Protein 2FC6 (pdb70)

Foldseek 3Di:
DDDDDDDPDDDDPDDDPDFPAADDCCQDVVDDPCPPVDPHHNDHDDPDDD

Radius of gyration: 15.69 Å; Cα contacts (8 Å, |Δi|>4): 27; chains: 1; bounding box: 39×30×28 Å

Sequence (50 aa):
GSSGSSGCCLPPATHRPHPTSICDNFSAYGWCPLGPQCPQSHDISGPSSGGSSGSSGCCLPPATHRPHPTSICDNFSAYGWCPLGPQCPQSHDISGPSSGGSSGSSGCCLPPATHRPHPTSICDNFSAYGWCPLGPQCPQSHDISGPSSGGSSGSSGCCLPPATHRPHPTSICDNFSAYGWCPLGPQCPQSHDISGPSSGGSSGSSGCCLPPATHRPHPTSICDNFSAYGWCPLGPQCPQSHDISGPSSGGSSGSSGCCLPPATHRPHPTSICDNFSAYGWCPLGPQCPQSHDISGPSSGGSSGSSGCCLPPATHRPHPTSICDNFSAYGWCPLGPQCPQSHDISGPSSGGSSGSSGCCLPPATHRPHPTSICDNFSAYGWCPLGPQCPQSHDISGPSSGGSSGSSGCCLPPATHRPHPTSICDNFSAYGWCPLGPQCPQSHDISGPSSGGSSGSSGCCLPPATHRPHPTSICDNFSAYGWCPLGPQCPQSHDISGPSSGGSSGSSGCCLPPATHRPHPTSICDNFSAYGWCPLGPQCPQSHDISGPSSGGSSGSSGCCLPPATHRPHPTSICDNFSAYGWCPLGPQCPQSHDISGPSSGGSSGSSGCCLPPATHRPHPTSICDNFSAYGWCPLGPQCPQSHDISGPSSGGSSGSSGCCLPPATHRPHPTSICDNFSAYGWCPLGPQCPQSHDISGPSSGGSSGSSGCCLPPATHRPHPTSICDNFSAYGWCPLGPQCPQSHDISGPSSGGSSGSSGCCLPPATHRPHPTSICDNFSAYGWCPLGPQCPQSHDISGPSSGGSSGSSGCCLPPATHRPHPTSICDNFSAYGWCPLGPQCPQSHDISGPSSGGSSGSSGCCLPPATHRPHPTSICDNFSAYGWCPLGPQCPQSHDISGPSSGGSSGSSGCCLPPATHRPHPTSICDNFSAYGWCPLGPQCPQSHDISGPSSGGSSGSSGCCLPPATHRPHPTSICDNFSAYGWCPLGPQCPQSHDISGPSSG

Secondary structure (DSSP, 8-state):
--------PPPTTSPPPPPS-B-SHHHHT---TTGGG-SSB---------

Structure (mmCIF, N/CA/C/O backbone):
data_2FC6
#
_entry.id   2FC6
#
loop_
_entity.id
_entity.type
_entity.pdbx_description
1 polymer 'target of EGR1, member 1'
2 non-polymer 'ZINC ION'
#
loop_
_atom_site.group_PDB
_atom_site.id
_atom_site.type_symbol
_atom_site.label_atom_id
_atom_site.label_alt_id
_atom_site.label_comp_id
_atom_site.label_asym_id
_atom_site.label_entity_id
_atom_site.label_seq_id
_atom_site.pdbx_PDB_ins_code
_atom_site.Cartn_x
_atom_site.Cartn_y
_atom_site.Cartn_z
_atom_site.occupancy
_atom_site.B_iso_or_equiv
_atom_site.auth_seq_id
_atom_site.auth_comp_id
_atom_site.auth_asym_id
_atom_site.auth_atom_id
_atom_site.pdbx_PDB_model_num
ATOM 1 N N . GLY A 1 1 ? 34.148 -12.684 -25.127 1.00 0.00 1 GLY A N 1
ATOM 2 C CA . GLY A 1 1 ? 33.253 -13.127 -26.179 1.00 0.00 1 GLY A CA 1
ATOM 3 C C . GLY A 1 1 ? 33.130 -12.115 -27.300 1.00 0.00 1 GLY A C 1
ATOM 4 O O . GLY A 1 1 ? 33.791 -11.076 -27.283 1.00 0.00 1 GLY A O 1
ATOM 8 N N . SER A 1 2 ? 32.284 -12.418 -28.279 1.00 0.00 2 SER A N 1
ATOM 9 C CA . SER A 1 2 ? 32.081 -11.528 -29.417 1.00 0.00 2 SER A CA 1
ATOM 10 C C . SER A 1 2 ? 31.254 -10.311 -29.015 1.00 0.00 2 SER A C 1
ATOM 11 O O . SER A 1 2 ? 30.386 -10.396 -28.147 1.00 0.00 2 SER A O 1
ATOM 19 N N . SER A 1 3 ? 31.531 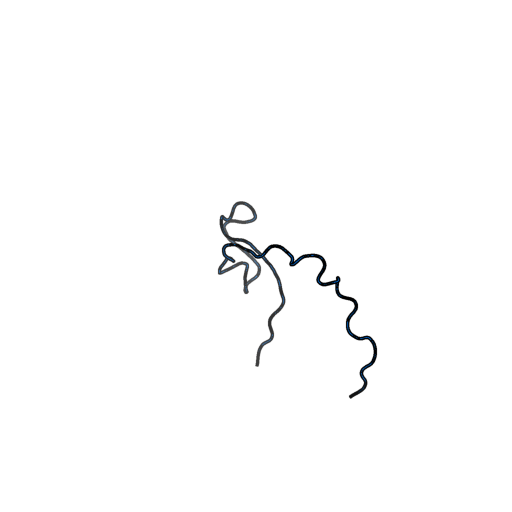-9.178 -29.653 1.00 0.00 3 SER A N 1
ATOM 20 C CA . SER A 1 3 ? 30.816 -7.941 -29.359 1.00 0.00 3 SER A CA 1
ATOM 21 C C . SER A 1 3 ? 30.964 -6.944 -30.504 1.00 0.00 3 SER A C 1
ATOM 22 O O . SER A 1 3 ? 32.075 -6.580 -30.886 1.00 0.00 3 SER A O 1
ATOM 30 N N . GLY A 1 4 ? 29.833 -6.506 -31.049 1.00 0.00 4 GLY A N 1
ATOM 31 C CA . GLY A 1 4 ? 29.856 -5.555 -32.145 1.00 0.00 4 GLY A CA 1
ATOM 32 C C . GLY A 1 4 ? 28.950 -4.366 -31.900 1.00 0.00 4 GLY A C 1
ATOM 33 O O . GLY A 1 4 ? 29.379 -3.353 -31.348 1.00 0.00 4 GLY A O 1
ATOM 37 N N . SER A 1 5 ? 27.692 -4.487 -32.313 1.00 0.00 5 SER A N 1
ATOM 38 C CA . SER A 1 5 ? 26.724 -3.410 -32.141 1.00 0.00 5 SER A CA 1
ATOM 39 C C . SER A 1 5 ? 26.863 -2.770 -30.763 1.00 0.00 5 SER A C 1
ATOM 40 O O . SER A 1 5 ? 26.856 -3.459 -29.743 1.00 0.00 5 SER A O 1
ATOM 48 N N . SER A 1 6 ? 26.990 -1.447 -30.742 1.00 0.00 6 SER A N 1
ATOM 49 C CA . SER A 1 6 ? 27.135 -0.713 -29.491 1.00 0.00 6 SER A CA 1
ATOM 50 C C . SER A 1 6 ? 25.770 -0.346 -28.915 1.00 0.00 6 SER A C 1
ATOM 51 O O . SER A 1 6 ? 25.550 0.784 -28.482 1.00 0.00 6 SER A O 1
ATOM 59 N N . GLY A 1 7 ? 24.856 -1.311 -28.915 1.00 0.00 7 GLY A N 1
ATOM 60 C CA . GLY A 1 7 ? 23.524 -1.071 -28.391 1.00 0.00 7 GLY A CA 1
ATOM 61 C C . GLY A 1 7 ? 22.749 -0.064 -29.216 1.00 0.00 7 GLY A C 1
ATOM 62 O O . GLY A 1 7 ? 23.213 1.056 -29.437 1.00 0.00 7 GLY A O 1
ATOM 66 N N . CYS A 1 8 ? 21.567 -0.460 -29.675 1.00 0.00 8 CYS A N 1
ATOM 67 C CA . CYS A 1 8 ? 20.727 0.416 -30.483 1.00 0.00 8 CYS A CA 1
ATOM 68 C C . CYS A 1 8 ? 19.761 1.204 -29.605 1.00 0.00 8 CYS A C 1
ATOM 69 O O . CYS A 1 8 ? 18.551 1.199 -29.836 1.00 0.00 8 CYS A O 1
ATOM 77 N N . CYS A 1 9 ? 20.301 1.879 -28.596 1.00 0.00 9 CYS A N 1
ATOM 78 C CA . CYS A 1 9 ? 19.486 2.670 -27.681 1.00 0.00 9 CYS A CA 1
ATOM 79 C C . CYS A 1 9 ? 19.352 4.106 -28.176 1.00 0.00 9 CYS A C 1
ATOM 80 O O . CYS A 1 9 ? 20.161 4.577 -28.977 1.00 0.00 9 CYS A O 1
ATOM 88 N N . LEU A 1 10 ? 18.325 4.798 -27.696 1.00 0.00 10 LEU A N 1
ATOM 89 C CA . LEU A 1 10 ? 18.082 6.181 -28.091 1.00 0.00 10 LEU A CA 1
ATOM 90 C C . LEU A 1 10 ? 19.212 7.089 -27.615 1.00 0.00 10 LEU A C 1
ATOM 91 O O . LEU A 1 10 ? 19.899 6.804 -26.634 1.00 0.00 10 LEU A O 1
ATOM 107 N N . PRO A 1 11 ? 19.409 8.210 -28.325 1.00 0.00 11 PRO A N 1
ATOM 108 C CA . PRO A 1 11 ? 20.453 9.185 -27.992 1.00 0.00 11 PRO A CA 1
ATOM 109 C C . PRO A 1 11 ? 20.152 9.938 -26.700 1.00 0.00 11 PRO A C 1
ATOM 110 O O . PRO A 1 11 ? 19.029 9.931 -26.197 1.00 0.00 11 PRO A O 1
ATOM 121 N N . PRO A 1 12 ? 21.178 10.603 -26.150 1.00 0.00 12 PRO A N 1
ATOM 122 C CA . PRO A 1 12 ? 21.048 11.375 -24.910 1.00 0.00 12 PRO A CA 1
ATOM 123 C C . PRO A 1 12 ? 20.204 12.631 -25.096 1.00 0.00 12 PRO A C 1
ATOM 124 O O . PRO A 1 12 ? 20.037 13.420 -24.166 1.00 0.00 12 PRO A O 1
ATOM 135 N N . ALA A 1 13 ? 19.675 12.811 -26.302 1.00 0.00 13 ALA A N 1
ATOM 136 C CA . ALA A 1 13 ? 18.847 13.971 -26.608 1.00 0.00 13 ALA A CA 1
ATOM 137 C C . ALA A 1 13 ? 18.025 14.394 -25.395 1.00 0.00 13 ALA A C 1
ATOM 138 O O . ALA A 1 13 ? 17.903 15.583 -25.098 1.00 0.00 13 ALA A O 1
ATOM 145 N N . THR A 1 14 ? 17.461 13.413 -24.697 1.00 0.00 14 THR A N 1
ATOM 146 C CA . THR A 1 14 ? 16.649 13.683 -23.517 1.00 0.00 14 THR A CA 1
ATOM 147 C C . THR A 1 14 ? 16.497 12.435 -22.656 1.00 0.00 14 THR A C 1
ATOM 148 O O . THR A 1 14 ? 16.168 11.359 -23.157 1.00 0.00 14 THR A O 1
ATOM 159 N N . HIS A 1 15 ? 16.739 12.584 -21.357 1.00 0.00 15 HIS A N 1
ATOM 160 C CA . HIS A 1 15 ? 16.627 11.468 -20.426 1.00 0.00 15 HIS A CA 1
ATOM 161 C C . HIS A 1 15 ? 15.165 11.110 -20.179 1.00 0.00 15 HIS A C 1
ATOM 162 O O . HIS A 1 15 ? 14.355 11.970 -19.833 1.00 0.00 15 HIS A O 1
ATOM 176 N N . ARG A 1 16 ? 14.834 9.836 -20.360 1.00 0.00 16 ARG A N 1
ATOM 177 C CA . ARG A 1 16 ? 13.469 9.365 -20.159 1.00 0.00 16 ARG A CA 1
ATOM 178 C C . ARG A 1 16 ? 12.995 9.660 -18.739 1.00 0.00 16 ARG A C 1
ATOM 179 O O . ARG A 1 16 ? 13.789 9.783 -17.807 1.00 0.00 16 ARG A O 1
ATOM 200 N N . PRO A 1 17 ? 11.670 9.779 -18.570 1.00 0.00 17 PRO A N 1
ATOM 201 C CA . PRO A 1 17 ? 11.061 10.062 -17.267 1.00 0.00 17 PRO A CA 1
ATOM 202 C C . PRO A 1 17 ? 11.177 8.884 -16.305 1.00 0.00 17 PRO A C 1
ATOM 203 O O . PRO A 1 17 ? 10.955 7.734 -16.685 1.00 0.00 17 PRO A O 1
ATOM 214 N N . HIS A 1 18 ? 11.526 9.179 -15.056 1.00 0.00 18 HIS A N 1
ATOM 215 C CA . HIS A 1 18 ? 11.670 8.143 -14.039 1.00 0.00 18 HIS A CA 1
ATOM 216 C C . HIS A 1 18 ? 10.408 8.036 -13.189 1.00 0.00 18 HIS A C 1
ATOM 217 O O . HIS A 1 18 ? 9.681 9.009 -12.989 1.00 0.00 18 HIS A O 1
ATOM 231 N N . PRO A 1 19 ? 10.139 6.826 -12.678 1.00 0.00 19 PRO A N 1
ATOM 232 C CA . PRO A 1 19 ? 8.963 6.563 -11.842 1.00 0.00 19 PRO A CA 1
ATOM 233 C C . PRO A 1 19 ? 9.065 7.226 -10.473 1.00 0.00 19 PRO A C 1
ATOM 234 O O . PRO A 1 19 ? 10.159 7.548 -10.007 1.00 0.00 19 PRO A O 1
ATOM 245 N N . THR A 1 20 ? 7.919 7.429 -9.832 1.00 0.00 20 THR A N 1
ATOM 246 C CA . THR A 1 20 ? 7.879 8.055 -8.516 1.00 0.00 20 THR A CA 1
ATOM 247 C C . THR A 1 20 ? 8.024 7.017 -7.409 1.00 0.00 20 THR A C 1
ATOM 248 O O . THR A 1 20 ? 8.637 7.281 -6.375 1.00 0.00 20 THR A O 1
ATOM 259 N N . SER A 1 21 ? 7.458 5.836 -7.633 1.00 0.00 21 SER A N 1
ATOM 260 C CA . SER A 1 21 ? 7.522 4.759 -6.653 1.00 0.00 21 SER A CA 1
ATOM 261 C C . SER A 1 21 ? 6.920 3.475 -7.216 1.00 0.00 21 SER A C 1
ATOM 262 O O . SER A 1 21 ? 5.752 3.442 -7.604 1.00 0.00 21 SER A O 1
ATOM 270 N N . ILE A 1 22 ? 7.726 2.419 -7.256 1.00 0.00 22 ILE A N 1
ATOM 271 C CA . ILE A 1 22 ? 7.273 1.132 -7.770 1.00 0.00 22 ILE A CA 1
ATOM 272 C C . ILE A 1 22 ? 6.618 0.302 -6.672 1.00 0.00 22 ILE A C 1
ATOM 273 O O . ILE A 1 22 ? 6.996 0.388 -5.503 1.00 0.00 22 ILE A O 1
ATOM 289 N N . CYS A 1 23 ? 5.634 -0.505 -7.056 1.00 0.00 23 CYS A N 1
ATOM 290 C CA . CYS A 1 23 ? 4.926 -1.354 -6.106 1.00 0.00 23 CYS A CA 1
ATOM 291 C C . CYS A 1 23 ? 5.857 -2.413 -5.523 1.00 0.00 23 CYS A C 1
ATOM 292 O O . CYS A 1 23 ? 7.015 -2.524 -5.924 1.00 0.00 23 CYS A O 1
ATOM 299 N N . ASP A 1 24 ? 5.342 -3.188 -4.575 1.00 0.00 24 ASP A N 1
ATOM 300 C CA . ASP A 1 24 ? 6.126 -4.239 -3.937 1.00 0.00 24 ASP A CA 1
ATOM 301 C C . ASP A 1 24 ? 5.708 -5.615 -4.448 1.00 0.00 24 ASP A C 1
ATOM 302 O O . ASP A 1 24 ? 6.513 -6.543 -4.489 1.00 0.00 24 ASP A O 1
ATOM 311 N N . ASN A 1 25 ? 4.442 -5.737 -4.835 1.00 0.00 25 ASN A N 1
ATOM 312 C CA . ASN A 1 25 ? 3.916 -6.999 -5.341 1.00 0.00 25 ASN A CA 1
ATOM 313 C C . ASN A 1 25 ? 4.194 -7.145 -6.834 1.00 0.00 25 ASN A C 1
ATOM 314 O O . ASN A 1 25 ? 4.970 -8.005 -7.251 1.00 0.00 25 ASN A O 1
ATOM 325 N N . PHE A 1 26 ? 3.555 -6.298 -7.635 1.00 0.00 26 PHE A N 1
ATOM 326 C CA . PHE A 1 26 ? 3.733 -6.332 -9.081 1.00 0.00 26 PHE A CA 1
ATOM 327 C C . PHE A 1 26 ? 5.207 -6.195 -9.452 1.00 0.00 26 PHE A C 1
ATOM 328 O O . PHE A 1 26 ? 5.642 -6.672 -10.500 1.00 0.00 26 PHE A O 1
ATOM 345 N N . SER A 1 27 ? 5.971 -5.540 -8.583 1.00 0.00 27 SER A N 1
ATOM 346 C CA . SER A 1 27 ? 7.395 -5.336 -8.820 1.00 0.00 27 SER A CA 1
ATOM 347 C C . SER A 1 27 ? 8.082 -6.653 -9.167 1.00 0.00 27 SER A C 1
ATOM 348 O O . SER A 1 27 ? 8.587 -6.828 -10.276 1.00 0.00 27 SER A O 1
ATOM 356 N N . ALA A 1 28 ? 8.097 -7.575 -8.211 1.00 0.00 28 ALA A N 1
ATOM 357 C CA . ALA A 1 28 ? 8.720 -8.877 -8.416 1.00 0.00 28 ALA A CA 1
ATOM 358 C C . ALA A 1 28 ? 7.682 -9.930 -8.789 1.00 0.00 28 ALA A C 1
ATOM 359 O O . ALA A 1 28 ? 7.750 -10.531 -9.862 1.00 0.00 28 ALA A O 1
ATOM 366 N N . TYR A 1 29 ? 6.721 -10.149 -7.898 1.00 0.00 29 TYR A N 1
ATOM 367 C CA . TYR A 1 29 ? 5.671 -11.133 -8.133 1.00 0.00 29 TYR A CA 1
ATOM 368 C C . TYR A 1 29 ? 5.076 -10.972 -9.529 1.00 0.00 29 TYR A C 1
ATOM 369 O O . TYR A 1 29 ? 5.011 -11.926 -10.302 1.00 0.00 29 TYR A O 1
ATOM 387 N N . GLY A 1 30 ? 4.644 -9.754 -9.844 1.00 0.00 30 GLY A N 1
ATOM 388 C CA . GLY A 1 30 ? 4.061 -9.489 -11.146 1.00 0.00 30 GLY A CA 1
ATOM 389 C C . GLY A 1 30 ? 2.593 -9.118 -11.060 1.00 0.00 30 GLY A C 1
ATOM 390 O O . GLY A 1 30 ? 2.070 -8.423 -11.930 1.00 0.00 30 GLY A O 1
ATOM 394 N N . TRP A 1 31 ? 1.928 -9.584 -10.009 1.00 0.00 31 TRP A N 1
ATOM 395 C CA . TRP A 1 31 ? 0.512 -9.298 -9.813 1.00 0.00 31 TRP A CA 1
ATOM 396 C C . TRP A 1 31 ? 0.305 -8.345 -8.642 1.00 0.00 31 TRP A C 1
ATOM 397 O O . TRP A 1 31 ? 1.169 -8.215 -7.774 1.00 0.00 31 TRP A O 1
ATOM 418 N N . CYS A 1 32 ? -0.845 -7.679 -8.622 1.00 0.00 32 CYS A N 1
ATOM 419 C CA . CYS A 1 32 ? -1.165 -6.736 -7.557 1.00 0.00 32 CYS A CA 1
ATOM 420 C C . CYS A 1 32 ? -2.661 -6.744 -7.255 1.00 0.00 32 CYS A C 1
ATOM 421 O O . CYS A 1 32 ? -3.501 -6.730 -8.155 1.00 0.00 32 CYS A O 1
ATOM 428 N N . PRO A 1 33 ? -3.003 -6.768 -5.958 1.00 0.00 33 PRO A N 1
ATOM 429 C CA . PRO A 1 33 ? -4.397 -6.777 -5.507 1.00 0.00 33 PRO A CA 1
ATOM 430 C C . PRO A 1 33 ? -5.100 -5.450 -5.770 1.00 0.00 33 PRO A C 1
ATOM 431 O O . PRO A 1 33 ? -6.299 -5.310 -5.522 1.00 0.00 33 PRO A O 1
ATOM 442 N N . LEU A 1 34 ? -4.349 -4.477 -6.273 1.00 0.00 34 LEU A N 1
ATOM 443 C CA . LEU A 1 34 ? -4.900 -3.159 -6.570 1.00 0.00 34 LEU A CA 1
ATOM 444 C C . LEU A 1 34 ? -5.041 -2.954 -8.075 1.00 0.00 34 LEU A C 1
ATOM 445 O O . LEU A 1 34 ? -5.686 -2.009 -8.525 1.00 0.00 34 LEU A O 1
ATOM 461 N N . GLY A 1 35 ? -4.433 -3.849 -8.848 1.00 0.00 35 GLY A N 1
ATOM 462 C CA . GLY A 1 35 ? -4.504 -3.750 -10.294 1.00 0.00 35 GLY A CA 1
ATOM 463 C C . GLY A 1 35 ? -3.935 -2.445 -10.814 1.00 0.00 35 GLY A C 1
ATOM 464 O O . GLY A 1 35 ? -2.968 -1.906 -10.276 1.00 0.00 35 GLY A O 1
ATOM 468 N N . PRO A 1 36 ? -4.542 -1.916 -11.888 1.00 0.00 36 PRO A N 1
ATOM 469 C CA . PRO A 1 36 ? -4.106 -0.660 -12.505 1.00 0.00 36 PRO A CA 1
ATOM 470 C C . PRO A 1 36 ? -4.396 0.550 -11.624 1.00 0.00 36 PRO A C 1
ATOM 471 O O . PRO A 1 36 ? -3.719 1.573 -11.718 1.00 0.00 36 PRO A O 1
ATOM 482 N N . GLN A 1 37 ? -5.405 0.425 -10.769 1.00 0.00 37 GLN A N 1
ATOM 483 C CA . GLN A 1 37 ? -5.784 1.510 -9.871 1.00 0.00 37 GLN A CA 1
ATOM 484 C C . GLN A 1 37 ? -4.691 1.770 -8.840 1.00 0.00 37 GLN A C 1
ATOM 485 O O . GLN A 1 37 ? -4.570 2.876 -8.312 1.00 0.00 37 GLN A O 1
ATOM 499 N N . CYS A 1 38 ? -3.896 0.743 -8.556 1.00 0.00 38 CYS A N 1
ATOM 500 C CA . CYS A 1 38 ? -2.813 0.859 -7.587 1.00 0.00 38 CYS A CA 1
ATOM 501 C C . CYS A 1 38 ? -2.089 2.194 -7.737 1.00 0.00 38 CYS A C 1
ATOM 502 O O . CYS A 1 38 ? -1.771 2.635 -8.842 1.00 0.00 38 CYS A O 1
ATOM 509 N N . PRO A 1 39 ? -1.822 2.854 -6.600 1.00 0.00 39 PRO A N 1
ATOM 510 C CA . PRO A 1 39 ? -1.132 4.147 -6.579 1.00 0.00 39 PRO A CA 1
ATOM 511 C C . PRO A 1 39 ? 0.337 4.027 -6.969 1.00 0.00 39 PRO A C 1
ATOM 512 O O . PRO A 1 39 ? 0.960 5.005 -7.380 1.00 0.00 39 PRO A O 1
ATOM 523 N N . GLN A 1 40 ? 0.883 2.822 -6.838 1.00 0.00 40 GLN A N 1
ATOM 524 C CA . GLN A 1 40 ? 2.279 2.576 -7.178 1.00 0.00 40 GLN A CA 1
ATOM 525 C C . GLN A 1 40 ? 2.414 2.108 -8.623 1.00 0.00 40 GLN A C 1
ATOM 526 O O . GLN A 1 40 ? 1.515 1.464 -9.163 1.00 0.00 40 GLN A O 1
ATOM 540 N N . SER A 1 41 ? 3.543 2.435 -9.244 1.00 0.00 41 SER A N 1
ATOM 541 C CA . SER A 1 41 ? 3.793 2.051 -10.628 1.00 0.00 41 SER A CA 1
ATOM 542 C C . SER A 1 41 ? 4.129 0.567 -10.728 1.00 0.00 41 SER A C 1
ATOM 543 O O . SER A 1 41 ? 4.636 -0.032 -9.778 1.00 0.00 41 SER A O 1
ATOM 551 N N . HIS A 1 42 ? 3.843 -0.022 -11.885 1.00 0.00 42 HIS A N 1
ATOM 552 C CA . HIS A 1 42 ? 4.115 -1.437 -12.110 1.00 0.00 42 HIS A CA 1
ATOM 553 C C . HIS A 1 42 ? 5.009 -1.631 -13.332 1.00 0.00 42 HIS A C 1
ATOM 554 O O . HIS A 1 42 ? 4.523 -1.872 -14.437 1.00 0.00 42 HIS A O 1
ATOM 568 N N . ASP A 1 43 ? 6.317 -1.523 -13.125 1.00 0.00 43 ASP A N 1
ATOM 569 C CA . ASP A 1 43 ? 7.279 -1.687 -14.209 1.00 0.00 43 ASP A CA 1
ATOM 570 C C . ASP A 1 43 ? 7.977 -3.040 -14.116 1.00 0.00 43 ASP A C 1
ATOM 571 O O . ASP A 1 43 ? 8.658 -3.331 -13.132 1.00 0.00 43 ASP A O 1
ATOM 580 N N . ILE A 1 44 ? 7.803 -3.862 -15.145 1.00 0.00 44 ILE A N 1
ATOM 581 C CA . ILE A 1 44 ? 8.417 -5.183 -15.179 1.00 0.00 44 ILE A CA 1
ATOM 582 C C . ILE A 1 44 ? 9.741 -5.155 -15.934 1.00 0.00 44 ILE A C 1
ATOM 583 O O . ILE A 1 44 ? 9.766 -5.170 -17.165 1.00 0.00 44 ILE A O 1
ATOM 599 N N . SER A 1 45 ? 10.841 -5.116 -15.189 1.00 0.00 45 SER A N 1
ATOM 600 C CA . SER A 1 45 ? 12.170 -5.084 -15.788 1.00 0.00 45 SER A CA 1
ATOM 601 C C . SER A 1 45 ? 12.649 -6.493 -16.121 1.00 0.00 45 SER A C 1
ATOM 602 O O . SER A 1 45 ? 12.912 -6.814 -17.280 1.00 0.00 45 SER A O 1
ATOM 610 N N . GLY A 1 46 ? 12.761 -7.332 -15.096 1.00 0.00 46 GLY A N 1
ATOM 611 C CA . GLY A 1 46 ? 13.209 -8.697 -15.300 1.00 0.00 46 GLY A CA 1
ATOM 612 C C . GLY A 1 46 ? 14.537 -8.979 -14.625 1.00 0.00 46 GLY A C 1
ATOM 613 O O . GLY A 1 46 ? 15.565 -9.155 -15.279 1.00 0.00 46 GLY A O 1
ATOM 617 N N . PRO A 1 47 ? 14.526 -9.023 -13.285 1.00 0.00 47 PRO A N 1
ATOM 618 C CA . PRO A 1 47 ? 15.731 -9.284 -12.492 1.00 0.00 47 PRO A CA 1
ATOM 619 C C . PRO A 1 47 ? 16.219 -10.721 -12.633 1.00 0.00 47 PRO A C 1
ATOM 620 O O . PRO A 1 47 ? 15.543 -11.560 -13.228 1.00 0.00 47 PRO A O 1
ATOM 631 N N . SER A 1 48 ? 17.396 -10.999 -12.082 1.00 0.00 48 SER A N 1
ATOM 632 C CA . SER A 1 48 ? 17.975 -12.336 -12.149 1.00 0.00 48 SER A CA 1
ATOM 633 C C . SER A 1 48 ? 18.207 -12.899 -10.751 1.00 0.00 48 SER A C 1
ATOM 634 O O . SER A 1 48 ? 18.356 -12.150 -9.785 1.00 0.00 48 SER A O 1
ATOM 642 N N . SER A 1 49 ? 18.237 -14.224 -10.650 1.00 0.00 49 SER A N 1
ATOM 643 C CA . SER A 1 49 ? 18.447 -14.889 -9.370 1.00 0.00 49 SER A CA 1
ATOM 644 C C . SER A 1 49 ? 19.803 -15.588 -9.336 1.00 0.00 49 SER A C 1
ATOM 645 O O . SER A 1 49 ? 20.158 -16.323 -10.257 1.00 0.00 49 SER A O 1
ATOM 653 N N . GLY A 1 50 ? 20.557 -15.352 -8.267 1.00 0.00 50 GLY A N 1
ATOM 654 C CA . GLY A 1 50 ? 21.866 -15.965 -8.132 1.00 0.00 50 GLY A CA 1
ATOM 655 C C . GLY A 1 50 ? 22.954 -14.950 -7.843 1.00 0.00 50 GLY A C 1
ATOM 656 O O . GLY A 1 50 ? 22.664 -13.755 -7.804 1.00 0.00 50 GLY A O 1
ATOM 661 N N . GLY A 1 1 ? -12.031 -3.478 -24.308 1.00 0.00 1 GLY A N 2
ATOM 662 C CA . GLY A 1 1 ? -10.843 -4.304 -24.202 1.00 0.00 1 GLY A CA 2
ATOM 663 C C . GLY A 1 1 ? -9.565 -3.489 -24.223 1.00 0.00 1 GLY A C 2
ATOM 664 O O . GLY A 1 1 ? -9.604 -2.265 -24.349 1.00 0.00 1 GLY A O 2
ATOM 668 N N . SER A 1 2 ? -8.429 -4.168 -24.097 1.00 0.00 2 SER A N 2
ATOM 669 C CA . SER A 1 2 ? -7.134 -3.497 -24.096 1.00 0.00 2 SER A CA 2
ATOM 670 C C . SER A 1 2 ? -6.645 -3.260 -25.521 1.00 0.00 2 SER A C 2
ATOM 671 O O . SER A 1 2 ? -6.512 -4.197 -26.308 1.00 0.00 2 SER A O 2
ATOM 679 N N . SER A 1 3 ? -6.377 -1.999 -25.846 1.00 0.00 3 SER A N 2
ATOM 680 C CA . SER A 1 3 ? -5.905 -1.636 -27.177 1.00 0.00 3 SER A CA 2
ATOM 681 C C . SER A 1 3 ? -4.480 -1.097 -27.120 1.00 0.00 3 SER A C 2
ATOM 682 O O . SER A 1 3 ? -4.200 -0.122 -26.423 1.00 0.00 3 SER A O 2
ATOM 690 N N . GLY A 1 4 ? -3.580 -1.739 -27.860 1.00 0.00 4 GLY A N 2
ATOM 691 C CA . GLY A 1 4 ? -2.194 -1.310 -27.880 1.00 0.00 4 GLY A CA 2
ATOM 692 C C . GLY A 1 4 ? -1.291 -2.299 -28.591 1.00 0.00 4 GLY A C 2
ATOM 693 O O . GLY A 1 4 ? -1.151 -2.254 -29.813 1.00 0.00 4 GLY A O 2
ATOM 697 N N . SER A 1 5 ? -0.677 -3.194 -27.824 1.00 0.00 5 SER A N 2
ATOM 698 C CA . SER A 1 5 ? 0.221 -4.195 -28.388 1.00 0.00 5 SER A CA 2
ATOM 699 C C . SER A 1 5 ? -0.043 -5.568 -27.777 1.00 0.00 5 SER A C 2
ATOM 700 O O . SER A 1 5 ? 0.130 -5.769 -26.575 1.00 0.00 5 SER A O 2
ATOM 708 N N . SER A 1 6 ? -0.465 -6.510 -28.615 1.00 0.00 6 SER A N 2
ATOM 709 C CA . SER A 1 6 ? -0.758 -7.863 -28.158 1.00 0.00 6 SER A CA 2
ATOM 710 C C . SER A 1 6 ? 0.139 -8.879 -28.860 1.00 0.00 6 SER A C 2
ATOM 711 O O . SER A 1 6 ? 0.729 -9.749 -28.221 1.00 0.00 6 SER A O 2
ATOM 719 N N . GLY A 1 7 ? 0.235 -8.761 -30.181 1.00 0.00 7 GLY A N 2
ATOM 720 C CA . GLY A 1 7 ? 1.061 -9.675 -30.948 1.00 0.00 7 GLY A CA 2
ATOM 721 C C . GLY A 1 7 ? 1.049 -9.360 -32.431 1.00 0.00 7 GLY A C 2
ATOM 722 O O . GLY A 1 7 ? 0.307 -9.975 -33.197 1.00 0.00 7 GLY A O 2
ATOM 726 N N . CYS A 1 8 ? 1.872 -8.400 -32.837 1.00 0.00 8 CYS A N 2
ATOM 727 C CA . CYS A 1 8 ? 1.952 -8.003 -34.238 1.00 0.00 8 CYS A CA 2
ATOM 728 C C . CYS A 1 8 ? 3.386 -8.100 -34.750 1.00 0.00 8 CYS A C 2
ATOM 729 O O . CYS A 1 8 ? 3.666 -8.823 -35.707 1.00 0.00 8 CYS A O 2
ATOM 737 N N . CYS A 1 9 ? 4.289 -7.368 -34.107 1.00 0.00 9 CYS A N 2
ATOM 738 C CA . CYS A 1 9 ? 5.694 -7.370 -34.499 1.00 0.00 9 CYS A CA 2
ATOM 739 C C . CYS A 1 9 ? 6.556 -6.696 -33.436 1.00 0.00 9 CYS A C 2
ATOM 740 O O . CYS A 1 9 ? 6.042 -6.164 -32.451 1.00 0.00 9 CYS A O 2
ATOM 748 N N . LEU A 1 10 ? 7.868 -6.724 -33.641 1.00 0.00 10 LEU A N 2
ATOM 749 C CA . LEU A 1 10 ? 8.802 -6.117 -32.700 1.00 0.00 10 LEU A CA 2
ATOM 750 C C . LEU A 1 10 ? 8.363 -4.704 -32.331 1.00 0.00 10 LEU A C 2
ATOM 751 O O . LEU A 1 10 ? 7.875 -3.941 -33.166 1.00 0.00 10 LEU A O 2
ATOM 767 N N . PRO A 1 11 ? 8.541 -4.343 -31.051 1.00 0.00 11 PRO A N 2
ATOM 768 C CA . PRO A 1 11 ? 8.173 -3.019 -30.543 1.00 0.00 11 PRO A CA 2
ATOM 769 C C . PRO A 1 11 ? 9.080 -1.918 -31.082 1.00 0.00 11 PRO A C 2
ATOM 770 O O . PRO A 1 11 ? 10.207 -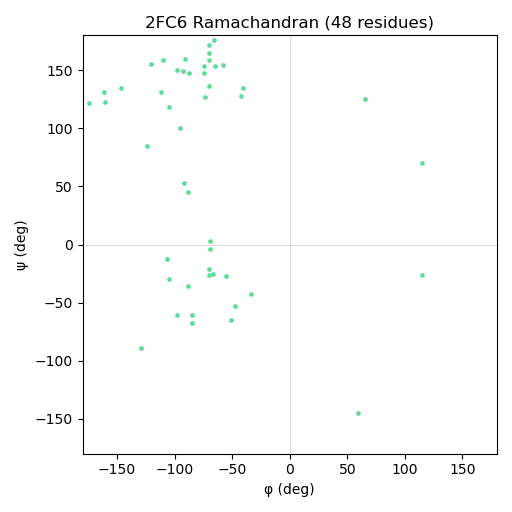2.164 -31.513 1.00 0.00 11 PRO A O 2
ATOM 781 N N . PRO A 1 12 ? 8.580 -0.674 -31.059 1.00 0.00 12 PRO A N 2
ATOM 782 C CA . PRO A 1 12 ? 9.331 0.490 -31.541 1.00 0.00 12 PRO A CA 2
ATOM 783 C C . PRO A 1 12 ? 10.505 0.839 -30.632 1.00 0.00 12 PRO A C 2
ATOM 784 O O . PRO A 1 12 ? 10.583 0.373 -29.496 1.00 0.00 12 PRO A O 2
ATOM 795 N N . ALA A 1 13 ? 11.416 1.662 -31.141 1.00 0.00 13 ALA A N 2
ATOM 796 C CA . ALA A 1 13 ? 12.584 2.076 -30.375 1.00 0.00 13 ALA A CA 2
ATOM 797 C C . ALA A 1 13 ? 12.311 3.367 -29.611 1.00 0.00 13 ALA A C 2
ATOM 798 O O . ALA A 1 13 ? 13.138 4.280 -29.598 1.00 0.00 13 ALA A O 2
ATOM 805 N N . THR A 1 14 ? 11.146 3.438 -28.975 1.00 0.00 14 THR A N 2
ATOM 806 C CA . THR A 1 14 ? 10.763 4.618 -28.210 1.00 0.00 14 THR A CA 2
ATOM 807 C C . THR A 1 14 ? 11.260 4.527 -26.772 1.00 0.00 14 THR A C 2
ATOM 808 O O . THR A 1 14 ? 11.499 3.435 -26.255 1.00 0.00 14 THR A O 2
ATOM 819 N N . HIS A 1 15 ? 11.415 5.681 -26.130 1.00 0.00 15 HIS A N 2
ATOM 820 C CA . HIS A 1 15 ? 11.883 5.730 -24.749 1.00 0.00 15 HIS A CA 2
ATOM 821 C C . HIS A 1 15 ? 10.756 6.145 -23.808 1.00 0.00 15 HIS A C 2
ATOM 822 O O . HIS A 1 15 ? 9.783 6.772 -24.228 1.00 0.00 15 HIS A O 2
ATOM 836 N N . ARG A 1 16 ? 10.895 5.792 -22.535 1.00 0.00 16 ARG A N 2
ATOM 837 C CA . ARG A 1 16 ? 9.888 6.126 -21.535 1.00 0.00 16 ARG A CA 2
ATOM 838 C C . ARG A 1 16 ? 10.533 6.748 -20.300 1.00 0.00 16 ARG A C 2
ATOM 839 O O . ARG A 1 16 ? 11.636 6.381 -19.894 1.00 0.00 16 ARG A O 2
ATOM 860 N N . PRO A 1 17 ? 9.831 7.713 -19.688 1.00 0.00 17 PRO A N 2
ATOM 861 C CA . PRO A 1 17 ? 10.316 8.407 -18.491 1.00 0.00 17 PRO A CA 2
ATOM 862 C C . PRO A 1 17 ? 10.330 7.504 -17.263 1.00 0.00 17 PRO A C 2
ATOM 863 O O . PRO A 1 17 ? 9.789 6.397 -17.288 1.00 0.00 17 PRO A O 2
ATOM 874 N N . HIS A 1 18 ? 10.951 7.981 -16.190 1.00 0.00 18 HIS A N 2
ATOM 875 C CA . HIS A 1 18 ? 11.035 7.216 -14.951 1.00 0.00 18 HIS A CA 2
ATOM 876 C C . HIS A 1 18 ? 9.844 7.516 -14.046 1.00 0.00 18 HIS A C 2
ATOM 877 O O . HIS A 1 18 ? 9.413 8.661 -13.905 1.00 0.00 18 HIS A O 2
ATOM 891 N N . PRO A 1 19 ? 9.297 6.465 -13.417 1.00 0.00 19 PRO A N 2
ATOM 892 C CA . PRO A 1 19 ? 8.149 6.591 -12.515 1.00 0.00 19 PRO A CA 2
ATOM 893 C C . PRO A 1 19 ? 8.507 7.305 -11.217 1.00 0.00 19 PRO A C 2
ATOM 894 O O . PRO A 1 19 ? 9.667 7.647 -10.983 1.00 0.00 19 PRO A O 2
ATOM 905 N N . THR A 1 20 ? 7.504 7.527 -10.372 1.00 0.00 20 THR A N 2
ATOM 906 C CA . THR A 1 20 ? 7.713 8.201 -9.097 1.00 0.00 20 THR A CA 2
ATOM 907 C C . THR A 1 20 ? 7.914 7.195 -7.970 1.00 0.00 20 THR A C 2
ATOM 908 O O . THR A 1 20 ? 8.527 7.506 -6.949 1.00 0.00 20 THR A O 2
ATOM 919 N N . SER A 1 21 ? 7.395 5.986 -8.162 1.00 0.00 21 SER A N 2
ATOM 920 C CA . SER A 1 21 ? 7.515 4.935 -7.159 1.00 0.00 21 SER A CA 2
ATOM 921 C C . SER A 1 21 ? 6.963 3.614 -7.688 1.00 0.00 21 SER A C 2
ATOM 922 O O . SER A 1 21 ? 5.865 3.565 -8.243 1.00 0.00 21 SER A O 2
ATOM 930 N N . ILE A 1 22 ? 7.734 2.546 -7.513 1.00 0.00 22 ILE A N 2
ATOM 931 C CA . ILE A 1 22 ? 7.323 1.225 -7.971 1.00 0.00 22 ILE A CA 2
ATOM 932 C C . ILE A 1 22 ? 6.658 0.436 -6.849 1.00 0.00 22 ILE A C 2
ATOM 933 O O . ILE A 1 22 ? 7.026 0.565 -5.681 1.00 0.00 22 ILE A O 2
ATOM 949 N N . CYS A 1 23 ? 5.676 -0.383 -7.210 1.00 0.00 23 CYS A N 2
ATOM 950 C CA . CYS A 1 23 ? 4.958 -1.195 -6.235 1.00 0.00 23 CYS A CA 2
ATOM 951 C C . CYS A 1 23 ? 5.885 -2.230 -5.602 1.00 0.00 23 CYS A C 2
ATOM 952 O O . CYS A 1 23 ? 7.039 -2.374 -6.005 1.00 0.00 23 CYS A O 2
ATOM 959 N N . ASP A 1 24 ? 5.370 -2.948 -4.610 1.00 0.00 24 ASP A N 2
ATOM 960 C CA . ASP A 1 24 ? 6.149 -3.971 -3.922 1.00 0.00 24 ASP A CA 2
ATOM 961 C C . ASP A 1 24 ? 5.711 -5.368 -4.350 1.00 0.00 24 ASP A C 2
ATOM 962 O O . ASP A 1 24 ? 6.463 -6.332 -4.219 1.00 0.00 24 ASP A O 2
ATOM 971 N N . ASN A 1 25 ? 4.488 -5.468 -4.860 1.00 0.00 25 ASN A N 2
ATOM 972 C CA . ASN A 1 25 ? 3.948 -6.748 -5.305 1.00 0.00 25 ASN A CA 2
ATOM 973 C C . ASN A 1 25 ? 4.247 -6.980 -6.783 1.00 0.00 25 ASN A C 2
ATOM 974 O O . ASN A 1 25 ? 5.037 -7.855 -7.138 1.00 0.00 25 ASN A O 2
ATOM 985 N N . PHE A 1 26 ? 3.611 -6.190 -7.641 1.00 0.00 26 PHE A N 2
ATOM 986 C CA . PHE A 1 26 ? 3.809 -6.309 -9.081 1.00 0.00 26 PHE A CA 2
ATOM 987 C C . PHE A 1 26 ? 5.286 -6.183 -9.440 1.00 0.00 26 PHE A C 2
ATOM 988 O O . PHE A 1 26 ? 5.731 -6.685 -10.472 1.00 0.00 26 PHE A O 2
ATOM 1005 N N . SER A 1 27 ? 6.043 -5.509 -8.579 1.00 0.00 27 SER A N 2
ATOM 1006 C CA . SER A 1 27 ? 7.470 -5.312 -8.807 1.00 0.00 27 SER A CA 2
ATOM 1007 C C . SER A 1 27 ? 8.168 -6.645 -9.058 1.00 0.00 27 SER A C 2
ATOM 1008 O O . SER A 1 27 ? 8.693 -6.888 -10.144 1.00 0.00 27 SER A O 2
ATOM 1016 N N . ALA A 1 28 ? 8.169 -7.506 -8.045 1.00 0.00 28 ALA A N 2
ATOM 1017 C CA . ALA A 1 28 ? 8.801 -8.815 -8.155 1.00 0.00 28 ALA A CA 2
ATOM 1018 C C . ALA A 1 28 ? 7.777 -9.890 -8.505 1.00 0.00 28 ALA A C 2
ATOM 1019 O O . ALA A 1 28 ? 7.889 -10.557 -9.534 1.00 0.00 28 ALA A O 2
ATOM 1026 N N . TYR A 1 29 ? 6.781 -10.054 -7.641 1.00 0.00 29 TYR A N 2
ATOM 1027 C CA . TYR A 1 29 ? 5.739 -11.051 -7.857 1.00 0.00 29 TYR A CA 2
ATOM 1028 C C . TYR A 1 29 ? 5.162 -10.940 -9.265 1.00 0.00 29 TYR A C 2
ATOM 1029 O O . TYR A 1 29 ? 5.042 -11.934 -9.980 1.00 0.00 29 TYR A O 2
ATOM 1047 N N . GLY A 1 30 ? 4.806 -9.720 -9.657 1.00 0.00 30 GLY A N 2
ATOM 1048 C CA . GLY A 1 30 ? 4.245 -9.499 -10.977 1.00 0.00 30 GLY A CA 2
ATOM 1049 C C . GLY A 1 30 ? 2.774 -9.136 -10.929 1.00 0.00 30 GLY A C 2
ATOM 1050 O O . GLY A 1 30 ? 2.263 -8.472 -11.830 1.00 0.00 30 GLY A O 2
ATOM 1054 N N . TRP A 1 31 ? 2.093 -9.575 -9.877 1.00 0.00 31 TRP A N 2
ATOM 1055 C CA . TRP A 1 31 ? 0.671 -9.294 -9.717 1.00 0.00 31 TRP A CA 2
ATOM 1056 C C . TRP A 1 31 ? 0.436 -8.308 -8.578 1.00 0.00 31 TRP A C 2
ATOM 1057 O O . TRP A 1 31 ? 1.284 -8.143 -7.701 1.00 0.00 31 TRP A O 2
ATOM 1078 N N . CYS A 1 32 ? -0.721 -7.654 -8.596 1.00 0.00 32 CYS A N 2
ATOM 1079 C CA . CYS A 1 32 ? -1.068 -6.683 -7.565 1.00 0.00 32 CYS A CA 2
ATOM 1080 C C . CYS A 1 32 ? -2.568 -6.701 -7.284 1.00 0.00 32 CYS A C 2
ATOM 1081 O O . CYS A 1 32 ? -3.395 -6.723 -8.196 1.00 0.00 32 CYS A O 2
ATOM 1088 N N . PRO A 1 33 ? -2.928 -6.690 -5.992 1.00 0.00 33 PRO A N 2
ATOM 1089 C CA . PRO A 1 33 ? -4.329 -6.703 -5.561 1.00 0.00 33 PRO A CA 2
ATOM 1090 C C . PRO A 1 33 ? -5.043 -5.393 -5.872 1.00 0.00 33 PRO A C 2
ATOM 1091 O O . PRO A 1 33 ? -6.229 -5.235 -5.577 1.00 0.00 33 PRO A O 2
ATOM 1102 N N . LEU A 1 34 ? -4.317 -4.455 -6.470 1.00 0.00 34 LEU A N 2
ATOM 1103 C CA . LEU A 1 34 ? -4.882 -3.157 -6.822 1.00 0.00 34 LEU A CA 2
ATOM 1104 C C . LEU A 1 34 ? -4.981 -2.999 -8.336 1.00 0.00 34 LEU A C 2
ATOM 1105 O O . LEU A 1 34 ? -5.604 -2.062 -8.833 1.00 0.00 34 LEU A O 2
ATOM 1121 N N . GLY A 1 35 ? -4.364 -3.925 -9.064 1.00 0.00 35 GLY A N 2
ATOM 1122 C CA . GLY A 1 35 ? -4.397 -3.871 -10.514 1.00 0.00 35 GLY A CA 2
ATOM 1123 C C . GLY A 1 35 ? -3.823 -2.579 -11.059 1.00 0.00 35 GLY A C 2
ATOM 1124 O O . GLY A 1 35 ? -2.889 -2.004 -10.499 1.00 0.00 35 GLY A O 2
ATOM 1128 N N . PRO A 1 36 ? -4.385 -2.104 -12.181 1.00 0.00 36 PRO A N 2
ATOM 1129 C CA . PRO A 1 36 ? -3.938 -0.867 -12.827 1.00 0.00 36 PRO A CA 2
ATOM 1130 C C . PRO A 1 36 ? -4.286 0.373 -12.010 1.00 0.00 36 PRO A C 2
ATOM 1131 O O . PRO A 1 36 ? -3.651 1.418 -12.151 1.00 0.00 36 PRO A O 2
ATOM 1142 N N . GLN A 1 37 ? -5.298 0.249 -11.157 1.00 0.00 37 GLN A N 2
ATOM 1143 C CA . GLN A 1 37 ? -5.729 1.361 -10.318 1.00 0.00 37 GLN A CA 2
ATOM 1144 C C . GLN A 1 37 ? -4.680 1.682 -9.259 1.00 0.00 37 GLN A C 2
ATOM 1145 O O . GLN A 1 37 ? -4.614 2.804 -8.755 1.00 0.00 37 GLN A O 2
ATOM 1159 N N . CYS A 1 38 ? -3.861 0.691 -8.924 1.00 0.00 38 CYS A N 2
ATOM 1160 C CA . CYS A 1 38 ? -2.815 0.867 -7.924 1.00 0.00 38 CYS A CA 2
ATOM 1161 C C . CYS A 1 38 ? -2.100 2.201 -8.114 1.00 0.00 38 CYS A C 2
ATOM 1162 O O . CYS A 1 38 ? -1.748 2.592 -9.227 1.00 0.00 38 CYS A O 2
ATOM 1169 N N . PRO A 1 39 ? -1.879 2.918 -7.002 1.00 0.00 39 PRO A N 2
ATOM 1170 C CA . PRO A 1 39 ? -1.203 4.218 -7.020 1.00 0.00 39 PRO A CA 2
ATOM 1171 C C . PRO A 1 39 ? 0.280 4.096 -7.354 1.00 0.00 39 PRO A C 2
ATOM 1172 O O . PRO A 1 39 ? 0.916 5.069 -7.760 1.00 0.00 39 PRO A O 2
ATOM 1183 N N . GLN A 1 40 ? 0.824 2.896 -7.181 1.00 0.00 40 GLN A N 2
ATOM 1184 C CA . GLN A 1 40 ? 2.233 2.649 -7.464 1.00 0.00 40 GLN A CA 2
ATOM 1185 C C . GLN A 1 40 ? 2.428 2.210 -8.911 1.00 0.00 40 GLN A C 2
ATOM 1186 O O . GLN A 1 40 ? 1.474 1.826 -9.588 1.00 0.00 40 GLN A O 2
ATOM 1200 N N . SER A 1 41 ? 3.671 2.270 -9.380 1.00 0.00 41 SER A N 2
ATOM 1201 C CA . SER A 1 41 ? 3.990 1.883 -10.749 1.00 0.00 41 SER A CA 2
ATOM 1202 C C . SER A 1 41 ? 4.337 0.399 -10.828 1.00 0.00 41 SER A C 2
ATOM 1203 O O . SER A 1 41 ? 4.904 -0.168 -9.893 1.00 0.00 41 SER A O 2
ATOM 1211 N N . HIS A 1 42 ? 3.991 -0.225 -11.949 1.00 0.00 42 HIS A N 2
ATOM 1212 C CA . HIS A 1 42 ? 4.265 -1.643 -12.151 1.00 0.00 42 HIS A CA 2
ATOM 1213 C C . HIS A 1 42 ? 5.157 -1.855 -13.371 1.00 0.00 42 HIS A C 2
ATOM 1214 O O . HIS A 1 42 ? 4.688 -2.276 -14.429 1.00 0.00 42 HIS A O 2
ATOM 1228 N N . ASP A 1 43 ? 6.443 -1.561 -13.216 1.00 0.00 43 ASP A N 2
ATOM 1229 C CA . ASP A 1 43 ? 7.401 -1.721 -14.304 1.00 0.00 43 ASP A CA 2
ATOM 1230 C C . ASP A 1 43 ? 8.349 -2.883 -14.028 1.00 0.00 43 ASP A C 2
ATOM 1231 O O . ASP A 1 43 ? 9.148 -2.836 -13.092 1.00 0.00 43 ASP A O 2
ATOM 1240 N N . ILE A 1 44 ? 8.254 -3.925 -14.847 1.00 0.00 44 ILE A N 2
ATOM 1241 C CA . ILE A 1 44 ? 9.103 -5.099 -14.690 1.00 0.00 44 ILE A CA 2
ATOM 1242 C C . ILE A 1 44 ? 10.100 -5.214 -15.839 1.00 0.00 44 ILE A C 2
ATOM 1243 O O . ILE A 1 44 ? 9.770 -5.715 -16.913 1.00 0.00 44 ILE A O 2
ATOM 1259 N N . SER A 1 45 ? 11.322 -4.746 -15.603 1.00 0.00 45 SER A N 2
ATOM 1260 C CA . SER A 1 45 ? 12.368 -4.794 -16.618 1.00 0.00 45 SER A CA 2
ATOM 1261 C C . SER A 1 45 ? 13.411 -5.853 -16.274 1.00 0.00 45 SER A C 2
ATOM 1262 O O . SER A 1 45 ? 13.444 -6.368 -15.157 1.00 0.00 45 SER A O 2
ATOM 1270 N N . GLY A 1 46 ? 14.263 -6.172 -17.243 1.00 0.00 46 GLY A N 2
ATOM 1271 C CA . GLY A 1 46 ? 15.297 -7.167 -17.024 1.00 0.00 46 GLY A CA 2
ATOM 1272 C C . GLY A 1 46 ? 16.559 -6.572 -16.433 1.00 0.00 46 GLY A C 2
ATOM 1273 O O . GLY A 1 46 ? 16.685 -6.412 -15.219 1.00 0.00 46 GLY A O 2
ATOM 1277 N N . PRO A 1 47 ? 17.523 -6.234 -17.302 1.00 0.00 47 PRO A N 2
ATOM 1278 C CA . PRO A 1 47 ? 18.799 -5.649 -16.882 1.00 0.00 47 PRO A CA 2
ATOM 1279 C C . PRO A 1 47 ? 18.640 -4.227 -16.356 1.00 0.00 47 PRO A C 2
ATOM 1280 O O . PRO A 1 47 ? 19.167 -3.884 -15.298 1.00 0.00 47 PRO A O 2
ATOM 1291 N N . SER A 1 48 ? 17.909 -3.404 -17.101 1.00 0.00 48 SER A N 2
ATOM 1292 C CA . SER A 1 48 ? 17.683 -2.017 -16.711 1.00 0.00 48 SER A CA 2
ATOM 1293 C C . SER A 1 48 ? 16.426 -1.891 -15.856 1.00 0.00 48 SER A C 2
ATOM 1294 O O . SER A 1 48 ? 15.329 -1.679 -16.372 1.00 0.00 48 SER A O 2
ATOM 1302 N N . SER A 1 49 ? 16.594 -2.025 -14.544 1.00 0.00 49 SER A N 2
ATOM 1303 C CA . SER A 1 49 ? 15.473 -1.930 -13.616 1.00 0.00 49 SER A CA 2
ATOM 1304 C C . SER A 1 49 ? 15.537 -0.632 -12.817 1.00 0.00 49 SER A C 2
ATOM 1305 O O . SER A 1 49 ? 16.615 -0.084 -12.588 1.00 0.00 49 SER A O 2
ATOM 1313 N N . GLY A 1 50 ? 14.374 -0.145 -12.396 1.00 0.00 50 GLY A N 2
ATOM 1314 C CA . GLY A 1 50 ? 14.319 1.085 -11.628 1.00 0.00 50 GLY A CA 2
ATOM 1315 C C . GLY A 1 50 ? 13.602 2.198 -12.366 1.00 0.00 50 GLY A C 2
ATOM 1316 O O . GLY A 1 50 ? 13.276 2.025 -13.539 1.00 0.00 50 GLY A O 2
ATOM 1321 N N . GLY A 1 1 ? 7.059 37.703 -20.014 1.00 0.00 1 GLY A N 3
ATOM 1322 C CA . GLY A 1 1 ? 7.248 38.875 -19.180 1.00 0.00 1 GLY A CA 3
ATOM 1323 C C . GLY A 1 1 ? 7.154 38.556 -17.701 1.00 0.00 1 GLY A C 3
ATOM 1324 O O . GLY A 1 1 ? 6.067 38.566 -17.125 1.00 0.00 1 GLY A O 3
ATOM 1328 N N . SER A 1 2 ? 8.297 38.270 -17.085 1.00 0.00 2 SER A N 3
ATOM 1329 C CA . SER A 1 2 ? 8.339 37.940 -15.665 1.00 0.00 2 SER A CA 3
ATOM 1330 C C . SER A 1 2 ? 9.605 38.491 -15.017 1.00 0.00 2 SER A C 3
ATOM 1331 O O . SER A 1 2 ? 10.617 38.702 -15.685 1.00 0.00 2 SER A O 3
ATOM 1339 N N . SER A 1 3 ? 9.540 38.722 -13.709 1.00 0.00 3 SER A N 3
ATOM 1340 C CA . SER A 1 3 ? 10.679 39.252 -12.969 1.00 0.00 3 SER A CA 3
ATOM 1341 C C . SER A 1 3 ? 11.629 38.131 -12.558 1.00 0.00 3 SER A C 3
ATOM 1342 O O . SER A 1 3 ? 11.268 36.955 -12.584 1.00 0.00 3 SER A O 3
ATOM 1350 N N . GLY A 1 4 ? 12.847 38.505 -12.177 1.00 0.00 4 GLY A N 3
ATOM 1351 C CA . GLY A 1 4 ? 13.830 37.521 -11.765 1.00 0.00 4 GLY A CA 3
ATOM 1352 C C . GLY A 1 4 ? 14.900 37.296 -12.815 1.00 0.00 4 GLY A C 3
ATOM 1353 O O . GLY A 1 4 ? 14.618 37.316 -14.013 1.00 0.00 4 GLY A O 3
ATOM 1357 N N . SER A 1 5 ? 16.133 37.083 -12.366 1.00 0.00 5 SER A N 3
ATOM 1358 C CA . SER A 1 5 ? 17.250 36.859 -13.276 1.00 0.00 5 SER A CA 3
ATOM 1359 C C . SER A 1 5 ? 16.878 35.846 -14.354 1.00 0.00 5 SER A C 3
ATOM 1360 O O . SER A 1 5 ? 17.017 36.113 -15.547 1.00 0.00 5 SER A O 3
ATOM 1368 N N . SER A 1 6 ? 16.404 34.681 -13.924 1.00 0.00 6 SER A N 3
ATOM 1369 C CA . SER A 1 6 ? 16.015 33.625 -14.851 1.00 0.00 6 SER A CA 3
ATOM 1370 C C . SER A 1 6 ? 14.667 33.937 -15.495 1.00 0.00 6 SER A C 3
ATOM 1371 O O . SER A 1 6 ? 13.623 33.853 -14.849 1.00 0.00 6 SER A O 3
ATOM 1379 N N . GLY A 1 7 ? 14.698 34.296 -16.775 1.00 0.00 7 GLY A N 3
ATOM 1380 C CA . GLY A 1 7 ? 13.474 34.616 -17.486 1.00 0.00 7 GLY A CA 3
ATOM 1381 C C . GLY A 1 7 ? 13.419 33.979 -18.860 1.00 0.00 7 GLY A C 3
ATOM 1382 O O . GLY A 1 7 ? 12.391 33.428 -19.256 1.00 0.00 7 GLY A O 3
ATOM 1386 N N . CYS A 1 8 ? 14.526 34.056 -19.591 1.00 0.00 8 CYS A N 3
ATOM 1387 C CA . CYS A 1 8 ? 14.599 33.484 -20.931 1.00 0.00 8 CYS A CA 3
ATOM 1388 C C . CYS A 1 8 ? 15.257 32.109 -20.900 1.00 0.00 8 CYS A C 3
ATOM 1389 O O . CYS A 1 8 ? 14.814 31.183 -21.581 1.00 0.00 8 CYS A O 3
ATOM 1397 N N . CYS A 1 9 ? 16.316 31.983 -20.108 1.00 0.00 9 CYS A N 3
ATOM 1398 C CA . CYS A 1 9 ? 17.037 30.721 -19.991 1.00 0.00 9 CYS A CA 3
ATOM 1399 C C . CYS A 1 9 ? 16.123 29.619 -19.464 1.00 0.00 9 CYS A C 3
ATOM 1400 O O . CYS A 1 9 ? 15.192 29.882 -18.701 1.00 0.00 9 CYS A O 3
ATOM 1408 N N . LEU A 1 10 ? 16.393 28.386 -19.877 1.00 0.00 10 LEU A N 3
ATOM 1409 C CA . LEU A 1 10 ? 15.594 27.243 -19.449 1.00 0.00 10 LEU A CA 3
ATOM 1410 C C . LEU A 1 10 ? 15.206 27.371 -17.979 1.00 0.00 10 LEU A C 3
ATOM 1411 O O . LEU A 1 10 ? 15.924 27.958 -17.170 1.00 0.00 10 LEU A O 3
ATOM 1427 N N . PRO A 1 11 ? 14.042 26.806 -17.623 1.00 0.00 11 PRO A N 3
ATOM 1428 C CA . PRO A 1 11 ? 13.534 26.841 -16.248 1.00 0.00 11 PRO A CA 3
ATOM 1429 C C . PRO A 1 11 ? 14.357 25.973 -15.303 1.00 0.00 11 PRO A C 3
ATOM 1430 O O . PRO A 1 11 ? 15.101 25.087 -15.725 1.00 0.00 11 PRO A O 3
ATOM 1441 N N . PRO A 1 12 ? 14.223 26.230 -13.994 1.00 0.00 12 PRO A N 3
ATOM 1442 C CA . PRO A 1 12 ? 14.947 25.482 -12.961 1.00 0.00 12 PRO A CA 3
ATOM 1443 C C . PRO A 1 12 ? 14.449 24.047 -12.830 1.00 0.00 12 PRO A C 3
ATOM 1444 O O . PRO A 1 12 ? 13.482 23.653 -13.481 1.00 0.00 12 PRO A O 3
ATOM 1455 N N . ALA A 1 13 ? 15.116 23.269 -11.983 1.00 0.00 13 ALA A N 3
ATOM 1456 C CA . ALA A 1 13 ? 14.740 21.878 -11.765 1.00 0.00 13 ALA A CA 3
ATOM 1457 C C . ALA A 1 13 ? 13.943 21.721 -10.474 1.00 0.00 13 ALA A C 3
ATOM 1458 O O . ALA A 1 13 ? 14.399 22.114 -9.399 1.00 0.00 13 ALA A O 3
ATOM 1465 N N . THR A 1 14 ? 12.750 21.145 -10.586 1.00 0.00 14 THR A N 3
ATOM 1466 C CA . THR A 1 14 ? 11.890 20.938 -9.428 1.00 0.00 14 THR A CA 3
ATOM 1467 C C . THR A 1 14 ? 11.541 19.464 -9.259 1.00 0.00 14 THR A C 3
ATOM 1468 O O . THR A 1 14 ? 11.648 18.912 -8.163 1.00 0.00 14 THR A O 3
ATOM 1479 N N . HIS A 1 15 ? 11.124 18.830 -10.351 1.00 0.00 15 HIS A N 3
ATOM 1480 C CA . HIS A 1 15 ? 10.760 17.418 -10.323 1.00 0.00 15 HIS A CA 3
ATOM 1481 C C . HIS A 1 15 ? 11.758 16.584 -11.122 1.00 0.00 15 HIS A C 3
ATOM 1482 O O . HIS A 1 15 ? 12.561 17.122 -11.884 1.00 0.00 15 HIS A O 3
ATOM 1496 N N . ARG A 1 16 ? 11.700 15.269 -10.942 1.00 0.00 16 ARG A N 3
ATOM 1497 C CA . ARG A 1 16 ? 12.599 14.361 -11.645 1.00 0.00 16 ARG A CA 3
ATOM 1498 C C . ARG A 1 16 ? 11.853 13.585 -12.726 1.00 0.00 16 ARG A C 3
ATOM 1499 O O . ARG A 1 16 ? 10.689 13.215 -12.568 1.00 0.00 16 ARG A O 3
ATOM 1520 N N . PRO A 1 17 ? 12.537 13.333 -13.852 1.00 0.00 17 PRO A N 3
ATOM 1521 C CA . PRO A 1 17 ? 11.958 12.598 -14.981 1.00 0.00 17 PRO A CA 3
ATOM 1522 C C . PRO A 1 17 ? 11.743 11.122 -14.664 1.00 0.00 17 PRO A C 3
ATOM 1523 O O . PRO A 1 17 ? 11.193 10.377 -15.475 1.00 0.00 17 PRO A O 3
ATOM 1534 N N . HIS A 1 18 ? 12.181 10.707 -13.480 1.00 0.00 18 HIS A N 3
ATOM 1535 C CA . HIS A 1 18 ? 12.035 9.319 -13.056 1.00 0.00 18 HIS A CA 3
ATOM 1536 C C . HIS A 1 18 ? 10.570 8.981 -12.795 1.00 0.00 18 HIS A C 3
ATOM 1537 O O . HIS A 1 18 ? 9.742 9.856 -12.539 1.00 0.00 18 HIS A O 3
ATOM 1551 N N . PRO A 1 19 ? 10.241 7.683 -12.861 1.00 0.00 19 PRO A N 3
ATOM 1552 C CA . PRO A 1 19 ? 8.875 7.200 -12.636 1.00 0.00 19 PRO A CA 3
ATOM 1553 C C . PRO A 1 19 ? 8.446 7.335 -11.179 1.00 0.00 19 PRO A C 3
ATOM 1554 O O . PRO A 1 19 ? 9.237 7.728 -10.321 1.00 0.00 19 PRO A O 3
ATOM 1565 N N . THR A 1 20 ? 7.187 7.007 -10.905 1.00 0.00 20 THR A N 3
ATOM 1566 C CA . THR A 1 20 ? 6.652 7.093 -9.552 1.00 0.00 20 THR A CA 3
ATOM 1567 C C . THR A 1 20 ? 7.007 5.852 -8.741 1.00 0.00 20 THR A C 3
ATOM 1568 O O . THR A 1 20 ? 7.270 4.788 -9.300 1.00 0.00 20 THR A O 3
ATOM 1579 N N . SER A 1 21 ? 7.013 5.996 -7.419 1.00 0.00 21 SER A N 3
ATOM 1580 C CA . SER A 1 21 ? 7.340 4.887 -6.531 1.00 0.00 21 SER A CA 3
ATOM 1581 C C . SER A 1 21 ? 6.790 3.573 -7.078 1.00 0.00 21 SER A C 3
ATOM 1582 O O . SER A 1 21 ? 5.598 3.458 -7.365 1.00 0.00 21 SER A O 3
ATOM 1590 N N . ILE A 1 22 ? 7.667 2.585 -7.218 1.00 0.00 22 ILE A N 3
ATOM 1591 C CA . ILE A 1 22 ? 7.270 1.279 -7.729 1.00 0.00 22 ILE A CA 3
ATOM 1592 C C . ILE A 1 22 ? 6.607 0.441 -6.640 1.00 0.00 22 ILE A C 3
ATOM 1593 O O . ILE A 1 22 ? 6.989 0.508 -5.472 1.00 0.00 22 ILE A O 3
ATOM 1609 N N . CYS A 1 23 ? 5.614 -0.350 -7.032 1.00 0.00 23 CYS A N 3
ATOM 1610 C CA . CYS A 1 23 ? 4.898 -1.203 -6.092 1.00 0.00 23 CYS A CA 3
ATOM 1611 C C . CYS A 1 23 ? 5.842 -2.216 -5.450 1.00 0.00 23 CYS A C 3
ATOM 1612 O O . CYS A 1 23 ? 7.036 -2.245 -5.750 1.00 0.00 23 CYS A O 3
ATOM 1619 N N . ASP A 1 24 ? 5.298 -3.046 -4.566 1.00 0.00 24 ASP A N 3
ATOM 1620 C CA . ASP A 1 24 ? 6.090 -4.062 -3.883 1.00 0.00 24 ASP A CA 3
ATOM 1621 C C . ASP A 1 24 ? 5.689 -5.461 -4.339 1.00 0.00 24 ASP A C 3
ATOM 1622 O O . ASP A 1 24 ? 6.472 -6.405 -4.240 1.00 0.00 24 ASP A O 3
ATOM 1631 N N . ASN A 1 25 ? 4.463 -5.587 -4.839 1.00 0.00 25 ASN A N 3
ATOM 1632 C CA . ASN A 1 25 ? 3.958 -6.872 -5.309 1.00 0.00 25 ASN A CA 3
ATOM 1633 C C . ASN A 1 25 ? 4.268 -7.070 -6.789 1.00 0.00 25 ASN A C 3
ATOM 1634 O O . ASN A 1 25 ? 5.074 -7.926 -7.156 1.00 0.00 25 ASN A O 3
ATOM 1645 N N . PHE A 1 26 ? 3.625 -6.272 -7.635 1.00 0.00 26 PHE A N 3
ATOM 1646 C CA . PHE A 1 26 ? 3.832 -6.359 -9.076 1.00 0.00 26 PHE A CA 3
ATOM 1647 C C . PHE A 1 26 ? 5.309 -6.203 -9.424 1.00 0.00 26 PHE A C 3
ATOM 1648 O O . PHE A 1 26 ? 5.776 -6.712 -10.443 1.00 0.00 26 PHE A O 3
ATOM 1665 N N . SER A 1 27 ? 6.040 -5.494 -8.569 1.00 0.00 27 SER A N 3
ATOM 1666 C CA . SER A 1 27 ? 7.464 -5.265 -8.787 1.00 0.00 27 SER A CA 3
ATOM 1667 C C . SER A 1 27 ? 8.189 -6.579 -9.065 1.00 0.00 27 SER A C 3
ATOM 1668 O O . SER A 1 27 ? 8.721 -6.789 -10.154 1.00 0.00 27 SER A O 3
ATOM 1676 N N . ALA A 1 28 ? 8.204 -7.460 -8.070 1.00 0.00 28 ALA A N 3
ATOM 1677 C CA . ALA A 1 28 ? 8.861 -8.754 -8.207 1.00 0.00 28 ALA A CA 3
ATOM 1678 C C . ALA A 1 28 ? 7.858 -9.843 -8.575 1.00 0.00 28 ALA A C 3
ATOM 1679 O O . ALA A 1 28 ? 7.990 -10.498 -9.609 1.00 0.00 28 ALA A O 3
ATOM 1686 N N . TYR A 1 29 ? 6.857 -10.031 -7.722 1.00 0.00 29 TYR A N 3
ATOM 1687 C CA . TYR A 1 29 ? 5.834 -11.043 -7.956 1.00 0.00 29 TYR A CA 3
ATOM 1688 C C . TYR A 1 29 ? 5.258 -10.920 -9.364 1.00 0.00 29 TYR A C 3
ATOM 1689 O O . TYR A 1 29 ? 5.259 -11.880 -10.133 1.00 0.00 29 TYR A O 3
ATOM 1707 N N . GLY A 1 30 ? 4.767 -9.729 -9.694 1.00 0.00 30 GLY A N 3
ATOM 1708 C CA . GLY A 1 30 ? 4.196 -9.501 -11.008 1.00 0.00 30 GLY A CA 3
ATOM 1709 C C . GLY A 1 30 ? 2.724 -9.146 -10.946 1.00 0.00 30 GLY A C 3
ATOM 1710 O O . GLY A 1 30 ? 2.208 -8.454 -11.824 1.00 0.00 30 GLY A O 3
ATOM 1714 N N . TRP A 1 31 ? 2.045 -9.621 -9.908 1.00 0.00 31 TRP A N 3
ATOM 1715 C CA . TRP A 1 31 ? 0.622 -9.351 -9.736 1.00 0.00 31 TRP A CA 3
ATOM 1716 C C . TRP A 1 31 ? 0.390 -8.357 -8.604 1.00 0.00 31 TRP A C 3
ATOM 1717 O O . TRP A 1 31 ? 1.237 -8.191 -7.726 1.00 0.00 31 TRP A O 3
ATOM 1738 N N . CYS A 1 32 ? -0.763 -7.697 -8.629 1.00 0.00 32 CYS A N 3
ATOM 1739 C CA . CYS A 1 32 ? -1.108 -6.719 -7.604 1.00 0.00 32 CYS A CA 3
ATOM 1740 C C . CYS A 1 32 ? -2.609 -6.724 -7.330 1.00 0.00 32 CYS A C 3
ATOM 1741 O O . CYS A 1 32 ? -3.432 -6.746 -8.245 1.00 0.00 32 CYS A O 3
ATOM 1748 N N . PRO A 1 33 ? -2.974 -6.702 -6.039 1.00 0.00 33 PRO A N 3
ATOM 1749 C CA . PRO A 1 33 ? -4.377 -6.703 -5.614 1.00 0.00 33 PRO A CA 3
ATOM 1750 C C . PRO A 1 33 ? -5.081 -5.390 -5.937 1.00 0.00 33 PRO A C 3
ATOM 1751 O O . PRO A 1 33 ? -6.275 -5.233 -5.676 1.00 0.00 33 PRO A O 3
ATOM 1762 N N . LEU A 1 34 ? -4.336 -4.449 -6.506 1.00 0.00 34 LEU A N 3
ATOM 1763 C CA . LEU A 1 34 ? -4.890 -3.148 -6.866 1.00 0.00 34 LEU A CA 3
ATOM 1764 C C . LEU A 1 34 ? -5.011 -3.007 -8.380 1.00 0.00 34 LEU A C 3
ATOM 1765 O O . LEU A 1 34 ? -5.773 -2.179 -8.878 1.00 0.00 34 LEU A O 3
ATOM 1781 N N . GLY A 1 35 ? -4.255 -3.824 -9.107 1.00 0.00 35 GLY A N 3
ATOM 1782 C CA . GLY A 1 35 ? -4.294 -3.776 -10.557 1.00 0.00 35 GLY A CA 3
ATOM 1783 C C . GLY A 1 35 ? -3.742 -2.477 -11.109 1.00 0.00 35 GLY A C 3
ATOM 1784 O O . GLY A 1 35 ? -2.779 -1.915 -10.586 1.00 0.00 35 GLY A O 3
ATOM 1788 N N . PRO A 1 36 ? -4.357 -1.981 -12.193 1.00 0.00 36 PRO A N 3
ATOM 1789 C CA . PRO A 1 36 ? -3.937 -0.735 -12.841 1.00 0.00 36 PRO A CA 3
ATOM 1790 C C . PRO A 1 36 ? -4.239 0.492 -11.987 1.00 0.00 36 PRO A C 3
ATOM 1791 O O . PRO A 1 36 ? -3.532 1.497 -12.059 1.00 0.00 36 PRO A O 3
ATOM 1802 N N . GLN A 1 37 ? -5.291 0.403 -11.180 1.00 0.00 37 GLN A N 3
ATOM 1803 C CA . GLN A 1 37 ? -5.685 1.507 -10.313 1.00 0.00 37 GLN A CA 3
ATOM 1804 C C . GLN A 1 37 ? -4.615 1.782 -9.262 1.00 0.00 37 GLN A C 3
ATOM 1805 O O . GLN A 1 37 ? -4.508 2.894 -8.745 1.00 0.00 37 GLN A O 3
ATOM 1819 N N . CYS A 1 38 ? -3.824 0.761 -8.949 1.00 0.00 38 CYS A N 3
ATOM 1820 C CA . CYS A 1 38 ? -2.762 0.891 -7.958 1.00 0.00 38 CYS A CA 3
ATOM 1821 C C . CYS A 1 38 ? -2.032 2.221 -8.116 1.00 0.00 38 CYS A C 3
ATOM 1822 O O . CYS A 1 38 ? -1.697 2.647 -9.222 1.00 0.00 38 CYS A O 3
ATOM 1829 N N . PRO A 1 39 ? -1.777 2.894 -6.984 1.00 0.00 39 PRO A N 3
ATOM 1830 C CA . PRO A 1 39 ? -1.083 4.185 -6.969 1.00 0.00 39 PRO A CA 3
ATOM 1831 C C . PRO A 1 39 ? 0.390 4.055 -7.338 1.00 0.00 39 PRO A C 3
ATOM 1832 O O . PRO A 1 39 ? 1.011 5.014 -7.797 1.00 0.00 39 PRO A O 3
ATOM 1843 N N . GLN A 1 40 ? 0.944 2.864 -7.136 1.00 0.00 40 GLN A N 3
ATOM 1844 C CA . GLN A 1 40 ? 2.345 2.610 -7.448 1.00 0.00 40 GLN A CA 3
ATOM 1845 C C . GLN A 1 40 ? 2.495 2.039 -8.854 1.00 0.00 40 GLN A C 3
ATOM 1846 O O . GLN A 1 40 ? 1.611 1.339 -9.348 1.00 0.00 40 GLN A O 3
ATOM 1860 N N . SER A 1 41 ? 3.619 2.343 -9.495 1.00 0.00 41 SER A N 3
ATOM 1861 C CA . SER A 1 41 ? 3.883 1.864 -10.846 1.00 0.00 41 SER A CA 3
ATOM 1862 C C . SER A 1 41 ? 4.215 0.375 -10.839 1.00 0.00 41 SER A C 3
ATOM 1863 O O . SER A 1 41 ? 4.643 -0.173 -9.823 1.00 0.00 41 SER A O 3
ATOM 1871 N N . HIS A 1 42 ? 4.015 -0.275 -11.981 1.00 0.00 42 HIS A N 3
ATOM 1872 C CA . HIS A 1 42 ? 4.294 -1.701 -12.108 1.00 0.00 42 HIS A CA 3
ATOM 1873 C C . HIS A 1 42 ? 5.300 -1.961 -13.226 1.00 0.00 42 HIS A C 3
ATOM 1874 O O . HIS A 1 42 ? 4.921 -2.228 -14.366 1.00 0.00 42 HIS A O 3
ATOM 1888 N N . ASP A 1 43 ? 6.583 -1.880 -12.890 1.00 0.00 43 ASP A N 3
ATOM 1889 C CA . ASP A 1 43 ? 7.644 -2.107 -13.865 1.00 0.00 43 ASP A CA 3
ATOM 1890 C C . ASP A 1 43 ? 8.243 -3.500 -13.702 1.00 0.00 43 ASP A C 3
ATOM 1891 O O . ASP A 1 43 ? 8.678 -3.875 -12.613 1.00 0.00 43 ASP A O 3
ATOM 1900 N N . ILE A 1 44 ? 8.262 -4.262 -14.790 1.00 0.00 44 ILE A N 3
ATOM 1901 C CA . ILE A 1 44 ? 8.808 -5.613 -14.767 1.00 0.00 44 ILE A CA 3
ATOM 1902 C C . ILE A 1 44 ? 10.264 -5.626 -15.221 1.00 0.00 44 ILE A C 3
ATOM 1903 O O . ILE A 1 44 ? 10.551 -5.653 -16.418 1.00 0.00 44 ILE A O 3
ATOM 1919 N N . SER A 1 45 ? 11.179 -5.607 -14.257 1.00 0.00 45 SER A N 3
ATOM 1920 C CA . SER A 1 45 ? 12.605 -5.614 -14.557 1.00 0.00 45 SER A CA 3
ATOM 1921 C C . SER A 1 45 ? 12.896 -6.455 -15.796 1.00 0.00 45 SER A C 3
ATOM 1922 O O . SER A 1 45 ? 12.176 -7.407 -16.096 1.00 0.00 45 SER A O 3
ATOM 1930 N N . GLY A 1 46 ? 13.957 -6.097 -16.512 1.00 0.00 46 GLY A N 3
ATOM 1931 C CA . GLY A 1 46 ? 14.325 -6.828 -17.711 1.00 0.00 46 GLY A CA 3
ATOM 1932 C C . GLY A 1 46 ? 15.373 -6.104 -18.532 1.00 0.00 46 GLY A C 3
ATOM 1933 O O . GLY A 1 46 ? 15.118 -5.663 -19.653 1.00 0.00 46 GLY A O 3
ATOM 1937 N N . PRO A 1 47 ? 16.584 -5.973 -17.971 1.00 0.00 47 PRO A N 3
ATOM 1938 C CA . PRO A 1 47 ? 17.698 -5.297 -18.642 1.00 0.00 47 PRO A CA 3
ATOM 1939 C C . PRO A 1 47 ? 18.228 -6.092 -19.830 1.00 0.00 47 PRO A C 3
ATOM 1940 O O . PRO A 1 47 ? 19.052 -5.599 -20.601 1.00 0.00 47 PRO A O 3
ATOM 1951 N N . SER A 1 48 ? 17.750 -7.324 -19.972 1.00 0.00 48 SER A N 3
ATOM 1952 C CA . SER A 1 48 ? 18.178 -8.188 -21.066 1.00 0.00 48 SER A CA 3
ATOM 1953 C C . SER A 1 48 ? 17.933 -7.520 -22.415 1.00 0.00 48 SER A C 3
ATOM 1954 O O . SER A 1 48 ? 16.918 -7.765 -23.067 1.00 0.00 48 SER A O 3
ATOM 1962 N N . SER A 1 49 ? 18.871 -6.673 -22.828 1.00 0.00 49 SER A N 3
ATOM 1963 C CA . SER A 1 49 ? 18.757 -5.965 -24.097 1.00 0.00 49 SER A CA 3
ATOM 1964 C C . SER A 1 49 ? 17.301 -5.620 -24.398 1.00 0.00 49 SER A C 3
ATOM 1965 O O . SER A 1 49 ? 16.813 -5.849 -25.503 1.00 0.00 49 SER A O 3
ATOM 1973 N N . GLY A 1 50 ? 16.613 -5.067 -23.404 1.00 0.00 50 GLY A N 3
ATOM 1974 C CA . GLY A 1 50 ? 15.220 -4.699 -23.580 1.00 0.00 50 GLY A CA 3
ATOM 1975 C C . GLY A 1 50 ? 14.281 -5.587 -22.788 1.00 0.00 50 GLY A C 3
ATOM 1976 O O . GLY A 1 50 ? 13.267 -6.022 -23.331 1.00 0.00 50 GLY A O 3
ATOM 1981 N N . GLY A 1 1 ? 41.018 37.174 -12.375 1.00 0.00 1 GLY A N 4
ATOM 1982 C CA . GLY A 1 1 ? 40.881 37.569 -13.765 1.00 0.00 1 GLY A CA 4
ATOM 1983 C C . GLY A 1 1 ? 39.485 37.325 -14.302 1.00 0.00 1 GLY A C 4
ATOM 1984 O O . GLY A 1 1 ? 38.749 36.488 -13.779 1.00 0.00 1 GLY A O 4
ATOM 1988 N N . SER A 1 2 ? 39.118 38.059 -15.347 1.00 0.00 2 SER A N 4
ATOM 1989 C CA . SER A 1 2 ? 37.799 37.923 -15.952 1.00 0.00 2 SER A CA 4
ATOM 1990 C C . SER A 1 2 ? 37.874 37.118 -17.246 1.00 0.00 2 SER A C 4
ATOM 1991 O O . SER A 1 2 ? 37.148 36.142 -17.426 1.00 0.00 2 SER A O 4
ATOM 1999 N N . SER A 1 3 ? 38.760 37.537 -18.145 1.00 0.00 3 SER A N 4
ATOM 2000 C CA . SER A 1 3 ? 38.929 36.859 -19.424 1.00 0.00 3 SER A CA 4
ATOM 2001 C C . SER A 1 3 ? 40.407 36.619 -19.721 1.00 0.00 3 SER A C 4
ATOM 2002 O O . SER A 1 3 ? 41.178 37.562 -19.894 1.00 0.00 3 SER A O 4
ATOM 2010 N N . GLY A 1 4 ? 40.794 35.348 -19.777 1.00 0.00 4 GLY A N 4
ATOM 2011 C CA . GLY A 1 4 ? 42.177 35.006 -20.053 1.00 0.00 4 GLY A CA 4
ATOM 2012 C C . GLY A 1 4 ? 42.357 33.537 -20.380 1.00 0.00 4 GLY A C 4
ATOM 2013 O O . GLY A 1 4 ? 42.658 32.731 -19.500 1.00 0.00 4 GLY A O 4
ATOM 2017 N N . SER A 1 5 ? 42.171 33.188 -21.649 1.00 0.00 5 SER A N 4
ATOM 2018 C CA . SER A 1 5 ? 42.309 31.804 -22.089 1.00 0.00 5 SER A CA 4
ATOM 2019 C C . SER A 1 5 ? 41.312 30.903 -21.367 1.00 0.00 5 SER A C 4
ATOM 2020 O O . SER A 1 5 ? 41.664 29.822 -20.894 1.00 0.00 5 SER A O 4
ATOM 2028 N N . SER A 1 6 ? 40.064 31.355 -21.287 1.00 0.00 6 SER A N 4
ATOM 2029 C CA . SER A 1 6 ? 39.016 30.592 -20.620 1.00 0.00 6 SER A CA 4
ATOM 2030 C C . SER A 1 6 ? 38.233 29.752 -21.625 1.00 0.00 6 SER A C 4
ATOM 2031 O O . SER A 1 6 ? 38.114 30.114 -22.794 1.00 0.00 6 SER A O 4
ATOM 2039 N N . GLY A 1 7 ? 37.700 28.627 -21.158 1.00 0.00 7 GLY A N 4
ATOM 2040 C CA . GLY A 1 7 ? 36.935 27.752 -22.027 1.00 0.00 7 GLY A CA 4
ATOM 2041 C C . GLY A 1 7 ? 35.455 27.762 -21.702 1.00 0.00 7 GLY A C 4
ATOM 2042 O O . GLY A 1 7 ? 34.991 28.585 -20.911 1.00 0.00 7 GLY A O 4
ATOM 2046 N N . CYS A 1 8 ? 34.710 26.848 -22.315 1.00 0.00 8 CYS A N 4
ATOM 2047 C CA . CYS A 1 8 ? 33.272 26.757 -22.088 1.00 0.00 8 CYS A CA 4
ATOM 2048 C C . CYS A 1 8 ? 32.940 25.587 -21.167 1.00 0.00 8 CYS A C 4
ATOM 2049 O O . CYS A 1 8 ? 33.356 24.454 -21.411 1.00 0.00 8 CYS A O 4
ATOM 2057 N N . CYS A 1 9 ? 32.190 25.870 -20.108 1.00 0.00 9 CYS A N 4
ATOM 2058 C CA . CYS A 1 9 ? 31.804 24.842 -19.148 1.00 0.00 9 CYS A CA 4
ATOM 2059 C C . CYS A 1 9 ? 30.392 24.339 -19.429 1.00 0.00 9 CYS A C 4
ATOM 2060 O O . CYS A 1 9 ? 29.452 25.127 -19.547 1.00 0.00 9 CYS A O 4
ATOM 2068 N N . LEU A 1 10 ? 30.249 23.022 -19.537 1.00 0.00 10 LEU A N 4
ATOM 2069 C CA . LEU A 1 10 ? 28.951 22.413 -19.806 1.00 0.00 10 LEU A CA 4
ATOM 2070 C C . LEU A 1 10 ? 28.064 22.451 -18.566 1.00 0.00 10 LEU A C 4
ATOM 2071 O O . LEU A 1 10 ? 28.541 22.440 -17.431 1.00 0.00 10 LEU A O 4
ATOM 2087 N N . PRO A 1 11 ? 26.742 22.494 -18.785 1.00 0.00 11 PRO A N 4
ATOM 2088 C CA . PRO A 1 11 ? 25.760 22.531 -17.698 1.00 0.00 11 PRO A CA 4
ATOM 2089 C C . PRO A 1 11 ? 25.689 21.213 -16.935 1.00 0.00 11 PRO A C 4
ATOM 2090 O O . PRO A 1 11 ? 25.872 20.132 -17.497 1.00 0.00 11 PRO A O 4
ATOM 2101 N N . PRO A 1 12 ? 25.418 21.300 -15.624 1.00 0.00 12 PRO A N 4
ATOM 2102 C CA . PRO A 1 12 ? 25.316 20.123 -14.757 1.00 0.00 12 PRO A CA 4
ATOM 2103 C C . PRO A 1 12 ? 24.077 19.287 -15.058 1.00 0.00 12 PRO A C 4
ATOM 2104 O O . PRO A 1 12 ? 22.951 19.715 -14.804 1.00 0.00 12 PRO A O 4
ATOM 2115 N N . ALA A 1 13 ? 24.292 18.092 -15.599 1.00 0.00 13 ALA A N 4
ATOM 2116 C CA . ALA A 1 13 ? 23.192 17.195 -15.932 1.00 0.00 13 ALA A CA 4
ATOM 2117 C C . ALA A 1 13 ? 23.450 15.789 -15.400 1.00 0.00 13 ALA A C 4
ATOM 2118 O O . ALA A 1 13 ? 23.173 14.798 -16.076 1.00 0.00 13 ALA A O 4
ATOM 2125 N N . THR A 1 14 ? 23.983 15.710 -14.185 1.00 0.00 14 THR A N 4
ATOM 2126 C CA . THR A 1 14 ? 24.281 14.426 -13.563 1.00 0.00 14 THR A CA 4
ATOM 2127 C C . THR A 1 14 ? 23.042 13.837 -12.898 1.00 0.00 14 THR A C 4
ATOM 2128 O O . THR A 1 14 ? 23.123 13.256 -11.815 1.00 0.00 14 THR A O 4
ATOM 2139 N N . HIS A 1 15 ? 21.895 13.989 -13.553 1.00 0.00 15 HIS A N 4
ATOM 2140 C CA . HIS A 1 15 ? 20.638 13.471 -13.024 1.00 0.00 15 HIS A CA 4
ATOM 2141 C C . HIS A 1 15 ? 19.898 12.658 -14.082 1.00 0.00 15 HIS A C 4
ATOM 2142 O O . HIS A 1 15 ? 20.307 12.614 -15.243 1.00 0.00 15 HIS A O 4
ATOM 2156 N N . ARG A 1 16 ? 18.809 12.016 -13.673 1.00 0.00 16 ARG A N 4
ATOM 2157 C CA . ARG A 1 16 ? 18.014 11.203 -14.585 1.00 0.00 16 ARG A CA 4
ATOM 2158 C C . ARG A 1 16 ? 16.565 11.116 -14.114 1.00 0.00 16 ARG A C 4
ATOM 2159 O O . ARG A 1 16 ? 16.281 10.985 -12.923 1.00 0.00 16 ARG A O 4
ATOM 2180 N N . PRO A 1 17 ? 15.626 11.191 -15.069 1.00 0.00 17 PRO A N 4
ATOM 2181 C CA . PRO A 1 17 ? 14.192 11.123 -14.775 1.00 0.00 17 PRO A CA 4
ATOM 2182 C C . PRO A 1 17 ? 13.758 9.733 -14.321 1.00 0.00 17 PRO A C 4
ATOM 2183 O O . PRO A 1 17 ? 13.791 8.777 -15.096 1.00 0.00 17 PRO A O 4
ATOM 2194 N N . HIS A 1 18 ? 13.351 9.628 -13.060 1.00 0.00 18 HIS A N 4
ATOM 2195 C CA . HIS A 1 18 ? 12.910 8.355 -12.502 1.00 0.00 18 HIS A CA 4
ATOM 2196 C C . HIS A 1 18 ? 11.387 8.296 -12.421 1.00 0.00 18 HIS A C 4
ATOM 2197 O O . HIS A 1 18 ? 10.717 9.292 -12.149 1.00 0.00 18 HIS A O 4
ATOM 2211 N N . PRO A 1 19 ? 10.827 7.102 -12.665 1.00 0.00 19 PRO A N 4
ATOM 2212 C CA . PRO A 1 19 ? 9.378 6.885 -12.626 1.00 0.00 19 PRO A CA 4
ATOM 2213 C C . PRO A 1 19 ? 8.817 6.969 -11.210 1.00 0.00 19 PRO A C 4
ATOM 2214 O O . PRO A 1 19 ? 9.568 7.029 -10.236 1.00 0.00 19 PRO A O 4
ATOM 2225 N N . THR A 1 20 ? 7.492 6.972 -11.103 1.00 0.00 20 THR A N 4
ATOM 2226 C CA . THR A 1 20 ? 6.831 7.050 -9.806 1.00 0.00 20 THR A CA 4
ATOM 2227 C C . THR A 1 20 ? 7.144 5.825 -8.955 1.00 0.00 20 THR A C 4
ATOM 2228 O O . THR A 1 20 ? 7.393 4.739 -9.480 1.00 0.00 20 THR A O 4
ATOM 2239 N N . SER A 1 21 ? 7.129 6.005 -7.638 1.00 0.00 21 SER A N 4
ATOM 2240 C CA . SER A 1 21 ? 7.415 4.914 -6.714 1.00 0.00 21 SER A CA 4
ATOM 2241 C C . SER A 1 21 ? 6.871 3.593 -7.249 1.00 0.00 21 SER A C 4
ATOM 2242 O O . SER A 1 21 ? 5.696 3.491 -7.603 1.00 0.00 21 SER A O 4
ATOM 2250 N N . ILE A 1 22 ? 7.734 2.584 -7.304 1.00 0.00 22 ILE A N 4
ATOM 2251 C CA . ILE A 1 22 ? 7.341 1.269 -7.794 1.00 0.00 22 ILE A CA 4
ATOM 2252 C C . ILE A 1 22 ? 6.709 0.435 -6.684 1.00 0.00 22 ILE A C 4
ATOM 2253 O O . ILE A 1 22 ? 7.126 0.503 -5.527 1.00 0.00 22 ILE A O 4
ATOM 2269 N N . CYS A 1 23 ? 5.702 -0.353 -7.044 1.00 0.00 23 CYS A N 4
ATOM 2270 C CA . CYS A 1 23 ? 5.012 -1.202 -6.080 1.00 0.00 23 CYS A CA 4
ATOM 2271 C C . CYS A 1 23 ? 5.961 -2.248 -5.500 1.00 0.00 23 CYS A C 4
ATOM 2272 O O . CYS A 1 23 ? 7.133 -2.311 -5.870 1.00 0.00 23 CYS A O 4
ATOM 2279 N N . ASP A 1 24 ? 5.445 -3.065 -4.588 1.00 0.00 24 ASP A N 4
ATOM 2280 C CA . ASP A 1 24 ? 6.245 -4.108 -3.957 1.00 0.00 24 ASP A CA 4
ATOM 2281 C C . ASP A 1 24 ? 5.818 -5.489 -4.444 1.00 0.00 24 ASP A C 4
ATOM 2282 O O . ASP A 1 24 ? 6.626 -6.415 -4.500 1.00 0.00 24 ASP A O 4
ATOM 2291 N N . ASN A 1 25 ? 4.542 -5.620 -4.794 1.00 0.00 25 ASN A N 4
ATOM 2292 C CA . ASN A 1 25 ? 4.008 -6.888 -5.275 1.00 0.00 25 ASN A CA 4
ATOM 2293 C C . ASN A 1 25 ? 4.283 -7.065 -6.765 1.00 0.00 25 ASN A C 4
ATOM 2294 O O . ASN A 1 25 ? 5.106 -7.890 -7.162 1.00 0.00 25 ASN A O 4
ATOM 2305 N N . PHE A 1 26 ? 3.588 -6.285 -7.586 1.00 0.00 26 PHE A N 4
ATOM 2306 C CA . PHE A 1 26 ? 3.757 -6.354 -9.033 1.00 0.00 26 PHE A CA 4
ATOM 2307 C C . PHE A 1 26 ? 5.230 -6.242 -9.415 1.00 0.00 26 PHE A C 4
ATOM 2308 O O . PHE A 1 26 ? 5.678 -6.851 -10.386 1.00 0.00 26 PHE A O 4
ATOM 2325 N N . SER A 1 27 ? 5.977 -5.460 -8.643 1.00 0.00 27 SER A N 4
ATOM 2326 C CA . SER A 1 27 ? 7.398 -5.263 -8.902 1.00 0.00 27 SER A CA 4
ATOM 2327 C C . SER A 1 27 ? 8.080 -6.590 -9.224 1.00 0.00 27 SER A C 4
ATOM 2328 O O . SER A 1 27 ? 8.569 -6.795 -10.335 1.00 0.00 27 SER A O 4
ATOM 2336 N N . ALA A 1 28 ? 8.108 -7.487 -8.244 1.00 0.00 28 ALA A N 4
ATOM 2337 C CA . ALA A 1 28 ? 8.727 -8.794 -8.422 1.00 0.00 28 ALA A CA 4
ATOM 2338 C C . ALA A 1 28 ? 7.682 -9.858 -8.739 1.00 0.00 28 ALA A C 4
ATOM 2339 O O . ALA A 1 28 ? 7.778 -10.555 -9.750 1.00 0.00 28 ALA A O 4
ATOM 2346 N N . TYR A 1 29 ? 6.685 -9.979 -7.870 1.00 0.00 29 TYR A N 4
ATOM 2347 C CA . TYR A 1 29 ? 5.623 -10.961 -8.055 1.00 0.00 29 TYR A CA 4
ATOM 2348 C C . TYR A 1 29 ? 4.961 -10.795 -9.420 1.00 0.00 29 TYR A C 4
ATOM 2349 O O . TYR A 1 29 ? 4.733 -11.770 -10.135 1.00 0.00 29 TYR A O 4
ATOM 2367 N N . GLY A 1 30 ? 4.655 -9.551 -9.775 1.00 0.00 30 GLY A N 4
ATOM 2368 C CA . GLY A 1 30 ? 4.023 -9.279 -11.053 1.00 0.00 30 GLY A CA 4
ATOM 2369 C C . GLY A 1 30 ? 2.558 -8.917 -10.909 1.00 0.00 30 GLY A C 4
ATOM 2370 O O . GLY A 1 30 ? 2.016 -8.164 -11.718 1.00 0.00 30 GLY A O 4
ATOM 2374 N N . TRP A 1 31 ? 1.916 -9.457 -9.880 1.00 0.00 31 TRP A N 4
ATOM 2375 C CA . TRP A 1 31 ? 0.503 -9.188 -9.634 1.00 0.00 31 TRP A CA 4
ATOM 2376 C C . TRP A 1 31 ? 0.328 -8.202 -8.485 1.00 0.00 31 TRP A C 4
ATOM 2377 O O . TRP A 1 31 ? 1.213 -8.054 -7.640 1.00 0.00 31 TRP A O 4
ATOM 2398 N N . CYS A 1 32 ? -0.817 -7.529 -8.457 1.00 0.00 32 CYS A N 4
ATOM 2399 C CA . CYS A 1 32 ? -1.108 -6.556 -7.410 1.00 0.00 32 CYS A CA 4
ATOM 2400 C C . CYS A 1 32 ? -2.596 -6.548 -7.074 1.00 0.00 32 CYS A C 4
ATOM 2401 O O . CYS A 1 32 ? -3.457 -6.557 -7.954 1.00 0.00 32 CYS A O 4
ATOM 2408 N N . PRO A 1 33 ? -2.908 -6.530 -5.770 1.00 0.00 33 PRO A N 4
ATOM 2409 C CA . PRO A 1 33 ? -4.292 -6.519 -5.287 1.00 0.00 33 PRO A CA 4
ATOM 2410 C C . PRO A 1 33 ? -4.996 -5.197 -5.573 1.00 0.00 33 PRO A C 4
ATOM 2411 O O . PRO A 1 33 ? -6.174 -5.028 -5.256 1.00 0.00 33 PRO A O 4
ATOM 2422 N N . LEU A 1 34 ? -4.267 -4.263 -6.175 1.00 0.00 34 LEU A N 4
ATOM 2423 C CA . LEU A 1 34 ? -4.823 -2.955 -6.505 1.00 0.00 34 LEU A CA 4
ATOM 2424 C C . LEU A 1 34 ? -4.984 -2.797 -8.013 1.00 0.00 34 LEU A C 4
ATOM 2425 O O . LEU A 1 34 ? -5.640 -1.869 -8.484 1.00 0.00 34 LEU A O 4
ATOM 2441 N N . GLY A 1 35 ? -4.381 -3.712 -8.767 1.00 0.00 35 GLY A N 4
ATOM 2442 C CA . GLY A 1 35 ? -4.471 -3.657 -10.214 1.00 0.00 35 GLY A CA 4
ATOM 2443 C C . GLY A 1 35 ? -3.897 -2.375 -10.783 1.00 0.00 35 GLY A C 4
ATOM 2444 O O . GLY A 1 35 ? -2.919 -1.828 -10.274 1.00 0.00 35 GLY A O 4
ATOM 2448 N N . PRO A 1 36 ? -4.511 -1.876 -11.866 1.00 0.00 36 PRO A N 4
ATOM 2449 C CA . PRO A 1 36 ? -4.071 -0.645 -12.529 1.00 0.00 36 PRO A CA 4
ATOM 2450 C C . PRO A 1 36 ? -4.340 0.596 -11.685 1.00 0.00 36 PRO A C 4
ATOM 2451 O O . PRO A 1 36 ? -3.648 1.606 -11.812 1.00 0.00 36 PRO A O 4
ATOM 2462 N N . GLN A 1 37 ? -5.348 0.512 -10.822 1.00 0.00 37 GLN A N 4
ATOM 2463 C CA . GLN A 1 37 ? -5.707 1.630 -9.957 1.00 0.00 37 GLN A CA 4
ATOM 2464 C C . GLN A 1 37 ? -4.600 1.914 -8.947 1.00 0.00 37 GLN A C 4
ATOM 2465 O O . GLN A 1 37 ? -4.473 3.032 -8.447 1.00 0.00 37 GLN A O 4
ATOM 2479 N N . CYS A 1 38 ? -3.800 0.895 -8.651 1.00 0.00 38 CYS A N 4
ATOM 2480 C CA . CYS A 1 38 ? -2.704 1.034 -7.700 1.00 0.00 38 CYS A CA 4
ATOM 2481 C C . CYS A 1 38 ? -1.963 2.350 -7.913 1.00 0.00 38 CYS A C 4
ATOM 2482 O O . CYS A 1 38 ? -1.660 2.746 -9.039 1.00 0.00 38 CYS A O 4
ATOM 2489 N N . PRO A 1 39 ? -1.662 3.046 -6.806 1.00 0.00 39 PRO A N 4
ATOM 2490 C CA . PRO A 1 39 ? -0.952 4.327 -6.845 1.00 0.00 39 PRO A CA 4
ATOM 2491 C C . PRO A 1 39 ? 0.507 4.169 -7.260 1.00 0.00 39 PRO A C 4
ATOM 2492 O O . PRO A 1 39 ? 1.101 5.083 -7.833 1.00 0.00 39 PRO A O 4
ATOM 2503 N N . GLN A 1 40 ? 1.078 3.005 -6.969 1.00 0.00 40 GLN A N 4
ATOM 2504 C CA . GLN A 1 40 ? 2.468 2.729 -7.312 1.00 0.00 40 GLN A CA 4
ATOM 2505 C C . GLN A 1 40 ? 2.588 2.263 -8.760 1.00 0.00 40 GLN A C 4
ATOM 2506 O O . GLN A 1 40 ? 1.585 2.002 -9.424 1.00 0.00 40 GLN A O 4
ATOM 2520 N N . SER A 1 41 ? 3.823 2.161 -9.242 1.00 0.00 41 SER A N 4
ATOM 2521 C CA . SER A 1 41 ? 4.075 1.731 -10.613 1.00 0.00 41 SER A CA 4
ATOM 2522 C C . SER A 1 41 ? 4.388 0.239 -10.665 1.00 0.00 41 SER A C 4
ATOM 2523 O O . SER A 1 41 ? 4.911 -0.331 -9.707 1.00 0.00 41 SER A O 4
ATOM 2531 N N . HIS A 1 42 ? 4.064 -0.388 -11.791 1.00 0.00 42 HIS A N 4
ATOM 2532 C CA . HIS A 1 42 ? 4.311 -1.814 -11.970 1.00 0.00 42 HIS A CA 4
ATOM 2533 C C . HIS A 1 42 ? 5.267 -2.059 -13.134 1.00 0.00 42 HIS A C 4
ATOM 2534 O O . HIS A 1 42 ? 4.866 -2.557 -14.185 1.00 0.00 42 HIS A O 4
ATOM 2548 N N . ASP A 1 43 ? 6.532 -1.704 -12.938 1.00 0.00 43 ASP A N 4
ATOM 2549 C CA . ASP A 1 43 ? 7.546 -1.884 -13.970 1.00 0.00 43 ASP A CA 4
ATOM 2550 C C . ASP A 1 43 ? 8.412 -3.105 -13.674 1.00 0.00 43 ASP A C 4
ATOM 2551 O O . ASP A 1 43 ? 9.110 -3.152 -12.661 1.00 0.00 43 ASP A O 4
ATOM 2560 N N . ILE A 1 44 ? 8.361 -4.090 -14.564 1.00 0.00 44 ILE A N 4
ATOM 2561 C CA . ILE A 1 44 ? 9.140 -5.311 -14.397 1.00 0.00 44 ILE A CA 4
ATOM 2562 C C . ILE A 1 44 ? 10.358 -5.314 -15.315 1.00 0.00 44 ILE A C 4
ATOM 2563 O O . ILE A 1 44 ? 10.233 -5.481 -16.528 1.00 0.00 44 ILE A O 4
ATOM 2579 N N . SER A 1 45 ? 11.536 -5.131 -14.727 1.00 0.00 45 SER A N 4
ATOM 2580 C CA . SER A 1 45 ? 12.777 -5.112 -15.492 1.00 0.00 45 SER A CA 4
ATOM 2581 C C . SER A 1 45 ? 13.841 -5.977 -14.823 1.00 0.00 45 SER A C 4
ATOM 2582 O O . SER A 1 45 ? 13.575 -6.651 -13.829 1.00 0.00 45 SER A O 4
ATOM 2590 N N . GLY A 1 46 ? 15.049 -5.953 -15.378 1.00 0.00 46 GLY A N 4
ATOM 2591 C CA . GLY A 1 46 ? 16.136 -6.739 -14.823 1.00 0.00 46 GLY A CA 4
ATOM 2592 C C . GLY A 1 46 ? 17.236 -5.875 -14.238 1.00 0.00 46 GLY A C 4
ATOM 2593 O O . GLY A 1 46 ? 17.022 -4.716 -13.882 1.00 0.00 46 GLY A O 4
ATOM 2597 N N . PRO A 1 47 ? 18.446 -6.444 -14.131 1.00 0.00 47 PRO A N 4
ATOM 2598 C CA . PRO A 1 47 ? 19.608 -5.736 -13.584 1.00 0.00 47 PRO A CA 4
ATOM 2599 C C . PRO A 1 47 ? 20.101 -4.630 -14.510 1.00 0.00 47 PRO A C 4
ATOM 2600 O O . PRO A 1 47 ? 20.219 -4.826 -15.720 1.00 0.00 47 PRO A O 4
ATOM 2611 N N . SER A 1 48 ? 20.390 -3.467 -13.934 1.00 0.00 48 SER A N 4
ATOM 2612 C CA . SER A 1 48 ? 20.868 -2.328 -14.709 1.00 0.00 48 SER A CA 4
ATOM 2613 C C . SER A 1 48 ? 22.235 -1.869 -14.212 1.00 0.00 48 SER A C 4
ATOM 2614 O O . SER A 1 48 ? 22.394 -1.504 -13.047 1.00 0.00 48 SER A O 4
ATOM 2622 N N . SER A 1 49 ? 23.220 -1.890 -15.105 1.00 0.00 49 SER A N 4
ATOM 2623 C CA . SER A 1 49 ? 24.576 -1.480 -14.757 1.00 0.00 49 SER A CA 4
ATOM 2624 C C . SER A 1 49 ? 24.966 -0.207 -15.502 1.00 0.00 49 SER A C 4
ATOM 2625 O O . SER A 1 49 ? 24.398 0.114 -16.546 1.00 0.00 49 SER A O 4
ATOM 2633 N N . GLY A 1 50 ? 25.940 0.515 -14.958 1.00 0.00 50 GLY A N 4
ATOM 2634 C CA . GLY A 1 50 ? 26.391 1.745 -15.583 1.00 0.00 50 GLY A CA 4
ATOM 2635 C C . GLY A 1 50 ? 27.450 1.504 -16.640 1.00 0.00 50 GLY A C 4
ATOM 2636 O O . GLY A 1 50 ? 28.622 1.367 -16.293 1.00 0.00 50 GLY A O 4
ATOM 2641 N N . GLY A 1 1 ? 12.723 31.829 -12.310 1.00 0.00 1 GLY A N 5
ATOM 2642 C CA . GLY A 1 1 ? 12.337 32.218 -10.966 1.00 0.00 1 GLY A CA 5
ATOM 2643 C C . GLY A 1 1 ? 11.839 31.045 -10.144 1.00 0.00 1 GLY A C 5
ATOM 2644 O O . GLY A 1 1 ? 10.661 30.981 -9.793 1.00 0.00 1 GLY A O 5
ATOM 2648 N N . SER A 1 2 ? 12.738 30.115 -9.838 1.00 0.00 2 SER A N 5
ATOM 2649 C CA . SER A 1 2 ? 12.382 28.936 -9.057 1.00 0.00 2 SER A CA 5
ATOM 2650 C C . SER A 1 2 ? 11.634 29.331 -7.788 1.00 0.00 2 SER A C 5
ATOM 2651 O O . SER A 1 2 ? 12.125 30.125 -6.986 1.00 0.00 2 SER A O 5
ATOM 2659 N N . SER A 1 3 ? 10.441 28.770 -7.613 1.00 0.00 3 SER A N 5
ATOM 2660 C CA . SER A 1 3 ? 9.622 29.066 -6.443 1.00 0.00 3 SER A CA 5
ATOM 2661 C C . SER A 1 3 ? 9.367 27.804 -5.625 1.00 0.00 3 SER A C 5
ATOM 2662 O O . SER A 1 3 ? 8.696 26.879 -6.082 1.00 0.00 3 SER A O 5
ATOM 2670 N N . GLY A 1 4 ? 9.908 27.773 -4.411 1.00 0.00 4 GLY A N 5
ATOM 2671 C CA . GLY A 1 4 ? 9.729 26.621 -3.548 1.00 0.00 4 GLY A CA 5
ATOM 2672 C C . GLY A 1 4 ? 11.025 26.176 -2.898 1.00 0.00 4 GLY A C 5
ATOM 2673 O O . GLY A 1 4 ? 11.377 26.644 -1.816 1.00 0.00 4 GLY A O 5
ATOM 2677 N N . SER A 1 5 ? 11.735 25.268 -3.560 1.00 0.00 5 SER A N 5
ATOM 2678 C CA . SER A 1 5 ? 12.997 24.756 -3.038 1.00 0.00 5 SER A CA 5
ATOM 2679 C C . SER A 1 5 ? 13.925 25.900 -2.640 1.00 0.00 5 SER A C 5
ATOM 2680 O O . SER A 1 5 ? 14.062 26.883 -3.367 1.00 0.00 5 SER A O 5
ATOM 2688 N N . SER A 1 6 ? 14.560 25.762 -1.481 1.00 0.00 6 SER A N 5
ATOM 2689 C CA . SER A 1 6 ? 15.473 26.785 -0.984 1.00 0.00 6 SER A CA 5
ATOM 2690 C C . SER A 1 6 ? 16.880 26.220 -0.812 1.00 0.00 6 SER A C 5
ATOM 2691 O O . SER A 1 6 ? 17.085 25.239 -0.099 1.00 0.00 6 SER A O 5
ATOM 2699 N N . GLY A 1 7 ? 17.848 26.849 -1.473 1.00 0.00 7 GLY A N 5
ATOM 2700 C CA . GLY A 1 7 ? 19.224 26.396 -1.382 1.00 0.00 7 GLY A CA 5
ATOM 2701 C C . GLY A 1 7 ? 19.341 24.885 -1.420 1.00 0.00 7 GLY A C 5
ATOM 2702 O O . GLY A 1 7 ? 19.829 24.270 -0.472 1.00 0.00 7 GLY A O 5
ATOM 2706 N N . CYS A 1 8 ? 18.891 24.287 -2.517 1.00 0.00 8 CYS A N 5
ATOM 2707 C CA . CYS A 1 8 ? 18.945 22.838 -2.675 1.00 0.00 8 CYS A CA 5
ATOM 2708 C C . CYS A 1 8 ? 19.197 22.458 -4.130 1.00 0.00 8 CYS A C 5
ATOM 2709 O O . CYS A 1 8 ? 18.321 22.612 -4.983 1.00 0.00 8 CYS A O 5
ATOM 2717 N N . CYS A 1 9 ? 20.398 21.963 -4.408 1.00 0.00 9 CYS A N 5
ATOM 2718 C CA . CYS A 1 9 ? 20.766 21.563 -5.761 1.00 0.00 9 CYS A CA 5
ATOM 2719 C C . CYS A 1 9 ? 20.331 20.129 -6.042 1.00 0.00 9 CYS A C 5
ATOM 2720 O O . CYS A 1 9 ? 20.318 19.286 -5.144 1.00 0.00 9 CYS A O 5
ATOM 2728 N N . LEU A 1 10 ? 19.974 19.859 -7.293 1.00 0.00 10 LEU A N 5
ATOM 2729 C CA . LEU A 1 10 ? 19.536 18.526 -7.692 1.00 0.00 10 LEU A CA 5
ATOM 2730 C C . LEU A 1 10 ? 19.470 18.407 -9.211 1.00 0.00 10 LEU A C 5
ATOM 2731 O O . LEU A 1 10 ? 19.113 19.350 -9.918 1.00 0.00 10 LEU A O 5
ATOM 2747 N N . PRO A 1 11 ? 19.821 17.220 -9.728 1.00 0.00 11 PRO A N 5
ATOM 2748 C CA . PRO A 1 11 ? 19.807 16.948 -11.169 1.00 0.00 11 PRO A CA 5
ATOM 2749 C C . PRO A 1 11 ? 18.392 16.887 -11.734 1.00 0.00 11 PRO A C 5
ATOM 2750 O O . PRO A 1 11 ? 17.407 16.820 -10.999 1.00 0.00 11 PRO A O 5
ATOM 2761 N N . PRO A 1 12 ? 18.286 16.910 -13.071 1.00 0.00 12 PRO A N 5
ATOM 2762 C CA . PRO A 1 12 ? 16.996 16.857 -13.764 1.00 0.00 12 PRO A CA 5
ATOM 2763 C C . PRO A 1 12 ? 16.325 15.493 -13.636 1.00 0.00 12 PRO A C 5
ATOM 2764 O O . PRO A 1 12 ? 15.147 15.400 -13.294 1.00 0.00 12 PRO A O 5
ATOM 2775 N N . ALA A 1 13 ? 17.084 14.438 -13.913 1.00 0.00 13 ALA A N 5
ATOM 2776 C CA . ALA A 1 13 ? 16.563 13.079 -13.827 1.00 0.00 13 ALA A CA 5
ATOM 2777 C C . ALA A 1 13 ? 17.429 12.216 -12.917 1.00 0.00 13 ALA A C 5
ATOM 2778 O O . ALA A 1 13 ? 18.623 12.039 -13.163 1.00 0.00 13 ALA A O 5
ATOM 2785 N N . THR A 1 14 ? 16.822 11.680 -11.863 1.00 0.00 14 THR A N 5
ATOM 2786 C CA . THR A 1 14 ? 17.538 10.837 -10.914 1.00 0.00 14 THR A CA 5
ATOM 2787 C C . THR A 1 14 ? 17.697 9.418 -11.450 1.00 0.00 14 THR A C 5
ATOM 2788 O O . THR A 1 14 ? 17.082 8.480 -10.942 1.00 0.00 14 THR A O 5
ATOM 2799 N N . HIS A 1 15 ? 18.525 9.269 -12.479 1.00 0.00 15 HIS A N 5
ATOM 2800 C CA . HIS A 1 15 ? 18.765 7.963 -13.083 1.00 0.00 15 HIS A CA 5
ATOM 2801 C C . HIS A 1 15 ? 17.469 7.165 -13.187 1.00 0.00 15 HIS A C 5
ATOM 2802 O O . HIS A 1 15 ? 17.483 5.934 -13.176 1.00 0.00 15 HIS A O 5
ATOM 2816 N N . ARG A 1 16 ? 16.349 7.875 -13.286 1.00 0.00 16 ARG A N 5
ATOM 2817 C CA . ARG A 1 16 ? 15.045 7.233 -13.390 1.00 0.00 16 ARG A CA 5
ATOM 2818 C C . ARG A 1 16 ? 14.179 7.927 -14.438 1.00 0.00 16 ARG A C 5
ATOM 2819 O O . ARG A 1 16 ? 14.205 9.148 -14.590 1.00 0.00 16 ARG A O 5
ATOM 2840 N N . PRO A 1 17 ? 13.394 7.130 -15.179 1.00 0.00 17 PRO A N 5
ATOM 2841 C CA . PRO A 1 17 ? 12.506 7.646 -16.225 1.00 0.00 17 PRO A CA 5
ATOM 2842 C C . PRO A 1 17 ? 11.333 8.434 -15.654 1.00 0.00 17 PRO A C 5
ATOM 2843 O O . PRO A 1 17 ? 11.067 9.561 -16.073 1.00 0.00 17 PRO A O 5
ATOM 2854 N N . HIS A 1 18 ? 10.635 7.836 -14.694 1.00 0.00 18 HIS A N 5
ATOM 2855 C CA . HIS A 1 18 ? 9.490 8.484 -14.064 1.00 0.00 18 HIS A CA 5
ATOM 2856 C C . HIS A 1 18 ? 9.699 8.610 -12.557 1.00 0.00 18 HIS A C 5
ATOM 2857 O O . HIS A 1 18 ? 10.321 7.761 -11.919 1.00 0.00 18 HIS A O 5
ATOM 2871 N N . PRO A 1 19 ? 9.168 9.695 -11.975 1.00 0.00 19 PRO A N 5
ATOM 2872 C CA . PRO A 1 19 ? 9.283 9.958 -10.537 1.00 0.00 19 PRO A CA 5
ATOM 2873 C C . PRO A 1 19 ? 8.458 8.985 -9.702 1.00 0.00 19 PRO A C 5
ATOM 2874 O O . PRO A 1 19 ? 8.847 8.616 -8.594 1.00 0.00 19 PRO A O 5
ATOM 2885 N N . THR A 1 20 ? 7.314 8.572 -10.240 1.00 0.00 20 THR A N 5
ATOM 2886 C CA . THR A 1 20 ? 6.434 7.642 -9.545 1.00 0.00 20 THR A CA 5
ATOM 2887 C C . THR A 1 20 ? 7.233 6.560 -8.828 1.00 0.00 20 THR A C 5
ATOM 2888 O O . THR A 1 20 ? 8.398 6.321 -9.146 1.00 0.00 20 THR A O 5
ATOM 2899 N N . SER A 1 21 ? 6.600 5.907 -7.858 1.00 0.00 21 SER A N 5
ATOM 2900 C CA . SER A 1 21 ? 7.254 4.852 -7.094 1.00 0.00 21 SER A CA 5
ATOM 2901 C C . SER A 1 21 ? 6.751 3.477 -7.526 1.00 0.00 21 SER A C 5
ATOM 2902 O O . SER A 1 21 ? 5.547 3.260 -7.663 1.00 0.00 21 SER A O 5
ATOM 2910 N N . ILE A 1 22 ? 7.683 2.554 -7.737 1.00 0.00 22 ILE A N 5
ATOM 2911 C CA . ILE A 1 22 ? 7.335 1.200 -8.152 1.00 0.00 22 ILE A CA 5
ATOM 2912 C C . ILE A 1 22 ? 6.687 0.425 -7.011 1.00 0.00 22 ILE A C 5
ATOM 2913 O O . ILE A 1 22 ? 7.082 0.558 -5.852 1.00 0.00 22 ILE A O 5
ATOM 2929 N N . CYS A 1 23 ? 5.690 -0.388 -7.346 1.00 0.00 23 CYS A N 5
ATOM 2930 C CA . CYS A 1 23 ? 4.986 -1.187 -6.350 1.00 0.00 23 CYS A CA 5
ATOM 2931 C C . CYS A 1 23 ? 5.923 -2.208 -5.712 1.00 0.00 23 CYS A C 5
ATOM 2932 O O . CYS A 1 23 ? 7.083 -2.333 -6.105 1.00 0.00 23 CYS A O 5
ATOM 2939 N N . ASP A 1 24 ? 5.411 -2.937 -4.726 1.00 0.00 24 ASP A N 5
ATOM 2940 C CA . ASP A 1 24 ? 6.201 -3.948 -4.033 1.00 0.00 24 ASP A CA 5
ATOM 2941 C C . ASP A 1 24 ? 5.775 -5.352 -4.453 1.00 0.00 24 ASP A C 5
ATOM 2942 O O . ASP A 1 24 ? 6.569 -6.290 -4.413 1.00 0.00 24 ASP A O 5
ATOM 2951 N N . ASN A 1 25 ? 4.515 -5.487 -4.855 1.00 0.00 25 ASN A N 5
ATOM 2952 C CA . ASN A 1 25 ? 3.983 -6.776 -5.281 1.00 0.00 25 ASN A CA 5
ATOM 2953 C C . ASN A 1 25 ? 4.263 -7.018 -6.761 1.00 0.00 25 ASN A C 5
ATOM 2954 O O . ASN A 1 25 ? 5.034 -7.909 -7.120 1.00 0.00 25 ASN A O 5
ATOM 2965 N N . PHE A 1 26 ? 3.633 -6.219 -7.615 1.00 0.00 26 PHE A N 5
ATOM 2966 C CA . PHE A 1 26 ? 3.814 -6.346 -9.057 1.00 0.00 26 PHE A CA 5
ATOM 2967 C C . PHE A 1 26 ? 5.289 -6.238 -9.431 1.00 0.00 26 PHE A C 5
ATOM 2968 O O . PHE A 1 26 ? 5.723 -6.777 -10.449 1.00 0.00 26 PHE A O 5
ATOM 2985 N N . SER A 1 27 ? 6.054 -5.537 -8.601 1.00 0.00 27 SER A N 5
ATOM 2986 C CA . SER A 1 27 ? 7.480 -5.353 -8.847 1.00 0.00 27 SER A CA 5
ATOM 2987 C C . SER A 1 27 ? 8.164 -6.693 -9.101 1.00 0.00 27 SER A C 5
ATOM 2988 O O . SER A 1 27 ? 8.673 -6.944 -10.193 1.00 0.00 27 SER A O 5
ATOM 2996 N N . ALA A 1 28 ? 8.172 -7.549 -8.085 1.00 0.00 28 ALA A N 5
ATOM 2997 C CA . ALA A 1 28 ? 8.792 -8.863 -8.198 1.00 0.00 28 ALA A CA 5
ATOM 2998 C C . ALA A 1 28 ? 7.754 -9.933 -8.518 1.00 0.00 28 ALA A C 5
ATOM 2999 O O . ALA A 1 28 ? 7.833 -10.600 -9.550 1.00 0.00 28 ALA A O 5
ATOM 3006 N N . TYR A 1 29 ? 6.782 -10.093 -7.626 1.00 0.00 29 TYR A N 5
ATOM 3007 C CA . TYR A 1 29 ? 5.730 -11.085 -7.812 1.00 0.00 29 TYR A CA 5
ATOM 3008 C C . TYR A 1 29 ? 5.146 -11.003 -9.219 1.00 0.00 29 TYR A C 5
ATOM 3009 O O . TYR A 1 29 ? 5.078 -12.002 -9.934 1.00 0.00 29 TYR A O 5
ATOM 3027 N N . GLY A 1 30 ? 4.727 -9.804 -9.610 1.00 0.00 30 GLY A N 5
ATOM 3028 C CA . GLY A 1 30 ? 4.155 -9.612 -10.930 1.00 0.00 30 GLY A CA 5
ATOM 3029 C C . GLY A 1 30 ? 2.688 -9.235 -10.876 1.00 0.00 30 GLY A C 5
ATOM 3030 O O . GLY A 1 30 ? 2.174 -8.585 -11.787 1.00 0.00 30 GLY A O 5
ATOM 3034 N N . TRP A 1 31 ? 2.012 -9.645 -9.809 1.00 0.00 31 TRP A N 5
ATOM 3035 C CA . TRP A 1 31 ? 0.594 -9.348 -9.642 1.00 0.00 31 TRP A CA 5
ATOM 3036 C C . TRP A 1 31 ? 0.379 -8.328 -8.529 1.00 0.00 31 TRP A C 5
ATOM 3037 O O . TRP A 1 31 ? 1.233 -8.153 -7.661 1.00 0.00 31 TRP A O 5
ATOM 3058 N N . CYS A 1 32 ? -0.768 -7.658 -8.560 1.00 0.00 32 CYS A N 5
ATOM 3059 C CA . CYS A 1 32 ? -1.096 -6.655 -7.554 1.00 0.00 32 CYS A CA 5
ATOM 3060 C C . CYS A 1 32 ? -2.595 -6.640 -7.269 1.00 0.00 32 CYS A C 5
ATOM 3061 O O . CYS A 1 32 ? -3.425 -6.672 -8.178 1.00 0.00 32 CYS A O 5
ATOM 3068 N N . PRO A 1 33 ? -2.951 -6.589 -5.977 1.00 0.00 33 PRO A N 5
ATOM 3069 C CA . PRO A 1 33 ? -4.351 -6.567 -5.542 1.00 0.00 33 PRO A CA 5
ATOM 3070 C C . PRO A 1 33 ? -5.045 -5.254 -5.886 1.00 0.00 33 PRO A C 5
ATOM 3071 O O . PRO A 1 33 ? -6.252 -5.107 -5.689 1.00 0.00 33 PRO A O 5
ATOM 3082 N N . LEU A 1 34 ? -4.276 -4.301 -6.402 1.00 0.00 34 LEU A N 5
ATOM 3083 C CA . LEU A 1 34 ? -4.817 -2.999 -6.775 1.00 0.00 34 LEU A CA 5
ATOM 3084 C C . LEU A 1 34 ? -4.935 -2.872 -8.290 1.00 0.00 34 LEU A C 5
ATOM 3085 O O . LEU A 1 34 ? -5.686 -2.039 -8.796 1.00 0.00 34 LEU A O 5
ATOM 3101 N N . GLY A 1 35 ? -4.190 -3.706 -9.009 1.00 0.00 35 GLY A N 5
ATOM 3102 C CA . GLY A 1 35 ? -4.228 -3.672 -10.459 1.00 0.00 35 GLY A CA 5
ATOM 3103 C C . GLY A 1 35 ? -3.689 -2.372 -11.023 1.00 0.00 35 GLY A C 5
ATOM 3104 O O . GLY A 1 35 ? -2.711 -1.813 -10.526 1.00 0.00 35 GLY A O 5
ATOM 3108 N N . PRO A 1 36 ? -4.334 -1.872 -12.087 1.00 0.00 36 PRO A N 5
ATOM 3109 C CA . PRO A 1 36 ? -3.931 -0.624 -12.743 1.00 0.00 36 PRO A CA 5
ATOM 3110 C C . PRO A 1 36 ? -4.205 0.601 -11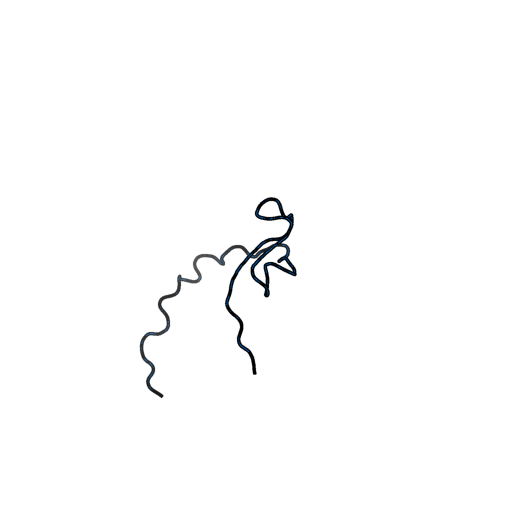.878 1.00 0.00 36 PRO A C 5
ATOM 3111 O O . PRO A 1 36 ? -3.460 1.579 -11.917 1.00 0.00 36 PRO A O 5
ATOM 3122 N N . GLN A 1 37 ? -5.279 0.539 -11.097 1.00 0.00 37 GLN A N 5
ATOM 3123 C CA . GLN A 1 37 ? -5.652 1.645 -10.222 1.00 0.00 37 GLN A CA 5
ATOM 3124 C C . GLN A 1 37 ? -4.557 1.920 -9.197 1.00 0.00 37 GLN A C 5
ATOM 3125 O O . GLN A 1 37 ? -4.426 3.038 -8.698 1.00 0.00 37 GLN A O 5
ATOM 3139 N N . CYS A 1 38 ? -3.773 0.893 -8.886 1.00 0.00 38 CYS A N 5
ATOM 3140 C CA . CYS A 1 38 ? -2.689 1.023 -7.919 1.00 0.00 38 CYS A CA 5
ATOM 3141 C C . CYS A 1 38 ? -1.951 2.346 -8.104 1.00 0.00 38 CYS A C 5
ATOM 3142 O O . CYS A 1 38 ? -1.623 2.752 -9.219 1.00 0.00 38 CYS A O 5
ATOM 3149 N N . PRO A 1 39 ? -1.683 3.034 -6.984 1.00 0.00 39 PRO A N 5
ATOM 3150 C CA . PRO A 1 39 ? -0.980 4.321 -6.996 1.00 0.00 39 PRO A CA 5
ATOM 3151 C C . PRO A 1 39 ? 0.490 4.175 -7.376 1.00 0.00 39 PRO A C 5
ATOM 3152 O O . PRO A 1 39 ? 1.142 5.148 -7.753 1.00 0.00 39 PRO A O 5
ATOM 3163 N N . GLN A 1 40 ? 1.004 2.954 -7.274 1.00 0.00 40 GLN A N 5
ATOM 3164 C CA . GLN A 1 40 ? 2.398 2.682 -7.607 1.00 0.00 40 GLN A CA 5
ATOM 3165 C C . GLN A 1 40 ? 2.522 2.141 -9.028 1.00 0.00 40 GLN A C 5
ATOM 3166 O O . GLN A 1 40 ? 1.590 1.536 -9.556 1.00 0.00 40 GLN A O 5
ATOM 3180 N N . SER A 1 41 ? 3.680 2.365 -9.642 1.00 0.00 41 SER A N 5
ATOM 3181 C CA . SER A 1 41 ? 3.925 1.904 -11.003 1.00 0.00 41 SER A CA 5
ATOM 3182 C C . SER A 1 41 ? 4.275 0.418 -11.019 1.00 0.00 41 SER A C 5
ATOM 3183 O O . SER A 1 41 ? 4.789 -0.121 -10.039 1.00 0.00 41 SER A O 5
ATOM 3191 N N . HIS A 1 42 ? 3.992 -0.237 -12.140 1.00 0.00 42 HIS A N 5
ATOM 3192 C CA . HIS A 1 42 ? 4.276 -1.661 -12.286 1.00 0.00 42 HIS A CA 5
ATOM 3193 C C . HIS A 1 42 ? 5.201 -1.911 -13.473 1.00 0.00 42 HIS A C 5
ATOM 3194 O O . HIS A 1 42 ? 4.752 -2.297 -14.552 1.00 0.00 42 HIS A O 5
ATOM 3208 N N . ASP A 1 43 ? 6.494 -1.689 -13.266 1.00 0.00 43 ASP A N 5
ATOM 3209 C CA . ASP A 1 43 ? 7.483 -1.891 -14.318 1.00 0.00 43 ASP A CA 5
ATOM 3210 C C . ASP A 1 43 ? 8.368 -3.094 -14.010 1.00 0.00 43 ASP A C 5
ATOM 3211 O O . ASP A 1 43 ? 9.122 -3.089 -13.036 1.00 0.00 43 ASP A O 5
ATOM 3220 N N . ILE A 1 44 ? 8.269 -4.124 -14.843 1.00 0.00 44 ILE A N 5
ATOM 3221 C CA . ILE A 1 44 ? 9.060 -5.334 -14.659 1.00 0.00 44 ILE A CA 5
ATOM 3222 C C . ILE A 1 44 ? 10.058 -5.517 -15.797 1.00 0.00 44 ILE A C 5
ATOM 3223 O O . ILE A 1 44 ? 9.719 -6.047 -16.855 1.00 0.00 44 ILE A O 5
ATOM 3239 N N . SER A 1 45 ? 11.292 -5.078 -15.571 1.00 0.00 45 SER A N 5
ATOM 3240 C CA . SER A 1 45 ? 12.340 -5.191 -16.578 1.00 0.00 45 SER A CA 5
ATOM 3241 C C . SER A 1 45 ? 12.559 -6.648 -16.973 1.00 0.00 45 SER A C 5
ATOM 3242 O O . SER A 1 45 ? 13.072 -7.446 -16.190 1.00 0.00 45 SER A O 5
ATOM 3250 N N . GLY A 1 46 ? 12.165 -6.989 -18.197 1.00 0.00 46 GLY A N 5
ATOM 3251 C CA . GLY A 1 46 ? 12.325 -8.349 -18.676 1.00 0.00 46 GLY A CA 5
ATOM 3252 C C . GLY A 1 46 ? 12.056 -8.476 -20.162 1.00 0.00 46 GLY A C 5
ATOM 3253 O O . GLY A 1 46 ? 12.088 -7.495 -20.906 1.00 0.00 46 GLY A O 5
ATOM 3257 N N . PRO A 1 47 ? 11.786 -9.709 -20.616 1.00 0.00 47 PRO A N 5
ATOM 3258 C CA . PRO A 1 47 ? 11.507 -9.990 -22.027 1.00 0.00 47 PRO A CA 5
ATOM 3259 C C . PRO A 1 47 ? 10.164 -9.424 -22.476 1.00 0.00 47 PRO A C 5
ATOM 3260 O O . PRO A 1 47 ? 9.142 -10.109 -22.423 1.00 0.00 47 PRO A O 5
ATOM 3271 N N . SER A 1 48 ? 10.173 -8.171 -22.919 1.00 0.00 48 SER A N 5
ATOM 3272 C CA . SER A 1 48 ? 8.954 -7.512 -23.374 1.00 0.00 48 SER A CA 5
ATOM 3273 C C . SER A 1 48 ? 9.280 -6.222 -24.120 1.00 0.00 48 SER A C 5
ATOM 3274 O O . SER A 1 48 ? 10.393 -5.704 -24.030 1.00 0.00 48 SER A O 5
ATOM 3282 N N . SER A 1 49 ? 8.300 -5.708 -24.857 1.00 0.00 49 SER A N 5
ATOM 3283 C CA . SER A 1 49 ? 8.482 -4.480 -25.622 1.00 0.00 49 SER A CA 5
ATOM 3284 C C . SER A 1 49 ? 9.097 -3.386 -24.754 1.00 0.00 49 SER A C 5
ATOM 3285 O O . SER A 1 49 ? 8.833 -3.307 -23.555 1.00 0.00 49 SER A O 5
ATOM 3293 N N . GLY A 1 50 ? 9.919 -2.542 -25.371 1.00 0.00 50 GLY A N 5
ATOM 3294 C CA . GLY A 1 50 ? 10.559 -1.463 -24.641 1.00 0.00 50 GLY A CA 5
ATOM 3295 C C . GLY A 1 50 ? 9.721 -0.201 -24.620 1.00 0.00 50 GLY A C 5
ATOM 3296 O O . GLY A 1 50 ? 9.599 0.455 -25.653 1.00 0.00 50 GLY A O 5
ATOM 3301 N N . GLY A 1 1 ? -9.851 20.328 -9.492 1.00 0.00 1 GLY A N 6
ATOM 3302 C CA . GLY A 1 1 ? -10.634 19.810 -8.386 1.00 0.00 1 GLY A CA 6
ATOM 3303 C C . GLY A 1 1 ? -11.213 18.440 -8.676 1.00 0.00 1 GLY A C 6
ATOM 3304 O O . GLY A 1 1 ? -10.481 17.454 -8.759 1.00 0.00 1 GLY A O 6
ATOM 3308 N N . SER A 1 2 ? -12.532 18.377 -8.829 1.00 0.00 2 SER A N 6
ATOM 3309 C CA . SER A 1 2 ? -13.210 17.116 -9.107 1.00 0.00 2 SER A CA 6
ATOM 3310 C C . SER A 1 2 ? -13.528 16.986 -10.593 1.00 0.00 2 SER A C 6
ATOM 3311 O O . SER A 1 2 ? -13.051 16.070 -11.263 1.00 0.00 2 SER A O 6
ATOM 3319 N N . SER A 1 3 ? -14.338 17.908 -11.101 1.00 0.00 3 SER A N 6
ATOM 3320 C CA . SER A 1 3 ? -14.725 17.896 -12.507 1.00 0.00 3 SER A CA 6
ATOM 3321 C C . SER A 1 3 ? -13.510 18.106 -13.406 1.00 0.00 3 SER A C 6
ATOM 3322 O O . SER A 1 3 ? -13.302 17.370 -14.370 1.00 0.00 3 SER A O 6
ATOM 3330 N N . GLY A 1 4 ? -12.710 19.117 -13.083 1.00 0.00 4 GLY A N 6
ATOM 3331 C CA . GLY A 1 4 ? -11.526 19.407 -13.870 1.00 0.00 4 GLY A CA 6
ATOM 3332 C C . GLY A 1 4 ? -10.368 18.486 -13.537 1.00 0.00 4 GLY A C 6
ATOM 3333 O O . GLY A 1 4 ? -9.382 18.911 -12.935 1.00 0.00 4 GLY A O 6
ATOM 3337 N N . SER A 1 5 ? -10.489 17.222 -13.928 1.00 0.00 5 SER A N 6
ATOM 3338 C CA . SER A 1 5 ? -9.447 16.237 -13.663 1.00 0.00 5 SER A CA 6
ATOM 3339 C C . SER A 1 5 ? -8.878 15.683 -14.966 1.00 0.00 5 SER A C 6
ATOM 3340 O O . SER A 1 5 ? -8.632 14.483 -15.088 1.00 0.00 5 SER A O 6
ATOM 3348 N N . SER A 1 6 ? -8.673 16.566 -15.937 1.00 0.00 6 SER A N 6
ATOM 3349 C CA . SER A 1 6 ? -8.137 16.167 -17.233 1.00 0.00 6 SER A CA 6
ATOM 3350 C C . SER A 1 6 ? -6.904 16.991 -17.589 1.00 0.00 6 SER A C 6
ATOM 3351 O O . SER A 1 6 ? -6.620 18.009 -16.959 1.00 0.00 6 SER A O 6
ATOM 3359 N N . GLY A 1 7 ? -6.173 16.543 -18.606 1.00 0.00 7 GLY A N 6
ATOM 3360 C CA . GLY A 1 7 ? -4.979 17.251 -19.029 1.00 0.00 7 GLY A CA 6
ATOM 3361 C C . GLY A 1 7 ? -5.107 17.821 -20.428 1.00 0.00 7 GLY A C 6
ATOM 3362 O O . GLY A 1 7 ? -5.870 17.307 -21.247 1.00 0.00 7 GLY A O 6
ATOM 3366 N N . CYS A 1 8 ? -4.363 18.886 -20.701 1.00 0.00 8 CYS A N 6
ATOM 3367 C CA . CYS A 1 8 ? -4.399 19.529 -22.010 1.00 0.00 8 CYS A CA 6
ATOM 3368 C C . CYS A 1 8 ? -3.077 19.337 -22.747 1.00 0.00 8 CYS A C 6
ATOM 3369 O O . CYS A 1 8 ? -2.513 20.288 -23.289 1.00 0.00 8 CYS A O 6
ATOM 3377 N N . CYS A 1 9 ? -2.589 18.102 -22.762 1.00 0.00 9 CYS A N 6
ATOM 3378 C CA . CYS A 1 9 ? -1.332 17.785 -23.430 1.00 0.00 9 CYS A CA 6
ATOM 3379 C C . CYS A 1 9 ? -0.170 18.538 -22.789 1.00 0.00 9 CYS A C 6
ATOM 3380 O O . CYS A 1 9 ? 0.613 19.195 -23.477 1.00 0.00 9 CYS A O 6
ATOM 3388 N N . LEU A 1 10 ? -0.065 18.439 -21.469 1.00 0.00 10 LEU A N 6
ATOM 3389 C CA . LEU A 1 10 ? 1.000 19.113 -20.733 1.00 0.00 10 LEU A CA 6
ATOM 3390 C C . LEU A 1 10 ? 2.371 18.666 -21.230 1.00 0.00 10 LEU A C 6
ATOM 3391 O O . LEU A 1 10 ? 2.560 17.531 -21.669 1.00 0.00 10 LEU A O 6
ATOM 3407 N N . PRO A 1 11 ? 3.352 19.577 -21.159 1.00 0.00 11 PRO A N 6
ATOM 3408 C CA . PRO A 1 11 ? 4.724 19.299 -21.595 1.00 0.00 11 PRO A CA 6
ATOM 3409 C C . PRO A 1 11 ? 5.437 18.316 -20.673 1.00 0.00 11 PRO A C 6
ATOM 3410 O O . PRO A 1 11 ? 5.187 18.264 -19.468 1.00 0.00 11 PRO A O 6
ATOM 3421 N N . PRO A 1 12 ? 6.348 17.517 -21.248 1.00 0.00 12 PRO A N 6
ATOM 3422 C CA . PRO A 1 12 ? 7.116 16.521 -20.496 1.00 0.00 12 PRO A CA 6
ATOM 3423 C C . PRO A 1 12 ? 8.130 17.162 -19.554 1.00 0.00 12 PRO A C 6
ATOM 3424 O O . PRO A 1 12 ? 9.090 17.794 -19.997 1.00 0.00 12 PRO A O 6
ATOM 3435 N N . ALA A 1 13 ? 7.912 16.996 -18.254 1.00 0.00 13 ALA A N 6
ATOM 3436 C CA . ALA A 1 13 ? 8.808 17.556 -17.250 1.00 0.00 13 ALA A CA 6
ATOM 3437 C C . ALA A 1 13 ? 9.585 16.457 -16.533 1.00 0.00 13 ALA A C 6
ATOM 3438 O O . ALA A 1 13 ? 9.200 15.288 -16.564 1.00 0.00 13 ALA A O 6
ATOM 3445 N N . THR A 1 14 ? 10.682 16.840 -15.888 1.00 0.00 14 THR A N 6
ATOM 3446 C CA . THR A 1 14 ? 11.515 15.886 -15.164 1.00 0.00 14 THR A CA 6
ATOM 3447 C C . THR A 1 14 ? 11.830 16.387 -13.759 1.00 0.00 14 THR A C 6
ATOM 3448 O O . THR A 1 14 ? 12.812 17.101 -13.550 1.00 0.00 14 THR A O 6
ATOM 3459 N N . HIS A 1 15 ? 10.992 16.009 -12.799 1.00 0.00 15 HIS A N 6
ATOM 3460 C CA . HIS A 1 15 ? 11.183 16.420 -11.413 1.00 0.00 15 HIS A CA 6
ATOM 3461 C C . HIS A 1 15 ? 12.372 15.694 -10.790 1.00 0.00 15 HIS A C 6
ATOM 3462 O O . HIS A 1 15 ? 13.152 16.286 -10.044 1.00 0.00 15 HIS A O 6
ATOM 3476 N N . ARG A 1 16 ? 12.503 14.408 -11.101 1.00 0.00 16 ARG A N 6
ATOM 3477 C CA . ARG A 1 16 ? 13.596 13.602 -10.570 1.00 0.00 16 ARG A CA 6
ATOM 3478 C C . ARG A 1 16 ? 14.032 12.545 -11.581 1.00 0.00 16 ARG A C 6
ATOM 3479 O O . ARG A 1 16 ? 13.243 12.070 -12.399 1.00 0.00 16 ARG A O 6
ATOM 3500 N N . PRO A 1 17 ? 15.318 12.167 -11.525 1.00 0.00 17 PRO A N 6
ATOM 3501 C CA . PRO A 1 17 ? 15.888 11.163 -12.428 1.00 0.00 17 PRO A CA 6
ATOM 3502 C C . PRO A 1 17 ? 15.362 9.760 -12.141 1.00 0.00 17 PRO A C 6
ATOM 3503 O O . PRO A 1 17 ? 15.748 8.795 -12.801 1.00 0.00 17 PRO A O 6
ATOM 3514 N N . HIS A 1 18 ? 14.477 9.655 -11.154 1.00 0.00 18 HIS A N 6
ATOM 3515 C CA . HIS A 1 18 ? 13.897 8.370 -10.781 1.00 0.00 18 HIS A CA 6
ATOM 3516 C C . HIS A 1 18 ? 12.405 8.335 -11.097 1.00 0.00 18 HIS A C 6
ATOM 3517 O O . HIS A 1 18 ? 11.693 9.330 -10.956 1.00 0.00 18 HIS A O 6
ATOM 3531 N N . PRO A 1 19 ? 11.919 7.164 -11.535 1.00 0.00 19 PRO A N 6
ATOM 3532 C CA . PRO A 1 19 ? 10.507 6.972 -11.879 1.00 0.00 19 PRO A CA 6
ATOM 3533 C C . PRO A 1 19 ? 9.602 7.001 -10.653 1.00 0.00 19 PRO A C 6
ATOM 3534 O O . PRO A 1 19 ? 10.078 7.016 -9.517 1.00 0.00 19 PRO A O 6
ATOM 3545 N N . THR A 1 20 ? 8.294 7.008 -10.888 1.00 0.00 20 THR A N 6
ATOM 3546 C CA . THR A 1 20 ? 7.322 7.036 -9.803 1.00 0.00 20 THR A CA 6
ATOM 3547 C C . THR A 1 20 ? 7.476 5.821 -8.895 1.00 0.00 20 THR A C 6
ATOM 3548 O O . THR A 1 20 ? 7.899 4.753 -9.338 1.00 0.00 20 THR A O 6
ATOM 3559 N N . SER A 1 21 ? 7.131 5.991 -7.623 1.00 0.00 21 SER A N 6
ATOM 3560 C CA . SER A 1 21 ? 7.235 4.908 -6.652 1.00 0.00 21 SER A CA 6
ATOM 3561 C C . SER A 1 21 ? 6.656 3.614 -7.217 1.00 0.00 21 SER A C 6
ATOM 3562 O O . SER A 1 21 ? 5.481 3.553 -7.580 1.00 0.00 21 SER A O 6
ATOM 3570 N N . ILE A 1 22 ? 7.490 2.582 -7.287 1.00 0.00 22 ILE A N 6
ATOM 3571 C CA . ILE A 1 22 ? 7.062 1.289 -7.806 1.00 0.00 22 ILE A CA 6
ATOM 3572 C C . ILE A 1 22 ? 6.421 0.442 -6.712 1.00 0.00 22 ILE A C 6
ATOM 3573 O O . ILE A 1 22 ? 6.795 0.532 -5.543 1.00 0.00 22 ILE A O 6
ATOM 3589 N N . CYS A 1 23 ? 5.454 -0.382 -7.100 1.00 0.00 23 CYS A N 6
ATOM 3590 C CA . CYS A 1 23 ? 4.760 -1.247 -6.154 1.00 0.00 23 CYS A CA 6
ATOM 3591 C C . CYS A 1 23 ? 5.719 -2.267 -5.546 1.00 0.00 23 CYS A C 6
ATOM 3592 O O . CYS A 1 23 ? 6.877 -2.367 -5.954 1.00 0.00 23 CYS A O 6
ATOM 3599 N N . ASP A 1 24 ? 5.229 -3.023 -4.569 1.00 0.00 24 ASP A N 6
ATOM 3600 C CA . ASP A 1 24 ? 6.041 -4.036 -3.906 1.00 0.00 24 ASP A CA 6
ATOM 3601 C C . ASP A 1 24 ? 5.640 -5.436 -4.360 1.00 0.00 24 ASP A C 6
ATOM 3602 O O . ASP A 1 24 ? 6.422 -6.380 -4.255 1.00 0.00 24 ASP A O 6
ATOM 3611 N N . ASN A 1 25 ? 4.416 -5.562 -4.862 1.00 0.00 25 ASN A N 6
ATOM 3612 C CA . ASN A 1 25 ? 3.911 -6.848 -5.330 1.00 0.00 25 ASN A CA 6
ATOM 3613 C C . ASN A 1 25 ? 4.234 -7.054 -6.807 1.00 0.00 25 ASN A C 6
ATOM 3614 O O . ASN A 1 25 ? 5.064 -7.891 -7.161 1.00 0.00 25 ASN A O 6
ATOM 3625 N N . PHE A 1 26 ? 3.572 -6.285 -7.665 1.00 0.00 26 PHE A N 6
ATOM 3626 C CA . PHE A 1 26 ? 3.788 -6.383 -9.104 1.00 0.00 26 PHE A CA 6
ATOM 3627 C C . PHE A 1 26 ? 5.264 -6.203 -9.446 1.00 0.00 26 PHE A C 6
ATOM 3628 O O . PHE A 1 26 ? 5.744 -6.710 -10.460 1.00 0.00 26 PHE A O 6
ATOM 3645 N N . SER A 1 27 ? 5.979 -5.477 -8.592 1.00 0.00 27 SER A N 6
ATOM 3646 C CA . SER A 1 27 ? 7.400 -5.226 -8.805 1.00 0.00 27 SER A CA 6
ATOM 3647 C C . SER A 1 27 ? 8.144 -6.527 -9.091 1.00 0.00 27 SER A C 6
ATOM 3648 O O . SER A 1 27 ? 8.683 -6.720 -10.180 1.00 0.00 27 SER A O 6
ATOM 3656 N N . ALA A 1 28 ? 8.170 -7.416 -8.103 1.00 0.00 28 ALA A N 6
ATOM 3657 C CA . ALA A 1 28 ? 8.847 -8.699 -8.248 1.00 0.00 28 ALA A CA 6
ATOM 3658 C C . ALA A 1 28 ? 7.855 -9.807 -8.586 1.00 0.00 28 ALA A C 6
ATOM 3659 O O . ALA A 1 28 ? 7.983 -10.475 -9.612 1.00 0.00 28 ALA A O 6
ATOM 3666 N N . TYR A 1 29 ? 6.868 -9.997 -7.717 1.00 0.00 29 TYR A N 6
ATOM 3667 C CA . TYR A 1 29 ? 5.857 -11.026 -7.923 1.00 0.00 29 TYR A CA 6
ATOM 3668 C C . TYR A 1 29 ? 5.277 -10.947 -9.332 1.00 0.00 29 TYR A C 6
ATOM 3669 O O . TYR A 1 29 ? 5.258 -11.936 -10.064 1.00 0.00 29 TYR A O 6
ATOM 3687 N N . GLY A 1 30 ? 4.806 -9.761 -9.706 1.00 0.00 30 GLY A N 6
ATOM 3688 C CA . GLY A 1 30 ? 4.233 -9.573 -11.026 1.00 0.00 30 GLY A CA 6
ATOM 3689 C C . GLY A 1 30 ? 2.754 -9.246 -10.974 1.00 0.00 30 GLY A C 6
ATOM 3690 O O . GLY A 1 30 ? 2.226 -8.586 -11.869 1.00 0.00 30 GLY A O 6
ATOM 3694 N N . TRP A 1 31 ? 2.083 -9.708 -9.925 1.00 0.00 31 TRP A N 6
ATOM 3695 C CA . TRP A 1 31 ? 0.655 -9.462 -9.762 1.00 0.00 31 TRP A CA 6
ATOM 3696 C C . TRP A 1 31 ? 0.400 -8.468 -8.635 1.00 0.00 31 TRP A C 6
ATOM 3697 O O . TRP A 1 31 ? 1.242 -8.280 -7.756 1.00 0.00 31 TRP A O 6
ATOM 3718 N N . CYS A 1 32 ? -0.767 -7.833 -8.665 1.00 0.00 32 CYS A N 6
ATOM 3719 C CA . CYS A 1 32 ? -1.134 -6.857 -7.646 1.00 0.00 32 CYS A CA 6
ATOM 3720 C C . CYS A 1 32 ? -2.635 -6.893 -7.373 1.00 0.00 32 CYS A C 6
ATOM 3721 O O . CYS A 1 32 ? -3.457 -6.936 -8.289 1.00 0.00 32 CYS A O 6
ATOM 3728 N N . PRO A 1 33 ? -3.002 -6.875 -6.083 1.00 0.00 33 PRO A N 6
ATOM 3729 C CA . PRO A 1 33 ? -4.405 -6.904 -5.659 1.00 0.00 33 PRO A CA 6
ATOM 3730 C C . PRO A 1 33 ? -5.137 -5.608 -5.987 1.00 0.00 33 PRO A C 6
ATOM 3731 O O . PRO A 1 33 ? -6.331 -5.471 -5.716 1.00 0.00 33 PRO A O 6
ATOM 3742 N N . LEU A 1 34 ? -4.416 -4.658 -6.573 1.00 0.00 34 LEU A N 6
ATOM 3743 C CA . LEU A 1 34 ? -4.997 -3.372 -6.939 1.00 0.00 34 LEU A CA 6
ATOM 3744 C C . LEU A 1 34 ? -5.037 -3.203 -8.454 1.00 0.00 34 LEU A C 6
ATOM 3745 O O . LEU A 1 34 ? -5.772 -2.367 -8.978 1.00 0.00 34 LEU A O 6
ATOM 3761 N N . GLY A 1 35 ? -4.241 -4.006 -9.155 1.00 0.00 35 GLY A N 6
ATOM 3762 C CA . GLY A 1 35 ? -4.201 -3.931 -10.604 1.00 0.00 35 GLY A CA 6
ATOM 3763 C C . GLY A 1 35 ? -3.671 -2.601 -11.102 1.00 0.00 35 GLY A C 6
ATOM 3764 O O . GLY A 1 35 ? -2.737 -2.030 -10.537 1.00 0.00 35 GLY A O 6
ATOM 3768 N N . PRO A 1 36 ? -4.272 -2.088 -12.185 1.00 0.00 36 PRO A N 6
ATOM 3769 C CA . PRO A 1 36 ? -3.870 -0.812 -12.783 1.00 0.00 36 PRO A CA 6
ATOM 3770 C C . PRO A 1 36 ? -4.226 0.380 -11.901 1.00 0.00 36 PRO A C 6
ATOM 3771 O O . PRO A 1 36 ? -3.499 1.372 -11.861 1.00 0.00 36 PRO A O 6
ATOM 3782 N N . GLN A 1 37 ? -5.347 0.274 -11.195 1.00 0.00 37 GLN A N 6
ATOM 3783 C CA . GLN A 1 37 ? -5.798 1.344 -10.313 1.00 0.00 37 GLN A CA 6
ATOM 3784 C C . GLN A 1 37 ? -4.768 1.622 -9.223 1.00 0.00 37 GLN A C 6
ATOM 3785 O O . GLN A 1 37 ? -4.700 2.728 -8.686 1.00 0.00 37 GLN A O 6
ATOM 3799 N N . CYS A 1 38 ? -3.969 0.611 -8.901 1.00 0.00 38 CYS A N 6
ATOM 3800 C CA . CYS A 1 38 ? -2.942 0.745 -7.874 1.00 0.00 38 CYS A CA 6
ATOM 3801 C C . CYS A 1 38 ? -2.225 2.087 -7.993 1.00 0.00 38 CYS A C 6
ATOM 3802 O O . CYS A 1 38 ? -1.844 2.520 -9.081 1.00 0.00 38 CYS A O 6
ATOM 3809 N N . PRO A 1 39 ? -2.038 2.761 -6.849 1.00 0.00 39 PRO A N 6
ATOM 3810 C CA . PRO A 1 39 ? -1.365 4.062 -6.798 1.00 0.00 39 PRO A CA 6
ATOM 3811 C C . PRO A 1 39 ? 0.127 3.956 -7.095 1.00 0.00 39 PRO A C 6
ATOM 3812 O O . PRO A 1 39 ? 0.810 4.967 -7.255 1.00 0.00 39 PRO A O 6
ATOM 3823 N N . GLN A 1 40 ? 0.625 2.726 -7.167 1.00 0.00 40 GLN A N 6
ATOM 3824 C CA . GLN A 1 40 ? 2.037 2.489 -7.445 1.00 0.00 40 GLN A CA 6
ATOM 3825 C C . GLN A 1 40 ? 2.234 1.986 -8.871 1.00 0.00 40 GLN A C 6
ATOM 3826 O O . GLN A 1 40 ? 1.315 1.438 -9.479 1.00 0.00 40 GLN A O 6
ATOM 3840 N N . SER A 1 41 ? 3.439 2.177 -9.399 1.00 0.00 41 SER A N 6
ATOM 3841 C CA . SER A 1 41 ? 3.756 1.745 -10.755 1.00 0.00 41 SER A CA 6
ATOM 3842 C C . SER A 1 41 ? 4.063 0.251 -10.793 1.00 0.00 41 SER A C 6
ATOM 3843 O O . SER A 1 41 ? 4.461 -0.338 -9.788 1.00 0.00 41 SER A O 6
ATOM 3851 N N . HIS A 1 42 ? 3.875 -0.356 -11.960 1.00 0.00 42 HIS A N 6
ATOM 3852 C CA . HIS A 1 42 ? 4.131 -1.781 -12.131 1.00 0.00 42 HIS A CA 6
ATOM 3853 C C . HIS A 1 42 ? 5.067 -2.028 -13.311 1.00 0.00 42 HIS A C 6
ATOM 3854 O O . HIS A 1 42 ? 4.623 -2.372 -14.406 1.00 0.00 42 HIS A O 6
ATOM 3868 N N . ASP A 1 43 ? 6.363 -1.848 -13.080 1.00 0.00 43 ASP A N 6
ATOM 3869 C CA . ASP A 1 43 ? 7.361 -2.051 -14.123 1.00 0.00 43 ASP A CA 6
ATOM 3870 C C . ASP A 1 43 ? 8.015 -3.422 -13.990 1.00 0.00 43 ASP A C 6
ATOM 3871 O O . ASP A 1 43 ? 8.689 -3.705 -12.998 1.00 0.00 43 ASP A O 6
ATOM 3880 N N . ILE A 1 44 ? 7.812 -4.270 -14.993 1.00 0.00 44 ILE A N 6
ATOM 3881 C CA . ILE A 1 44 ? 8.382 -5.611 -14.987 1.00 0.00 44 ILE A CA 6
ATOM 3882 C C . ILE A 1 44 ? 9.687 -5.657 -15.775 1.00 0.00 44 ILE A C 6
ATOM 3883 O O . ILE A 1 44 ? 9.679 -5.782 -17.000 1.00 0.00 44 ILE A O 6
ATOM 3899 N N . SER A 1 45 ? 10.805 -5.558 -15.065 1.00 0.00 45 SER A N 6
ATOM 3900 C CA . SER A 1 45 ? 12.119 -5.586 -15.698 1.00 0.00 45 SER A CA 6
ATOM 3901 C C . SER A 1 45 ? 12.652 -7.013 -15.779 1.00 0.00 45 SER A C 6
ATOM 3902 O O . SER A 1 45 ? 13.093 -7.580 -14.780 1.00 0.00 45 SER A O 6
ATOM 3910 N N . GLY A 1 46 ? 12.608 -7.588 -16.977 1.00 0.00 46 GLY A N 6
ATOM 3911 C CA . GLY A 1 46 ? 13.089 -8.944 -17.167 1.00 0.00 46 GLY A CA 6
ATOM 3912 C C . GLY A 1 46 ? 13.277 -9.293 -18.630 1.00 0.00 46 GLY A C 6
ATOM 3913 O O . GLY A 1 46 ? 13.185 -8.438 -19.511 1.00 0.00 46 GLY A O 6
ATOM 3917 N N . PRO A 1 47 ? 13.547 -10.577 -18.906 1.00 0.00 47 PRO A N 6
ATOM 3918 C CA . PRO A 1 47 ? 13.755 -11.066 -20.273 1.00 0.00 47 PRO A CA 6
ATOM 3919 C C . PRO A 1 47 ? 12.469 -11.059 -21.092 1.00 0.00 47 PRO A C 6
ATOM 3920 O O . PRO A 1 47 ? 11.378 -10.884 -20.551 1.00 0.00 47 PRO A O 6
ATOM 3931 N N . SER A 1 48 ? 12.606 -11.252 -22.400 1.00 0.00 48 SER A N 6
ATOM 3932 C CA . SER A 1 48 ? 11.454 -11.264 -23.295 1.00 0.00 48 SER A CA 6
ATOM 3933 C C . SER A 1 48 ? 11.416 -12.552 -24.113 1.00 0.00 48 SER A C 6
ATOM 3934 O O . SER A 1 48 ? 10.363 -13.171 -24.266 1.00 0.00 48 SER A O 6
ATOM 3942 N N . SER A 1 49 ? 12.572 -12.949 -24.635 1.00 0.00 49 SER A N 6
ATOM 3943 C CA . SER A 1 49 ? 12.671 -14.160 -25.441 1.00 0.00 49 SER A CA 6
ATOM 3944 C C . SER A 1 49 ? 12.935 -15.378 -24.560 1.00 0.00 49 SER A C 6
ATOM 3945 O O . SER A 1 49 ? 13.492 -15.260 -23.469 1.00 0.00 49 SER A O 6
ATOM 3953 N N . GLY A 1 50 ? 12.531 -16.549 -25.043 1.00 0.00 50 GLY A N 6
ATOM 3954 C CA . GLY A 1 50 ? 12.733 -17.772 -24.288 1.00 0.00 50 GLY A CA 6
ATOM 3955 C C . GLY A 1 50 ? 14.172 -18.247 -24.326 1.00 0.00 50 GLY A C 6
ATOM 3956 O O . GLY A 1 50 ? 14.953 -17.727 -25.122 1.00 0.00 50 GLY A O 6
ATOM 3961 N N . GLY A 1 1 ? -4.932 33.030 -16.429 1.00 0.00 1 GLY A N 7
ATOM 3962 C CA . GLY A 1 1 ? -4.527 34.400 -16.682 1.00 0.00 1 GLY A CA 7
ATOM 3963 C C . GLY A 1 1 ? -5.631 35.222 -17.317 1.00 0.00 1 GLY A C 7
ATOM 3964 O O . GLY A 1 1 ? -6.715 34.710 -17.594 1.00 0.00 1 GLY A O 7
ATOM 3968 N N . SER A 1 2 ? -5.356 36.502 -17.547 1.00 0.00 2 SER A N 7
ATOM 3969 C CA . SER A 1 2 ? -6.337 37.399 -18.148 1.00 0.00 2 SER A CA 7
ATOM 3970 C C . SER A 1 2 ? -5.981 37.697 -19.602 1.00 0.00 2 SER A C 7
ATOM 3971 O O . SER A 1 2 ? -4.944 37.259 -20.101 1.00 0.00 2 SER A O 7
ATOM 3979 N N . SER A 1 3 ? -6.848 38.447 -20.275 1.00 0.00 3 SER A N 7
ATOM 3980 C CA . SER A 1 3 ? -6.628 38.802 -21.672 1.00 0.00 3 SER A CA 7
ATOM 3981 C C . SER A 1 3 ? -5.286 39.507 -21.849 1.00 0.00 3 SER A C 7
ATOM 3982 O O . SER A 1 3 ? -5.018 40.525 -21.212 1.00 0.00 3 SER A O 7
ATOM 3990 N N . GLY A 1 4 ? -4.446 38.956 -22.720 1.00 0.00 4 GLY A N 7
ATOM 3991 C CA . GLY A 1 4 ? -3.142 39.544 -22.966 1.00 0.00 4 GLY A CA 7
ATOM 3992 C C . GLY A 1 4 ? -2.080 39.015 -22.022 1.00 0.00 4 GLY A C 7
ATOM 3993 O O . GLY A 1 4 ? -1.615 39.731 -21.136 1.00 0.00 4 GLY A O 7
ATOM 3997 N N . SER A 1 5 ? -1.696 37.757 -22.212 1.00 0.00 5 SER A N 7
ATOM 3998 C CA . SER A 1 5 ? -0.686 37.130 -21.367 1.00 0.00 5 SER A CA 7
ATOM 3999 C C . SER A 1 5 ? 0.718 37.501 -21.833 1.00 0.00 5 SER A C 7
ATOM 4000 O O . SER A 1 5 ? 1.101 37.222 -22.969 1.00 0.00 5 SER A O 7
ATOM 4008 N N . SER A 1 6 ? 1.481 38.133 -20.947 1.00 0.00 6 SER A N 7
ATOM 4009 C CA . SER A 1 6 ? 2.842 38.547 -21.267 1.00 0.00 6 SER A CA 7
ATOM 4010 C C . SER A 1 6 ? 3.861 37.670 -20.545 1.00 0.00 6 SER A C 7
ATOM 4011 O O . SER A 1 6 ? 4.385 38.043 -19.496 1.00 0.00 6 SER A O 7
ATOM 4019 N N . GLY A 1 7 ? 4.136 36.501 -21.115 1.00 0.00 7 GLY A N 7
ATOM 4020 C CA . GLY A 1 7 ? 5.090 35.588 -20.513 1.00 0.00 7 GLY A CA 7
ATOM 4021 C C . GLY A 1 7 ? 4.852 34.148 -20.920 1.00 0.00 7 GLY A C 7
ATOM 4022 O O . GLY A 1 7 ? 4.976 33.236 -20.102 1.00 0.00 7 GLY A O 7
ATOM 4026 N N . CYS A 1 8 ? 4.506 33.942 -22.186 1.00 0.00 8 CYS A N 7
ATOM 4027 C CA . CYS A 1 8 ? 4.246 32.602 -22.699 1.00 0.00 8 CYS A CA 7
ATOM 4028 C C . CYS A 1 8 ? 5.408 31.665 -22.386 1.00 0.00 8 CYS A C 7
ATOM 4029 O O . CYS A 1 8 ? 6.556 31.948 -22.730 1.00 0.00 8 CYS A O 7
ATOM 4037 N N . CYS A 1 9 ? 5.102 30.551 -21.730 1.00 0.00 9 CYS A N 7
ATOM 4038 C CA . CYS A 1 9 ? 6.122 29.573 -21.368 1.00 0.00 9 CYS A CA 7
ATOM 4039 C C . CYS A 1 9 ? 6.093 28.380 -22.318 1.00 0.00 9 CYS A C 7
ATOM 4040 O O . CYS A 1 9 ? 5.067 27.716 -22.467 1.00 0.00 9 CYS A O 7
ATOM 4048 N N . LEU A 1 10 ? 7.226 28.115 -22.960 1.00 0.00 10 LEU A N 7
ATOM 4049 C CA . LEU A 1 10 ? 7.331 27.003 -23.899 1.00 0.00 10 LEU A CA 7
ATOM 4050 C C . LEU A 1 10 ? 7.215 25.666 -23.174 1.00 0.00 10 LEU A C 7
ATOM 4051 O O . LEU A 1 10 ? 7.578 25.532 -22.005 1.00 0.00 10 LEU A O 7
ATOM 4067 N N . PRO A 1 11 ? 6.698 24.652 -23.882 1.00 0.00 11 PRO A N 7
ATOM 4068 C CA . PRO A 1 11 ? 6.525 23.306 -23.327 1.00 0.00 11 PRO A CA 7
ATOM 4069 C C . PRO A 1 11 ? 7.855 22.597 -23.098 1.00 0.00 11 PRO A C 7
ATOM 4070 O O . PRO A 1 11 ? 8.912 23.053 -23.535 1.00 0.00 11 PRO A O 7
ATOM 4081 N N . PRO A 1 12 ? 7.805 21.455 -22.396 1.00 0.00 12 PRO A N 7
ATOM 4082 C CA . PRO A 1 12 ? 8.998 20.659 -22.094 1.00 0.00 12 PRO A CA 7
ATOM 4083 C C . PRO A 1 12 ? 9.576 19.986 -23.335 1.00 0.00 12 PRO A C 7
ATOM 4084 O O . PRO A 1 12 ? 8.923 19.917 -24.375 1.00 0.00 12 PRO A O 7
ATOM 4095 N N . ALA A 1 13 ? 10.803 19.491 -23.216 1.00 0.00 13 ALA A N 7
ATOM 4096 C CA . ALA A 1 13 ? 11.467 18.821 -24.328 1.00 0.00 13 ALA A CA 7
ATOM 4097 C C . ALA A 1 13 ? 10.915 17.414 -24.529 1.00 0.00 13 ALA A C 7
ATOM 4098 O O . ALA A 1 13 ? 10.434 17.073 -25.610 1.00 0.00 13 ALA A O 7
ATOM 4105 N N . THR A 1 14 ? 10.989 16.599 -23.482 1.00 0.00 14 THR A N 7
ATOM 4106 C CA . THR A 1 14 ? 10.498 15.228 -23.544 1.00 0.00 14 THR A CA 7
ATOM 4107 C C . THR A 1 14 ? 9.133 15.102 -22.879 1.00 0.00 14 THR A C 7
ATOM 4108 O O . THR A 1 14 ? 8.953 15.499 -21.727 1.00 0.00 14 THR A O 7
ATOM 4119 N N . HIS A 1 15 ? 8.172 14.545 -23.610 1.00 0.00 15 HIS A N 7
ATOM 4120 C CA . HIS A 1 15 ? 6.822 14.365 -23.089 1.00 0.00 15 HIS A CA 7
ATOM 4121 C C . HIS A 1 15 ? 6.560 12.900 -22.753 1.00 0.00 15 HIS A C 7
ATOM 4122 O O . HIS A 1 15 ? 5.846 12.205 -23.475 1.00 0.00 15 HIS A O 7
ATOM 4136 N N . ARG A 1 16 ? 7.144 12.437 -21.652 1.00 0.00 16 ARG A N 7
ATOM 4137 C CA . ARG A 1 16 ? 6.976 11.055 -21.221 1.00 0.00 16 ARG A CA 7
ATOM 4138 C C . ARG A 1 16 ? 6.661 10.985 -19.730 1.00 0.00 16 ARG A C 7
ATOM 4139 O O . ARG A 1 16 ? 7.142 11.788 -18.930 1.00 0.00 16 ARG A O 7
ATOM 4160 N N . PRO A 1 17 ? 5.834 10.001 -19.345 1.00 0.00 17 PRO A N 7
ATOM 4161 C CA . PRO A 1 17 ? 5.437 9.802 -17.948 1.00 0.00 17 PRO A CA 7
ATOM 4162 C C . PRO A 1 17 ? 6.590 9.305 -17.082 1.00 0.00 17 PRO A C 7
ATOM 4163 O O . PRO A 1 17 ? 7.305 8.375 -17.458 1.00 0.00 17 PRO A O 7
ATOM 4174 N N . HIS A 1 18 ? 6.765 9.929 -15.922 1.00 0.00 18 HIS A N 7
ATOM 4175 C CA . HIS A 1 18 ? 7.831 9.549 -15.002 1.00 0.00 18 HIS A CA 7
ATOM 4176 C C . HIS A 1 18 ? 7.257 8.918 -13.737 1.00 0.00 18 HIS A C 7
ATOM 4177 O O . HIS A 1 18 ? 6.292 9.409 -13.151 1.00 0.00 18 HIS A O 7
ATOM 4191 N N . PRO A 1 19 ? 7.863 7.802 -13.305 1.00 0.00 19 PRO A N 7
ATOM 4192 C CA . PRO A 1 19 ? 7.429 7.079 -12.105 1.00 0.00 19 PRO A CA 7
ATOM 4193 C C . PRO A 1 19 ? 7.724 7.853 -10.824 1.00 0.00 19 PRO A C 7
ATOM 4194 O O . PRO A 1 19 ? 8.532 8.782 -10.819 1.00 0.00 19 PRO A O 7
ATOM 4205 N N . THR A 1 20 ? 7.063 7.464 -9.738 1.00 0.00 20 THR A N 7
ATOM 4206 C CA . THR A 1 20 ? 7.254 8.121 -8.451 1.00 0.00 20 THR A CA 7
ATOM 4207 C C . THR A 1 20 ? 7.569 7.107 -7.358 1.00 0.00 20 THR A C 7
ATOM 4208 O O . THR A 1 20 ? 8.298 7.407 -6.412 1.00 0.00 20 THR A O 7
ATOM 4219 N N . SER A 1 21 ? 7.016 5.906 -7.493 1.00 0.00 21 SER A N 7
ATOM 4220 C CA . SER A 1 21 ? 7.237 4.848 -6.514 1.00 0.00 21 SER A CA 7
ATOM 4221 C C . SER A 1 21 ? 6.710 3.512 -7.030 1.00 0.00 21 SER A C 7
ATOM 4222 O O . SER A 1 21 ? 5.502 3.319 -7.163 1.00 0.00 21 SER A O 7
ATOM 4230 N N . ILE A 1 22 ? 7.627 2.594 -7.318 1.00 0.00 22 ILE A N 7
ATOM 4231 C CA . ILE A 1 22 ? 7.256 1.277 -7.818 1.00 0.00 22 ILE A CA 7
ATOM 4232 C C . ILE A 1 22 ? 6.629 0.427 -6.718 1.00 0.00 22 ILE A C 7
ATOM 4233 O O . ILE A 1 22 ? 7.018 0.515 -5.553 1.00 0.00 22 ILE A O 7
ATOM 4249 N N . CYS A 1 23 ? 5.656 -0.396 -7.095 1.00 0.00 23 CYS A N 7
ATOM 4250 C CA . CYS A 1 23 ? 4.975 -1.263 -6.141 1.00 0.00 23 CYS A CA 7
ATOM 4251 C C . CYS A 1 23 ? 5.931 -2.314 -5.583 1.00 0.00 23 CYS A C 7
ATOM 4252 O O . CYS A 1 23 ? 7.064 -2.446 -6.045 1.00 0.00 23 CYS A O 7
ATOM 4259 N N . ASP A 1 24 ? 5.465 -3.059 -4.586 1.00 0.00 24 ASP A N 7
ATOM 4260 C CA . ASP A 1 24 ? 6.277 -4.100 -3.965 1.00 0.00 24 ASP A CA 7
ATOM 4261 C C . ASP A 1 24 ? 5.828 -5.484 -4.423 1.00 0.00 24 ASP A C 7
ATOM 4262 O O . ASP A 1 24 ? 6.603 -6.439 -4.394 1.00 0.00 24 ASP A O 7
ATOM 4271 N N . ASN A 1 25 ? 4.571 -5.585 -4.843 1.00 0.00 25 ASN A N 7
ATOM 4272 C CA . ASN A 1 25 ? 4.019 -6.853 -5.305 1.00 0.00 25 ASN A CA 7
ATOM 4273 C C . ASN A 1 25 ? 4.268 -7.043 -6.798 1.00 0.00 25 ASN A C 7
ATOM 4274 O O . ASN A 1 25 ? 5.053 -7.902 -7.202 1.00 0.00 25 ASN A O 7
ATOM 4285 N N . PHE A 1 26 ? 3.596 -6.237 -7.612 1.00 0.00 26 PHE A N 7
ATOM 4286 C CA . PHE A 1 26 ? 3.744 -6.316 -9.061 1.00 0.00 26 PHE A CA 7
ATOM 4287 C C . PHE A 1 26 ? 5.209 -6.188 -9.465 1.00 0.00 26 PHE A C 7
ATOM 4288 O O . PHE A 1 26 ? 5.621 -6.686 -10.513 1.00 0.00 26 PHE A O 7
ATOM 4305 N N . SER A 1 27 ? 5.992 -5.516 -8.627 1.00 0.00 27 SER A N 7
ATOM 4306 C CA . SER A 1 27 ? 7.411 -5.317 -8.899 1.00 0.00 27 SER A CA 7
ATOM 4307 C C . SER A 1 27 ? 8.093 -6.644 -9.219 1.00 0.00 27 SER A C 7
ATOM 4308 O O . SER A 1 27 ? 8.576 -6.853 -10.332 1.00 0.00 27 SER A O 7
ATOM 4316 N N . ALA A 1 28 ? 8.129 -7.536 -8.235 1.00 0.00 28 ALA A N 7
ATOM 4317 C CA . ALA A 1 28 ? 8.750 -8.843 -8.412 1.00 0.00 28 ALA A CA 7
ATOM 4318 C C . ALA A 1 28 ? 7.707 -9.907 -8.734 1.00 0.00 28 ALA A C 7
ATOM 4319 O O . ALA A 1 28 ? 7.764 -10.549 -9.784 1.00 0.00 28 ALA A O 7
ATOM 4326 N N . TYR A 1 29 ? 6.755 -10.091 -7.826 1.00 0.00 29 TYR A N 7
ATOM 4327 C CA . TYR A 1 29 ? 5.700 -11.080 -8.013 1.00 0.00 29 TYR A CA 7
ATOM 4328 C C . TYR A 1 29 ? 5.084 -10.964 -9.404 1.00 0.00 29 TYR A C 7
ATOM 4329 O O . TYR A 1 29 ? 5.024 -11.938 -10.152 1.00 0.00 29 TYR A O 7
ATOM 4347 N N . GLY A 1 30 ? 4.628 -9.762 -9.743 1.00 0.00 30 GLY A N 7
ATOM 4348 C CA . GLY A 1 30 ? 4.023 -9.538 -11.043 1.00 0.00 30 GLY A CA 7
ATOM 4349 C C . GLY A 1 30 ? 2.556 -9.169 -10.944 1.00 0.00 30 GLY A C 7
ATOM 4350 O O . GLY A 1 30 ? 2.013 -8.514 -11.834 1.00 0.00 30 GLY A O 7
ATOM 4354 N N . TRP A 1 31 ? 1.914 -9.591 -9.862 1.00 0.00 31 TRP A N 7
ATOM 4355 C CA . TRP A 1 31 ? 0.500 -9.302 -9.651 1.00 0.00 31 TRP A CA 7
ATOM 4356 C C . TRP A 1 31 ? 0.310 -8.321 -8.499 1.00 0.00 31 TRP A C 7
ATOM 4357 O O . TRP A 1 31 ? 1.183 -8.178 -7.643 1.00 0.00 31 TRP A O 7
ATOM 4378 N N . CYS A 1 32 ? -0.836 -7.648 -8.484 1.00 0.00 32 CYS A N 7
ATOM 4379 C CA . CYS A 1 32 ? -1.140 -6.680 -7.437 1.00 0.00 32 CYS A CA 7
ATOM 4380 C C . CYS A 1 32 ? -2.632 -6.675 -7.118 1.00 0.00 32 CYS A C 7
ATOM 4381 O O . CYS A 1 32 ? -3.483 -6.677 -8.008 1.00 0.00 32 CYS A O 7
ATOM 4388 N N . PRO A 1 33 ? -2.959 -6.668 -5.817 1.00 0.00 33 PRO A N 7
ATOM 4389 C CA . PRO A 1 33 ? -4.348 -6.661 -5.350 1.00 0.00 33 PRO A CA 7
ATOM 4390 C C . PRO A 1 33 ? -5.049 -5.337 -5.634 1.00 0.00 33 PRO A C 7
ATOM 4391 O O . PRO A 1 33 ? -6.229 -5.168 -5.323 1.00 0.00 33 PRO A O 7
ATOM 4402 N N . LEU A 1 34 ? -4.317 -4.400 -6.226 1.00 0.00 34 LEU A N 7
ATOM 4403 C CA . LEU A 1 34 ? -4.869 -3.090 -6.553 1.00 0.00 34 LEU A CA 7
ATOM 4404 C C . LEU A 1 34 ? -5.007 -2.919 -8.062 1.00 0.00 34 LEU A C 7
ATOM 4405 O O . LEU A 1 34 ? -5.676 -2.000 -8.534 1.00 0.00 34 LEU A O 7
ATOM 4421 N N . GLY A 1 35 ? -4.371 -3.811 -8.815 1.00 0.00 35 GLY A N 7
ATOM 4422 C CA . GLY A 1 35 ? -4.438 -3.742 -10.263 1.00 0.00 35 GLY A CA 7
ATOM 4423 C C . GLY A 1 35 ? -3.882 -2.442 -10.807 1.00 0.00 35 GLY A C 7
ATOM 4424 O O . GLY A 1 35 ? -2.900 -1.900 -10.299 1.00 0.00 35 GLY A O 7
ATOM 4428 N N . PRO A 1 36 ? -4.516 -1.921 -11.868 1.00 0.00 36 PRO A N 7
ATOM 4429 C CA . PRO A 1 36 ? -4.096 -0.670 -12.506 1.00 0.00 36 PRO A CA 7
ATOM 4430 C C . PRO A 1 36 ? -4.361 0.547 -11.627 1.00 0.00 36 PRO A C 7
ATOM 4431 O O . PRO A 1 36 ? -3.638 1.541 -11.693 1.00 0.00 36 PRO A O 7
ATOM 4442 N N . GLN A 1 37 ? -5.402 0.461 -10.805 1.00 0.00 37 GLN A N 7
ATOM 4443 C CA . GLN A 1 37 ? -5.762 1.557 -9.913 1.00 0.00 37 GLN A CA 7
ATOM 4444 C C . GLN A 1 37 ? -4.654 1.821 -8.899 1.00 0.00 37 GLN A C 7
ATOM 4445 O O . GLN A 1 37 ? -4.527 2.928 -8.376 1.00 0.00 37 GLN A O 7
ATOM 4459 N N . CYS A 1 38 ? -3.853 0.796 -8.626 1.00 0.00 38 CYS A N 7
ATOM 4460 C CA . CYS A 1 38 ? -2.755 0.916 -7.675 1.00 0.00 38 CYS A CA 7
ATOM 4461 C C . CYS A 1 38 ? -2.021 2.242 -7.854 1.00 0.00 38 CYS A C 7
ATOM 4462 O O . CYS A 1 38 ? -1.722 2.669 -8.970 1.00 0.00 38 CYS A O 7
ATOM 4469 N N . PRO A 1 39 ? -1.724 2.911 -6.730 1.00 0.00 39 PRO A N 7
ATOM 4470 C CA . PRO A 1 39 ? -1.022 4.198 -6.737 1.00 0.00 39 PRO A CA 7
ATOM 4471 C C . PRO A 1 39 ? 0.438 4.059 -7.157 1.00 0.00 39 PRO A C 7
ATOM 4472 O O . PRO A 1 39 ? 1.037 5.004 -7.669 1.00 0.00 39 PRO A O 7
ATOM 4483 N N . GLN A 1 40 ? 1.002 2.877 -6.937 1.00 0.00 40 GLN A N 7
ATOM 4484 C CA . GLN A 1 40 ? 2.392 2.616 -7.293 1.00 0.00 40 GLN A CA 7
ATOM 4485 C C . GLN A 1 40 ? 2.499 2.089 -8.720 1.00 0.00 40 GLN A C 7
ATOM 4486 O O . GLN A 1 40 ? 1.558 1.493 -9.244 1.00 0.00 40 GLN A O 7
ATOM 4500 N N . SER A 1 41 ? 3.650 2.314 -9.345 1.00 0.00 41 SER A N 7
ATOM 4501 C CA . SER A 1 41 ? 3.878 1.866 -10.713 1.00 0.00 41 SER A CA 7
ATOM 4502 C C . SER A 1 41 ? 4.167 0.369 -10.753 1.00 0.00 41 SER A C 7
ATOM 4503 O O . SER A 1 41 ? 4.561 -0.227 -9.750 1.00 0.00 41 SER A O 7
ATOM 4511 N N . HIS A 1 42 ? 3.969 -0.235 -11.921 1.00 0.00 42 HIS A N 7
ATOM 4512 C CA . HIS A 1 42 ? 4.209 -1.664 -12.094 1.00 0.00 42 HIS A CA 7
ATOM 4513 C C . HIS A 1 42 ? 5.167 -1.917 -13.254 1.00 0.00 42 HIS A C 7
ATOM 4514 O O . HIS A 1 42 ? 4.748 -2.310 -14.343 1.00 0.00 42 HIS A O 7
ATOM 4528 N N . ASP A 1 43 ? 6.453 -1.690 -13.013 1.00 0.00 43 ASP A N 7
ATOM 4529 C CA . ASP A 1 43 ? 7.470 -1.895 -14.037 1.00 0.00 43 ASP A CA 7
ATOM 4530 C C . ASP A 1 43 ? 7.978 -3.333 -14.019 1.00 0.00 43 ASP A C 7
ATOM 4531 O O . ASP A 1 43 ? 8.429 -3.830 -12.986 1.00 0.00 43 ASP A O 7
ATOM 4540 N N . ILE A 1 44 ? 7.901 -3.997 -15.168 1.00 0.00 44 ILE A N 7
ATOM 4541 C CA . ILE A 1 44 ? 8.353 -5.378 -15.283 1.00 0.00 44 ILE A CA 7
ATOM 4542 C C . ILE A 1 44 ? 9.675 -5.462 -16.039 1.00 0.00 44 ILE A C 7
ATOM 4543 O O . ILE A 1 44 ? 9.696 -5.528 -17.268 1.00 0.00 44 ILE A O 7
ATOM 4559 N N . SER A 1 45 ? 10.776 -5.461 -15.295 1.00 0.00 45 SER A N 7
ATOM 4560 C CA . SER A 1 45 ? 12.104 -5.536 -15.895 1.00 0.00 45 SER A CA 7
ATOM 4561 C C . SER A 1 45 ? 12.294 -6.859 -16.631 1.00 0.00 45 SER A C 7
ATOM 4562 O O . SER A 1 45 ? 12.030 -7.929 -16.085 1.00 0.00 45 SER A O 7
ATOM 4570 N N . GLY A 1 46 ? 12.753 -6.776 -17.876 1.00 0.00 46 GLY A N 7
ATOM 4571 C CA . GLY A 1 46 ? 12.971 -7.973 -18.667 1.00 0.00 46 GLY A CA 7
ATOM 4572 C C . GLY A 1 46 ? 14.389 -8.495 -18.550 1.00 0.00 46 GLY A C 7
ATOM 4573 O O . GLY A 1 46 ? 15.096 -8.221 -17.580 1.00 0.00 46 GLY A O 7
ATOM 4577 N N . PRO A 1 47 ? 14.824 -9.269 -19.556 1.00 0.00 47 PRO A N 7
ATOM 4578 C CA . PRO A 1 47 ? 16.170 -9.849 -19.583 1.00 0.00 47 PRO A CA 7
ATOM 4579 C C . PRO A 1 47 ? 17.251 -8.795 -19.797 1.00 0.00 47 PRO A C 7
ATOM 4580 O O . PRO A 1 47 ? 16.973 -7.596 -19.783 1.00 0.00 47 PRO A O 7
ATOM 4591 N N . SER A 1 48 ? 18.484 -9.250 -19.995 1.00 0.00 48 SER A N 7
ATOM 4592 C CA . SER A 1 48 ? 19.607 -8.345 -20.209 1.00 0.00 48 SER A CA 7
ATOM 4593 C C . SER A 1 48 ? 19.836 -7.465 -18.984 1.00 0.00 48 SER A C 7
ATOM 4594 O O . SER A 1 48 ? 20.067 -6.262 -19.105 1.00 0.00 48 SER A O 7
ATOM 4602 N N . SER A 1 49 ? 19.771 -8.074 -17.805 1.00 0.00 49 SER A N 7
ATOM 4603 C CA . SER A 1 49 ? 19.968 -7.347 -16.556 1.00 0.00 49 SER A CA 7
ATOM 4604 C C . SER A 1 49 ? 21.157 -6.398 -16.662 1.00 0.00 49 SER A C 7
ATOM 4605 O O . SER A 1 49 ? 21.019 -5.189 -16.481 1.00 0.00 49 SER A O 7
ATOM 4613 N N . GLY A 1 50 ? 22.328 -6.956 -16.957 1.00 0.00 50 GLY A N 7
ATOM 4614 C CA . GLY A 1 50 ? 23.526 -6.146 -17.082 1.00 0.00 50 GLY A CA 7
ATOM 4615 C C . GLY A 1 50 ? 24.738 -6.804 -16.454 1.00 0.00 50 GLY A C 7
ATOM 4616 O O . GLY A 1 50 ? 25.847 -6.297 -16.618 1.00 0.00 50 GLY A O 7
ATOM 4621 N N . GLY A 1 1 ? -16.583 15.454 -23.225 1.00 0.00 1 GLY A N 8
ATOM 4622 C CA . GLY A 1 1 ? -16.505 16.839 -23.651 1.00 0.00 1 GLY A CA 8
ATOM 4623 C C . GLY A 1 1 ? -16.410 16.978 -25.157 1.00 0.00 1 GLY A C 8
ATOM 4624 O O . GLY A 1 1 ? -16.715 16.041 -25.895 1.00 0.00 1 GLY A O 8
ATOM 4628 N N . SER A 1 2 ? -15.988 18.152 -25.616 1.00 0.00 2 SER A N 8
ATOM 4629 C CA . SER A 1 2 ? -15.859 18.413 -27.045 1.00 0.00 2 SER A CA 8
ATOM 4630 C C . SER A 1 2 ? -14.399 18.639 -27.427 1.00 0.00 2 SER A C 8
ATOM 4631 O O . SER A 1 2 ? -13.623 19.200 -26.653 1.00 0.00 2 SER A O 8
ATOM 4639 N N . SER A 1 3 ? -14.032 18.197 -28.625 1.00 0.00 3 SER A N 8
ATOM 4640 C CA . SER A 1 3 ? -12.664 18.347 -29.109 1.00 0.00 3 SER A CA 8
ATOM 4641 C C . SER A 1 3 ? -12.614 19.279 -30.316 1.00 0.00 3 SER A C 8
ATOM 4642 O O . SER A 1 3 ? -13.514 19.276 -31.154 1.00 0.00 3 SER A O 8
ATOM 4650 N N . GLY A 1 4 ? -11.553 20.077 -30.396 1.00 0.00 4 GLY A N 8
ATOM 4651 C CA . GLY A 1 4 ? -11.404 21.004 -31.502 1.00 0.00 4 GLY A CA 8
ATOM 4652 C C . GLY A 1 4 ? -10.779 20.356 -32.721 1.00 0.00 4 GLY A C 8
ATOM 4653 O O . GLY A 1 4 ? -11.483 19.824 -33.580 1.00 0.00 4 GLY A O 8
ATOM 4657 N N . SER A 1 5 ? -9.453 20.401 -32.799 1.00 0.00 5 SER A N 8
ATOM 4658 C CA . SER A 1 5 ? -8.733 19.818 -33.926 1.00 0.00 5 SER A CA 8
ATOM 4659 C C . SER A 1 5 ? -7.622 18.892 -33.440 1.00 0.00 5 SER A C 8
ATOM 4660 O O . SER A 1 5 ? -6.509 18.911 -33.966 1.00 0.00 5 SER A O 8
ATOM 4668 N N . SER A 1 6 ? -7.933 18.083 -32.433 1.00 0.00 6 SER A N 8
ATOM 4669 C CA . SER A 1 6 ? -6.961 17.152 -31.872 1.00 0.00 6 SER A CA 8
ATOM 4670 C C . SER A 1 6 ? -6.796 15.931 -32.773 1.00 0.00 6 SER A C 8
ATOM 4671 O O . SER A 1 6 ? -5.685 15.582 -33.167 1.00 0.00 6 SER A O 8
ATOM 4679 N N . GLY A 1 7 ? -7.913 15.285 -33.094 1.00 0.00 7 GLY A N 8
ATOM 4680 C CA . GLY A 1 7 ? -7.872 14.111 -33.946 1.00 0.00 7 GLY A CA 8
ATOM 4681 C C . GLY A 1 7 ? -6.841 13.099 -33.488 1.00 0.00 7 GLY A C 8
ATOM 4682 O O . GLY A 1 7 ? -6.634 12.913 -32.288 1.00 0.00 7 GLY A O 8
ATOM 4686 N N . CYS A 1 8 ? -6.194 12.442 -34.444 1.00 0.00 8 CYS A N 8
ATOM 4687 C CA . CYS A 1 8 ? -5.179 11.441 -34.133 1.00 0.00 8 CYS A CA 8
ATOM 4688 C C . CYS A 1 8 ? -3.777 12.019 -34.294 1.00 0.00 8 CYS A C 8
ATOM 4689 O O . CYS A 1 8 ? -3.261 12.121 -35.407 1.00 0.00 8 CYS A O 8
ATOM 4697 N N . CYS A 1 9 ? -3.168 12.398 -33.176 1.00 0.00 9 CYS A N 8
ATOM 4698 C CA . CYS A 1 9 ? -1.825 12.969 -33.193 1.00 0.00 9 CYS A CA 8
ATOM 4699 C C . CYS A 1 9 ? -1.033 12.533 -31.965 1.00 0.00 9 CYS A C 8
ATOM 4700 O O . CYS A 1 9 ? -1.607 12.234 -30.917 1.00 0.00 9 CYS A O 8
ATOM 4708 N N . LEU A 1 10 ? 0.288 12.497 -32.102 1.00 0.00 10 LEU A N 8
ATOM 4709 C CA . LEU A 1 10 ? 1.160 12.096 -31.003 1.00 0.00 10 LEU A CA 8
ATOM 4710 C C . LEU A 1 10 ? 1.393 13.256 -30.041 1.00 0.00 10 LEU A C 8
ATOM 4711 O O . LEU A 1 10 ? 1.385 14.426 -30.426 1.00 0.00 10 LEU A O 8
ATOM 4727 N N . PRO A 1 11 ? 1.608 12.928 -28.759 1.00 0.00 11 PRO A N 8
ATOM 4728 C CA . PRO A 1 11 ? 1.851 13.928 -27.715 1.00 0.00 11 PRO A CA 8
ATOM 4729 C C . PRO A 1 11 ? 3.206 14.610 -27.870 1.00 0.00 11 PRO A C 8
ATOM 4730 O O . PRO A 1 11 ? 4.179 14.014 -28.334 1.00 0.00 11 PRO A O 8
ATOM 4741 N N . PRO A 1 12 ? 3.275 15.890 -27.473 1.00 0.00 12 PRO A N 8
ATOM 4742 C CA . PRO A 1 12 ? 4.506 16.680 -27.557 1.00 0.00 12 PRO A CA 8
ATOM 4743 C C . PRO A 1 12 ? 5.564 16.213 -26.563 1.00 0.00 12 PRO A C 8
ATOM 4744 O O . PRO A 1 12 ? 6.746 16.524 -26.707 1.00 0.00 12 PRO A O 8
ATOM 4755 N N . ALA A 1 13 ? 5.131 15.463 -25.554 1.00 0.00 13 ALA A N 8
ATOM 4756 C CA . ALA A 1 13 ? 6.042 14.951 -24.538 1.00 0.00 13 ALA A CA 8
ATOM 4757 C C . ALA A 1 13 ? 7.269 14.307 -25.174 1.00 0.00 13 ALA A C 8
ATOM 4758 O O . ALA A 1 13 ? 7.162 13.596 -26.174 1.00 0.00 13 ALA A O 8
ATOM 4765 N N . THR A 1 14 ? 8.435 14.561 -24.589 1.00 0.00 14 THR A N 8
ATOM 4766 C CA . THR A 1 14 ? 9.683 14.008 -25.100 1.00 0.00 14 THR A CA 8
ATOM 4767 C C . THR A 1 14 ? 10.351 13.110 -24.066 1.00 0.00 14 THR A C 8
ATOM 4768 O O . THR A 1 14 ? 10.559 11.919 -24.303 1.00 0.00 14 THR A O 8
ATOM 4779 N N . HIS A 1 15 ? 10.685 13.687 -22.916 1.00 0.00 15 HIS A N 8
ATOM 4780 C CA . HIS A 1 15 ? 11.329 12.937 -21.843 1.00 0.00 15 HIS A CA 8
ATOM 4781 C C . HIS A 1 15 ? 10.369 11.914 -21.243 1.00 0.00 15 HIS A C 8
ATOM 4782 O O . HIS A 1 15 ? 9.390 12.276 -20.589 1.00 0.00 15 HIS A O 8
ATOM 4796 N N . ARG A 1 16 ? 10.655 10.636 -21.470 1.00 0.00 16 ARG A N 8
ATOM 4797 C CA . ARG A 1 16 ? 9.816 9.562 -20.953 1.00 0.00 16 ARG A CA 8
ATOM 4798 C C . ARG A 1 16 ? 9.543 9.753 -19.464 1.00 0.00 16 ARG A C 8
ATOM 4799 O O . ARG A 1 16 ? 10.403 10.196 -18.702 1.00 0.00 16 ARG A O 8
ATOM 4820 N N . PRO A 1 17 ? 8.318 9.412 -19.038 1.00 0.00 17 PRO A N 8
ATOM 4821 C CA . PRO A 1 17 ? 7.904 9.537 -17.637 1.00 0.00 17 PRO A CA 8
ATOM 4822 C C . PRO A 1 17 ? 8.606 8.530 -16.733 1.00 0.00 17 PRO A C 8
ATOM 4823 O O . PRO A 1 17 ? 8.811 7.377 -17.113 1.00 0.00 17 PRO A O 8
ATOM 4834 N N . HIS A 1 18 ? 8.971 8.973 -15.534 1.00 0.00 18 HIS A N 8
ATOM 4835 C CA . HIS A 1 18 ? 9.649 8.109 -14.574 1.00 0.00 18 HIS A CA 8
ATOM 4836 C C . HIS A 1 18 ? 8.703 7.698 -13.450 1.00 0.00 18 HIS A C 8
ATOM 4837 O O . HIS A 1 18 ? 7.875 8.481 -12.985 1.00 0.00 18 HIS A O 8
ATOM 4851 N N . PRO A 1 19 ? 8.827 6.439 -13.002 1.00 0.00 19 PRO A N 8
ATOM 4852 C CA . PRO A 1 19 ? 7.992 5.896 -11.927 1.00 0.00 19 PRO A CA 8
ATOM 4853 C C . PRO A 1 19 ? 8.316 6.515 -10.571 1.00 0.00 19 PRO A C 8
ATOM 4854 O O . PRO A 1 19 ? 9.374 6.258 -9.997 1.00 0.00 19 PRO A O 8
ATOM 4865 N N . THR A 1 20 ? 7.398 7.332 -10.064 1.00 0.00 20 THR A N 8
ATOM 4866 C CA . THR A 1 20 ? 7.587 7.987 -8.776 1.00 0.00 20 THR A CA 8
ATOM 4867 C C . THR A 1 20 ? 7.794 6.966 -7.664 1.00 0.00 20 THR A C 8
ATOM 4868 O O . THR A 1 20 ? 8.576 7.190 -6.740 1.00 0.00 20 THR A O 8
ATOM 4879 N N . SER A 1 21 ? 7.090 5.843 -7.759 1.00 0.00 21 SER A N 8
ATOM 4880 C CA . SER A 1 21 ? 7.195 4.787 -6.759 1.00 0.00 21 SER A CA 8
ATOM 4881 C C . SER A 1 21 ? 6.703 3.456 -7.320 1.00 0.00 21 SER A C 8
ATOM 4882 O O . SER A 1 21 ? 5.602 3.368 -7.863 1.00 0.00 21 SER A O 8
ATOM 4890 N N . ILE A 1 22 ? 7.528 2.423 -7.183 1.00 0.00 22 ILE A N 8
ATOM 4891 C CA . ILE A 1 22 ? 7.177 1.096 -7.675 1.00 0.00 22 ILE A CA 8
ATOM 4892 C C . ILE A 1 22 ? 6.506 0.266 -6.586 1.00 0.00 22 ILE A C 8
ATOM 4893 O O . ILE A 1 22 ? 6.860 0.362 -5.410 1.00 0.00 22 ILE A O 8
ATOM 4909 N N . CYS A 1 23 ? 5.537 -0.550 -6.985 1.00 0.00 23 CYS A N 8
ATOM 4910 C CA . CYS A 1 23 ? 4.816 -1.399 -6.044 1.00 0.00 23 CYS A CA 8
ATOM 4911 C C . CYS A 1 23 ? 5.746 -2.441 -5.429 1.00 0.00 23 CYS A C 8
ATOM 4912 O O . CYS A 1 23 ? 6.918 -2.534 -5.794 1.00 0.00 23 CYS A O 8
ATOM 4919 N N . ASP A 1 24 ? 5.214 -3.222 -4.495 1.00 0.00 24 ASP A N 8
ATOM 4920 C CA . ASP A 1 24 ? 5.995 -4.258 -3.829 1.00 0.00 24 ASP A CA 8
ATOM 4921 C C . ASP A 1 24 ? 5.598 -5.643 -4.329 1.00 0.00 24 ASP A C 8
ATOM 4922 O O . ASP A 1 24 ? 6.385 -6.587 -4.264 1.00 0.00 24 ASP A O 8
ATOM 4931 N N . ASN A 1 25 ? 4.371 -5.758 -4.827 1.00 0.00 25 ASN A N 8
ATOM 4932 C CA . ASN A 1 25 ? 3.868 -7.028 -5.337 1.00 0.00 25 ASN A CA 8
ATOM 4933 C C . ASN A 1 25 ? 4.201 -7.191 -6.817 1.00 0.00 25 ASN A C 8
ATOM 4934 O O . ASN A 1 25 ? 5.012 -8.039 -7.192 1.00 0.00 25 ASN A O 8
ATOM 4945 N N . PHE A 1 26 ? 3.571 -6.373 -7.653 1.00 0.00 26 PHE A N 8
ATOM 4946 C CA . PHE A 1 26 ? 3.800 -6.426 -9.092 1.00 0.00 26 PHE A CA 8
ATOM 4947 C C . PHE A 1 26 ? 5.284 -6.278 -9.413 1.00 0.00 26 PHE A C 8
ATOM 4948 O O . PHE A 1 26 ? 5.771 -6.812 -10.409 1.00 0.00 26 PHE A O 8
ATOM 4965 N N . SER A 1 27 ? 5.998 -5.549 -8.560 1.00 0.00 27 SER A N 8
ATOM 4966 C CA . SER A 1 27 ? 7.426 -5.326 -8.754 1.00 0.00 27 SER A CA 8
ATOM 4967 C C . SER A 1 27 ? 8.143 -6.637 -9.061 1.00 0.00 27 SER A C 8
ATOM 4968 O O . SER A 1 27 ? 8.686 -6.820 -10.150 1.00 0.00 27 SER A O 8
ATOM 4976 N N . ALA A 1 28 ? 8.141 -7.547 -8.092 1.00 0.00 28 ALA A N 8
ATOM 4977 C CA . ALA A 1 28 ? 8.789 -8.841 -8.258 1.00 0.00 28 ALA A CA 8
ATOM 4978 C C . ALA A 1 28 ? 7.779 -9.916 -8.643 1.00 0.00 28 ALA A C 8
ATOM 4979 O O . ALA A 1 28 ? 7.884 -10.528 -9.706 1.00 0.00 28 ALA A O 8
ATOM 4986 N N . TYR A 1 29 ? 6.800 -10.141 -7.774 1.00 0.00 29 TYR A N 8
ATOM 4987 C CA . TYR A 1 29 ? 5.772 -11.145 -8.022 1.00 0.00 29 TYR A CA 8
ATOM 4988 C C . TYR A 1 29 ? 5.200 -11.001 -9.429 1.00 0.00 29 TYR A C 8
ATOM 4989 O O . TYR A 1 29 ? 5.112 -11.973 -10.178 1.00 0.00 29 TYR A O 8
ATOM 5007 N N . GLY A 1 30 ? 4.812 -9.779 -9.781 1.00 0.00 30 GLY A N 8
ATOM 5008 C CA . GLY A 1 30 ? 4.253 -9.528 -11.097 1.00 0.00 30 GLY A CA 8
ATOM 5009 C C . GLY A 1 30 ? 2.780 -9.175 -11.044 1.00 0.00 30 GLY A C 8
ATOM 5010 O O . GLY A 1 30 ? 2.277 -8.452 -11.904 1.00 0.00 30 GLY A O 8
ATOM 5014 N N . TRP A 1 31 ? 2.087 -9.686 -10.033 1.00 0.00 31 TRP A N 8
ATOM 5015 C CA . TRP A 1 31 ? 0.662 -9.422 -9.872 1.00 0.00 31 TRP A CA 8
ATOM 5016 C C . TRP A 1 31 ? 0.414 -8.457 -8.717 1.00 0.00 31 TRP A C 8
ATOM 5017 O O . TRP A 1 31 ? 1.258 -8.300 -7.835 1.00 0.00 31 TRP A O 8
ATOM 5038 N N . CYS A 1 32 ? -0.748 -7.813 -8.729 1.00 0.00 32 CYS A N 8
ATOM 5039 C CA . CYS A 1 32 ? -1.107 -6.863 -7.683 1.00 0.00 32 CYS A CA 8
ATOM 5040 C C . CYS A 1 32 ? -2.609 -6.894 -7.412 1.00 0.00 32 CYS A C 8
ATOM 5041 O O . CYS A 1 32 ? -3.430 -6.909 -8.330 1.00 0.00 32 CYS A O 8
ATOM 5048 N N . PRO A 1 33 ? -2.977 -6.904 -6.123 1.00 0.00 33 PRO A N 8
ATOM 5049 C CA . PRO A 1 33 ? -4.381 -6.932 -5.701 1.00 0.00 33 PRO A CA 8
ATOM 5050 C C . PRO A 1 33 ? -5.102 -5.622 -5.998 1.00 0.00 33 PRO A C 8
ATOM 5051 O O . PRO A 1 33 ? -6.294 -5.481 -5.722 1.00 0.00 33 PRO A O 8
ATOM 5062 N N . LEU A 1 34 ? -4.373 -4.666 -6.564 1.00 0.00 34 LEU A N 8
ATOM 5063 C CA . LEU A 1 34 ? -4.944 -3.366 -6.900 1.00 0.00 34 LEU A CA 8
ATOM 5064 C C . LEU A 1 34 ? -4.995 -3.168 -8.411 1.00 0.00 34 LEU A C 8
ATOM 5065 O O . LEU A 1 34 ? -5.789 -2.377 -8.917 1.00 0.00 34 LEU A O 8
ATOM 5081 N N . GLY A 1 35 ? -4.144 -3.896 -9.128 1.00 0.00 35 GLY A N 8
ATOM 5082 C CA . GLY A 1 35 ? -4.110 -3.788 -10.574 1.00 0.00 35 GLY A CA 8
ATOM 5083 C C . GLY A 1 35 ? -3.606 -2.437 -11.043 1.00 0.00 35 GLY A C 8
ATOM 5084 O O . GLY A 1 35 ? -2.650 -1.885 -10.500 1.00 0.00 35 GLY A O 8
ATOM 5088 N N . PRO A 1 36 ? -4.258 -1.884 -12.077 1.00 0.00 36 PRO A N 8
ATOM 5089 C CA . PRO A 1 36 ? -3.887 -0.584 -12.642 1.00 0.00 36 PRO A CA 8
ATOM 5090 C C . PRO A 1 36 ? -4.206 0.571 -11.698 1.00 0.00 36 PRO A C 8
ATOM 5091 O O . PRO A 1 36 ? -3.440 1.528 -11.595 1.00 0.00 36 PRO A O 8
ATOM 5102 N N . GLN A 1 37 ? -5.340 0.472 -11.012 1.00 0.00 37 GLN A N 8
ATOM 5103 C CA . GLN A 1 37 ? -5.758 1.509 -10.076 1.00 0.00 37 GLN A CA 8
ATOM 5104 C C . GLN A 1 37 ? -4.710 1.716 -8.988 1.00 0.00 37 GLN A C 8
ATOM 5105 O O . GLN A 1 37 ? -4.605 2.798 -8.409 1.00 0.00 37 GLN A O 8
ATOM 5119 N N . CYS A 1 38 ? -3.935 0.672 -8.713 1.00 0.00 38 CYS A N 8
ATOM 5120 C CA . CYS A 1 38 ? -2.895 0.738 -7.694 1.00 0.00 38 CYS A CA 8
ATOM 5121 C C . CYS A 1 38 ? -2.198 2.095 -7.715 1.00 0.00 38 CYS A C 8
ATOM 5122 O O . CYS A 1 38 ? -1.845 2.624 -8.769 1.00 0.00 38 CYS A O 8
ATOM 5129 N N . PRO A 1 39 ? -1.995 2.674 -6.522 1.00 0.00 39 PRO A N 8
ATOM 5130 C CA . PRO A 1 39 ? -1.338 3.976 -6.376 1.00 0.00 39 PRO A CA 8
ATOM 5131 C C . PRO A 1 39 ? 0.148 3.917 -6.710 1.00 0.00 39 PRO A C 8
ATOM 5132 O O . PRO A 1 39 ? 0.796 4.949 -6.881 1.00 0.00 39 PRO A O 8
ATOM 5143 N N . GLN A 1 40 ? 0.681 2.703 -6.802 1.00 0.00 40 GLN A N 8
ATOM 5144 C CA . GLN A 1 40 ? 2.092 2.511 -7.115 1.00 0.00 40 GLN A CA 8
ATOM 5145 C C . GLN A 1 40 ? 2.282 2.189 -8.594 1.00 0.00 40 GLN A C 8
ATOM 5146 O O . GLN A 1 40 ? 1.312 2.004 -9.329 1.00 0.00 40 GLN A O 8
ATOM 5160 N N . SER A 1 41 ? 3.538 2.124 -9.024 1.00 0.00 41 SER A N 8
ATOM 5161 C CA . SER A 1 41 ? 3.855 1.829 -10.416 1.00 0.00 41 SER A CA 8
ATOM 5162 C C . SER A 1 41 ? 4.250 0.365 -10.585 1.00 0.00 41 SER A C 8
ATOM 5163 O O . SER A 1 41 ? 4.863 -0.231 -9.698 1.00 0.00 41 SER A O 8
ATOM 5171 N N . HIS A 1 42 ? 3.894 -0.210 -11.729 1.00 0.00 42 HIS A N 8
ATOM 5172 C CA . HIS A 1 42 ? 4.211 -1.605 -12.016 1.00 0.00 42 HIS A CA 8
ATOM 5173 C C . HIS A 1 42 ? 5.148 -1.713 -13.215 1.00 0.00 42 HIS A C 8
ATOM 5174 O O . HIS A 1 42 ? 4.726 -2.077 -14.314 1.00 0.00 42 HIS A O 8
ATOM 5188 N N . ASP A 1 43 ? 6.419 -1.396 -12.998 1.00 0.00 43 ASP A N 8
ATOM 5189 C CA . ASP A 1 43 ? 7.415 -1.458 -14.061 1.00 0.00 43 ASP A CA 8
ATOM 5190 C C . ASP A 1 43 ? 8.142 -2.800 -14.047 1.00 0.00 43 ASP A C 8
ATOM 5191 O O . ASP A 1 43 ? 8.918 -3.086 -13.135 1.00 0.00 43 ASP A O 8
ATOM 5200 N N . ILE A 1 44 ? 7.884 -3.617 -15.062 1.00 0.00 44 ILE A N 8
ATOM 5201 C CA . ILE A 1 44 ? 8.513 -4.928 -15.166 1.00 0.00 44 ILE A CA 8
ATOM 5202 C C . ILE A 1 44 ? 9.893 -4.826 -15.806 1.00 0.00 44 ILE A C 8
ATOM 5203 O O . ILE A 1 44 ? 10.024 -4.842 -17.030 1.00 0.00 44 ILE A O 8
ATOM 5219 N N . SER A 1 45 ? 10.921 -4.722 -14.970 1.00 0.00 45 SER A N 8
ATOM 5220 C CA . SER A 1 45 ? 12.293 -4.615 -15.454 1.00 0.00 45 SER A CA 8
ATOM 5221 C C . SER A 1 45 ? 12.760 -5.936 -16.059 1.00 0.00 45 SER A C 8
ATOM 5222 O O . SER A 1 45 ? 12.511 -7.007 -15.506 1.00 0.00 45 SER A O 8
ATOM 5230 N N . GLY A 1 46 ? 13.439 -5.851 -17.199 1.00 0.00 46 GLY A N 8
ATOM 5231 C CA . GLY A 1 46 ? 13.930 -7.045 -17.861 1.00 0.00 46 GLY A CA 8
ATOM 5232 C C . GLY A 1 46 ? 15.061 -6.750 -18.826 1.00 0.00 46 GLY A C 8
ATOM 5233 O O . GLY A 1 46 ? 15.195 -5.638 -19.336 1.00 0.00 46 GLY A O 8
ATOM 5237 N N . PRO A 1 47 ? 15.900 -7.762 -19.087 1.00 0.00 47 PRO A N 8
ATOM 5238 C CA . PRO A 1 47 ? 17.041 -7.630 -19.999 1.00 0.00 47 PRO A CA 8
ATOM 5239 C C . PRO A 1 47 ? 16.607 -7.484 -21.453 1.00 0.00 47 PRO A C 8
ATOM 5240 O O . PRO A 1 47 ? 17.400 -7.095 -22.311 1.00 0.00 47 PRO A O 8
ATOM 5251 N N . SER A 1 48 ? 15.345 -7.799 -21.724 1.00 0.00 48 SER A N 8
ATOM 5252 C CA . SER A 1 48 ? 14.806 -7.706 -23.076 1.00 0.00 48 SER A CA 8
ATOM 5253 C C . SER A 1 48 ? 15.325 -6.457 -23.782 1.00 0.00 48 SER A C 8
ATOM 5254 O O . SER A 1 48 ? 14.993 -5.334 -23.404 1.00 0.00 48 SER A O 8
ATOM 5262 N N . SER A 1 49 ? 16.141 -6.662 -24.811 1.00 0.00 49 SER A N 8
ATOM 5263 C CA . SER A 1 49 ? 16.709 -5.554 -25.569 1.00 0.00 49 SER A CA 8
ATOM 5264 C C . SER A 1 49 ? 15.618 -4.788 -26.312 1.00 0.00 49 SER A C 8
ATOM 5265 O O . SER A 1 49 ? 15.634 -3.559 -26.365 1.00 0.00 49 SER A O 8
ATOM 5273 N N . GLY A 1 50 ? 14.672 -5.525 -26.884 1.00 0.00 50 GLY A N 8
ATOM 5274 C CA . GLY A 1 50 ? 13.586 -4.900 -27.617 1.00 0.00 50 GLY A CA 8
ATOM 5275 C C . GLY A 1 50 ? 13.175 -5.699 -28.838 1.00 0.00 50 GLY A C 8
ATOM 5276 O O . GLY A 1 50 ? 13.832 -6.689 -29.155 1.00 0.00 50 GLY A O 8
ATOM 5281 N N . GLY A 1 1 ? 1.984 12.876 -9.395 1.00 0.00 1 GLY A N 9
ATOM 5282 C CA . GLY A 1 1 ? 1.386 14.188 -9.232 1.00 0.00 1 GLY A CA 9
ATOM 5283 C C . GLY A 1 1 ? 1.950 14.938 -8.041 1.00 0.00 1 GLY A C 9
ATOM 5284 O O . GLY A 1 1 ? 2.832 14.436 -7.344 1.00 0.00 1 GLY A O 9
ATOM 5288 N N . SER A 1 2 ? 1.441 16.143 -7.807 1.00 0.00 2 SER A N 9
ATOM 5289 C CA . SER A 1 2 ? 1.903 16.966 -6.695 1.00 0.00 2 SER A CA 9
ATOM 5290 C C . SER A 1 2 ? 0.995 18.176 -6.501 1.00 0.00 2 SER A C 9
ATOM 5291 O O . SER A 1 2 ? 0.202 18.519 -7.379 1.00 0.00 2 SER A O 9
ATOM 5299 N N . SER A 1 3 ? 1.117 18.820 -5.345 1.00 0.00 3 SER A N 9
ATOM 5300 C CA . SER A 1 3 ? 0.305 19.990 -5.032 1.00 0.00 3 SER A CA 9
ATOM 5301 C C . SER A 1 3 ? 0.970 21.265 -5.542 1.00 0.00 3 SER A C 9
ATOM 5302 O O . SER A 1 3 ? 0.330 22.102 -6.177 1.00 0.00 3 SER A O 9
ATOM 5310 N N . GLY A 1 4 ? 2.262 21.406 -5.257 1.00 0.00 4 GLY A N 9
ATOM 5311 C CA . GLY A 1 4 ? 2.994 22.580 -5.694 1.00 0.00 4 GLY A CA 9
ATOM 5312 C C . GLY A 1 4 ? 4.478 22.314 -5.850 1.00 0.00 4 GLY A C 9
ATOM 5313 O O . GLY A 1 4 ? 5.251 22.498 -4.910 1.00 0.00 4 GLY A O 9
ATOM 5317 N N . SER A 1 5 ? 4.877 21.877 -7.040 1.00 0.00 5 SER A N 9
ATOM 5318 C CA . SER A 1 5 ? 6.277 21.579 -7.315 1.00 0.00 5 SER A CA 9
ATOM 5319 C C . SER A 1 5 ? 7.165 22.768 -6.963 1.00 0.00 5 SER A C 9
ATOM 5320 O O . SER A 1 5 ? 7.142 23.796 -7.640 1.00 0.00 5 SER A O 9
ATOM 5328 N N . SER A 1 6 ? 7.947 22.621 -5.898 1.00 0.00 6 SER A N 9
ATOM 5329 C CA . SER A 1 6 ? 8.840 23.684 -5.452 1.00 0.00 6 SER A CA 9
ATOM 5330 C C . SER A 1 6 ? 9.856 24.030 -6.537 1.00 0.00 6 SER A C 9
ATOM 5331 O O . SER A 1 6 ? 10.128 25.202 -6.796 1.00 0.00 6 SER A O 9
ATOM 5339 N N . GLY A 1 7 ? 10.413 23.001 -7.168 1.00 0.00 7 GLY A N 9
ATOM 5340 C CA . GLY A 1 7 ? 11.392 23.216 -8.217 1.00 0.00 7 GLY A CA 9
ATOM 5341 C C . GLY A 1 7 ? 10.966 22.613 -9.540 1.00 0.00 7 GLY A C 9
ATOM 5342 O O . GLY A 1 7 ? 10.688 21.416 -9.624 1.00 0.00 7 GLY A O 9
ATOM 5346 N N . CYS A 1 8 ? 10.913 23.442 -10.577 1.00 0.00 8 CYS A N 9
ATOM 5347 C CA . CYS A 1 8 ? 10.515 22.984 -11.903 1.00 0.00 8 CYS A CA 9
ATOM 5348 C C . CYS A 1 8 ? 11.737 22.738 -12.783 1.00 0.00 8 CYS A C 9
ATOM 5349 O O . CYS A 1 8 ? 12.132 23.600 -13.569 1.00 0.00 8 CYS A O 9
ATOM 5357 N N . CYS A 1 9 ? 12.331 21.558 -12.644 1.00 0.00 9 CYS A N 9
ATOM 5358 C CA . CYS A 1 9 ? 13.509 21.199 -13.425 1.00 0.00 9 CYS A CA 9
ATOM 5359 C C . CYS A 1 9 ? 13.548 19.698 -13.691 1.00 0.00 9 CYS A C 9
ATOM 5360 O O . CYS A 1 9 ? 13.124 18.897 -12.857 1.00 0.00 9 CYS A O 9
ATOM 5368 N N . LEU A 1 10 ? 14.059 19.322 -14.859 1.00 0.00 10 LEU A N 9
ATOM 5369 C CA . LEU A 1 10 ? 14.152 17.916 -15.237 1.00 0.00 10 LEU A CA 9
ATOM 5370 C C . LEU A 1 10 ? 15.584 17.548 -15.613 1.00 0.00 10 LEU A C 9
ATOM 5371 O O . LEU A 1 10 ? 16.384 18.393 -16.012 1.00 0.00 10 LEU A O 9
ATOM 5387 N N . PRO A 1 11 ? 15.915 16.254 -15.485 1.00 0.00 11 PRO A N 9
ATOM 5388 C CA . PRO A 1 11 ? 17.250 15.743 -15.809 1.00 0.00 11 PRO A CA 9
ATOM 5389 C C . PRO A 1 11 ? 17.533 15.768 -17.307 1.00 0.00 11 PRO A C 9
ATOM 5390 O O . PRO A 1 11 ? 16.636 15.954 -18.129 1.00 0.00 11 PRO A O 9
ATOM 5401 N N . PRO A 1 12 ? 18.809 15.576 -17.672 1.00 0.00 12 PRO A N 9
ATOM 5402 C CA . PRO A 1 12 ? 19.239 15.572 -19.074 1.00 0.00 12 PRO A CA 9
ATOM 5403 C C . PRO A 1 12 ? 18.735 14.347 -19.831 1.00 0.00 12 PRO A C 9
ATOM 5404 O O . PRO A 1 12 ? 18.283 14.453 -20.970 1.00 0.00 12 PRO A O 9
ATOM 5415 N N . ALA A 1 13 ? 18.817 13.186 -19.189 1.00 0.00 13 ALA A N 9
ATOM 5416 C CA . ALA A 1 13 ? 18.367 11.942 -19.802 1.00 0.00 13 ALA A CA 9
ATOM 5417 C C . ALA A 1 13 ? 16.947 12.078 -20.341 1.00 0.00 13 ALA A C 9
ATOM 5418 O O . ALA A 1 13 ? 15.973 11.840 -19.624 1.00 0.00 13 ALA A O 9
ATOM 5425 N N . THR A 1 14 ? 16.834 12.462 -21.608 1.00 0.00 14 THR A N 9
ATOM 5426 C CA . THR A 1 14 ? 15.533 12.632 -22.243 1.00 0.00 14 THR A CA 9
ATOM 5427 C C . THR A 1 14 ? 15.129 11.379 -23.011 1.00 0.00 14 THR A C 9
ATOM 5428 O O . THR A 1 14 ? 14.563 11.463 -24.102 1.00 0.00 14 THR A O 9
ATOM 5439 N N . HIS A 1 15 ? 15.422 10.217 -22.436 1.00 0.00 15 HIS A N 9
ATOM 5440 C CA . HIS A 1 15 ? 15.088 8.945 -23.068 1.00 0.00 15 HIS A CA 9
ATOM 5441 C C . HIS A 1 15 ? 13.608 8.621 -22.885 1.00 0.00 15 HIS A C 9
ATOM 5442 O O . HIS A 1 15 ? 12.904 8.326 -23.851 1.00 0.00 15 HIS A O 9
ATOM 5456 N N . ARG A 1 16 ? 13.144 8.675 -21.641 1.00 0.00 16 ARG A N 9
ATOM 5457 C CA . ARG A 1 16 ? 11.749 8.385 -21.333 1.00 0.00 16 ARG A CA 9
ATOM 5458 C C . ARG A 1 16 ? 11.384 8.889 -19.939 1.00 0.00 16 ARG A C 9
ATOM 5459 O O . ARG A 1 16 ? 12.222 8.965 -19.041 1.00 0.00 16 ARG A O 9
ATOM 5480 N N . PRO A 1 17 ? 10.104 9.244 -19.754 1.00 0.00 17 PRO A N 9
ATOM 5481 C CA . PRO A 1 17 ? 9.599 9.746 -18.473 1.00 0.00 17 PRO A CA 9
ATOM 5482 C C . PRO A 1 17 ? 9.556 8.663 -17.401 1.00 0.00 17 PRO A C 9
ATOM 5483 O O . PRO A 1 17 ? 8.744 7.740 -17.469 1.00 0.00 17 PRO A O 9
ATOM 5494 N N . HIS A 1 18 ? 10.436 8.781 -16.412 1.00 0.00 18 HIS A N 9
ATOM 5495 C CA . HIS A 1 18 ? 10.497 7.811 -15.324 1.00 0.00 18 HIS A CA 9
ATOM 5496 C C . HIS A 1 18 ? 9.289 7.951 -14.402 1.00 0.00 18 HIS A C 9
ATOM 5497 O O . HIS A 1 18 ? 8.717 9.030 -14.248 1.00 0.00 18 HIS A O 9
ATOM 5511 N N . PRO A 1 19 ? 8.890 6.834 -13.776 1.00 0.00 19 PRO A N 9
ATOM 5512 C CA . PRO A 1 19 ? 7.746 6.806 -12.859 1.00 0.00 19 PRO A CA 9
ATOM 5513 C C . PRO A 1 19 ? 8.027 7.553 -11.560 1.00 0.00 19 PRO A C 9
ATOM 5514 O O . PRO A 1 19 ? 9.061 8.206 -11.417 1.00 0.00 19 PRO A O 9
ATOM 5525 N N . THR A 1 20 ? 7.099 7.452 -10.612 1.00 0.00 20 THR A N 9
ATOM 5526 C CA . THR A 1 20 ? 7.246 8.118 -9.325 1.00 0.00 20 THR A CA 9
ATOM 5527 C C . THR A 1 20 ? 7.622 7.124 -8.231 1.00 0.00 20 THR A C 9
ATOM 5528 O O . THR A 1 20 ? 8.350 7.460 -7.298 1.00 0.00 20 THR A O 9
ATOM 5539 N N . SER A 1 21 ? 7.122 5.899 -8.354 1.00 0.00 21 SER A N 9
ATOM 5540 C CA . SER A 1 21 ? 7.403 4.857 -7.374 1.00 0.00 21 SER A CA 9
ATOM 5541 C C . SER A 1 21 ? 6.930 3.496 -7.877 1.00 0.00 21 SER A C 9
ATOM 5542 O O . SER A 1 21 ? 5.853 3.379 -8.462 1.00 0.00 21 SER A O 9
ATOM 5550 N N . ILE A 1 22 ? 7.744 2.471 -7.646 1.00 0.00 22 ILE A N 9
ATOM 5551 C CA . ILE A 1 22 ? 7.409 1.119 -8.074 1.00 0.00 22 ILE A CA 9
ATOM 5552 C C . ILE A 1 22 ? 6.751 0.332 -6.946 1.00 0.00 22 ILE A C 9
ATOM 5553 O O . ILE A 1 22 ? 7.186 0.393 -5.795 1.00 0.00 22 ILE A O 9
ATOM 5569 N N . CYS A 1 23 ? 5.700 -0.408 -7.283 1.00 0.00 23 CYS A N 9
ATOM 5570 C CA . CYS A 1 23 ? 4.981 -1.209 -6.299 1.00 0.00 23 CYS A CA 9
ATOM 5571 C C . CYS A 1 23 ? 5.906 -2.240 -5.657 1.00 0.00 23 CYS A C 9
ATOM 5572 O O . CYS A 1 23 ? 7.060 -2.388 -6.057 1.00 0.00 23 CYS A O 9
ATOM 5579 N N . ASP A 1 24 ? 5.389 -2.949 -4.659 1.00 0.00 24 ASP A N 9
ATOM 5580 C CA . ASP A 1 24 ? 6.166 -3.967 -3.962 1.00 0.00 24 ASP A CA 9
ATOM 5581 C C . ASP A 1 24 ? 5.729 -5.367 -4.382 1.00 0.00 24 ASP A C 9
ATOM 5582 O O . ASP A 1 24 ? 6.493 -6.325 -4.271 1.00 0.00 24 ASP A O 9
ATOM 5591 N N . ASN A 1 25 ? 4.496 -5.476 -4.864 1.00 0.00 25 ASN A N 9
ATOM 5592 C CA . ASN A 1 25 ? 3.957 -6.760 -5.299 1.00 0.00 25 ASN A CA 9
ATOM 5593 C C . ASN A 1 25 ? 4.255 -7.003 -6.775 1.00 0.00 25 ASN A C 9
ATOM 5594 O O . ASN A 1 25 ? 5.038 -7.887 -7.124 1.00 0.00 25 ASN A O 9
ATOM 5605 N N . PHE A 1 26 ? 3.627 -6.212 -7.639 1.00 0.00 26 PHE A N 9
ATOM 5606 C CA . PHE A 1 26 ? 3.824 -6.341 -9.078 1.00 0.00 26 PHE A CA 9
ATOM 5607 C C . PHE A 1 26 ? 5.301 -6.209 -9.438 1.00 0.00 26 PHE A C 9
ATOM 5608 O O . PHE A 1 26 ? 5.756 -6.747 -10.447 1.00 0.00 26 PHE A O 9
ATOM 5625 N N . SER A 1 27 ? 6.045 -5.488 -8.605 1.00 0.00 27 SER A N 9
ATOM 5626 C CA . SER A 1 27 ? 7.470 -5.280 -8.836 1.00 0.00 27 SER A CA 9
ATOM 5627 C C . SER A 1 27 ? 8.175 -6.605 -9.108 1.00 0.00 27 SER A C 9
ATOM 5628 O O . SER A 1 27 ? 8.694 -6.832 -10.201 1.00 0.00 27 SER A O 9
ATOM 5636 N N . ALA A 1 28 ? 8.188 -7.478 -8.106 1.00 0.00 28 ALA A N 9
ATOM 5637 C CA . ALA A 1 28 ? 8.827 -8.782 -8.236 1.00 0.00 28 ALA A CA 9
ATOM 5638 C C . ALA A 1 28 ? 7.803 -9.865 -8.556 1.00 0.00 28 ALA A C 9
ATOM 5639 O O . ALA A 1 28 ? 7.880 -10.518 -9.597 1.00 0.00 28 ALA A O 9
ATOM 5646 N N . TYR A 1 29 ? 6.845 -10.052 -7.655 1.00 0.00 29 TYR A N 9
ATOM 5647 C CA . TYR A 1 29 ? 5.807 -11.059 -7.840 1.00 0.00 29 TYR A CA 9
ATOM 5648 C C . TYR A 1 29 ? 5.217 -10.981 -9.245 1.00 0.00 29 TYR A C 9
ATOM 5649 O O . TYR A 1 29 ? 5.137 -11.983 -9.954 1.00 0.00 29 TYR A O 9
ATOM 5667 N N . GLY A 1 30 ? 4.804 -9.781 -9.641 1.00 0.00 30 GLY A N 9
ATOM 5668 C CA . GLY A 1 30 ? 4.227 -9.592 -10.959 1.00 0.00 30 GLY A CA 9
ATOM 5669 C C . GLY A 1 30 ? 2.754 -9.236 -10.901 1.00 0.00 30 GLY A C 9
ATOM 5670 O O . GLY A 1 30 ? 2.231 -8.586 -11.806 1.00 0.00 30 GLY A O 9
ATOM 5674 N N . TRP A 1 31 ? 2.085 -9.664 -9.837 1.00 0.00 31 TRP A N 9
ATOM 5675 C CA . TRP A 1 31 ? 0.663 -9.388 -9.666 1.00 0.00 31 TRP A CA 9
ATOM 5676 C C . TRP A 1 31 ? 0.435 -8.381 -8.545 1.00 0.00 31 TRP A C 9
ATOM 5677 O O . TRP A 1 31 ? 1.288 -8.202 -7.674 1.00 0.00 31 TRP A O 9
ATOM 5698 N N . CYS A 1 32 ? -0.720 -7.725 -8.570 1.00 0.00 32 CYS A N 9
ATOM 5699 C CA . CYS A 1 32 ? -1.060 -6.735 -7.555 1.00 0.00 32 CYS A CA 9
ATOM 5700 C C . CYS A 1 32 ? -2.559 -6.742 -7.270 1.00 0.00 32 CYS A C 9
ATOM 5701 O O . CYS A 1 32 ? -3.389 -6.775 -8.178 1.00 0.00 32 CYS A O 9
ATOM 5708 N N . PRO A 1 33 ? -2.916 -6.709 -5.977 1.00 0.00 33 PRO A N 9
ATOM 5709 C CA . PRO A 1 33 ? -4.316 -6.710 -5.542 1.00 0.00 33 PRO A CA 9
ATOM 5710 C C . PRO A 1 33 ? -5.026 -5.402 -5.872 1.00 0.00 33 PRO A C 9
ATOM 5711 O O . PRO A 1 33 ? -6.208 -5.232 -5.571 1.00 0.00 33 PRO A O 9
ATOM 5722 N N . LEU A 1 34 ? -4.299 -4.479 -6.492 1.00 0.00 34 LEU A N 9
ATOM 5723 C CA . LEU A 1 34 ? -4.860 -3.185 -6.863 1.00 0.00 34 LEU A CA 9
ATOM 5724 C C . LEU A 1 34 ? -4.942 -3.042 -8.380 1.00 0.00 34 LEU A C 9
ATOM 5725 O O . LEU A 1 34 ? -5.628 -2.161 -8.894 1.00 0.00 34 LEU A O 9
ATOM 5741 N N . GLY A 1 35 ? -4.238 -3.918 -9.091 1.00 0.00 35 GLY A N 9
ATOM 5742 C CA . GLY A 1 35 ? -4.246 -3.874 -10.541 1.00 0.00 35 GLY A CA 9
ATOM 5743 C C . GLY A 1 35 ? -3.710 -2.565 -11.084 1.00 0.00 35 GLY A C 9
ATOM 5744 O O . GLY A 1 35 ? -2.757 -1.992 -10.555 1.00 0.00 35 GLY A O 9
ATOM 5748 N N . PRO A 1 36 ? -4.328 -2.071 -12.168 1.00 0.00 36 PRO A N 9
ATOM 5749 C CA . PRO A 1 36 ? -3.923 -0.816 -12.807 1.00 0.00 36 PRO A CA 9
ATOM 5750 C C . PRO A 1 36 ? -4.244 0.402 -11.948 1.00 0.00 36 PRO A C 9
ATOM 5751 O O . PRO A 1 36 ? -3.529 1.403 -11.983 1.00 0.00 36 PRO A O 9
ATOM 5762 N N . GLN A 1 37 ? -5.324 0.310 -11.178 1.00 0.00 37 GLN A N 9
ATOM 5763 C CA . GLN A 1 37 ? -5.738 1.406 -10.310 1.00 0.00 37 GLN A CA 9
ATOM 5764 C C . GLN A 1 37 ? -4.675 1.698 -9.257 1.00 0.00 37 GLN A C 9
ATOM 5765 O O . GLN A 1 37 ? -4.584 2.814 -8.744 1.00 0.00 37 GLN A O 9
ATOM 5779 N N . CYS A 1 38 ? -3.871 0.689 -8.939 1.00 0.00 38 CYS A N 9
ATOM 5780 C CA . CYS A 1 38 ? -2.814 0.837 -7.946 1.00 0.00 38 CYS A CA 9
ATOM 5781 C C . CYS A 1 38 ? -2.109 2.182 -8.098 1.00 0.00 38 CYS A C 9
ATOM 5782 O O . CYS A 1 38 ? -1.771 2.612 -9.200 1.00 0.00 38 CYS A O 9
ATOM 5789 N N . PRO A 1 39 ? -1.882 2.862 -6.964 1.00 0.00 39 PRO A N 9
ATOM 5790 C CA . PRO A 1 39 ? -1.215 4.167 -6.944 1.00 0.00 39 PRO A CA 9
ATOM 5791 C C . PRO A 1 39 ? 0.265 4.067 -7.296 1.00 0.00 39 PRO A C 9
ATOM 5792 O O . PRO A 1 39 ? 0.906 5.069 -7.611 1.00 0.00 39 PRO A O 9
ATOM 5803 N N . GLN A 1 40 ? 0.801 2.852 -7.240 1.00 0.00 40 GLN A N 9
ATOM 5804 C CA . GLN A 1 40 ? 2.207 2.623 -7.553 1.00 0.00 40 GLN A CA 9
ATOM 5805 C C . GLN A 1 40 ? 2.371 2.124 -8.985 1.00 0.00 40 GLN A C 9
ATOM 5806 O O . GLN A 1 40 ? 1.412 1.670 -9.608 1.00 0.00 40 GLN A O 9
ATOM 5820 N N . SER A 1 41 ? 3.593 2.212 -9.500 1.00 0.00 41 SER A N 9
ATOM 5821 C CA . SER A 1 41 ? 3.882 1.774 -10.861 1.00 0.00 41 SER A CA 9
ATOM 5822 C C . SER A 1 41 ? 4.202 0.282 -10.894 1.00 0.00 41 SER A C 9
ATOM 5823 O O . SER A 1 41 ? 4.616 -0.298 -9.890 1.00 0.00 41 SER A O 9
ATOM 5831 N N . HIS A 1 42 ? 4.006 -0.333 -12.056 1.00 0.00 42 HIS A N 9
ATOM 5832 C CA . HIS A 1 42 ? 4.273 -1.757 -12.222 1.00 0.00 42 HIS A CA 9
ATOM 5833 C C . HIS A 1 42 ? 5.228 -1.998 -13.388 1.00 0.00 42 HIS A C 9
ATOM 5834 O O . HIS A 1 42 ? 4.806 -2.382 -14.479 1.00 0.00 42 HIS A O 9
ATOM 5848 N N . ASP A 1 43 ? 6.514 -1.770 -13.149 1.00 0.00 43 ASP A N 9
ATOM 5849 C CA . ASP A 1 43 ? 7.529 -1.963 -14.179 1.00 0.00 43 ASP A CA 9
ATOM 5850 C C . ASP A 1 43 ? 8.324 -3.240 -13.926 1.00 0.00 43 ASP A C 9
ATOM 5851 O O . ASP A 1 43 ? 9.044 -3.347 -12.932 1.00 0.00 43 ASP A O 9
ATOM 5860 N N . ILE A 1 44 ? 8.189 -4.204 -14.829 1.00 0.00 44 ILE A N 9
ATOM 5861 C CA . ILE A 1 44 ? 8.895 -5.473 -14.703 1.00 0.00 44 ILE A CA 9
ATOM 5862 C C . ILE A 1 44 ? 10.237 -5.429 -15.425 1.00 0.00 44 ILE A C 9
ATOM 5863 O O . ILE A 1 44 ? 10.307 -5.618 -16.639 1.00 0.00 44 ILE A O 9
ATOM 5879 N N . SER A 1 45 ? 11.302 -5.180 -14.668 1.00 0.00 45 SER A N 9
ATOM 5880 C CA . SER A 1 45 ? 12.643 -5.110 -15.236 1.00 0.00 45 SER A CA 9
ATOM 5881 C C . SER A 1 45 ? 12.731 -4.008 -16.287 1.00 0.00 45 SER A C 9
ATOM 5882 O O . SER A 1 45 ? 13.142 -4.248 -17.422 1.00 0.00 45 SER A O 9
ATOM 5890 N N . GLY A 1 46 ? 12.340 -2.797 -15.901 1.00 0.00 46 GLY A N 9
ATOM 5891 C CA . GLY A 1 46 ? 12.381 -1.675 -16.821 1.00 0.00 46 GLY A CA 9
ATOM 5892 C C . GLY A 1 46 ? 13.780 -1.396 -17.332 1.00 0.00 46 GLY A C 9
ATOM 5893 O O . GLY A 1 46 ? 14.772 -1.593 -16.629 1.00 0.00 46 GLY A O 9
ATOM 5897 N N . PRO A 1 47 ? 13.874 -0.928 -18.586 1.00 0.00 47 PRO A N 9
ATOM 5898 C CA . PRO A 1 47 ? 15.158 -0.613 -19.219 1.00 0.00 47 PRO A CA 9
ATOM 5899 C C . PRO A 1 47 ? 15.821 0.616 -18.606 1.00 0.00 47 PRO A C 9
ATOM 5900 O O . PRO A 1 47 ? 16.882 1.050 -19.054 1.00 0.00 47 PRO A O 9
ATOM 5911 N N . SER A 1 48 ? 15.188 1.173 -17.578 1.00 0.00 48 SER A N 9
ATOM 5912 C CA . SER A 1 48 ? 15.715 2.355 -16.905 1.00 0.00 48 SER A CA 9
ATOM 5913 C C . SER A 1 48 ? 17.240 2.326 -16.873 1.00 0.00 48 SER A C 9
ATOM 5914 O O . SER A 1 48 ? 17.899 3.284 -17.278 1.00 0.00 48 SER A O 9
ATOM 5922 N N . SER A 1 49 ? 17.795 1.220 -16.387 1.00 0.00 49 SER A N 9
ATOM 5923 C CA . SER A 1 49 ? 19.243 1.067 -16.298 1.00 0.00 49 SER A CA 9
ATOM 5924 C C . SER A 1 49 ? 19.689 -0.249 -16.926 1.00 0.00 49 SER A C 9
ATOM 5925 O O . SER A 1 49 ? 19.090 -1.298 -16.691 1.00 0.00 49 SER A O 9
ATOM 5933 N N . GLY A 1 50 ? 20.748 -0.186 -17.728 1.00 0.00 50 GLY A N 9
ATOM 5934 C CA . GLY A 1 50 ? 21.259 -1.379 -18.378 1.00 0.00 50 GLY A CA 9
ATOM 5935 C C . GLY A 1 50 ? 20.479 -1.736 -19.628 1.00 0.00 50 GLY A C 9
ATOM 5936 O O . GLY A 1 50 ? 21.092 -1.996 -20.662 1.00 0.00 50 GLY A O 9
ATOM 5941 N N . GLY A 1 1 ? 31.164 32.456 -27.853 1.00 0.00 1 GLY A N 10
ATOM 5942 C CA . GLY A 1 1 ? 30.207 32.710 -26.792 1.00 0.00 1 GLY A CA 10
ATOM 5943 C C . GLY A 1 1 ? 30.610 33.880 -25.916 1.00 0.00 1 GLY A C 10
ATOM 5944 O O . GLY A 1 1 ? 31.313 34.786 -26.363 1.00 0.00 1 GLY A O 10
ATOM 5948 N N . SER A 1 2 ? 30.161 33.862 -24.665 1.00 0.00 2 SER A N 10
ATOM 5949 C CA . SER A 1 2 ? 30.474 34.933 -23.726 1.00 0.00 2 SER A CA 10
ATOM 5950 C C . SER A 1 2 ? 31.852 34.725 -23.104 1.00 0.00 2 SER A C 10
ATOM 5951 O O . SER A 1 2 ? 32.381 33.614 -23.098 1.00 0.00 2 SER A O 10
ATOM 5959 N N . SER A 1 3 ? 32.427 35.803 -22.581 1.00 0.00 3 SER A N 10
ATOM 5960 C CA . SER A 1 3 ? 33.745 35.741 -21.960 1.00 0.00 3 SER A CA 10
ATOM 5961 C C . SER A 1 3 ? 33.626 35.563 -20.449 1.00 0.00 3 SER A C 10
ATOM 5962 O O . SER A 1 3 ? 33.464 36.533 -19.710 1.00 0.00 3 SER A O 10
ATOM 5970 N N . GLY A 1 4 ? 33.706 34.315 -19.999 1.00 0.00 4 GLY A N 10
ATOM 5971 C CA . GLY A 1 4 ? 33.605 34.031 -18.579 1.00 0.00 4 GLY A CA 10
ATOM 5972 C C . GLY A 1 4 ? 32.391 33.189 -18.241 1.00 0.00 4 GLY A C 10
ATOM 5973 O O . GLY A 1 4 ? 31.395 33.701 -17.730 1.00 0.00 4 GLY A O 10
ATOM 5977 N N . SER A 1 5 ? 32.472 31.894 -18.528 1.00 0.00 5 SER A N 10
ATOM 5978 C CA . SER A 1 5 ? 31.369 30.980 -18.257 1.00 0.00 5 SER A CA 10
ATOM 5979 C C . SER A 1 5 ? 31.760 29.957 -17.194 1.00 0.00 5 SER A C 10
ATOM 5980 O O . SER A 1 5 ? 31.444 28.773 -17.310 1.00 0.00 5 SER A O 10
ATOM 5988 N N . SER A 1 6 ? 32.450 30.424 -16.158 1.00 0.00 6 SER A N 10
ATOM 5989 C CA . SER A 1 6 ? 32.888 29.550 -15.076 1.00 0.00 6 SER A CA 10
ATOM 5990 C C . SER A 1 6 ? 31.785 29.378 -14.036 1.00 0.00 6 SER A C 10
ATOM 5991 O O . SER A 1 6 ? 31.277 30.355 -13.487 1.00 0.00 6 SER A O 10
ATOM 5999 N N . GLY A 1 7 ? 31.420 28.128 -13.770 1.00 0.00 7 GLY A N 10
ATOM 6000 C CA . GLY A 1 7 ? 30.380 27.849 -12.797 1.00 0.00 7 GLY A CA 10
ATOM 6001 C C . GLY A 1 7 ? 29.579 26.610 -13.144 1.00 0.00 7 GLY A C 10
ATOM 6002 O O . GLY A 1 7 ? 28.800 26.612 -14.097 1.00 0.00 7 GLY A O 10
ATOM 6006 N N . CYS A 1 8 ? 29.771 25.548 -12.369 1.00 0.00 8 CYS A N 10
ATOM 6007 C CA . CYS A 1 8 ? 29.062 24.294 -12.600 1.00 0.00 8 CYS A CA 10
ATOM 6008 C C . CYS A 1 8 ? 27.580 24.440 -12.272 1.00 0.00 8 CYS A C 10
ATOM 6009 O O . CYS A 1 8 ? 27.215 24.992 -11.233 1.00 0.00 8 CYS A O 10
ATOM 6017 N N . CYS A 1 9 ? 26.731 23.942 -13.164 1.00 0.00 9 CYS A N 10
ATOM 6018 C CA . CYS A 1 9 ? 25.287 24.018 -12.970 1.00 0.00 9 CYS A CA 10
ATOM 6019 C C . CYS A 1 9 ? 24.604 22.746 -13.462 1.00 0.00 9 CYS A C 10
ATOM 6020 O O . CYS A 1 9 ? 25.180 21.978 -14.234 1.00 0.00 9 CYS A O 10
ATOM 6028 N N . LEU A 1 10 ? 23.375 22.528 -13.009 1.00 0.00 10 LEU A N 10
ATOM 6029 C CA . LEU A 1 10 ? 22.613 21.347 -13.402 1.00 0.00 10 LEU A CA 10
ATOM 6030 C C . LEU A 1 10 ? 21.140 21.690 -13.599 1.00 0.00 10 LEU A C 10
ATOM 6031 O O . LEU A 1 10 ? 20.614 22.639 -13.016 1.00 0.00 10 LEU A O 10
ATOM 6047 N N . PRO A 1 11 ? 20.456 20.900 -14.440 1.00 0.00 11 PRO A N 10
ATOM 6048 C CA . PRO A 1 11 ? 19.033 21.099 -14.732 1.00 0.00 11 PRO A CA 10
ATOM 6049 C C . PRO A 1 11 ? 18.144 20.765 -13.539 1.00 0.00 11 PRO A C 10
ATOM 6050 O O . PRO A 1 11 ? 18.500 19.964 -12.674 1.00 0.00 11 PRO A O 10
ATOM 6061 N N . PRO A 1 12 ? 16.960 21.392 -13.488 1.00 0.00 12 PRO A N 10
ATOM 6062 C CA . PRO A 1 12 ? 15.995 21.176 -12.406 1.00 0.00 12 PRO A CA 10
ATOM 6063 C C . PRO A 1 12 ? 15.368 19.787 -12.457 1.00 0.00 12 PRO A C 10
ATOM 6064 O O . PRO A 1 12 ? 15.312 19.084 -11.449 1.00 0.00 12 PRO A O 10
ATOM 6075 N N . ALA A 1 13 ? 14.898 19.399 -13.638 1.00 0.00 13 ALA A N 10
ATOM 6076 C CA . ALA A 1 13 ? 14.277 18.092 -13.820 1.00 0.00 13 ALA A CA 10
ATOM 6077 C C . ALA A 1 13 ? 15.278 17.081 -14.369 1.00 0.00 13 ALA A C 10
ATOM 6078 O O . ALA A 1 13 ? 15.333 16.838 -15.575 1.00 0.00 13 ALA A O 10
ATOM 6085 N N . THR A 1 14 ? 16.068 16.493 -13.476 1.00 0.00 14 THR A N 10
ATOM 6086 C CA . THR A 1 14 ? 17.068 15.509 -13.872 1.00 0.00 14 THR A CA 10
ATOM 6087 C C . THR A 1 14 ? 16.411 14.227 -14.369 1.00 0.00 14 THR A C 10
ATOM 6088 O O . THR A 1 14 ? 15.447 13.741 -13.776 1.00 0.00 14 THR A O 10
ATOM 6099 N N . HIS A 1 15 ? 16.938 13.682 -15.461 1.00 0.00 15 HIS A N 10
ATOM 6100 C CA . HIS A 1 15 ? 16.403 12.453 -16.037 1.00 0.00 15 HIS A CA 10
ATOM 6101 C C . HIS A 1 15 ? 16.689 11.259 -15.132 1.00 0.00 15 HIS A C 10
ATOM 6102 O O . HIS A 1 15 ? 17.844 10.882 -14.933 1.00 0.00 15 HIS A O 10
ATOM 6116 N N . ARG A 1 16 ? 15.631 10.669 -14.586 1.00 0.00 16 ARG A N 10
ATOM 6117 C CA . ARG A 1 16 ? 15.769 9.519 -13.701 1.00 0.00 16 ARG A CA 10
ATOM 6118 C C . ARG A 1 16 ? 15.569 8.215 -14.469 1.00 0.00 16 ARG A C 10
ATOM 6119 O O . ARG A 1 16 ? 14.741 8.120 -15.375 1.00 0.00 16 ARG A O 10
ATOM 6140 N N . PRO A 1 17 ? 16.345 7.186 -14.098 1.00 0.00 17 PRO A N 10
ATOM 6141 C CA . PRO A 1 17 ? 16.272 5.869 -14.739 1.00 0.00 17 PRO A CA 10
ATOM 6142 C C . PRO A 1 17 ? 14.975 5.136 -14.412 1.00 0.00 17 PRO A C 10
ATOM 6143 O O . PRO A 1 17 ? 14.277 4.658 -15.307 1.00 0.00 17 PRO A O 10
ATOM 6154 N N . HIS A 1 18 ? 14.657 5.052 -13.124 1.00 0.00 18 HIS A N 10
ATOM 6155 C CA . HIS A 1 18 ? 13.442 4.378 -12.679 1.00 0.00 18 HIS A CA 10
ATOM 6156 C C . HIS A 1 18 ? 12.285 5.365 -12.561 1.00 0.00 18 HIS A C 10
ATOM 6157 O O . HIS A 1 18 ? 12.459 6.518 -12.165 1.00 0.00 18 HIS A O 10
ATOM 6171 N N . PRO A 1 19 ? 11.076 4.905 -12.914 1.00 0.00 19 PRO A N 10
ATOM 6172 C CA . PRO A 1 19 ? 9.867 5.732 -12.857 1.00 0.00 19 PRO A CA 10
ATOM 6173 C C . PRO A 1 19 ? 9.441 6.038 -11.425 1.00 0.00 19 PRO A C 10
ATOM 6174 O O . PRO A 1 19 ? 10.208 5.841 -10.482 1.00 0.00 19 PRO A O 10
ATOM 6185 N N . THR A 1 20 ? 8.212 6.521 -11.268 1.00 0.00 20 THR A N 10
ATOM 6186 C CA . THR A 1 20 ? 7.684 6.855 -9.951 1.00 0.00 20 THR A CA 10
ATOM 6187 C C . THR A 1 20 ? 7.751 5.656 -9.012 1.00 0.00 20 THR A C 10
ATOM 6188 O O . THR A 1 20 ? 8.102 4.550 -9.425 1.00 0.00 20 THR A O 10
ATOM 6199 N N . SER A 1 21 ? 7.411 5.881 -7.747 1.00 0.00 21 SER A N 10
ATOM 6200 C CA . SER A 1 21 ? 7.436 4.819 -6.748 1.00 0.00 21 SER A CA 10
ATOM 6201 C C . SER A 1 21 ? 6.856 3.527 -7.314 1.00 0.00 21 SER A C 10
ATOM 6202 O O . SER A 1 21 ? 5.709 3.492 -7.761 1.00 0.00 21 SER A O 10
ATOM 6210 N N . ILE A 1 22 ? 7.656 2.467 -7.292 1.00 0.00 22 ILE A N 10
ATOM 6211 C CA . ILE A 1 22 ? 7.223 1.172 -7.802 1.00 0.00 22 ILE A CA 10
ATOM 6212 C C . ILE A 1 22 ? 6.577 0.336 -6.703 1.00 0.00 22 ILE A C 10
ATOM 6213 O O . ILE A 1 22 ? 6.977 0.404 -5.540 1.00 0.00 22 ILE A O 10
ATOM 6229 N N . CYS A 1 23 ? 5.577 -0.454 -7.078 1.00 0.00 23 CYS A N 10
ATOM 6230 C CA . CYS A 1 23 ? 4.875 -1.305 -6.125 1.00 0.00 23 CYS A CA 10
ATOM 6231 C C . CYS A 1 23 ? 5.818 -2.347 -5.529 1.00 0.00 23 CYS A C 10
ATOM 6232 O O . CYS A 1 23 ? 6.980 -2.445 -5.924 1.00 0.00 23 CYS A O 10
ATOM 6239 N N . ASP A 1 24 ? 5.309 -3.121 -4.578 1.00 0.00 24 ASP A N 10
ATOM 6240 C CA . ASP A 1 24 ? 6.104 -4.157 -3.928 1.00 0.00 24 ASP A CA 10
ATOM 6241 C C . ASP A 1 24 ? 5.693 -5.543 -4.414 1.00 0.00 24 ASP A C 10
ATOM 6242 O O . ASP A 1 24 ? 6.480 -6.487 -4.366 1.00 0.00 24 ASP A O 10
ATOM 6251 N N . ASN A 1 25 ? 4.454 -5.658 -4.880 1.00 0.00 25 ASN A N 10
ATOM 6252 C CA . ASN A 1 25 ? 3.937 -6.929 -5.373 1.00 0.00 25 ASN A CA 10
ATOM 6253 C C . ASN A 1 25 ? 4.234 -7.097 -6.860 1.00 0.00 25 ASN A C 10
ATOM 6254 O O . ASN A 1 25 ? 5.064 -7.918 -7.250 1.00 0.00 25 ASN A O 10
ATOM 6265 N N . PHE A 1 26 ? 3.549 -6.313 -7.687 1.00 0.00 26 PHE A N 10
ATOM 6266 C CA . PHE A 1 26 ? 3.739 -6.374 -9.131 1.00 0.00 26 PHE A CA 10
ATOM 6267 C C . PHE A 1 26 ? 5.211 -6.202 -9.495 1.00 0.00 26 PHE A C 10
ATOM 6268 O O . PHE A 1 26 ? 5.663 -6.675 -10.537 1.00 0.00 26 PHE A O 10
ATOM 6285 N N . SER A 1 27 ? 5.952 -5.521 -8.627 1.00 0.00 27 SER A N 10
ATOM 6286 C CA . SER A 1 27 ? 7.372 -5.281 -8.858 1.00 0.00 27 SER A CA 10
ATOM 6287 C C . SER A 1 27 ? 8.098 -6.585 -9.174 1.00 0.00 27 SER A C 10
ATOM 6288 O O . SER A 1 27 ? 8.616 -6.768 -10.276 1.00 0.00 27 SER A O 10
ATOM 6296 N N . ALA A 1 28 ? 8.132 -7.488 -8.200 1.00 0.00 28 ALA A N 10
ATOM 6297 C CA . ALA A 1 28 ? 8.792 -8.776 -8.374 1.00 0.00 28 ALA A CA 10
ATOM 6298 C C . ALA A 1 28 ? 7.787 -9.863 -8.739 1.00 0.00 28 ALA A C 10
ATOM 6299 O O . ALA A 1 28 ? 7.925 -10.529 -9.766 1.00 0.00 28 ALA A O 10
ATOM 6306 N N . TYR A 1 29 ? 6.779 -10.038 -7.893 1.00 0.00 29 TYR A N 10
ATOM 6307 C CA . TYR A 1 29 ? 5.752 -11.047 -8.126 1.00 0.00 29 TYR A CA 10
ATOM 6308 C C . TYR A 1 29 ? 5.148 -10.899 -9.519 1.00 0.00 29 TYR A C 10
ATOM 6309 O O . TYR A 1 29 ? 5.066 -11.863 -10.278 1.00 0.00 29 TYR A O 10
ATOM 6327 N N . GLY A 1 30 ? 4.726 -9.682 -9.847 1.00 0.00 30 GLY A N 10
ATOM 6328 C CA . GLY A 1 30 ? 4.135 -9.427 -11.148 1.00 0.00 30 GLY A CA 10
ATOM 6329 C C . GLY A 1 30 ? 2.661 -9.085 -11.058 1.00 0.00 30 GLY A C 10
ATOM 6330 O O . GLY A 1 30 ? 2.134 -8.356 -11.898 1.00 0.00 30 GLY A O 10
ATOM 6334 N N . TRP A 1 31 ? 1.994 -9.613 -10.038 1.00 0.00 31 TRP A N 10
ATOM 6335 C CA . TRP A 1 31 ? 0.571 -9.361 -9.843 1.00 0.00 31 TRP A CA 10
ATOM 6336 C C . TRP A 1 31 ? 0.342 -8.411 -8.672 1.00 0.00 31 TRP A C 10
ATOM 6337 O O . TRP A 1 31 ? 1.197 -8.270 -7.798 1.00 0.00 31 TRP A O 10
ATOM 6358 N N . CYS A 1 32 ? -0.817 -7.761 -8.661 1.00 0.00 32 CYS A N 10
ATOM 6359 C CA . CYS A 1 32 ? -1.158 -6.824 -7.598 1.00 0.00 32 CYS A CA 10
ATOM 6360 C C . CYS A 1 32 ? -2.656 -6.853 -7.308 1.00 0.00 32 CYS A C 10
ATOM 6361 O O . CYS A 1 32 ? -3.490 -6.844 -8.214 1.00 0.00 32 CYS A O 10
ATOM 6368 N N . PRO A 1 33 ? -3.008 -6.888 -6.014 1.00 0.00 33 PRO A N 10
ATOM 6369 C CA . PRO A 1 33 ? -4.406 -6.918 -5.574 1.00 0.00 33 PRO A CA 10
ATOM 6370 C C . PRO A 1 33 ? -5.124 -5.598 -5.835 1.00 0.00 33 PRO A C 10
ATOM 6371 O O . PRO A 1 33 ? -6.331 -5.483 -5.619 1.00 0.00 33 PRO A O 10
ATOM 6382 N N . LEU A 1 34 ? -4.375 -4.604 -6.300 1.00 0.00 34 LEU A N 10
ATOM 6383 C CA . LEU A 1 34 ? -4.941 -3.291 -6.591 1.00 0.00 34 LEU A CA 10
ATOM 6384 C C . LEU A 1 34 ? -5.063 -3.072 -8.095 1.00 0.00 34 LEU A C 10
ATOM 6385 O O . LEU A 1 34 ? -5.774 -2.175 -8.546 1.00 0.00 34 LEU A O 10
ATOM 6401 N N . GLY A 1 35 ? -4.366 -3.900 -8.867 1.00 0.00 35 GLY A N 10
ATOM 6402 C CA . GLY A 1 35 ? -4.412 -3.782 -10.313 1.00 0.00 35 GLY A CA 10
ATOM 6403 C C . GLY A 1 35 ? -3.878 -2.450 -10.803 1.00 0.00 35 GLY A C 10
ATOM 6404 O O . GLY A 1 35 ? -2.911 -1.910 -10.266 1.00 0.00 35 GLY A O 10
ATOM 6408 N N . PRO A 1 36 ? -4.515 -1.901 -11.848 1.00 0.00 36 PRO A N 10
ATOM 6409 C CA . PRO A 1 36 ? -4.114 -0.619 -12.434 1.00 0.00 36 PRO A CA 10
ATOM 6410 C C . PRO A 1 36 ? -4.410 0.558 -11.511 1.00 0.00 36 PRO A C 10
ATOM 6411 O O . PRO A 1 36 ? -3.690 1.556 -11.514 1.00 0.00 36 PRO A O 10
ATOM 6422 N N . GLN A 1 37 ? -5.472 0.433 -10.722 1.00 0.00 37 GLN A N 10
ATOM 6423 C CA . GLN A 1 37 ? -5.862 1.487 -9.793 1.00 0.00 37 GLN A CA 10
ATOM 6424 C C . GLN A 1 37 ? -4.777 1.720 -8.747 1.00 0.00 37 GLN A C 10
ATOM 6425 O O . GLN A 1 37 ? -4.697 2.792 -8.147 1.00 0.00 37 GLN A O 10
ATOM 6439 N N . CYS A 1 38 ? -3.943 0.707 -8.531 1.00 0.00 38 CYS A N 10
ATOM 6440 C CA . CYS A 1 38 ? -2.863 0.800 -7.556 1.00 0.00 38 CYS A CA 10
ATOM 6441 C C . CYS A 1 38 ? -2.113 2.121 -7.699 1.00 0.00 38 CYS A C 10
ATOM 6442 O O . CYS A 1 38 ? -1.782 2.560 -8.801 1.00 0.00 38 CYS A O 10
ATOM 6449 N N . PRO A 1 39 ? -1.838 2.771 -6.559 1.00 0.00 39 PRO A N 10
ATOM 6450 C CA . PRO A 1 39 ? -1.124 4.051 -6.530 1.00 0.00 39 PRO A CA 10
ATOM 6451 C C . PRO A 1 39 ? 0.344 3.905 -6.915 1.00 0.00 39 PRO A C 10
ATOM 6452 O O . PRO A 1 39 ? 0.995 4.878 -7.296 1.00 0.00 39 PRO A O 10
ATOM 6463 N N . GLN A 1 40 ? 0.859 2.683 -6.815 1.00 0.00 40 GLN A N 10
ATOM 6464 C CA . GLN A 1 40 ? 2.250 2.411 -7.153 1.00 0.00 40 GLN A CA 10
ATOM 6465 C C . GLN A 1 40 ? 2.398 2.097 -8.638 1.00 0.00 40 GLN A C 10
ATOM 6466 O O . GLN A 1 40 ? 1.407 1.939 -9.351 1.00 0.00 40 GLN A O 10
ATOM 6480 N N . SER A 1 41 ? 3.642 2.009 -9.098 1.00 0.00 41 SER A N 10
ATOM 6481 C CA . SER A 1 41 ? 3.920 1.719 -10.500 1.00 0.00 41 SER A CA 10
ATOM 6482 C C . SER A 1 41 ? 4.296 0.252 -10.687 1.00 0.00 41 SER A C 10
ATOM 6483 O O . SER A 1 41 ? 5.000 -0.330 -9.861 1.00 0.00 41 SER A O 10
ATOM 6491 N N . HIS A 1 42 ? 3.822 -0.340 -11.778 1.00 0.00 42 HIS A N 10
ATOM 6492 C CA . HIS A 1 42 ? 4.109 -1.739 -12.075 1.00 0.00 42 HIS A CA 10
ATOM 6493 C C . HIS A 1 42 ? 5.008 -1.861 -13.302 1.00 0.00 42 HIS A C 10
ATOM 6494 O O . HIS A 1 42 ? 4.542 -2.181 -14.395 1.00 0.00 42 HIS A O 10
ATOM 6508 N N . ASP A 1 43 ? 6.297 -1.604 -13.112 1.00 0.00 43 ASP A N 10
ATOM 6509 C CA . ASP A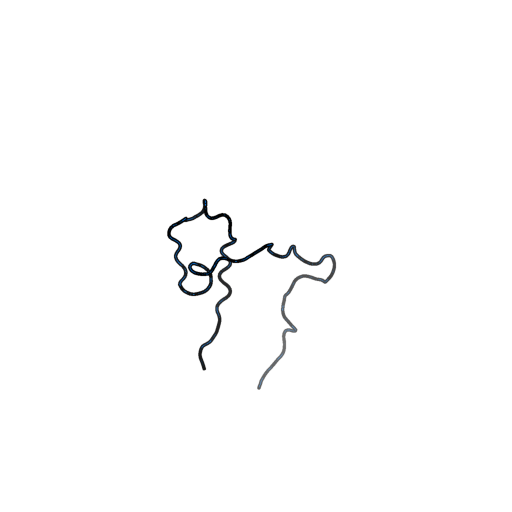 1 43 ? 7.261 -1.685 -14.203 1.00 0.00 43 ASP A CA 10
ATOM 6510 C C . ASP A 1 43 ? 7.946 -3.048 -14.223 1.00 0.00 43 ASP A C 10
ATOM 6511 O O . ASP A 1 43 ? 8.663 -3.407 -13.289 1.00 0.00 43 ASP A O 10
ATOM 6520 N N . ILE A 1 44 ? 7.719 -3.803 -15.292 1.00 0.00 44 ILE A N 10
ATOM 6521 C CA . ILE A 1 44 ? 8.313 -5.126 -15.433 1.00 0.00 44 ILE A CA 10
ATOM 6522 C C . ILE A 1 44 ? 9.693 -5.043 -16.077 1.00 0.00 44 ILE A C 10
ATOM 6523 O O . ILE A 1 44 ? 9.816 -4.993 -17.300 1.00 0.00 44 ILE A O 10
ATOM 6539 N N . SER A 1 45 ? 10.729 -5.030 -15.244 1.00 0.00 45 SER A N 10
ATOM 6540 C CA . SER A 1 45 ? 12.101 -4.951 -15.731 1.00 0.00 45 SER A CA 10
ATOM 6541 C C . SER A 1 45 ? 12.428 -6.141 -16.629 1.00 0.00 45 SER A C 10
ATOM 6542 O O . SER A 1 45 ? 13.006 -5.982 -17.703 1.00 0.00 45 SER A O 10
ATOM 6550 N N . GLY A 1 46 ? 12.052 -7.334 -16.180 1.00 0.00 46 GLY A N 10
ATOM 6551 C CA . GLY A 1 46 ? 12.313 -8.534 -16.953 1.00 0.00 46 GLY A CA 10
ATOM 6552 C C . GLY A 1 46 ? 13.789 -8.730 -17.238 1.00 0.00 46 GLY A C 10
ATOM 6553 O O . GLY A 1 46 ? 14.292 -8.366 -18.302 1.00 0.00 46 GLY A O 10
ATOM 6557 N N . PRO A 1 47 ? 14.510 -9.317 -16.271 1.00 0.00 47 PRO A N 10
ATOM 6558 C CA . PRO A 1 47 ? 15.948 -9.573 -16.400 1.00 0.00 47 PRO A CA 10
ATOM 6559 C C . PRO A 1 47 ? 16.253 -10.661 -17.424 1.00 0.00 47 PRO A C 10
ATOM 6560 O O . PRO A 1 47 ? 17.412 -11.017 -17.639 1.00 0.00 47 PRO A O 10
ATOM 6571 N N . SER A 1 48 ? 15.207 -11.187 -18.053 1.00 0.00 48 SER A N 10
ATOM 6572 C CA . SER A 1 48 ? 15.363 -12.237 -19.052 1.00 0.00 48 SER A CA 10
ATOM 6573 C C . SER A 1 48 ? 16.307 -11.792 -20.165 1.00 0.00 48 SER A C 10
ATOM 6574 O O . SER A 1 48 ? 16.409 -10.603 -20.468 1.00 0.00 48 SER A O 10
ATOM 6582 N N . SER A 1 49 ? 16.994 -12.755 -20.770 1.00 0.00 49 SER A N 10
ATOM 6583 C CA . SER A 1 49 ? 17.932 -12.463 -21.848 1.00 0.00 49 SER A CA 10
ATOM 6584 C C . SER A 1 49 ? 18.062 -13.654 -22.793 1.00 0.00 49 SER A C 10
ATOM 6585 O O . SER A 1 49 ? 18.146 -14.801 -22.357 1.00 0.00 49 SER A O 10
ATOM 6593 N N . GLY A 1 50 ? 18.077 -13.371 -24.092 1.00 0.00 50 GLY A N 10
ATOM 6594 C CA . GLY A 1 50 ? 18.196 -14.428 -25.080 1.00 0.00 50 GLY A CA 10
ATOM 6595 C C . GLY A 1 50 ? 17.019 -14.464 -26.035 1.00 0.00 50 GLY A C 10
ATOM 6596 O O . GLY A 1 50 ? 15.877 -14.455 -25.579 1.00 0.00 50 GLY A O 10
ATOM 6601 N N . GLY A 1 1 ? 34.764 9.683 2.598 1.00 0.00 1 GLY A N 11
ATOM 6602 C CA . GLY A 1 1 ? 36.004 9.721 3.350 1.00 0.00 1 GLY A CA 11
ATOM 6603 C C . GLY A 1 1 ? 37.034 10.639 2.723 1.00 0.00 1 GLY A C 11
ATOM 6604 O O . GLY A 1 1 ? 37.253 10.602 1.512 1.00 0.00 1 GLY A O 11
ATOM 6608 N N . SER A 1 2 ? 37.667 11.466 3.548 1.00 0.00 2 SER A N 11
ATOM 6609 C CA . SER A 1 2 ? 38.676 12.403 3.066 1.00 0.00 2 SER A CA 11
ATOM 6610 C C . SER A 1 2 ? 38.078 13.371 2.050 1.00 0.00 2 SER A C 11
ATOM 6611 O O . SER A 1 2 ? 38.692 13.671 1.027 1.00 0.00 2 SER A O 11
ATOM 6619 N N . SER A 1 3 ? 36.875 13.856 2.341 1.00 0.00 3 SER A N 11
ATOM 6620 C CA . SER A 1 3 ? 36.191 14.787 1.452 1.00 0.00 3 SER A CA 11
ATOM 6621 C C . SER A 1 3 ? 35.214 15.663 2.230 1.00 0.00 3 SER A C 11
ATOM 6622 O O . SER A 1 3 ? 34.990 15.455 3.422 1.00 0.00 3 SER A O 11
ATOM 6630 N N . GLY A 1 4 ? 34.634 16.645 1.546 1.00 0.00 4 GLY A N 11
ATOM 6631 C CA . GLY A 1 4 ? 33.688 17.539 2.188 1.00 0.00 4 GLY A CA 11
ATOM 6632 C C . GLY A 1 4 ? 32.306 16.930 2.309 1.00 0.00 4 GLY A C 11
ATOM 6633 O O . GLY A 1 4 ? 31.383 17.321 1.595 1.00 0.00 4 GLY A O 11
ATOM 6637 N N . SER A 1 5 ? 32.162 15.968 3.215 1.00 0.00 5 SER A N 11
ATOM 6638 C CA . SER A 1 5 ? 30.882 15.299 3.423 1.00 0.00 5 SER A CA 11
ATOM 6639 C C . SER A 1 5 ? 30.335 15.595 4.816 1.00 0.00 5 SER A C 11
ATOM 6640 O O . SER A 1 5 ? 29.154 15.901 4.979 1.00 0.00 5 SER A O 11
ATOM 6648 N N . SER A 1 6 ? 31.203 15.500 5.818 1.00 0.00 6 SER A N 11
ATOM 6649 C CA . SER A 1 6 ? 30.808 15.754 7.199 1.00 0.00 6 SER A CA 11
ATOM 6650 C C . SER A 1 6 ? 31.185 17.170 7.621 1.00 0.00 6 SER A C 11
ATOM 6651 O O . SER A 1 6 ? 32.364 17.503 7.734 1.00 0.00 6 SER A O 11
ATOM 6659 N N . GLY A 1 7 ? 30.174 18.002 7.852 1.00 0.00 7 GLY A N 11
ATOM 6660 C CA . GLY A 1 7 ? 30.419 19.373 8.259 1.00 0.00 7 GLY A CA 11
ATOM 6661 C C . GLY A 1 7 ? 29.402 20.339 7.683 1.00 0.00 7 GLY A C 11
ATOM 6662 O O . GLY A 1 7 ? 28.195 20.135 7.819 1.00 0.00 7 GLY A O 11
ATOM 6666 N N . CYS A 1 8 ? 29.890 21.394 7.040 1.00 0.00 8 CYS A N 11
ATOM 6667 C CA . CYS A 1 8 ? 29.015 22.398 6.443 1.00 0.00 8 CYS A CA 11
ATOM 6668 C C . CYS A 1 8 ? 27.798 21.743 5.798 1.00 0.00 8 CYS A C 11
ATOM 6669 O O . CYS A 1 8 ? 27.922 20.749 5.081 1.00 0.00 8 CYS A O 11
ATOM 6677 N N . CYS A 1 9 ? 26.623 22.305 6.060 1.00 0.00 9 CYS A N 11
ATOM 6678 C CA . CYS A 1 9 ? 25.382 21.774 5.507 1.00 0.00 9 CYS A CA 11
ATOM 6679 C C . CYS A 1 9 ? 24.394 22.898 5.210 1.00 0.00 9 CYS A C 11
ATOM 6680 O O . CYS A 1 9 ? 24.534 24.012 5.716 1.00 0.00 9 CYS A O 11
ATOM 6688 N N . LEU A 1 10 ? 23.397 22.600 4.384 1.00 0.00 10 LEU A N 11
ATOM 6689 C CA . LEU A 1 10 ? 22.386 23.586 4.018 1.00 0.00 10 LEU A CA 11
ATOM 6690 C C . LEU A 1 10 ? 21.162 23.472 4.921 1.00 0.00 10 LEU A C 11
ATOM 6691 O O . LEU A 1 10 ? 20.753 22.381 5.319 1.00 0.00 10 LEU A O 11
ATOM 6707 N N . PRO A 1 11 ? 20.562 24.625 5.252 1.00 0.00 11 PRO A N 11
ATOM 6708 C CA . PRO A 1 11 ? 19.374 24.681 6.109 1.00 0.00 11 PRO A CA 11
ATOM 6709 C C . PRO A 1 11 ? 18.135 24.120 5.421 1.00 0.00 11 PRO A C 11
ATOM 6710 O O . PRO A 1 11 ? 17.998 24.172 4.198 1.00 0.00 11 PRO A O 11
ATOM 6721 N N . PRO A 1 12 ? 17.210 23.571 6.221 1.00 0.00 12 PRO A N 11
ATOM 6722 C CA . PRO A 1 12 ? 15.965 22.990 5.710 1.00 0.00 12 PRO A CA 11
ATOM 6723 C C . PRO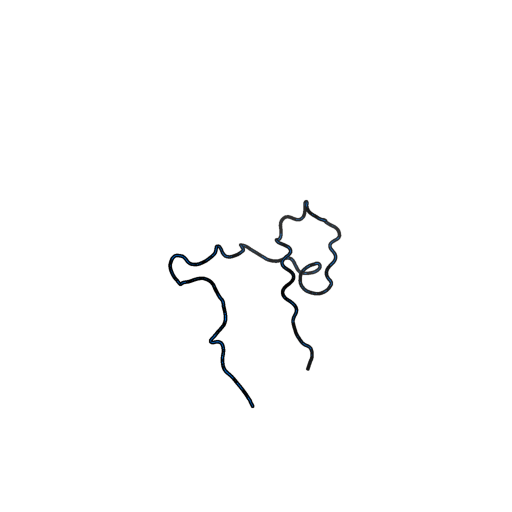 A 1 12 ? 15.010 24.049 5.170 1.00 0.00 12 PRO A C 11
ATOM 6724 O O . PRO A 1 12 ? 14.247 24.653 5.924 1.00 0.00 12 PRO A O 11
ATOM 6735 N N . ALA A 1 13 ? 15.058 24.270 3.861 1.00 0.00 13 ALA A N 11
ATOM 6736 C CA . ALA A 1 13 ? 14.195 25.255 3.220 1.00 0.00 13 ALA A CA 11
ATOM 6737 C C . ALA A 1 13 ? 13.474 24.654 2.018 1.00 0.00 13 ALA A C 11
ATOM 6738 O O . ALA A 1 13 ? 12.245 24.655 1.952 1.00 0.00 13 ALA A O 11
ATOM 6745 N N . THR A 1 14 ? 14.248 24.140 1.066 1.00 0.00 14 THR A N 11
ATOM 6746 C CA . THR A 1 14 ? 13.683 23.537 -0.135 1.00 0.00 14 THR A CA 11
ATOM 6747 C C . THR A 1 14 ? 13.911 22.030 -0.153 1.00 0.00 14 THR A C 11
ATOM 6748 O O . THR A 1 14 ? 14.805 21.519 0.522 1.00 0.00 14 THR A O 11
ATOM 6759 N N . HIS A 1 15 ? 13.097 21.323 -0.931 1.00 0.00 15 HIS A N 11
ATOM 6760 C CA . HIS A 1 15 ? 13.212 19.873 -1.038 1.00 0.00 15 HIS A CA 11
ATOM 6761 C C . HIS A 1 15 ? 13.138 19.428 -2.495 1.00 0.00 15 HIS A C 11
ATOM 6762 O O . HIS A 1 15 ? 12.771 20.208 -3.374 1.00 0.00 15 HIS A O 11
ATOM 6776 N N . ARG A 1 16 ? 13.489 18.170 -2.744 1.00 0.00 16 ARG A N 11
ATOM 6777 C CA . ARG A 1 16 ? 13.465 17.623 -4.095 1.00 0.00 16 ARG A CA 11
ATOM 6778 C C . ARG A 1 16 ? 12.256 16.712 -4.290 1.00 0.00 16 ARG A C 11
ATOM 6779 O O . ARG A 1 16 ? 11.908 15.907 -3.426 1.00 0.00 16 ARG A O 11
ATOM 6800 N N . PRO A 1 17 ? 11.600 16.841 -5.453 1.00 0.00 17 PRO A N 11
ATOM 6801 C CA . PRO A 1 17 ? 10.421 16.037 -5.789 1.00 0.00 17 PRO A CA 11
ATOM 6802 C C . PRO A 1 17 ? 10.768 14.573 -6.034 1.00 0.00 17 PRO A C 11
ATOM 6803 O O . PRO A 1 17 ? 11.296 14.217 -7.088 1.00 0.00 17 PRO A O 11
ATOM 6814 N N . HIS A 1 18 ? 10.467 13.726 -5.055 1.00 0.00 18 HIS A N 11
ATOM 6815 C CA . HIS A 1 18 ? 10.746 12.299 -5.165 1.00 0.00 18 HIS A CA 11
ATOM 6816 C C . HIS A 1 18 ? 9.887 11.660 -6.252 1.00 0.00 18 HIS A C 11
ATOM 6817 O O . HIS A 1 18 ? 8.715 11.995 -6.428 1.00 0.00 18 HIS A O 11
ATOM 6831 N N . PRO A 1 19 ? 10.481 10.718 -6.999 1.00 0.00 19 PRO A N 11
ATOM 6832 C CA . PRO A 1 19 ? 9.788 10.012 -8.082 1.00 0.00 19 PRO A CA 11
ATOM 6833 C C . PRO A 1 19 ? 8.716 9.062 -7.561 1.00 0.00 19 PRO A C 11
ATOM 6834 O O . PRO A 1 19 ? 8.557 8.890 -6.352 1.00 0.00 19 PRO A O 11
ATOM 6845 N N . THR A 1 20 ? 7.981 8.444 -8.481 1.00 0.00 20 THR A N 11
ATOM 6846 C CA . THR A 1 20 ? 6.924 7.511 -8.115 1.00 0.00 20 THR A CA 11
ATOM 6847 C C . THR A 1 20 ? 7.497 6.258 -7.464 1.00 0.00 20 THR A C 11
ATOM 6848 O O . THR A 1 20 ? 8.526 5.738 -7.896 1.00 0.00 20 THR A O 11
ATOM 6859 N N . SER A 1 21 ? 6.825 5.776 -6.423 1.00 0.00 21 SER A N 11
ATOM 6860 C CA . SER A 1 21 ? 7.270 4.585 -5.711 1.00 0.00 21 SER A CA 11
ATOM 6861 C C . SER A 1 21 ? 6.735 3.321 -6.377 1.00 0.00 21 SER A C 11
ATOM 6862 O O . SER A 1 21 ? 5.560 3.247 -6.739 1.00 0.00 21 SER A O 11
ATOM 6870 N N . ILE A 1 22 ? 7.605 2.330 -6.536 1.00 0.00 22 ILE A N 11
ATOM 6871 C CA . ILE A 1 22 ? 7.220 1.069 -7.158 1.00 0.00 22 ILE A CA 11
ATOM 6872 C C . ILE A 1 22 ? 6.519 0.154 -6.159 1.00 0.00 22 ILE A C 11
ATOM 6873 O O . ILE A 1 22 ? 6.843 0.150 -4.971 1.00 0.00 22 ILE A O 11
ATOM 6889 N N . CYS A 1 23 ? 5.557 -0.621 -6.649 1.00 0.00 23 CYS A N 11
ATOM 6890 C CA . CYS A 1 23 ? 4.810 -1.541 -5.801 1.00 0.00 23 CYS A CA 11
ATOM 6891 C C . CYS A 1 23 ? 5.730 -2.607 -5.213 1.00 0.00 23 CYS A C 11
ATOM 6892 O O . CYS A 1 23 ? 6.913 -2.672 -5.545 1.00 0.00 23 CYS A O 11
ATOM 6899 N N . ASP A 1 24 ? 5.177 -3.441 -4.339 1.00 0.00 24 ASP A N 11
ATOM 6900 C CA . ASP A 1 24 ? 5.946 -4.505 -3.705 1.00 0.00 24 ASP A CA 11
ATOM 6901 C C . ASP A 1 24 ? 5.546 -5.869 -4.260 1.00 0.00 24 ASP A C 11
ATOM 6902 O O . ASP A 1 24 ? 6.323 -6.821 -4.211 1.00 0.00 24 ASP A O 11
ATOM 6911 N N . ASN A 1 25 ? 4.329 -5.955 -4.785 1.00 0.00 25 ASN A N 11
ATOM 6912 C CA . ASN A 1 25 ? 3.825 -7.202 -5.348 1.00 0.00 25 ASN A CA 11
ATOM 6913 C C . ASN A 1 25 ? 4.189 -7.319 -6.825 1.00 0.00 25 ASN A C 11
ATOM 6914 O O . ASN A 1 25 ? 4.990 -8.170 -7.212 1.00 0.00 25 ASN A O 11
ATOM 6925 N N . PHE A 1 26 ? 3.594 -6.459 -7.645 1.00 0.00 26 PHE A N 11
ATOM 6926 C CA . PHE A 1 26 ? 3.855 -6.465 -9.079 1.00 0.00 26 PHE A CA 11
ATOM 6927 C C . PHE A 1 26 ? 5.344 -6.292 -9.362 1.00 0.00 26 PHE A C 11
ATOM 6928 O O . PHE A 1 26 ? 5.842 -6.714 -10.406 1.00 0.00 26 PHE A O 11
ATOM 6945 N N . SER A 1 27 ? 6.050 -5.668 -8.425 1.00 0.00 27 SER A N 11
ATOM 6946 C CA . SER A 1 27 ? 7.482 -5.435 -8.574 1.00 0.00 27 SER A CA 11
ATOM 6947 C C . SER A 1 27 ? 8.209 -6.729 -8.926 1.00 0.00 27 SER A C 11
ATOM 6948 O O . SER A 1 27 ? 8.781 -6.858 -10.007 1.00 0.00 27 SER A O 11
ATOM 6956 N N . ALA A 1 28 ? 8.183 -7.684 -8.002 1.00 0.00 28 ALA A N 11
ATOM 6957 C CA . ALA A 1 28 ? 8.838 -8.969 -8.214 1.00 0.00 28 ALA A CA 11
ATOM 6958 C C . ALA A 1 28 ? 7.841 -10.023 -8.684 1.00 0.00 28 ALA A C 11
ATOM 6959 O O . ALA A 1 28 ? 8.015 -10.627 -9.743 1.00 0.00 28 ALA A O 11
ATOM 6966 N N . TYR A 1 29 ? 6.797 -10.239 -7.892 1.00 0.00 29 TYR A N 11
ATOM 6967 C CA . TYR A 1 29 ? 5.774 -11.222 -8.226 1.00 0.00 29 TYR A CA 11
ATOM 6968 C C . TYR A 1 29 ? 5.235 -10.990 -9.634 1.00 0.00 29 TYR A C 11
ATOM 6969 O O . TYR A 1 29 ? 5.189 -11.906 -10.453 1.00 0.00 29 TYR A O 11
ATOM 6987 N N . GLY A 1 30 ? 4.826 -9.754 -9.908 1.00 0.00 30 GLY A N 11
ATOM 6988 C CA . GLY A 1 30 ? 4.296 -9.421 -11.217 1.00 0.00 30 GLY A CA 11
ATOM 6989 C C . GLY A 1 30 ? 2.826 -9.053 -11.170 1.00 0.00 30 GLY A C 11
ATOM 6990 O O . GLY A 1 30 ? 2.353 -8.258 -11.983 1.00 0.00 30 GLY A O 11
ATOM 6994 N N . TRP A 1 31 ? 2.103 -9.632 -10.219 1.00 0.00 31 TRP A N 11
ATOM 6995 C CA . TRP A 1 31 ? 0.677 -9.360 -10.071 1.00 0.00 31 TRP A CA 11
ATOM 6996 C C . TRP A 1 31 ? 0.419 -8.434 -8.888 1.00 0.00 31 TRP A C 11
ATOM 6997 O O . TRP A 1 31 ? 1.257 -8.303 -7.995 1.00 0.00 31 TRP A O 11
ATOM 7018 N N . CYS A 1 32 ? -0.745 -7.793 -8.887 1.00 0.00 32 CYS A N 11
ATOM 7019 C CA . CYS A 1 32 ? -1.113 -6.879 -7.813 1.00 0.00 32 CYS A CA 11
ATOM 7020 C C . CYS A 1 32 ? -2.616 -6.923 -7.553 1.00 0.00 32 CYS A C 11
ATOM 7021 O O . CYS A 1 32 ? -3.432 -6.912 -8.475 1.00 0.00 32 CYS A O 11
ATOM 7028 N N . PRO A 1 33 ? -2.993 -6.973 -6.267 1.00 0.00 33 PRO A N 11
ATOM 7029 C CA . PRO A 1 33 ? -4.399 -7.019 -5.855 1.00 0.00 33 PRO A CA 11
ATOM 7030 C C . PRO A 1 33 ? -5.123 -5.703 -6.117 1.00 0.00 33 PRO A C 11
ATOM 7031 O O . PRO A 1 33 ? -6.315 -5.571 -5.834 1.00 0.00 33 PRO A O 11
ATOM 7042 N N . LEU A 1 34 ? -4.397 -4.731 -6.658 1.00 0.00 34 LEU A N 11
ATOM 7043 C CA . LEU A 1 34 ? -4.970 -3.424 -6.959 1.00 0.00 34 LEU A CA 11
ATOM 7044 C C . LEU A 1 34 ? -4.991 -3.172 -8.464 1.00 0.00 34 LEU A C 11
ATOM 7045 O O . LEU A 1 34 ? -5.536 -2.171 -8.928 1.00 0.00 34 LEU A O 11
ATOM 7061 N N . GLY A 1 35 ? -4.393 -4.087 -9.220 1.00 0.00 35 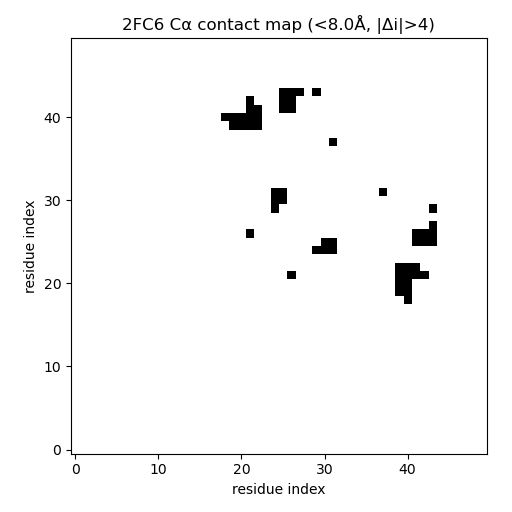GLY A N 11
ATOM 7062 C CA . GLY A 1 35 ? -4.356 -3.947 -10.664 1.00 0.00 35 GLY A CA 11
ATOM 7063 C C . GLY A 1 35 ? -3.788 -2.611 -11.102 1.00 0.00 35 GLY A C 11
ATOM 7064 O O . GLY A 1 35 ? -2.851 -2.084 -10.502 1.00 0.00 35 GLY A O 11
ATOM 7068 N N . PRO A 1 36 ? -4.361 -2.043 -12.173 1.00 0.00 36 PRO A N 11
ATOM 7069 C CA . PRO A 1 36 ? -3.922 -0.754 -12.716 1.00 0.00 36 PRO A CA 11
ATOM 7070 C C . PRO A 1 36 ? -4.264 0.410 -11.793 1.00 0.00 36 PRO A C 11
ATOM 7071 O O . PRO A 1 36 ? -3.534 1.399 -11.729 1.00 0.00 36 PRO A O 11
ATOM 7082 N N . GLN A 1 37 ? -5.379 0.286 -11.079 1.00 0.00 37 GLN A N 11
ATOM 7083 C CA . GLN A 1 37 ? -5.817 1.329 -10.160 1.00 0.00 37 GLN A CA 11
ATOM 7084 C C . GLN A 1 37 ? -4.774 1.572 -9.074 1.00 0.00 37 GLN A C 11
ATOM 7085 O O . GLN A 1 37 ? -4.716 2.651 -8.484 1.00 0.00 37 GLN A O 11
ATOM 7099 N N . CYS A 1 38 ? -3.950 0.562 -8.816 1.00 0.00 38 CYS A N 11
ATOM 7100 C CA . CYS A 1 38 ? -2.908 0.665 -7.801 1.00 0.00 38 CYS A CA 11
ATOM 7101 C C . CYS A 1 38 ? -2.162 1.990 -7.920 1.00 0.00 38 CYS A C 11
ATOM 7102 O O . CYS A 1 38 ? -1.786 2.424 -9.009 1.00 0.00 38 CYS A O 11
ATOM 7109 N N . PRO A 1 39 ? -1.940 2.649 -6.773 1.00 0.00 39 PRO A N 11
ATOM 7110 C CA . PRO A 1 39 ? -1.236 3.934 -6.721 1.00 0.00 39 PRO A CA 11
ATOM 7111 C C . PRO A 1 39 ? 0.248 3.795 -7.042 1.00 0.00 39 PRO A C 11
ATOM 7112 O O . PRO A 1 39 ? 0.856 4.703 -7.609 1.00 0.00 39 PRO A O 11
ATOM 7123 N N . GLN A 1 40 ? 0.823 2.654 -6.677 1.00 0.00 40 GLN A N 11
ATOM 7124 C CA . GLN A 1 40 ? 2.237 2.398 -6.926 1.00 0.00 40 GL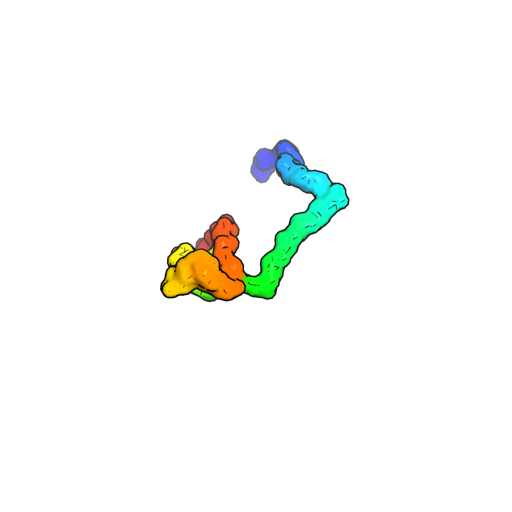N A CA 11
ATOM 7125 C C . GLN A 1 40 ? 2.462 1.939 -8.363 1.00 0.00 40 GLN A C 11
ATOM 7126 O O . GLN A 1 40 ? 1.559 1.396 -9.000 1.00 0.00 40 GLN A O 11
ATOM 7140 N N . SER A 1 41 ? 3.671 2.161 -8.868 1.00 0.00 41 SER A N 11
ATOM 7141 C CA . SER A 1 41 ? 4.013 1.774 -10.231 1.00 0.00 41 SER A CA 11
ATOM 7142 C C . SER A 1 41 ? 4.311 0.280 -10.313 1.00 0.00 41 SER A C 11
ATOM 7143 O O . SER A 1 41 ? 4.555 -0.373 -9.298 1.00 0.00 41 SER A O 11
ATOM 7151 N N . HIS A 1 42 ? 4.288 -0.256 -11.530 1.00 0.00 42 HIS A N 11
ATOM 7152 C CA . HIS A 1 42 ? 4.556 -1.674 -11.746 1.00 0.00 42 HIS A CA 11
ATOM 7153 C C . HIS A 1 42 ? 5.602 -1.868 -12.839 1.00 0.00 42 HIS A C 11
ATOM 7154 O O . HIS A 1 42 ? 5.271 -2.210 -13.975 1.00 0.00 42 HIS A O 11
ATOM 7168 N N . ASP A 1 43 ? 6.864 -1.648 -12.489 1.00 0.00 43 ASP A N 11
ATOM 7169 C CA . ASP A 1 43 ? 7.959 -1.800 -13.440 1.00 0.00 43 ASP A CA 11
ATOM 7170 C C . ASP A 1 43 ? 8.534 -3.212 -13.386 1.00 0.00 43 ASP A C 11
ATOM 7171 O O . ASP A 1 43 ? 8.997 -3.665 -12.339 1.00 0.00 43 ASP A O 11
ATOM 7180 N N . ILE A 1 44 ? 8.500 -3.902 -14.521 1.00 0.00 44 ILE A N 11
ATOM 7181 C CA . ILE A 1 44 ? 9.018 -5.262 -14.603 1.00 0.00 44 ILE A CA 11
ATOM 7182 C C . ILE A 1 44 ? 10.230 -5.335 -15.525 1.00 0.00 44 ILE A C 11
ATOM 7183 O O . ILE A 1 44 ? 10.098 -5.277 -16.747 1.00 0.00 44 ILE A O 11
ATOM 7199 N N . SER A 1 45 ? 11.412 -5.464 -14.930 1.00 0.00 45 SER A N 11
ATOM 7200 C CA . SER A 1 45 ? 12.650 -5.542 -15.698 1.00 0.00 45 SER A CA 11
ATOM 7201 C C . SER A 1 45 ? 13.702 -6.356 -14.950 1.00 0.00 45 SER A C 11
ATOM 7202 O O . SER A 1 45 ? 13.462 -6.832 -13.842 1.00 0.00 45 SER A O 11
ATOM 7210 N N . GLY A 1 46 ? 14.869 -6.510 -15.567 1.00 0.00 46 GLY A N 11
ATOM 7211 C CA . GLY A 1 46 ? 15.942 -7.267 -14.947 1.00 0.00 46 GLY A CA 11
ATOM 7212 C C . GLY A 1 46 ? 17.073 -6.380 -14.466 1.00 0.00 46 GLY A C 11
ATOM 7213 O O . GLY A 1 46 ? 17.193 -5.221 -14.862 1.00 0.00 46 GLY A O 11
ATOM 7217 N N . PRO A 1 47 ? 17.928 -6.928 -13.589 1.00 0.00 47 PRO A N 11
ATOM 7218 C CA . PRO A 1 47 ? 19.070 -6.196 -13.034 1.00 0.00 47 PRO A CA 11
ATOM 7219 C C . PRO A 1 47 ? 20.153 -5.934 -14.075 1.00 0.00 47 PRO A C 11
ATOM 7220 O O . PRO A 1 47 ? 20.676 -6.865 -14.688 1.00 0.00 47 PRO A O 11
ATOM 7231 N N . SER A 1 48 ? 20.485 -4.662 -14.269 1.00 0.00 48 SER A N 11
ATOM 7232 C CA . SER A 1 48 ? 21.503 -4.278 -15.239 1.00 0.00 48 SER A CA 11
ATOM 7233 C C . SER A 1 48 ? 22.848 -4.050 -14.554 1.00 0.00 48 SER A C 11
ATOM 7234 O O . SER A 1 48 ? 22.911 -3.835 -13.344 1.00 0.00 48 SER A O 11
ATOM 7242 N N . SER A 1 49 ? 23.920 -4.100 -15.338 1.00 0.00 49 SER A N 11
ATOM 7243 C CA . SER A 1 49 ? 25.264 -3.903 -14.808 1.00 0.00 49 SER A CA 11
ATOM 7244 C C . SER A 1 49 ? 25.343 -2.617 -13.992 1.00 0.00 49 SER A C 11
ATOM 7245 O O . SER A 1 49 ? 24.606 -1.664 -14.241 1.00 0.00 49 SER A O 11
ATOM 7253 N N . GLY A 1 50 ? 26.245 -2.597 -13.015 1.00 0.00 50 GLY A N 11
ATOM 7254 C CA . GLY A 1 50 ? 26.405 -1.424 -12.176 1.00 0.00 50 GLY A CA 11
ATOM 7255 C C . GLY A 1 50 ? 27.744 -1.396 -11.467 1.00 0.00 50 GLY A C 11
ATOM 7256 O O . GLY A 1 50 ? 28.754 -1.103 -12.105 1.00 0.00 50 GLY A O 11
ATOM 7261 N N . GLY A 1 1 ? -5.860 5.753 -38.847 1.00 0.00 1 GLY A N 12
ATOM 7262 C CA . GLY A 1 1 ? -4.516 6.293 -38.940 1.00 0.00 1 GLY A CA 12
ATOM 7263 C C . GLY A 1 1 ? -3.454 5.211 -38.922 1.00 0.00 1 GLY A C 12
ATOM 7264 O O . GLY A 1 1 ? -2.569 5.216 -38.067 1.00 0.00 1 GLY A O 12
ATOM 7268 N N . SER A 1 2 ? -3.543 4.281 -39.867 1.00 0.00 2 SER A N 12
ATOM 7269 C CA . SER A 1 2 ? -2.585 3.185 -39.953 1.00 0.00 2 SER A CA 12
ATOM 7270 C C . SER A 1 2 ? -1.339 3.611 -40.724 1.00 0.00 2 SER A C 12
ATOM 7271 O O . SER A 1 2 ? -0.897 2.920 -41.641 1.00 0.00 2 SER A O 12
ATOM 7279 N N . SER A 1 3 ? -0.779 4.755 -40.344 1.00 0.00 3 SER A N 12
ATOM 7280 C CA . SER A 1 3 ? 0.414 5.277 -41.001 1.00 0.00 3 SER A CA 12
ATOM 7281 C C . SER A 1 3 ? 1.529 4.235 -41.011 1.00 0.00 3 SER A C 12
ATOM 7282 O O . SER A 1 3 ? 2.158 3.973 -39.987 1.00 0.00 3 SER A O 12
ATOM 7290 N N . GLY A 1 4 ? 1.767 3.643 -42.178 1.00 0.00 4 GLY A N 12
ATOM 7291 C CA . GLY A 1 4 ? 2.805 2.636 -42.301 1.00 0.00 4 GLY A CA 12
ATOM 7292 C C . GLY A 1 4 ? 4.198 3.224 -42.195 1.00 0.00 4 GLY A C 12
ATOM 7293 O O . GLY A 1 4 ? 4.450 4.331 -42.672 1.00 0.00 4 GLY A O 12
ATOM 7297 N N . SER A 1 5 ? 5.105 2.483 -41.568 1.00 0.00 5 SER A N 12
ATOM 7298 C CA . SER A 1 5 ? 6.479 2.940 -41.396 1.00 0.00 5 SER A CA 12
ATOM 7299 C C . SER A 1 5 ? 6.515 4.350 -40.814 1.00 0.00 5 SER A C 12
ATOM 7300 O O . SER A 1 5 ? 7.310 5.189 -41.238 1.00 0.00 5 SER A O 12
ATOM 7308 N N . SER A 1 6 ? 5.646 4.603 -39.840 1.00 0.00 6 SER A N 12
ATOM 7309 C CA . SER A 1 6 ? 5.574 5.912 -39.201 1.00 0.00 6 SER A CA 12
ATOM 7310 C C . SER A 1 6 ? 6.229 5.881 -37.824 1.00 0.00 6 SER A C 12
ATOM 7311 O O . SER A 1 6 ? 6.568 4.817 -37.309 1.00 0.00 6 SER A O 12
ATOM 7319 N N . GLY A 1 7 ? 6.405 7.059 -37.233 1.00 0.00 7 GLY A N 12
ATOM 7320 C CA . GLY A 1 7 ? 7.019 7.146 -35.921 1.00 0.00 7 GLY A CA 12
ATOM 7321 C C . GLY A 1 7 ? 7.477 8.552 -35.587 1.00 0.00 7 GLY A C 12
ATOM 7322 O O . GLY A 1 7 ? 8.552 8.744 -35.018 1.00 0.00 7 GLY A O 12
ATOM 7326 N N . CYS A 1 8 ? 6.660 9.538 -35.941 1.00 0.00 8 CYS A N 12
ATOM 7327 C CA . CYS A 1 8 ? 6.987 10.935 -35.678 1.00 0.00 8 CYS A CA 12
ATOM 7328 C C . CYS A 1 8 ? 6.007 11.544 -34.681 1.00 0.00 8 CYS A C 12
ATOM 7329 O O . CYS A 1 8 ? 5.067 12.240 -35.066 1.00 0.00 8 CYS A O 12
ATOM 7337 N N . CYS A 1 9 ? 6.232 11.277 -33.399 1.00 0.00 9 CYS A N 12
ATOM 7338 C CA . CYS A 1 9 ? 5.367 11.797 -32.347 1.00 0.00 9 CYS A CA 12
ATOM 7339 C C . CYS A 1 9 ? 6.026 12.973 -31.633 1.00 0.00 9 CYS A C 12
ATOM 7340 O O . CYS A 1 9 ? 7.242 12.993 -31.440 1.00 0.00 9 CYS A O 12
ATOM 7348 N N . LEU A 1 10 ? 5.216 13.952 -31.245 1.00 0.00 10 LEU A N 12
ATOM 7349 C CA . LEU A 1 10 ? 5.721 15.133 -30.554 1.00 0.00 10 LEU A CA 12
ATOM 7350 C C . LEU A 1 10 ? 5.872 14.867 -29.059 1.00 0.00 10 LEU A C 12
ATOM 7351 O O . LEU A 1 10 ? 5.034 14.221 -28.431 1.00 0.00 10 LEU A O 12
ATOM 7367 N N . PRO A 1 11 ? 6.967 15.377 -28.475 1.00 0.00 11 PRO A N 12
ATOM 7368 C CA . PRO A 1 11 ? 7.253 15.209 -27.047 1.00 0.00 11 PRO A CA 12
ATOM 7369 C C . PRO A 1 11 ? 6.294 16.002 -26.167 1.00 0.00 11 PRO A C 12
ATOM 7370 O O . PRO A 1 11 ? 5.846 17.093 -26.520 1.00 0.00 11 PRO A O 12
ATOM 7381 N N . PRO A 1 12 ? 5.970 15.443 -24.991 1.00 0.00 12 PRO A N 12
ATOM 7382 C CA . PRO A 1 12 ? 5.061 16.083 -24.035 1.00 0.00 12 PRO A CA 12
ATOM 7383 C C . PRO A 1 12 ? 5.675 17.320 -23.389 1.00 0.00 12 PRO A C 12
ATOM 7384 O O . PRO A 1 12 ? 6.882 17.544 -23.480 1.00 0.00 12 PRO A O 12
ATOM 7395 N N . ALA A 1 13 ? 4.838 18.119 -22.737 1.00 0.00 13 ALA A N 12
ATOM 7396 C CA . ALA A 1 13 ? 5.300 19.332 -22.074 1.00 0.00 13 ALA A CA 12
ATOM 7397 C C . ALA A 1 13 ? 5.418 19.124 -20.568 1.00 0.00 13 ALA A C 12
ATOM 7398 O O . ALA A 1 13 ? 5.069 20.003 -19.779 1.00 0.00 13 ALA A O 12
ATOM 7405 N N . THR A 1 14 ? 5.911 17.953 -20.174 1.00 0.00 14 THR A N 12
ATOM 7406 C CA . THR A 1 14 ? 6.073 17.629 -18.762 1.00 0.00 14 THR A CA 12
ATOM 7407 C C . THR A 1 14 ? 7.314 16.774 -18.534 1.00 0.00 14 THR A C 12
ATOM 7408 O O . THR A 1 14 ? 7.479 15.723 -19.154 1.00 0.00 14 THR A O 12
ATOM 7419 N N . HIS A 1 15 ? 8.185 17.230 -17.639 1.00 0.00 15 HIS A N 12
ATOM 7420 C CA . HIS A 1 15 ? 9.412 16.506 -17.328 1.00 0.00 15 HIS A CA 12
ATOM 7421 C C . HIS A 1 15 ? 9.590 16.362 -15.819 1.00 0.00 15 HIS A C 12
ATOM 7422 O O . HIS A 1 15 ? 9.842 17.342 -15.118 1.00 0.00 15 HIS A O 12
ATOM 7436 N N . ARG A 1 16 ? 9.457 15.135 -15.327 1.00 0.00 16 ARG A N 12
ATOM 7437 C CA . ARG A 1 16 ? 9.601 14.864 -13.901 1.00 0.00 16 ARG A CA 12
ATOM 7438 C C . ARG A 1 16 ? 11.043 14.500 -13.561 1.00 0.00 16 ARG A C 12
ATOM 7439 O O . ARG A 1 16 ? 11.715 13.773 -14.293 1.00 0.00 16 ARG A O 12
ATOM 7460 N N . PRO A 1 17 ? 11.531 15.015 -12.423 1.00 0.00 17 PRO A N 12
ATOM 7461 C CA . PRO A 1 17 ? 12.898 14.758 -11.959 1.00 0.00 17 PRO A CA 12
ATOM 7462 C C . PRO A 1 17 ? 13.094 13.316 -11.504 1.00 0.00 17 PRO A C 12
ATOM 7463 O O . PRO A 1 17 ? 14.033 12.642 -11.930 1.00 0.00 17 PRO A O 12
ATOM 7474 N N . HIS A 1 18 ? 12.202 12.847 -10.638 1.00 0.00 18 HIS A N 12
ATOM 7475 C CA . HIS A 1 18 ? 12.276 11.483 -10.126 1.00 0.00 18 HIS A CA 12
ATOM 7476 C C . HIS A 1 18 ? 11.048 10.679 -10.541 1.00 0.00 18 HIS A C 12
ATOM 7477 O O . HIS A 1 18 ? 9.959 11.219 -10.736 1.00 0.00 18 HIS A O 12
ATOM 7491 N N . PRO A 1 19 ? 11.225 9.357 -10.681 1.00 0.00 19 PRO A N 12
ATOM 7492 C CA . PRO A 1 19 ? 10.142 8.450 -11.075 1.00 0.00 19 PRO A CA 12
ATOM 7493 C C . PRO A 1 19 ? 9.091 8.293 -9.981 1.00 0.00 19 PRO A C 12
ATOM 7494 O O . PRO A 1 19 ? 9.159 8.949 -8.941 1.00 0.00 19 PRO A O 12
ATOM 7505 N N . THR A 1 20 ? 8.119 7.418 -10.222 1.00 0.00 20 THR A N 12
ATOM 7506 C CA . THR A 1 20 ? 7.054 7.175 -9.258 1.00 0.00 20 THR A CA 12
ATOM 7507 C C . THR A 1 20 ? 7.319 5.908 -8.453 1.00 0.00 20 THR A C 12
ATOM 7508 O O . THR A 1 20 ? 7.767 4.899 -8.996 1.00 0.00 20 THR A O 12
ATOM 7519 N N . SER A 1 21 ? 7.038 5.967 -7.155 1.00 0.00 21 SER A N 12
ATOM 7520 C CA . SER A 1 21 ? 7.249 4.824 -6.275 1.00 0.00 21 SER A CA 12
ATOM 7521 C C . SER A 1 21 ? 6.759 3.536 -6.929 1.00 0.00 21 SER A C 12
ATOM 7522 O O . SER A 1 21 ? 5.654 3.484 -7.471 1.00 0.00 21 SER A O 12
ATOM 7530 N N . ILE A 1 22 ? 7.589 2.500 -6.876 1.00 0.00 22 ILE A N 12
ATOM 7531 C CA . ILE A 1 22 ? 7.240 1.212 -7.462 1.00 0.00 22 ILE A CA 12
ATOM 7532 C C . ILE A 1 22 ? 6.543 0.315 -6.445 1.00 0.00 22 ILE A C 12
ATOM 7533 O O . ILE A 1 22 ? 6.845 0.359 -5.252 1.00 0.00 22 ILE A O 12
ATOM 7549 N N . CYS A 1 23 ? 5.608 -0.499 -6.924 1.00 0.00 23 CYS A N 12
ATOM 7550 C CA . CYS A 1 23 ? 4.868 -1.408 -6.058 1.00 0.00 23 CYS A CA 12
ATOM 7551 C C . CYS A 1 23 ? 5.796 -2.452 -5.445 1.00 0.00 23 CYS A C 12
ATOM 7552 O O . CYS A 1 23 ? 6.964 -2.557 -5.821 1.00 0.00 23 CYS A O 12
ATOM 7559 N N . ASP A 1 24 ? 5.269 -3.222 -4.500 1.00 0.00 24 ASP A N 12
ATOM 7560 C CA . ASP A 1 24 ? 6.049 -4.260 -3.835 1.00 0.00 24 ASP A CA 12
ATOM 7561 C C . ASP A 1 24 ? 5.646 -5.645 -4.332 1.00 0.00 24 ASP A C 12
ATOM 7562 O O . ASP A 1 24 ? 6.423 -6.595 -4.247 1.00 0.00 24 ASP A O 12
ATOM 7571 N N . ASN A 1 25 ? 4.427 -5.751 -4.850 1.00 0.00 25 ASN A N 12
ATOM 7572 C CA . ASN A 1 25 ? 3.921 -7.020 -5.359 1.00 0.00 25 ASN A CA 12
ATOM 7573 C C . ASN A 1 25 ? 4.254 -7.184 -6.839 1.00 0.00 25 ASN A C 12
ATOM 7574 O O . ASN A 1 25 ? 5.079 -8.018 -7.212 1.00 0.00 25 ASN A O 12
ATOM 7585 N N . PHE A 1 26 ? 3.607 -6.382 -7.678 1.00 0.00 26 PHE A N 12
ATOM 7586 C CA . PHE A 1 26 ? 3.833 -6.438 -9.118 1.00 0.00 26 PHE A CA 12
ATOM 7587 C C . PHE A 1 26 ? 5.317 -6.284 -9.441 1.00 0.00 26 PHE A C 12
ATOM 7588 O O . PHE A 1 26 ? 5.802 -6.810 -10.442 1.00 0.00 26 PHE A O 12
ATOM 7605 N N . SER A 1 27 ? 6.030 -5.559 -8.586 1.00 0.00 27 SER A N 12
ATOM 7606 C CA . SER A 1 27 ? 7.457 -5.331 -8.782 1.00 0.00 27 SER A CA 12
ATOM 7607 C C . SER A 1 27 ? 8.181 -6.641 -9.078 1.00 0.00 27 SER A C 12
ATOM 7608 O O . SER A 1 27 ? 8.724 -6.830 -10.166 1.00 0.00 27 SER A O 12
ATOM 7616 N N . ALA A 1 28 ? 8.183 -7.543 -8.102 1.00 0.00 28 ALA A N 12
ATOM 7617 C CA . ALA A 1 28 ? 8.838 -8.836 -8.258 1.00 0.00 28 ALA A CA 12
ATOM 7618 C C . ALA A 1 28 ? 7.834 -9.915 -8.649 1.00 0.00 28 ALA A C 12
ATOM 7619 O O . ALA A 1 28 ? 8.002 -10.595 -9.662 1.00 0.00 28 ALA A O 12
ATOM 7626 N N . TYR A 1 29 ? 6.792 -10.068 -7.840 1.00 0.00 29 TYR A N 12
ATOM 7627 C CA . TYR A 1 29 ? 5.763 -11.068 -8.100 1.00 0.00 29 TYR A CA 12
ATOM 7628 C C . TYR A 1 29 ? 5.160 -10.881 -9.489 1.00 0.00 29 TYR A C 12
ATOM 7629 O O . TYR A 1 29 ? 4.962 -11.845 -10.228 1.00 0.00 29 TYR A O 12
ATOM 7647 N N . GLY A 1 30 ? 4.871 -9.631 -9.839 1.00 0.00 30 GLY A N 12
ATOM 7648 C CA . GLY A 1 30 ? 4.295 -9.338 -11.138 1.00 0.00 30 GLY A CA 12
ATOM 7649 C C . GLY A 1 30 ? 2.819 -9.002 -11.055 1.00 0.00 30 GLY A C 12
ATOM 7650 O O . GLY A 1 30 ? 2.308 -8.221 -11.858 1.00 0.00 30 GLY A O 12
ATOM 7654 N N . TRP A 1 31 ? 2.133 -9.593 -10.084 1.00 0.00 31 TRP A N 12
ATOM 7655 C CA . TRP A 1 31 ? 0.706 -9.354 -9.901 1.00 0.00 31 TRP A CA 12
ATOM 7656 C C . TRP A 1 31 ? 0.460 -8.388 -8.747 1.00 0.00 31 TRP A C 12
ATOM 7657 O O . TRP A 1 31 ? 1.311 -8.221 -7.872 1.00 0.00 31 TRP A O 12
ATOM 7678 N N . CYS A 1 32 ? -0.708 -7.755 -8.749 1.00 0.00 32 CYS A N 12
ATOM 7679 C CA . CYS A 1 32 ? -1.066 -6.805 -7.703 1.00 0.00 32 CYS A CA 12
ATOM 7680 C C . CYS A 1 32 ? -2.564 -6.851 -7.416 1.00 0.00 32 CYS A C 12
ATOM 7681 O O . CYS A 1 32 ? -3.395 -6.881 -8.324 1.00 0.00 32 CYS A O 12
ATOM 7688 N N . PRO A 1 33 ? -2.919 -6.857 -6.122 1.00 0.00 33 PRO A N 12
ATOM 7689 C CA . PRO A 1 33 ? -4.318 -6.899 -5.686 1.00 0.00 33 PRO A CA 12
ATOM 7690 C C . PRO A 1 33 ? -5.057 -5.599 -5.984 1.00 0.00 33 PRO A C 12
ATOM 7691 O O . PRO A 1 33 ? -6.242 -5.462 -5.678 1.00 0.00 33 PRO A O 12
ATOM 7702 N N . LEU A 1 34 ? -4.351 -4.646 -6.583 1.00 0.00 34 LEU A N 12
ATOM 7703 C CA . LEU A 1 34 ? -4.941 -3.356 -6.924 1.00 0.00 34 LEU A CA 12
ATOM 7704 C C . LEU A 1 34 ? -5.052 -3.191 -8.436 1.00 0.00 34 LEU A C 12
ATOM 7705 O O . LEU A 1 34 ? -5.910 -2.459 -8.929 1.00 0.00 34 LEU A O 12
ATOM 7721 N N . GLY A 1 35 ? -4.180 -3.878 -9.167 1.00 0.00 35 GLY A N 12
ATOM 7722 C CA . GLY A 1 35 ? -4.199 -3.795 -10.616 1.00 0.00 35 GLY A CA 12
ATOM 7723 C C . GLY A 1 35 ? -3.681 -2.465 -11.127 1.00 0.00 35 GLY A C 12
ATOM 7724 O O . GLY A 1 35 ? -2.709 -1.913 -10.611 1.00 0.00 35 GLY A O 12
ATOM 7728 N N . PRO A 1 36 ? -4.337 -1.930 -12.168 1.00 0.00 36 PRO A N 12
ATOM 7729 C CA . PRO A 1 36 ? -3.953 -0.651 -12.773 1.00 0.00 36 PRO A CA 12
ATOM 7730 C C . PRO A 1 36 ? -4.242 0.533 -11.857 1.00 0.00 36 PRO A C 12
ATOM 7731 O O . PRO A 1 36 ? -3.485 1.503 -11.824 1.00 0.00 36 PRO A O 12
ATOM 7742 N N . GLN A 1 37 ? -5.341 0.446 -11.114 1.00 0.00 37 GLN A N 12
ATOM 7743 C CA . GLN A 1 37 ? -5.728 1.512 -10.197 1.00 0.00 37 GLN A CA 12
ATOM 7744 C C . GLN A 1 37 ? -4.661 1.727 -9.129 1.00 0.00 37 GLN A C 12
ATOM 7745 O O . GLN A 1 37 ? -4.533 2.819 -8.575 1.00 0.00 37 GLN A O 12
ATOM 7759 N N . CYS A 1 38 ? -3.896 0.678 -8.845 1.00 0.00 38 CYS A N 12
ATOM 7760 C CA . CYS A 1 38 ? -2.839 0.751 -7.844 1.00 0.00 38 CYS A CA 12
ATOM 7761 C C . CYS A 1 38 ? -2.116 2.093 -7.911 1.00 0.00 38 CYS A C 12
ATOM 7762 O O . CYS A 1 38 ? -1.778 2.591 -8.986 1.00 0.00 38 CYS A O 12
ATOM 7769 N N . PRO A 1 39 ? -1.874 2.694 -6.737 1.00 0.00 39 PRO A N 12
ATOM 7770 C CA . PRO A 1 39 ? -1.188 3.986 -6.636 1.00 0.00 39 PRO A CA 12
ATOM 7771 C C . PRO A 1 39 ? 0.288 3.890 -7.003 1.00 0.00 39 PRO A C 12
ATOM 7772 O O . PRO A 1 39 ? 0.880 4.852 -7.492 1.00 0.00 39 PRO A O 12
ATOM 7783 N N . GLN A 1 40 ? 0.877 2.722 -6.766 1.00 0.00 40 GLN A N 12
ATOM 7784 C CA . GLN A 1 40 ? 2.286 2.501 -7.072 1.00 0.00 40 GLN A CA 12
ATOM 7785 C C . GLN A 1 40 ? 2.463 2.040 -8.515 1.00 0.00 40 GLN A C 12
ATOM 7786 O O . GLN A 1 40 ? 1.506 1.618 -9.164 1.00 0.00 40 GLN A O 12
ATOM 7800 N N . SER A 1 41 ? 3.693 2.125 -9.011 1.00 0.00 41 SER A N 12
ATOM 7801 C CA . SER A 1 41 ? 3.996 1.721 -10.379 1.00 0.00 41 SER A CA 12
ATOM 7802 C C . SER A 1 41 ? 4.262 0.220 -10.456 1.00 0.00 41 SER A C 12
ATOM 7803 O O . SER A 1 41 ? 4.506 -0.432 -9.440 1.00 0.00 41 SER A O 12
ATOM 7811 N N . HIS A 1 42 ? 4.213 -0.322 -11.669 1.00 0.00 42 HIS A N 12
ATOM 7812 C CA . HIS A 1 42 ? 4.449 -1.746 -11.880 1.00 0.00 42 HIS A CA 12
ATOM 7813 C C . HIS A 1 42 ? 5.522 -1.967 -12.941 1.00 0.00 42 HIS A C 12
ATOM 7814 O O . HIS A 1 42 ? 5.216 -2.273 -14.093 1.00 0.00 42 HIS A O 12
ATOM 7828 N N . ASP A 1 43 ? 6.780 -1.809 -12.544 1.00 0.00 43 ASP A N 12
ATOM 7829 C CA . ASP A 1 43 ? 7.900 -1.991 -13.461 1.00 0.00 43 ASP A CA 12
ATOM 7830 C C . ASP A 1 43 ? 8.694 -3.244 -13.106 1.00 0.00 43 ASP A C 12
ATOM 7831 O O . ASP A 1 43 ? 9.249 -3.349 -12.012 1.00 0.00 43 ASP A O 12
ATOM 7840 N N . ILE A 1 44 ? 8.742 -4.191 -14.037 1.00 0.00 44 ILE A N 12
ATOM 7841 C CA . ILE A 1 44 ? 9.468 -5.437 -13.821 1.00 0.00 44 ILE A CA 12
ATOM 7842 C C . ILE A 1 44 ? 10.808 -5.425 -14.550 1.00 0.00 44 ILE A C 12
ATOM 7843 O O . ILE A 1 44 ? 10.875 -5.678 -15.752 1.00 0.00 44 ILE A O 12
ATOM 7859 N N . SER A 1 45 ? 11.874 -5.131 -13.812 1.00 0.00 45 SER A N 12
ATOM 7860 C CA . SER A 1 45 ? 13.213 -5.084 -14.388 1.00 0.00 45 SER A CA 12
ATOM 7861 C C . SER A 1 45 ? 14.227 -5.744 -13.458 1.00 0.00 45 SER A C 12
ATOM 7862 O O . SER A 1 45 ? 14.483 -5.260 -12.356 1.00 0.00 45 SER A O 12
ATOM 7870 N N . GLY A 1 46 ? 14.802 -6.853 -13.912 1.00 0.00 46 GLY A N 12
ATOM 7871 C CA . GLY A 1 46 ? 15.782 -7.563 -13.110 1.00 0.00 46 GLY A CA 12
ATOM 7872 C C . GLY A 1 46 ? 17.181 -7.470 -13.687 1.00 0.00 46 GLY A C 12
ATOM 7873 O O . GLY A 1 46 ? 17.931 -6.535 -13.406 1.00 0.00 46 GLY A O 12
ATOM 7877 N N . PRO A 1 47 ? 17.550 -8.460 -14.514 1.00 0.00 47 PRO A N 12
ATOM 7878 C CA . PRO A 1 47 ? 18.871 -8.509 -15.149 1.00 0.00 47 PRO A CA 12
ATOM 7879 C C . PRO A 1 47 ? 19.046 -7.426 -16.208 1.00 0.00 47 PRO A C 12
ATOM 7880 O O . PRO A 1 47 ? 20.142 -7.229 -16.732 1.00 0.00 47 PRO A O 12
ATOM 7891 N N . SER A 1 48 ? 17.959 -6.727 -16.517 1.00 0.00 48 SER A N 12
ATOM 7892 C CA . SER A 1 48 ? 17.992 -5.665 -17.517 1.00 0.00 48 SER A CA 12
ATOM 7893 C C . SER A 1 48 ? 18.292 -4.317 -16.868 1.00 0.00 48 SER A C 12
ATOM 7894 O O . SER A 1 48 ? 17.613 -3.903 -15.929 1.00 0.00 48 SER A O 12
ATOM 7902 N N . SER A 1 49 ? 19.315 -3.638 -17.377 1.00 0.00 49 SER A N 12
ATOM 7903 C CA . SER A 1 49 ? 19.709 -2.338 -16.846 1.00 0.00 49 SER A CA 12
ATOM 7904 C C . SER A 1 49 ? 18.719 -1.256 -17.267 1.00 0.00 49 SER A C 12
ATOM 7905 O O . SER A 1 49 ? 18.292 -1.204 -18.420 1.00 0.00 49 SER A O 12
ATOM 7913 N N . GLY A 1 50 ? 18.357 -0.393 -16.323 1.00 0.00 50 GLY A N 12
ATOM 7914 C CA . GLY A 1 50 ? 17.420 0.676 -16.614 1.00 0.00 50 GLY A CA 12
ATOM 7915 C C . GLY A 1 50 ? 15.999 0.324 -16.222 1.00 0.00 50 GLY A C 12
ATOM 7916 O O . GLY A 1 50 ? 15.275 -0.242 -17.040 1.00 0.00 50 GLY A O 12
ATOM 7921 N N . GLY A 1 1 ? 42.057 19.561 -28.044 1.00 0.00 1 GLY A N 13
ATOM 7922 C CA . GLY A 1 1 ? 42.724 18.372 -27.545 1.00 0.00 1 GLY A CA 13
ATOM 7923 C C . GLY A 1 1 ? 42.461 18.135 -26.071 1.00 0.00 1 GLY A C 13
ATOM 7924 O O . GLY A 1 1 ? 43.369 17.774 -25.322 1.00 0.00 1 GLY A O 13
ATOM 7928 N N . SER A 1 2 ? 41.216 18.341 -25.653 1.00 0.00 2 SER A N 13
ATOM 7929 C CA . SER A 1 2 ? 40.838 18.153 -24.257 1.00 0.00 2 SER A CA 13
ATOM 7930 C C . SER A 1 2 ? 41.730 18.980 -23.336 1.00 0.00 2 SER A C 13
ATOM 7931 O O . SER A 1 2 ? 42.159 18.509 -22.283 1.00 0.00 2 SER A O 13
ATOM 7939 N N . SER A 1 3 ? 42.005 20.215 -23.743 1.00 0.00 3 SER A N 13
ATOM 7940 C CA . SER A 1 3 ? 42.849 21.108 -22.957 1.00 0.00 3 SER A CA 13
ATOM 7941 C C . SER A 1 3 ? 42.009 21.943 -21.995 1.00 0.00 3 SER A C 13
ATOM 7942 O O . SER A 1 3 ? 41.115 22.677 -22.412 1.00 0.00 3 SER A O 13
ATOM 7950 N N . GLY A 1 4 ? 42.305 21.825 -20.704 1.00 0.00 4 GLY A N 13
ATOM 7951 C CA . GLY A 1 4 ? 41.569 22.574 -19.703 1.00 0.00 4 GLY A CA 13
ATOM 7952 C C . GLY A 1 4 ? 40.070 22.381 -19.820 1.00 0.00 4 GLY A C 13
ATOM 7953 O O . GLY A 1 4 ? 39.425 22.988 -20.675 1.00 0.00 4 GLY A O 13
ATOM 7957 N N . SER A 1 5 ? 39.515 21.533 -18.961 1.00 0.00 5 SER A N 13
ATOM 7958 C CA . SER A 1 5 ? 38.083 21.257 -18.976 1.00 0.00 5 SER A CA 13
ATOM 7959 C C . SER A 1 5 ? 37.619 20.723 -17.624 1.00 0.00 5 SER A C 13
ATOM 7960 O O . SER A 1 5 ? 38.428 20.286 -16.806 1.00 0.00 5 SER A O 13
ATOM 7968 N N . SER A 1 6 ? 36.310 20.762 -17.398 1.00 0.00 6 SER A N 13
ATOM 7969 C CA . SER A 1 6 ? 35.736 20.285 -16.145 1.00 0.00 6 SER A CA 13
ATOM 7970 C C . SER A 1 6 ? 35.635 18.763 -16.137 1.00 0.00 6 SER A C 13
ATOM 7971 O O . SER A 1 6 ? 36.071 18.105 -15.193 1.00 0.00 6 SER A O 13
ATOM 7979 N N . GLY A 1 7 ? 35.057 18.209 -17.199 1.00 0.00 7 GLY A N 13
ATOM 7980 C CA . GLY A 1 7 ? 34.908 16.769 -17.296 1.00 0.00 7 GLY A CA 13
ATOM 7981 C C . GLY A 1 7 ? 33.941 16.358 -18.388 1.00 0.00 7 GLY A C 13
ATOM 7982 O O . GLY A 1 7 ? 34.122 16.713 -19.553 1.00 0.00 7 GLY A O 13
ATOM 7986 N N . CYS A 1 8 ? 32.912 15.606 -18.012 1.00 0.00 8 CYS A N 13
ATOM 7987 C CA . CYS A 1 8 ? 31.913 15.143 -18.969 1.00 0.00 8 CYS A CA 13
ATOM 7988 C C . CYS A 1 8 ? 30.511 15.226 -18.374 1.00 0.00 8 CYS A C 13
ATOM 7989 O O . CYS A 1 8 ? 30.269 14.753 -17.263 1.00 0.00 8 CYS A O 13
ATOM 7997 N N . CYS A 1 9 ? 29.593 15.830 -19.120 1.00 0.00 9 CYS A N 13
ATOM 7998 C CA . CYS A 1 9 ? 28.215 15.976 -18.665 1.00 0.00 9 CYS A CA 13
ATOM 7999 C C . CYS A 1 9 ? 27.242 15.381 -19.678 1.00 0.00 9 CYS A C 13
ATOM 8000 O O . CYS A 1 9 ? 26.767 16.072 -20.580 1.00 0.00 9 CYS A O 13
ATOM 8008 N N . LEU A 1 10 ? 26.950 14.094 -19.523 1.00 0.00 10 LEU A N 13
ATOM 8009 C CA . LEU A 1 10 ? 26.034 13.404 -20.425 1.00 0.00 10 LEU A CA 13
ATOM 8010 C C . LEU A 1 10 ? 24.587 13.783 -20.127 1.00 0.00 10 LEU A C 13
ATOM 8011 O O . LEU A 1 10 ? 24.243 14.194 -19.019 1.00 0.00 10 LEU A O 13
ATOM 8027 N N . PRO A 1 11 ? 23.718 13.641 -21.138 1.00 0.00 11 PRO A N 13
ATOM 8028 C CA . PRO A 1 11 ? 22.293 13.960 -21.008 1.00 0.00 11 PRO A CA 13
ATOM 8029 C C . PRO A 1 11 ? 21.557 12.974 -20.108 1.00 0.00 11 PRO A C 13
ATOM 8030 O O . PRO A 1 11 ? 22.069 11.908 -19.766 1.00 0.00 11 PRO A O 13
ATOM 8041 N N . PRO A 1 12 ? 20.328 13.336 -19.713 1.00 0.00 12 PRO A N 13
ATOM 8042 C CA . PRO A 1 12 ? 19.495 12.495 -18.848 1.00 0.00 12 PRO A CA 13
ATOM 8043 C C . PRO A 1 12 ? 19.004 11.239 -19.558 1.00 0.00 12 PRO A C 13
ATOM 8044 O O . PRO A 1 12 ? 18.815 11.236 -20.774 1.00 0.00 12 PRO A O 13
ATOM 8055 N N . ALA A 1 13 ? 18.799 10.173 -18.792 1.00 0.00 13 ALA A N 13
ATOM 8056 C CA . ALA A 1 13 ? 18.327 8.911 -19.348 1.00 0.00 13 ALA A CA 13
ATOM 8057 C C . ALA A 1 13 ? 16.943 8.558 -18.814 1.00 0.00 13 ALA A C 13
ATOM 8058 O O . ALA A 1 13 ? 16.348 9.319 -18.050 1.00 0.00 13 ALA A O 13
ATOM 8065 N N . THR A 1 14 ? 16.433 7.400 -19.222 1.00 0.00 14 THR A N 13
ATOM 8066 C CA . THR A 1 14 ? 15.118 6.948 -18.786 1.00 0.00 14 THR A CA 13
ATOM 8067 C C . THR A 1 14 ? 15.212 6.154 -17.489 1.00 0.00 14 THR A C 13
ATOM 8068 O O . THR A 1 14 ? 14.579 5.108 -17.342 1.00 0.00 14 THR A O 13
ATOM 8079 N N . HIS A 1 15 ? 16.005 6.657 -16.548 1.00 0.00 15 HIS A N 13
ATOM 8080 C CA . HIS A 1 15 ? 16.181 5.994 -15.261 1.00 0.00 15 HIS A CA 13
ATOM 8081 C C . HIS A 1 15 ? 15.432 6.739 -14.160 1.00 0.00 15 HIS A C 13
ATOM 8082 O O . HIS A 1 15 ? 15.826 7.835 -13.761 1.00 0.00 15 HIS A O 13
ATOM 8096 N N . ARG A 1 16 ? 14.352 6.137 -13.674 1.00 0.00 16 ARG A N 13
ATOM 8097 C CA . ARG A 1 16 ? 13.548 6.744 -12.620 1.00 0.00 16 ARG A CA 13
ATOM 8098 C C . ARG A 1 16 ? 13.154 8.171 -12.991 1.00 0.00 16 ARG A C 13
ATOM 8099 O O . ARG A 1 16 ? 13.220 9.091 -12.176 1.00 0.00 16 ARG A O 13
ATOM 8120 N N . PRO A 1 17 ? 12.736 8.361 -14.251 1.00 0.00 17 PRO A N 13
ATOM 8121 C CA . PRO A 1 17 ? 12.323 9.673 -14.759 1.00 0.00 17 PRO A CA 13
ATOM 8122 C C . PRO A 1 17 ? 11.008 10.144 -14.147 1.00 0.00 17 PRO A C 13
ATOM 8123 O O . PRO A 1 17 ? 10.815 11.337 -13.910 1.00 0.00 17 PRO A O 13
ATOM 8134 N N . HIS A 1 18 ? 10.107 9.201 -13.893 1.00 0.00 18 HIS A N 13
ATOM 8135 C CA . HIS A 1 18 ? 8.810 9.520 -13.308 1.00 0.00 18 HIS A CA 13
ATOM 8136 C C . HIS A 1 18 ? 8.906 9.601 -11.787 1.00 0.00 18 HIS A C 13
ATOM 8137 O O . HIS A 1 18 ? 9.601 8.816 -11.142 1.00 0.00 18 HIS A O 13
ATOM 8151 N N . PRO A 1 19 ? 8.192 10.573 -11.200 1.00 0.00 19 PRO A N 13
ATOM 8152 C CA . PRO A 1 19 ? 8.180 10.780 -9.748 1.00 0.00 19 PRO A CA 13
ATOM 8153 C C . PRO A 1 19 ? 7.451 9.662 -9.010 1.00 0.00 19 PRO A C 13
ATOM 8154 O O . PRO A 1 19 ? 7.536 9.554 -7.786 1.00 0.00 19 PRO A O 13
ATOM 8165 N N . THR A 1 20 ? 6.734 8.832 -9.761 1.00 0.00 20 THR A N 13
ATOM 8166 C CA . THR A 1 20 ? 5.989 7.724 -9.177 1.00 0.00 20 THR A CA 13
ATOM 8167 C C . THR A 1 20 ? 6.926 6.611 -8.721 1.00 0.00 20 THR A C 13
ATOM 8168 O O . THR A 1 20 ? 7.995 6.411 -9.298 1.00 0.00 20 THR A O 13
ATOM 8179 N N . SER A 1 21 ? 6.519 5.889 -7.682 1.00 0.00 21 SER A N 13
ATOM 8180 C CA . SER A 1 21 ? 7.324 4.798 -7.146 1.00 0.00 21 SER A CA 13
ATOM 8181 C C . SER A 1 21 ? 6.758 3.446 -7.569 1.00 0.00 21 SER A C 13
ATOM 8182 O O . SER A 1 21 ? 5.543 3.273 -7.664 1.00 0.00 21 SER A O 13
ATOM 8190 N N . ILE A 1 22 ? 7.648 2.493 -7.823 1.00 0.00 22 ILE A N 13
ATOM 8191 C CA . ILE A 1 22 ? 7.238 1.156 -8.235 1.00 0.00 22 ILE A CA 13
ATOM 8192 C C . ILE A 1 22 ? 6.605 0.393 -7.076 1.00 0.00 22 ILE A C 13
ATOM 8193 O O . ILE A 1 22 ? 7.010 0.546 -5.923 1.00 0.00 22 ILE A O 13
ATOM 8209 N N . CYS A 1 23 ? 5.610 -0.430 -7.390 1.00 0.00 23 CYS A N 13
ATOM 8210 C CA . CYS A 1 23 ? 4.921 -1.219 -6.376 1.00 0.00 23 CYS A CA 13
ATOM 8211 C C . CYS A 1 23 ? 5.852 -2.270 -5.779 1.00 0.00 23 CYS A C 13
ATOM 8212 O O . CYS A 1 23 ? 6.972 -2.463 -6.252 1.00 0.00 23 CYS A O 13
ATOM 8219 N N . ASP A 1 24 ? 5.380 -2.948 -4.738 1.00 0.00 24 ASP A N 13
ATOM 8220 C CA . ASP A 1 24 ? 6.169 -3.981 -4.078 1.00 0.00 24 ASP A CA 13
ATOM 8221 C C . ASP A 1 24 ? 5.702 -5.372 -4.496 1.00 0.00 24 ASP A C 13
ATOM 8222 O O . ASP A 1 24 ? 6.461 -6.338 -4.429 1.00 0.00 24 ASP A O 13
ATOM 8231 N N . ASN A 1 25 ? 4.448 -5.465 -4.927 1.00 0.00 25 ASN A N 13
ATOM 8232 C CA . ASN A 1 25 ? 3.880 -6.738 -5.355 1.00 0.00 25 ASN A CA 13
ATOM 8233 C C . ASN A 1 25 ? 4.178 -6.999 -6.828 1.00 0.00 25 ASN A C 13
ATOM 8234 O O . ASN A 1 25 ? 5.006 -7.846 -7.164 1.00 0.00 25 ASN A O 13
ATOM 8245 N N . PHE A 1 26 ? 3.498 -6.266 -7.703 1.00 0.00 26 PHE A N 13
ATOM 8246 C CA . PHE A 1 26 ? 3.689 -6.418 -9.141 1.00 0.00 26 PHE A CA 13
ATOM 8247 C C . PHE A 1 26 ? 5.169 -6.338 -9.504 1.00 0.00 26 PHE A C 13
ATOM 8248 O O . PHE A 1 26 ? 5.602 -6.893 -10.513 1.00 0.00 26 PHE A O 13
ATOM 8265 N N . SER A 1 27 ? 5.939 -5.642 -8.673 1.00 0.00 27 SER A N 13
ATOM 8266 C CA . SER A 1 27 ? 7.369 -5.485 -8.908 1.00 0.00 27 SER A CA 13
ATOM 8267 C C . SER A 1 27 ? 8.034 -6.838 -9.139 1.00 0.00 27 SER A C 13
ATOM 8268 O O . SER A 1 27 ? 8.548 -7.113 -10.223 1.00 0.00 27 SER A O 13
ATOM 8276 N N . ALA A 1 28 ? 8.020 -7.680 -8.111 1.00 0.00 28 ALA A N 13
ATOM 8277 C CA . ALA A 1 28 ? 8.619 -9.006 -8.202 1.00 0.00 28 ALA A CA 13
ATOM 8278 C C . ALA A 1 28 ? 7.567 -10.064 -8.513 1.00 0.00 28 ALA A C 13
ATOM 8279 O O . ALA A 1 28 ? 7.634 -10.738 -9.542 1.00 0.00 28 ALA A O 13
ATOM 8286 N N . TYR A 1 29 ? 6.595 -10.206 -7.619 1.00 0.00 29 TYR A N 13
ATOM 8287 C CA . TYR A 1 29 ? 5.529 -11.186 -7.797 1.00 0.00 29 TYR A CA 13
ATOM 8288 C C . TYR A 1 29 ? 4.969 -11.129 -9.215 1.00 0.00 29 TYR A C 13
ATOM 8289 O O . TYR A 1 29 ? 4.764 -12.160 -9.855 1.00 0.00 29 TYR A O 13
ATOM 8307 N N . GLY A 1 30 ? 4.725 -9.916 -9.700 1.00 0.00 30 GLY A N 13
ATOM 8308 C CA . GLY A 1 30 ? 4.192 -9.746 -11.039 1.00 0.00 30 GLY A CA 13
ATOM 8309 C C . GLY A 1 30 ? 2.712 -9.418 -11.037 1.00 0.00 30 GLY A C 13
ATOM 8310 O O . GLY A 1 30 ? 2.171 -8.955 -12.040 1.00 0.00 30 GLY A O 13
ATOM 8314 N N . TRP A 1 31 ? 2.056 -9.661 -9.908 1.00 0.00 31 TRP A N 13
ATOM 8315 C CA . TRP A 1 31 ? 0.629 -9.390 -9.780 1.00 0.00 31 TRP A CA 13
ATOM 8316 C C . TRP A 1 31 ? 0.354 -8.463 -8.601 1.00 0.00 31 TRP A C 13
ATOM 8317 O O . TRP A 1 31 ? 1.137 -8.400 -7.653 1.00 0.00 31 TRP A O 13
ATOM 8338 N N . CYS A 1 32 ? -0.763 -7.746 -8.665 1.00 0.00 32 CYS A N 13
ATOM 8339 C CA . CYS A 1 32 ? -1.141 -6.822 -7.603 1.00 0.00 32 CYS A CA 13
ATOM 8340 C C . CYS A 1 32 ? -2.646 -6.864 -7.356 1.00 0.00 32 CYS A C 13
ATOM 8341 O O . CYS A 1 32 ? -3.454 -6.838 -8.284 1.00 0.00 32 CYS A O 13
ATOM 8348 N N . PRO A 1 33 ? -3.034 -6.930 -6.073 1.00 0.00 33 PRO A N 13
ATOM 8349 C CA . PRO A 1 33 ? -4.443 -6.976 -5.673 1.00 0.00 33 PRO A CA 13
ATOM 8350 C C . PRO A 1 33 ? -5.160 -5.654 -5.924 1.00 0.00 33 PRO A C 13
ATOM 8351 O O . PRO A 1 33 ? -6.376 -5.553 -5.754 1.00 0.00 33 PRO A O 13
ATOM 8362 N N . LEU A 1 34 ? -4.401 -4.642 -6.330 1.00 0.00 34 LEU A N 13
ATOM 8363 C CA . LEU A 1 34 ? -4.965 -3.325 -6.605 1.00 0.00 34 LEU A CA 13
ATOM 8364 C C . LEU A 1 34 ? -5.067 -3.079 -8.107 1.00 0.00 34 LEU A C 13
ATOM 8365 O O . LEU A 1 34 ? -5.769 -2.172 -8.552 1.00 0.00 34 LEU A O 13
ATOM 8381 N N . GLY A 1 35 ? -4.362 -3.896 -8.885 1.00 0.00 35 GLY A N 13
ATOM 8382 C CA . GLY A 1 35 ? -4.389 -3.753 -10.328 1.00 0.00 35 GLY A CA 13
ATOM 8383 C C . GLY A 1 35 ? -3.868 -2.405 -10.787 1.00 0.00 35 GLY A C 13
ATOM 8384 O O . GLY A 1 35 ? -2.913 -1.863 -10.231 1.00 0.00 35 GLY A O 13
ATOM 8388 N N . PRO A 1 36 ? -4.504 -1.843 -11.826 1.00 0.00 36 PRO A N 13
ATOM 8389 C CA . PRO A 1 36 ? -4.116 -0.543 -12.382 1.00 0.00 36 PRO A CA 13
ATOM 8390 C C . PRO A 1 36 ? -4.434 0.610 -11.438 1.00 0.00 36 PRO A C 13
ATOM 8391 O O . PRO A 1 36 ? -3.725 1.616 -11.411 1.00 0.00 36 PRO A O 13
ATOM 8402 N N . GLN A 1 37 ? -5.504 0.458 -10.664 1.00 0.00 37 GLN A N 13
ATOM 8403 C CA . GLN A 1 37 ? -5.916 1.489 -9.718 1.00 0.00 37 GLN A CA 13
ATOM 8404 C C . GLN A 1 37 ? -4.837 1.722 -8.665 1.00 0.00 37 GLN A C 13
ATOM 8405 O O . GLN A 1 37 ? -4.763 2.795 -8.065 1.00 0.00 37 GLN A O 13
ATOM 8419 N N . CYS A 1 38 ? -4.003 0.711 -8.445 1.00 0.00 38 CYS A N 13
ATOM 8420 C CA . CYS A 1 38 ? -2.929 0.805 -7.464 1.00 0.00 38 CYS A CA 13
ATOM 8421 C C . CYS A 1 38 ? -2.216 2.150 -7.565 1.00 0.00 38 CYS A C 13
ATOM 8422 O O . CYS A 1 38 ? -1.895 2.631 -8.652 1.00 0.00 38 CYS A O 13
ATOM 8429 N N . PRO A 1 39 ? -1.962 2.774 -6.405 1.00 0.00 39 PRO A N 13
ATOM 8430 C CA . PRO A 1 39 ? -1.283 4.072 -6.336 1.00 0.00 39 PRO A CA 13
ATOM 8431 C C . PRO A 1 39 ? 0.189 3.977 -6.721 1.00 0.00 39 PRO A C 13
ATOM 8432 O O . PRO A 1 39 ? 0.889 4.987 -6.782 1.00 0.00 39 PRO A O 13
ATOM 8443 N N . GLN A 1 40 ? 0.651 2.758 -6.979 1.00 0.00 40 GLN A N 13
ATOM 8444 C CA . GLN A 1 40 ? 2.042 2.533 -7.358 1.00 0.00 40 GLN A CA 13
ATOM 8445 C C . GLN A 1 40 ? 2.140 2.026 -8.793 1.00 0.00 40 GLN A C 13
ATOM 8446 O O . GLN A 1 40 ? 1.197 1.432 -9.317 1.00 0.00 40 GLN A O 13
ATOM 8460 N N . SER A 1 41 ? 3.286 2.264 -9.423 1.00 0.00 41 SER A N 13
ATOM 8461 C CA . SER A 1 41 ? 3.505 1.834 -10.799 1.00 0.00 41 SER A CA 13
ATOM 8462 C C . SER A 1 41 ? 3.867 0.353 -10.854 1.00 0.00 41 SER A C 13
ATOM 8463 O O . SER A 1 41 ? 4.340 -0.220 -9.873 1.00 0.00 41 SER A O 13
ATOM 8471 N N . HIS A 1 42 ? 3.640 -0.262 -12.011 1.00 0.00 42 HIS A N 13
ATOM 8472 C CA . HIS A 1 42 ? 3.941 -1.677 -12.197 1.00 0.00 42 HIS A CA 13
ATOM 8473 C C . HIS A 1 42 ? 4.796 -1.891 -13.442 1.00 0.00 42 HIS A C 13
ATOM 8474 O O . HIS A 1 42 ? 4.316 -2.395 -14.457 1.00 0.00 42 HIS A O 13
ATOM 8488 N N . ASP A 1 43 ? 6.064 -1.505 -13.357 1.00 0.00 43 ASP A N 13
ATOM 8489 C CA . ASP A 1 43 ? 6.986 -1.655 -14.476 1.00 0.00 43 ASP A CA 13
ATOM 8490 C C . ASP A 1 43 ? 7.878 -2.878 -14.286 1.00 0.00 43 ASP A C 13
ATOM 8491 O O . ASP A 1 43 ? 8.341 -3.153 -13.179 1.00 0.00 43 ASP A O 13
ATOM 8500 N N . ILE A 1 44 ? 8.113 -3.607 -15.371 1.00 0.00 44 ILE A N 13
ATOM 8501 C CA . ILE A 1 44 ? 8.948 -4.800 -15.323 1.00 0.00 44 ILE A CA 13
ATOM 8502 C C . ILE A 1 44 ? 10.224 -4.611 -16.138 1.00 0.00 44 ILE A C 13
ATOM 8503 O O . ILE A 1 44 ? 10.191 -4.604 -17.368 1.00 0.00 44 ILE A O 13
ATOM 8519 N N . SER A 1 45 ? 11.346 -4.460 -15.442 1.00 0.00 45 SER A N 13
ATOM 8520 C CA . SER A 1 45 ? 12.633 -4.269 -16.100 1.00 0.00 45 SER A CA 13
ATOM 8521 C C . SER A 1 45 ? 13.587 -5.413 -15.770 1.00 0.00 45 SER A C 13
ATOM 8522 O O . SER A 1 45 ? 14.065 -5.532 -14.643 1.00 0.00 45 SER A O 13
ATOM 8530 N N . GLY A 1 46 ? 13.860 -6.254 -16.764 1.00 0.00 46 GLY A N 13
ATOM 8531 C CA . GLY A 1 46 ? 14.755 -7.378 -16.560 1.00 0.00 46 GLY A CA 13
ATOM 8532 C C . GLY A 1 46 ? 16.193 -7.044 -16.904 1.00 0.00 46 GLY A C 13
ATOM 8533 O O . GLY A 1 46 ? 17.027 -6.818 -16.027 1.00 0.00 46 GLY A O 13
ATOM 8537 N N . PRO A 1 47 ? 16.501 -7.010 -18.209 1.00 0.00 47 PRO A N 13
ATOM 8538 C CA . PRO A 1 47 ? 17.849 -6.703 -18.696 1.00 0.00 47 PRO A CA 13
ATOM 8539 C C . PRO A 1 47 ? 18.229 -5.244 -18.469 1.00 0.00 47 PRO A C 13
ATOM 8540 O O . PRO A 1 47 ? 17.803 -4.359 -19.211 1.00 0.00 47 PRO A O 13
ATOM 8551 N N . SER A 1 48 ? 19.034 -5.001 -17.440 1.00 0.00 48 SER A N 13
ATOM 8552 C CA . SER A 1 48 ? 19.469 -3.648 -17.113 1.00 0.00 48 SER A CA 13
ATOM 8553 C C . SER A 1 48 ? 20.341 -3.074 -18.226 1.00 0.00 48 SER A C 13
ATOM 8554 O O . SER A 1 48 ? 19.987 -2.078 -18.856 1.00 0.00 48 SER A O 13
ATOM 8562 N N . SER A 1 49 ? 21.484 -3.711 -18.461 1.00 0.00 49 SER A N 13
ATOM 8563 C CA . SER A 1 49 ? 22.410 -3.263 -19.495 1.00 0.00 49 SER A CA 13
ATOM 8564 C C . SER A 1 49 ? 22.121 -3.958 -20.822 1.00 0.00 49 SER A C 13
ATOM 8565 O O . SER A 1 49 ? 21.587 -5.066 -20.852 1.00 0.00 49 SER A O 13
ATOM 8573 N N . GLY A 1 50 ? 22.477 -3.297 -21.919 1.00 0.00 50 GLY A N 13
ATOM 8574 C CA . GLY A 1 50 ? 22.249 -3.866 -23.235 1.00 0.00 50 GLY A CA 13
ATOM 8575 C C . GLY A 1 50 ? 20.810 -4.296 -23.438 1.00 0.00 50 GLY A C 13
ATOM 8576 O O . GLY A 1 50 ? 19.912 -3.464 -23.315 1.00 0.00 50 GLY A O 13
ATOM 8581 N N . GLY A 1 1 ? 20.326 41.235 -18.507 1.00 0.00 1 GLY A N 14
ATOM 8582 C CA . GLY A 1 1 ? 20.653 42.167 -17.444 1.00 0.00 1 GLY A CA 14
ATOM 8583 C C . GLY A 1 1 ? 19.787 41.972 -16.215 1.00 0.00 1 GLY A C 14
ATOM 8584 O O . GLY A 1 1 ? 19.703 40.869 -15.676 1.00 0.00 1 GLY A O 14
ATOM 8588 N N . SER A 1 2 ? 19.143 43.047 -15.771 1.00 0.00 2 SER A N 14
ATOM 8589 C CA . SER A 1 2 ? 18.284 42.990 -14.594 1.00 0.00 2 SER A CA 14
ATOM 8590 C C . SER A 1 2 ? 16.912 42.426 -14.950 1.00 0.00 2 SER A C 14
ATOM 8591 O O . SER A 1 2 ? 16.123 43.071 -15.641 1.00 0.00 2 SER A O 14
ATOM 8599 N N . SER A 1 3 ? 16.634 41.217 -14.473 1.00 0.00 3 SER A N 14
ATOM 8600 C CA . SER A 1 3 ? 15.359 40.562 -14.744 1.00 0.00 3 SER A CA 14
ATOM 8601 C C . SER A 1 3 ? 14.776 39.960 -13.469 1.00 0.00 3 SER A C 14
ATOM 8602 O O . SER A 1 3 ? 15.394 40.011 -12.406 1.00 0.00 3 SER A O 14
ATOM 8610 N N . GLY A 1 4 ? 13.581 39.389 -13.584 1.00 0.00 4 GLY A N 14
ATOM 8611 C CA . GLY A 1 4 ? 12.934 38.784 -12.434 1.00 0.00 4 GLY A CA 14
ATOM 8612 C C . GLY A 1 4 ? 13.776 37.694 -11.801 1.00 0.00 4 GLY A C 14
ATOM 8613 O O . GLY A 1 4 ? 14.745 37.979 -11.097 1.00 0.00 4 GLY A O 14
ATOM 8617 N N . SER A 1 5 ? 13.405 36.442 -12.050 1.00 0.00 5 SER A N 14
ATOM 8618 C CA . SER A 1 5 ? 14.130 35.306 -11.495 1.00 0.00 5 SER A CA 14
ATOM 8619 C C . SER A 1 5 ? 14.612 34.375 -12.603 1.00 0.00 5 SER A C 14
ATOM 8620 O O . SER A 1 5 ? 13.853 33.547 -13.109 1.00 0.00 5 SER A O 14
ATOM 8628 N N . SER A 1 6 ? 15.879 34.517 -12.977 1.00 0.00 6 SER A N 14
ATOM 8629 C CA . SER A 1 6 ? 16.464 33.692 -14.028 1.00 0.00 6 SER A CA 14
ATOM 8630 C C . SER A 1 6 ? 16.874 32.328 -13.483 1.00 0.00 6 SER A C 14
ATOM 8631 O O . SER A 1 6 ? 18.039 32.100 -13.161 1.00 0.00 6 SER A O 14
ATOM 8639 N N . GLY A 1 7 ? 15.906 31.422 -13.383 1.00 0.00 7 GLY A N 14
ATOM 8640 C CA . GLY A 1 7 ? 16.185 30.091 -12.877 1.00 0.00 7 GLY A CA 14
ATOM 8641 C C . GLY A 1 7 ? 17.313 29.410 -13.626 1.00 0.00 7 GLY A C 14
ATOM 8642 O O . GLY A 1 7 ? 17.550 29.697 -14.800 1.00 0.00 7 GLY A O 14
ATOM 8646 N N . CYS A 1 8 ? 18.013 28.508 -12.946 1.00 0.00 8 CYS A N 14
ATOM 8647 C CA . CYS A 1 8 ? 19.125 27.787 -13.554 1.00 0.00 8 CYS A CA 14
ATOM 8648 C C . CYS A 1 8 ? 18.639 26.511 -14.235 1.00 0.00 8 CYS A C 14
ATOM 8649 O O . CYS A 1 8 ? 18.662 25.432 -13.642 1.00 0.00 8 CYS A O 14
ATOM 8657 N N . CYS A 1 9 ? 18.198 26.643 -15.481 1.00 0.00 9 CYS A N 14
ATOM 8658 C CA . CYS A 1 9 ? 17.703 25.502 -16.242 1.00 0.00 9 CYS A CA 14
ATOM 8659 C C . CYS A 1 9 ? 18.833 24.527 -16.556 1.00 0.00 9 CYS A C 14
ATOM 8660 O O . CYS A 1 9 ? 20.011 24.861 -16.423 1.00 0.00 9 CYS A O 14
ATOM 8668 N N . LEU A 1 10 ? 18.468 23.319 -16.972 1.00 0.00 10 LEU A N 14
ATOM 8669 C CA . LEU A 1 10 ? 19.451 22.294 -17.304 1.00 0.00 10 LEU A CA 14
ATOM 8670 C C . LEU A 1 10 ? 18.891 21.314 -18.330 1.00 0.00 10 LEU A C 14
ATOM 8671 O O . LEU A 1 10 ? 17.699 21.005 -18.343 1.00 0.00 10 LEU A O 14
ATOM 8687 N N . PRO A 1 11 ? 19.769 20.812 -19.210 1.00 0.00 11 PRO A N 14
ATOM 8688 C CA . PRO A 1 11 ? 19.386 19.858 -20.254 1.00 0.00 11 PRO A CA 14
ATOM 8689 C C . PRO A 1 11 ? 19.025 18.490 -19.686 1.00 0.00 11 PRO A C 14
ATOM 8690 O O . PRO A 1 11 ? 19.588 18.038 -18.688 1.00 0.00 11 PRO A O 14
ATOM 8701 N N . PRO A 1 12 ? 18.066 17.813 -20.333 1.00 0.00 12 PRO A N 14
ATOM 8702 C CA . PRO A 1 12 ? 17.609 16.486 -19.910 1.00 0.00 12 PRO A CA 14
ATOM 8703 C C . PRO A 1 12 ? 18.663 15.409 -20.144 1.00 0.00 12 PRO A C 14
ATOM 8704 O O . PRO A 1 12 ? 18.424 14.228 -19.892 1.00 0.00 12 PRO A O 14
ATOM 8715 N N . ALA A 1 13 ? 19.830 15.824 -20.626 1.00 0.00 13 ALA A N 14
ATOM 8716 C CA . ALA A 1 13 ? 20.921 14.894 -20.891 1.00 0.00 13 ALA A CA 14
ATOM 8717 C C . ALA A 1 13 ? 20.929 13.754 -19.878 1.00 0.00 13 ALA A C 14
ATOM 8718 O O . ALA A 1 13 ? 20.788 12.586 -20.241 1.00 0.00 13 ALA A O 14
ATOM 8725 N N . THR A 1 14 ? 21.097 14.101 -18.606 1.00 0.00 14 THR A N 14
ATOM 8726 C CA . THR A 1 14 ? 21.126 13.107 -17.540 1.00 0.00 14 THR A CA 14
ATOM 8727 C C . THR A 1 14 ? 19.774 12.418 -17.394 1.00 0.00 14 THR A C 14
ATOM 8728 O O . THR A 1 14 ? 18.786 13.044 -17.007 1.00 0.00 14 THR A O 14
ATOM 8739 N N . HIS A 1 15 ? 19.736 11.126 -17.704 1.00 0.00 15 HIS A N 14
ATOM 8740 C CA . HIS A 1 15 ? 18.504 10.352 -17.606 1.00 0.00 15 HIS A CA 14
ATOM 8741 C C . HIS A 1 15 ? 17.777 10.652 -16.298 1.00 0.00 15 HIS A C 14
ATOM 8742 O O . HIS A 1 15 ? 18.237 10.274 -15.220 1.00 0.00 15 HIS A O 14
ATOM 8756 N N . ARG A 1 16 ? 16.641 11.334 -16.401 1.00 0.00 16 ARG A N 14
ATOM 8757 C CA . ARG A 1 16 ? 15.852 11.686 -15.227 1.00 0.00 16 ARG A CA 14
ATOM 8758 C C . ARG A 1 16 ? 14.946 10.529 -14.813 1.00 0.00 16 ARG A C 14
ATOM 8759 O O . ARG A 1 16 ? 14.339 9.856 -15.646 1.00 0.00 16 ARG A O 14
ATOM 8780 N N . PRO A 1 17 ? 14.853 10.292 -13.496 1.00 0.00 17 PRO A N 14
ATOM 8781 C CA . PRO A 1 17 ? 14.024 9.217 -12.943 1.00 0.00 17 PRO A CA 14
ATOM 8782 C C . PRO A 1 17 ? 12.533 9.497 -13.097 1.00 0.00 17 PRO A C 14
ATOM 8783 O O . PRO A 1 17 ? 12.136 10.436 -13.787 1.00 0.00 17 PRO A O 14
ATOM 8794 N N . HIS A 1 18 ? 11.712 8.676 -12.450 1.00 0.00 18 HIS A N 14
ATOM 8795 C CA . HIS A 1 18 ? 10.263 8.836 -12.515 1.00 0.00 18 HIS A CA 14
ATOM 8796 C C . HIS A 1 18 ? 9.719 9.390 -11.202 1.00 0.00 18 HIS A C 14
ATOM 8797 O O . HIS A 1 18 ? 10.158 9.019 -10.114 1.00 0.00 18 HIS A O 14
ATOM 8811 N N . PRO A 1 19 ? 8.739 10.301 -11.305 1.00 0.00 19 PRO A N 14
ATOM 8812 C CA . PRO A 1 19 ? 8.113 10.925 -10.135 1.00 0.00 19 PRO A CA 14
ATOM 8813 C C . PRO A 1 19 ? 7.254 9.945 -9.345 1.00 0.00 19 PRO A C 14
ATOM 8814 O O . PRO A 1 19 ? 6.901 10.200 -8.193 1.00 0.00 19 PRO A O 14
ATOM 8825 N N . THR A 1 20 ? 6.918 8.821 -9.971 1.00 0.00 20 THR A N 14
ATOM 8826 C CA . THR A 1 20 ? 6.099 7.803 -9.326 1.00 0.00 20 THR A CA 14
ATOM 8827 C C . THR A 1 20 ? 6.965 6.775 -8.607 1.00 0.00 20 THR A C 14
ATOM 8828 O O . THR A 1 20 ? 8.189 6.785 -8.731 1.00 0.00 20 THR A O 14
ATOM 8839 N N . SER A 1 21 ? 6.321 5.888 -7.855 1.00 0.00 21 SER A N 14
ATOM 8840 C CA . SER A 1 21 ? 7.033 4.854 -7.112 1.00 0.00 21 SER A CA 14
ATOM 8841 C C . SER A 1 21 ? 6.564 3.464 -7.531 1.00 0.00 21 SER A C 14
ATOM 8842 O O . SER A 1 21 ? 5.366 3.218 -7.673 1.00 0.00 21 SER A O 14
ATOM 8850 N N . ILE A 1 22 ? 7.518 2.559 -7.726 1.00 0.00 22 ILE A N 14
ATOM 8851 C CA . ILE A 1 22 ? 7.203 1.194 -8.127 1.00 0.00 22 ILE A CA 14
ATOM 8852 C C . ILE A 1 22 ? 6.566 0.417 -6.980 1.00 0.00 22 ILE A C 14
ATOM 8853 O O . ILE A 1 22 ? 6.975 0.545 -5.826 1.00 0.00 22 ILE A O 14
ATOM 8869 N N . CYS A 1 23 ? 5.563 -0.391 -7.306 1.00 0.00 23 CYS A N 14
ATOM 8870 C CA . CYS A 1 23 ? 4.869 -1.191 -6.304 1.00 0.00 23 CYS A CA 14
ATOM 8871 C C . CYS A 1 23 ? 5.813 -2.210 -5.672 1.00 0.00 23 CYS A C 14
ATOM 8872 O O . CYS A 1 23 ? 6.976 -2.319 -6.061 1.00 0.00 23 CYS A O 14
ATOM 8879 N N . ASP A 1 24 ? 5.304 -2.953 -4.695 1.00 0.00 24 ASP A N 14
ATOM 8880 C CA . ASP A 1 24 ? 6.101 -3.963 -4.009 1.00 0.00 24 ASP A CA 14
ATOM 8881 C C . ASP A 1 24 ? 5.698 -5.366 -4.452 1.00 0.00 24 ASP A C 14
ATOM 8882 O O . ASP A 1 24 ? 6.510 -6.290 -4.436 1.00 0.00 24 ASP A O 14
ATOM 8891 N N . ASN A 1 25 ? 4.438 -5.518 -4.847 1.00 0.00 25 ASN A N 14
ATOM 8892 C CA . ASN A 1 25 ? 3.927 -6.808 -5.294 1.00 0.00 25 ASN A CA 14
ATOM 8893 C C . ASN A 1 25 ? 4.244 -7.038 -6.768 1.00 0.00 25 ASN A C 14
ATOM 8894 O O . ASN A 1 25 ? 5.076 -7.879 -7.112 1.00 0.00 25 ASN A O 14
ATOM 8905 N N . PHE A 1 26 ? 3.576 -6.286 -7.636 1.00 0.00 26 PHE A N 14
ATOM 8906 C CA . PHE A 1 26 ? 3.785 -6.408 -9.074 1.00 0.00 26 PHE A CA 14
ATOM 8907 C C . PHE A 1 26 ? 5.265 -6.272 -9.421 1.00 0.00 26 PHE A C 14
ATOM 8908 O O . PHE A 1 26 ? 5.738 -6.844 -10.403 1.00 0.00 26 PHE A O 14
ATOM 8925 N N . SER A 1 27 ? 5.990 -5.511 -8.608 1.00 0.00 27 SER A N 14
ATOM 8926 C CA . SER A 1 27 ? 7.415 -5.296 -8.830 1.00 0.00 27 SER A CA 14
ATOM 8927 C C . SER A 1 27 ? 8.130 -6.618 -9.093 1.00 0.00 27 SER A C 14
ATOM 8928 O O . SER A 1 27 ? 8.658 -6.845 -10.181 1.00 0.00 27 SER A O 14
ATOM 8936 N N . ALA A 1 28 ? 8.141 -7.487 -8.088 1.00 0.00 28 ALA A N 14
ATOM 8937 C CA . ALA A 1 28 ? 8.788 -8.787 -8.209 1.00 0.00 28 ALA A CA 14
ATOM 8938 C C . ALA A 1 28 ? 7.769 -9.882 -8.510 1.00 0.00 28 ALA A C 14
ATOM 8939 O O . ALA A 1 28 ? 7.881 -10.589 -9.511 1.00 0.00 28 ALA A O 14
ATOM 8946 N N . TYR A 1 29 ? 6.777 -10.015 -7.637 1.00 0.00 29 TYR A N 14
ATOM 8947 C CA . TYR A 1 29 ? 5.740 -11.026 -7.808 1.00 0.00 29 TYR A CA 14
ATOM 8948 C C . TYR A 1 29 ? 5.143 -10.962 -9.210 1.00 0.00 29 TYR A C 14
ATOM 8949 O O . TYR A 1 29 ? 5.079 -11.968 -9.916 1.00 0.00 29 TYR A O 14
ATOM 8967 N N . GLY A 1 30 ? 4.707 -9.771 -9.607 1.00 0.00 30 GLY A N 14
ATOM 8968 C CA . GLY A 1 30 ? 4.121 -9.596 -10.923 1.00 0.00 30 GLY A CA 14
ATOM 8969 C C . GLY A 1 30 ? 2.652 -9.226 -10.860 1.00 0.00 30 GLY A C 14
ATOM 8970 O O . GLY A 1 30 ? 2.138 -8.545 -11.747 1.00 0.00 30 GLY A O 14
ATOM 8974 N N . TRP A 1 31 ? 1.976 -9.676 -9.809 1.00 0.00 31 TRP A N 14
ATOM 8975 C CA . TRP A 1 31 ? 0.556 -9.390 -9.635 1.00 0.00 31 TRP A CA 14
ATOM 8976 C C . TRP A 1 31 ? 0.341 -8.359 -8.533 1.00 0.00 31 TRP A C 14
ATOM 8977 O O . TRP A 1 31 ? 1.199 -8.168 -7.670 1.00 0.00 31 TRP A O 14
ATOM 8998 N N . CYS A 1 32 ? -0.810 -7.695 -8.566 1.00 0.00 32 CYS A N 14
ATOM 8999 C CA . CYS A 1 32 ? -1.139 -6.682 -7.570 1.00 0.00 32 CYS A CA 14
ATOM 9000 C C . CYS A 1 32 ? -2.636 -6.672 -7.278 1.00 0.00 32 CYS A C 14
ATOM 9001 O O . CYS A 1 32 ? -3.471 -6.722 -8.183 1.00 0.00 32 CYS A O 14
ATOM 9008 N N . PRO A 1 33 ? -2.987 -6.605 -5.985 1.00 0.00 33 PRO A N 14
ATOM 9009 C CA . PRO A 1 33 ? -4.385 -6.586 -5.544 1.00 0.00 33 PRO A CA 14
ATOM 9010 C C . PRO A 1 33 ? -5.088 -5.281 -5.904 1.00 0.00 33 PRO A C 14
ATOM 9011 O O . PRO A 1 33 ? -6.284 -5.120 -5.656 1.00 0.00 33 PRO A O 14
ATOM 9022 N N . LEU A 1 34 ? -4.340 -4.353 -6.490 1.00 0.00 34 LEU A N 14
ATOM 9023 C CA . LEU A 1 34 ? -4.892 -3.062 -6.884 1.00 0.00 34 LEU A CA 14
ATOM 9024 C C . LEU A 1 34 ? -4.974 -2.946 -8.403 1.00 0.00 34 LEU A C 14
ATOM 9025 O O . LEU A 1 34 ? -5.761 -2.164 -8.934 1.00 0.00 34 LEU A O 14
ATOM 9041 N N . GLY A 1 35 ? -4.157 -3.733 -9.097 1.00 0.00 35 GLY A N 14
ATOM 9042 C CA . GLY A 1 35 ? -4.155 -3.705 -10.548 1.00 0.00 35 GLY A CA 14
ATOM 9043 C C . GLY A 1 35 ? -3.632 -2.394 -11.101 1.00 0.00 35 GLY A C 14
ATOM 9044 O O . GLY A 1 35 ? -2.663 -1.826 -10.599 1.00 0.00 35 GLY A O 14
ATOM 9048 N N . PRO A 1 36 ? -4.282 -1.895 -12.163 1.00 0.00 36 PRO A N 14
ATOM 9049 C CA . PRO A 1 36 ? -3.893 -0.638 -12.810 1.00 0.00 36 PRO A CA 14
ATOM 9050 C C . PRO A 1 36 ? -4.185 0.577 -11.937 1.00 0.00 36 PRO A C 14
ATOM 9051 O O . PRO A 1 36 ? -3.422 1.543 -11.926 1.00 0.00 36 PRO A O 14
ATOM 9062 N N . GLN A 1 37 ? -5.294 0.522 -11.206 1.00 0.00 37 GLN A N 14
ATOM 9063 C CA . GLN A 1 37 ? -5.686 1.620 -10.330 1.00 0.00 37 GLN A CA 14
ATOM 9064 C C . GLN A 1 37 ? -4.614 1.887 -9.278 1.00 0.00 37 GLN A C 14
ATOM 9065 O O . GLN A 1 37 ? -4.494 3.001 -8.768 1.00 0.00 37 GLN A O 14
ATOM 9079 N N . CYS A 1 38 ? -3.837 0.857 -8.958 1.00 0.00 38 CYS A N 14
ATOM 9080 C CA . CYS A 1 38 ? -2.775 0.980 -7.967 1.00 0.00 38 CYS A CA 14
ATOM 9081 C C . CYS A 1 38 ? -2.046 2.312 -8.113 1.00 0.00 38 CYS A C 14
ATOM 9082 O O . CYS A 1 38 ? -1.676 2.730 -9.210 1.00 0.00 38 CYS A O 14
ATOM 9089 N N . PRO A 1 39 ? -1.833 2.997 -6.979 1.00 0.00 39 PRO A N 14
ATOM 9090 C CA . PRO A 1 39 ? -1.146 4.291 -6.953 1.00 0.00 39 PRO A CA 14
ATOM 9091 C C . PRO A 1 39 ? 0.340 4.166 -7.271 1.00 0.00 39 PRO A C 14
ATOM 9092 O O . PRO A 1 39 ? 1.016 5.163 -7.520 1.00 0.00 39 PRO A O 14
ATOM 9103 N N . GLN A 1 40 ? 0.840 2.935 -7.261 1.00 0.00 40 GLN A N 14
ATOM 9104 C CA . GLN A 1 40 ? 2.247 2.680 -7.548 1.00 0.00 40 GLN A CA 14
ATOM 9105 C C . GLN A 1 40 ? 2.425 2.152 -8.968 1.00 0.00 40 GLN A C 14
ATOM 9106 O O . GLN A 1 40 ? 1.532 1.509 -9.519 1.00 0.00 40 GLN A O 14
ATOM 9120 N N . SER A 1 41 ? 3.585 2.430 -9.556 1.00 0.00 41 SER A N 14
ATOM 9121 C CA . SER A 1 41 ? 3.879 1.987 -10.914 1.00 0.00 41 SER A CA 14
ATOM 9122 C C . SER A 1 41 ? 4.272 0.513 -10.931 1.00 0.00 41 SER A C 14
ATOM 9123 O O . SER A 1 41 ? 4.865 0.005 -9.979 1.00 0.00 41 SER A O 14
ATOM 9131 N N . HIS A 1 42 ? 3.936 -0.170 -12.021 1.00 0.00 42 HIS A N 14
ATOM 9132 C CA . HIS A 1 42 ? 4.253 -1.586 -12.164 1.00 0.00 42 HIS A CA 14
ATOM 9133 C C . HIS A 1 42 ? 5.211 -1.813 -13.330 1.00 0.00 42 HIS A C 14
ATOM 9134 O O . HIS A 1 42 ? 4.916 -2.579 -14.248 1.00 0.00 42 HIS A O 14
ATOM 9148 N N . ASP A 1 43 ? 6.357 -1.143 -13.286 1.00 0.00 43 ASP A N 14
ATOM 9149 C CA . ASP A 1 43 ? 7.359 -1.272 -14.339 1.00 0.00 43 ASP A CA 14
ATOM 9150 C C . ASP A 1 43 ? 8.064 -2.621 -14.255 1.00 0.00 43 ASP A C 14
ATOM 9151 O O . ASP A 1 43 ? 8.773 -2.903 -13.288 1.00 0.00 43 ASP A O 14
ATOM 9160 N N . ILE A 1 44 ? 7.865 -3.452 -15.273 1.00 0.00 44 ILE A N 14
ATOM 9161 C CA . ILE A 1 44 ? 8.483 -4.771 -15.314 1.00 0.00 44 ILE A CA 14
ATOM 9162 C C . ILE A 1 44 ? 9.843 -4.721 -16.000 1.00 0.00 44 ILE A C 14
ATOM 9163 O O . ILE A 1 44 ? 9.931 -4.723 -17.228 1.00 0.00 44 ILE A O 14
ATOM 9179 N N . SER A 1 45 ? 10.903 -4.677 -15.198 1.00 0.00 45 SER A N 14
ATOM 9180 C CA . SER A 1 45 ? 12.260 -4.623 -15.728 1.00 0.00 45 SER A CA 14
ATOM 9181 C C . SER A 1 45 ? 12.777 -6.025 -16.039 1.00 0.00 45 SER A C 14
ATOM 9182 O O . SER A 1 45 ? 13.104 -6.338 -17.183 1.00 0.00 45 SER A O 14
ATOM 9190 N N . GLY A 1 46 ? 12.848 -6.865 -15.011 1.00 0.00 46 GLY A N 14
ATOM 9191 C CA . GLY A 1 46 ? 13.326 -8.223 -15.194 1.00 0.00 46 GLY A CA 14
ATOM 9192 C C . GLY A 1 46 ? 14.039 -8.757 -13.967 1.00 0.00 46 GLY A C 14
ATOM 9193 O O . GLY A 1 46 ? 14.413 -8.007 -13.065 1.00 0.00 46 GLY A O 14
ATOM 9197 N N . PRO A 1 47 ? 14.234 -10.083 -13.921 1.00 0.00 47 PRO A N 14
ATOM 9198 C CA . PRO A 1 47 ? 14.906 -10.746 -12.800 1.00 0.00 47 PRO A CA 14
ATOM 9199 C C . PRO A 1 47 ? 16.396 -10.427 -12.747 1.00 0.00 47 PRO A C 14
ATOM 9200 O O . PRO A 1 47 ? 17.027 -10.537 -11.695 1.00 0.00 47 PRO A O 14
ATOM 9211 N N . SER A 1 48 ? 16.953 -10.030 -13.886 1.00 0.00 48 SER A N 14
ATOM 9212 C CA . SER A 1 48 ? 18.370 -9.697 -13.970 1.00 0.00 48 SER A CA 14
ATOM 9213 C C . SER A 1 48 ? 18.613 -8.249 -13.557 1.00 0.00 48 SER A C 14
ATOM 9214 O O . SER A 1 48 ? 17.949 -7.333 -14.043 1.00 0.00 48 SER A O 14
ATOM 9222 N N . SER A 1 49 ? 19.570 -8.049 -12.656 1.00 0.00 49 SER A N 14
ATOM 9223 C CA . SER A 1 49 ? 19.900 -6.713 -12.174 1.00 0.00 49 SER A CA 14
ATOM 9224 C C . SER A 1 49 ? 20.716 -5.947 -13.211 1.00 0.00 49 SER A C 14
ATOM 9225 O O . SER A 1 49 ? 20.720 -4.717 -13.230 1.00 0.00 49 SER A O 14
ATOM 9233 N N . GLY A 1 50 ? 21.408 -6.686 -14.074 1.00 0.00 50 GLY A N 14
ATOM 9234 C CA . GLY A 1 50 ? 22.219 -6.061 -15.102 1.00 0.00 50 GLY A CA 14
ATOM 9235 C C . GLY A 1 50 ? 22.380 -6.940 -16.327 1.00 0.00 50 GLY A C 14
ATOM 9236 O O . GLY A 1 50 ? 22.385 -6.419 -17.441 1.00 0.00 50 GLY A O 14
ATOM 9241 N N . GLY A 1 1 ? 43.189 3.279 0.965 1.00 0.00 1 GLY A N 15
ATOM 9242 C CA . GLY A 1 1 ? 42.277 4.246 0.382 1.00 0.00 1 GLY A CA 15
ATOM 9243 C C . GLY A 1 1 ? 43.003 5.374 -0.325 1.00 0.00 1 GLY A C 15
ATOM 9244 O O . GLY A 1 1 ? 44.159 5.665 -0.020 1.00 0.00 1 GLY A O 15
ATOM 9248 N N . SER A 1 2 ? 42.323 6.009 -1.274 1.00 0.00 2 SER A N 15
ATOM 9249 C CA . SER A 1 2 ? 42.912 7.108 -2.031 1.00 0.00 2 SER A CA 15
ATOM 9250 C C . SER A 1 2 ? 41.864 7.785 -2.909 1.00 0.00 2 SER A C 15
ATOM 9251 O O . SER A 1 2 ? 40.895 7.157 -3.336 1.00 0.00 2 SER A O 15
ATOM 9259 N N . SER A 1 3 ? 42.066 9.072 -3.174 1.00 0.00 3 SER A N 15
ATOM 9260 C CA . SER A 1 3 ? 41.138 9.838 -3.998 1.00 0.00 3 SER A CA 15
ATOM 9261 C C . SER A 1 3 ? 41.882 10.875 -4.834 1.00 0.00 3 SER A C 15
ATOM 9262 O O . SER A 1 3 ? 42.949 11.350 -4.448 1.00 0.00 3 SER A O 15
ATOM 9270 N N . GLY A 1 4 ? 41.308 11.222 -5.982 1.00 0.00 4 GLY A N 15
ATOM 9271 C CA . GLY A 1 4 ? 41.930 12.200 -6.856 1.00 0.00 4 GLY A CA 15
ATOM 9272 C C . GLY A 1 4 ? 41.741 11.871 -8.323 1.00 0.00 4 GLY A C 15
ATOM 9273 O O . GLY A 1 4 ? 40.735 11.275 -8.708 1.00 0.00 4 GLY A O 15
ATOM 9277 N N . SER A 1 5 ? 42.710 12.260 -9.145 1.00 0.00 5 SER A N 15
ATOM 9278 C CA . SER A 1 5 ? 42.643 12.007 -10.580 1.00 0.00 5 SER A CA 15
ATOM 9279 C C . SER A 1 5 ? 41.994 10.656 -10.863 1.00 0.00 5 SER A C 15
ATOM 9280 O O . SER A 1 5 ? 41.092 10.551 -11.694 1.00 0.00 5 SER A O 15
ATOM 9288 N N . SER A 1 6 ? 42.460 9.625 -10.166 1.00 0.00 6 SER A N 15
ATOM 9289 C CA . SER A 1 6 ? 41.928 8.279 -10.345 1.00 0.00 6 SER A CA 15
ATOM 9290 C C . SER A 1 6 ? 42.408 7.353 -9.231 1.00 0.00 6 SER A C 15
ATOM 9291 O O . SER A 1 6 ? 43.229 7.737 -8.400 1.00 0.00 6 SER A O 15
ATOM 9299 N N . GLY A 1 7 ? 41.888 6.129 -9.222 1.00 0.00 7 GLY A N 15
ATOM 9300 C CA . GLY A 1 7 ? 42.274 5.167 -8.207 1.00 0.00 7 GLY A CA 15
ATOM 9301 C C . GLY A 1 7 ? 41.080 4.478 -7.577 1.00 0.00 7 GLY A C 15
ATOM 9302 O O . GLY A 1 7 ? 40.632 3.436 -8.057 1.00 0.00 7 GLY A O 15
ATOM 9306 N N . CYS A 1 8 ? 40.565 5.058 -6.499 1.00 0.00 8 CYS A N 15
ATOM 9307 C CA . CYS A 1 8 ? 39.417 4.492 -5.801 1.00 0.00 8 CYS A CA 15
ATOM 9308 C C . CYS A 1 8 ? 38.134 5.224 -6.181 1.00 0.00 8 CYS A C 15
ATOM 9309 O O . CYS A 1 8 ? 37.789 6.244 -5.582 1.00 0.00 8 CYS A O 15
ATOM 9317 N N . CYS A 1 9 ? 37.433 4.700 -7.179 1.00 0.00 9 CYS A N 15
ATOM 9318 C CA . CYS A 1 9 ? 36.189 5.306 -7.641 1.00 0.00 9 CYS A CA 15
ATOM 9319 C C . CYS A 1 9 ? 34.990 4.443 -7.261 1.00 0.00 9 CYS A C 15
ATOM 9320 O O . CYS A 1 9 ? 34.932 3.259 -7.597 1.00 0.00 9 CYS A O 15
ATOM 9328 N N . LEU A 1 10 ? 34.036 5.042 -6.557 1.00 0.00 10 LEU A N 15
ATOM 9329 C CA . LEU A 1 10 ? 32.838 4.328 -6.129 1.00 0.00 10 LEU A CA 15
ATOM 9330 C C . LEU A 1 10 ? 31.578 5.098 -6.514 1.00 0.00 10 LEU A C 15
ATOM 9331 O O . LEU A 1 10 ? 31.582 6.323 -6.632 1.00 0.00 10 LEU A O 15
ATOM 9347 N N . PRO A 1 11 ? 30.474 4.364 -6.713 1.00 0.00 11 PRO A N 15
ATOM 9348 C CA . PRO A 1 11 ? 29.185 4.956 -7.085 1.00 0.00 11 PRO A CA 15
ATOM 9349 C C . PRO A 1 11 ? 28.566 5.759 -5.945 1.00 0.00 11 PRO A C 15
ATOM 9350 O O . PRO A 1 11 ? 28.604 5.360 -4.781 1.00 0.00 11 PRO A O 15
ATOM 9361 N N . PRO A 1 12 ? 27.981 6.917 -6.286 1.00 0.00 12 PRO A N 15
ATOM 9362 C CA . PRO A 1 12 ? 27.341 7.799 -5.305 1.00 0.00 12 PRO A CA 15
ATOM 9363 C C . PRO A 1 12 ? 26.056 7.202 -4.740 1.00 0.00 12 PRO A C 15
ATOM 9364 O O . PRO A 1 12 ? 25.098 6.962 -5.474 1.00 0.00 12 PRO A O 15
ATOM 9375 N N . ALA A 1 13 ? 26.044 6.966 -3.432 1.00 0.00 13 ALA A N 15
ATOM 9376 C CA . ALA A 1 13 ? 24.876 6.400 -2.769 1.00 0.00 13 ALA A CA 15
ATOM 9377 C C . ALA A 1 13 ? 23.914 7.496 -2.321 1.00 0.00 13 ALA A C 15
ATOM 9378 O O . ALA A 1 13 ? 24.054 8.052 -1.231 1.00 0.00 13 ALA A O 15
ATOM 9385 N N . THR A 1 14 ? 22.937 7.803 -3.169 1.00 0.00 14 THR A N 15
ATOM 9386 C CA . THR A 1 14 ? 21.954 8.834 -2.861 1.00 0.00 14 THR A CA 15
ATOM 9387 C C . THR A 1 14 ? 20.535 8.326 -3.092 1.00 0.00 14 THR A C 15
ATOM 9388 O O . THR A 1 14 ? 20.315 7.402 -3.876 1.00 0.00 14 THR A O 15
ATOM 9399 N N . HIS A 1 15 ? 19.574 8.937 -2.406 1.00 0.00 15 HIS A N 15
ATOM 9400 C CA . HIS A 1 15 ? 18.175 8.547 -2.538 1.00 0.00 15 HIS A CA 15
ATOM 9401 C C . HIS A 1 15 ? 17.301 9.757 -2.853 1.00 0.00 15 HIS A C 15
ATOM 9402 O O . HIS A 1 15 ? 17.327 10.757 -2.135 1.00 0.00 15 HIS A O 15
ATOM 9416 N N . ARG A 1 16 ? 16.530 9.660 -3.931 1.00 0.00 16 ARG A N 15
ATOM 9417 C CA . ARG A 1 16 ? 15.650 10.747 -4.341 1.00 0.00 16 ARG A CA 15
ATOM 9418 C C . ARG A 1 16 ? 14.206 10.267 -4.451 1.00 0.00 16 ARG A C 15
ATOM 9419 O O . ARG A 1 16 ? 13.932 9.125 -4.820 1.00 0.00 16 ARG A O 15
ATOM 9440 N N . PRO A 1 17 ? 13.259 11.158 -4.123 1.00 0.00 17 PRO A N 15
ATOM 9441 C CA . PRO A 1 17 ? 11.827 10.848 -4.176 1.00 0.00 17 PRO A CA 15
ATOM 9442 C C . PRO A 1 17 ? 11.321 10.690 -5.606 1.00 0.00 17 PRO A C 15
ATOM 9443 O O . PRO A 1 17 ? 10.845 11.648 -6.216 1.00 0.00 17 PRO A O 15
ATOM 9454 N N . HIS A 1 18 ? 11.427 9.475 -6.135 1.00 0.00 18 HIS A N 15
ATOM 9455 C CA . HIS A 1 18 ? 10.978 9.192 -7.494 1.00 0.00 18 HIS A CA 15
ATOM 9456 C C . HIS A 1 18 ? 9.455 9.199 -7.576 1.00 0.00 18 HIS A C 15
ATOM 9457 O O . HIS A 1 18 ? 8.758 8.774 -6.654 1.00 0.00 18 HIS A O 15
ATOM 9471 N N . PRO A 1 19 ? 8.924 9.693 -8.705 1.00 0.00 19 PRO A N 15
ATOM 9472 C CA . PRO A 1 19 ? 7.478 9.767 -8.933 1.00 0.00 19 PRO A CA 15
ATOM 9473 C C . PRO A 1 19 ? 6.850 8.390 -9.124 1.00 0.00 19 PRO A C 15
ATOM 9474 O O . PRO A 1 19 ? 7.543 7.416 -9.422 1.00 0.00 19 PRO A O 15
ATOM 9485 N N . THR A 1 20 ? 5.534 8.316 -8.953 1.00 0.00 20 THR A N 15
ATOM 9486 C CA . THR A 1 20 ? 4.813 7.059 -9.106 1.00 0.00 20 THR A CA 15
ATOM 9487 C C . THR A 1 20 ? 5.662 5.879 -8.646 1.00 0.00 20 THR A C 15
ATOM 9488 O O . THR A 1 20 ? 5.835 4.905 -9.378 1.00 0.00 20 THR A O 15
ATOM 9499 N N . SER A 1 21 ? 6.188 5.973 -7.429 1.00 0.00 21 SER A N 15
ATOM 9500 C CA . SER A 1 21 ? 7.021 4.914 -6.873 1.00 0.00 21 SER A CA 15
ATOM 9501 C C . SER A 1 21 ? 6.552 3.544 -7.354 1.00 0.00 21 SER A C 15
ATOM 9502 O O . SER A 1 21 ? 5.354 3.306 -7.509 1.00 0.00 21 SER A O 15
ATOM 9510 N N . ILE A 1 22 ? 7.504 2.648 -7.588 1.00 0.00 22 ILE A N 15
ATOM 9511 C CA . ILE A 1 22 ? 7.190 1.302 -8.050 1.00 0.00 22 ILE A CA 15
ATOM 9512 C C . ILE A 1 22 ? 6.547 0.476 -6.941 1.00 0.00 22 ILE A C 15
ATOM 9513 O O . ILE A 1 22 ? 6.949 0.556 -5.780 1.00 0.00 22 ILE A O 15
ATOM 9529 N N . CYS A 1 23 ? 5.547 -0.319 -7.306 1.00 0.00 23 CYS A N 15
ATOM 9530 C CA . CYS A 1 23 ? 4.849 -1.163 -6.344 1.00 0.00 23 CYS A CA 15
ATOM 9531 C C . CYS A 1 23 ? 5.805 -2.167 -5.706 1.00 0.00 23 CYS A C 15
ATOM 9532 O O . CYS A 1 23 ? 6.976 -2.245 -6.076 1.00 0.00 23 CYS A O 15
ATOM 9539 N N . ASP A 1 24 ? 5.296 -2.932 -4.747 1.00 0.00 24 ASP A N 15
ATOM 9540 C CA . ASP A 1 24 ? 6.103 -3.932 -4.058 1.00 0.00 24 ASP A CA 15
ATOM 9541 C C . ASP A 1 24 ? 5.726 -5.340 -4.510 1.00 0.00 24 ASP A C 15
ATOM 9542 O O . ASP A 1 24 ? 6.559 -6.246 -4.510 1.00 0.00 24 ASP A O 15
ATOM 9551 N N . ASN A 1 25 ? 4.466 -5.515 -4.892 1.00 0.00 25 ASN A N 15
ATOM 9552 C CA . ASN A 1 25 ? 3.978 -6.813 -5.344 1.00 0.00 25 ASN A CA 15
ATOM 9553 C C . ASN A 1 25 ? 4.342 -7.051 -6.807 1.00 0.00 25 ASN A C 15
ATOM 9554 O O . ASN A 1 25 ? 5.201 -7.877 -7.117 1.00 0.00 25 ASN A O 15
ATOM 9565 N N . PHE A 1 26 ? 3.683 -6.322 -7.701 1.00 0.00 26 PHE A N 15
ATOM 9566 C CA . PHE A 1 26 ? 3.936 -6.454 -9.131 1.00 0.00 26 PHE A CA 15
ATOM 9567 C C . PHE A 1 26 ? 5.425 -6.311 -9.435 1.00 0.00 26 PHE A C 15
ATOM 9568 O O . PHE A 1 26 ? 5.934 -6.899 -10.389 1.00 0.00 26 PHE A O 15
ATOM 9585 N N . SER A 1 27 ? 6.116 -5.523 -8.618 1.00 0.00 27 SER A N 15
ATOM 9586 C CA . SER A 1 27 ? 7.545 -5.298 -8.801 1.00 0.00 27 SER A CA 15
ATOM 9587 C C . SER A 1 27 ? 8.278 -6.616 -9.029 1.00 0.00 27 SER A C 15
ATOM 9588 O O . SER A 1 27 ? 8.840 -6.850 -10.098 1.00 0.00 27 SER A O 15
ATOM 9596 N N . ALA A 1 28 ? 8.268 -7.475 -8.014 1.00 0.00 28 ALA A N 15
ATOM 9597 C CA . ALA A 1 28 ? 8.930 -8.770 -8.103 1.00 0.00 28 ALA A CA 15
ATOM 9598 C C . ALA A 1 28 ? 7.930 -9.877 -8.419 1.00 0.00 28 ALA A C 15
ATOM 9599 O O . ALA A 1 28 ? 8.096 -10.620 -9.387 1.00 0.00 28 ALA A O 15
ATOM 9606 N N . TYR A 1 29 ? 6.891 -9.982 -7.598 1.00 0.00 29 TYR A N 15
ATOM 9607 C CA . TYR A 1 29 ? 5.865 -11.000 -7.788 1.00 0.00 29 TYR A CA 15
ATOM 9608 C C . TYR A 1 29 ? 5.289 -10.935 -9.199 1.00 0.00 29 TYR A C 15
ATOM 9609 O O . TYR A 1 29 ? 5.213 -11.944 -9.899 1.00 0.00 29 TYR A O 15
ATOM 9627 N N . GLY A 1 30 ? 4.883 -9.737 -9.611 1.00 0.00 30 GLY A N 15
ATOM 9628 C CA . GLY A 1 30 ? 4.318 -9.561 -10.936 1.00 0.00 30 GLY A CA 15
ATOM 9629 C C . GLY A 1 30 ? 2.849 -9.191 -10.896 1.00 0.00 30 GLY A C 15
ATOM 9630 O O . GLY A 1 30 ? 2.361 -8.465 -11.762 1.00 0.00 30 GLY A O 15
ATOM 9634 N N . TRP A 1 31 ? 2.142 -9.693 -9.890 1.00 0.00 31 TRP A N 15
ATOM 9635 C CA . TRP A 1 31 ? 0.718 -9.413 -9.742 1.00 0.00 31 TRP A CA 15
ATOM 9636 C C . TRP A 1 31 ? 0.480 -8.363 -8.662 1.00 0.00 31 TRP A C 15
ATOM 9637 O O . TRP A 1 31 ? 1.325 -8.149 -7.793 1.00 0.00 31 TRP A O 15
ATOM 9658 N N . CYS A 1 32 ? -0.676 -7.710 -8.723 1.00 0.00 32 CYS A N 15
ATOM 9659 C CA . CYS A 1 32 ? -1.026 -6.682 -7.750 1.00 0.00 32 CYS A CA 15
ATOM 9660 C C . CYS A 1 32 ? -2.528 -6.678 -7.479 1.00 0.00 32 CYS A C 15
ATOM 9661 O O . CYS A 1 32 ? -3.349 -6.762 -8.392 1.00 0.00 32 CYS A O 15
ATOM 9668 N N . PRO A 1 33 ? -2.896 -6.578 -6.193 1.00 0.00 33 PRO A N 15
ATOM 9669 C CA . PRO A 1 33 ? -4.300 -6.560 -5.771 1.00 0.00 33 PRO A CA 15
ATOM 9670 C C . PRO A 1 33 ? -5.011 -5.274 -6.177 1.00 0.00 33 PRO A C 15
ATOM 9671 O O . PRO A 1 33 ? -6.233 -5.248 -6.327 1.00 0.00 33 PRO A O 15
ATOM 9682 N N . LEU A 1 34 ? -4.239 -4.207 -6.354 1.00 0.00 34 LEU A N 15
ATOM 9683 C CA . LEU A 1 34 ? -4.795 -2.916 -6.743 1.00 0.00 34 LEU A CA 15
ATOM 9684 C C . LEU A 1 34 ? -4.957 -2.827 -8.257 1.00 0.00 34 LEU A C 15
ATOM 9685 O O . LEU A 1 34 ? -5.741 -2.025 -8.762 1.00 0.00 34 LEU A O 15
ATOM 9701 N N . GLY A 1 35 ? -4.211 -3.660 -8.977 1.00 0.00 35 GLY A N 15
ATOM 9702 C CA . GLY A 1 35 ? -4.288 -3.661 -10.426 1.00 0.00 35 GLY A CA 15
ATOM 9703 C C . GLY A 1 35 ? -3.783 -2.367 -11.035 1.00 0.00 35 GLY A C 15
ATOM 9704 O O . GLY A 1 35 ? -2.775 -1.806 -10.604 1.00 0.00 35 GLY A O 15
ATOM 9708 N N . PRO A 1 36 ? -4.491 -1.876 -12.062 1.00 0.00 36 PRO A N 15
ATOM 9709 C CA . PRO A 1 36 ? -4.127 -0.636 -12.754 1.00 0.00 36 PRO A CA 15
ATOM 9710 C C . PRO A 1 36 ? -4.346 0.598 -11.885 1.00 0.00 36 PRO A C 15
ATOM 9711 O O . PRO A 1 36 ? -3.549 1.535 -11.910 1.00 0.00 36 PRO A O 15
ATOM 9722 N N . GLN A 1 37 ? -5.431 0.591 -11.117 1.00 0.00 37 GLN A N 15
ATOM 9723 C CA . GLN A 1 37 ? -5.754 1.710 -10.241 1.00 0.00 37 GLN A CA 15
ATOM 9724 C C . GLN A 1 37 ? -4.608 1.994 -9.275 1.00 0.00 37 GLN A C 15
ATOM 9725 O O . GLN A 1 37 ? -4.444 3.120 -8.804 1.00 0.00 37 GLN A O 15
ATOM 9739 N N . CYS A 1 38 ? -3.818 0.966 -8.984 1.00 0.00 38 CYS A N 15
ATOM 9740 C CA . CYS A 1 38 ? -2.687 1.104 -8.074 1.00 0.00 38 CYS A CA 15
ATOM 9741 C C . CYS A 1 38 ? -1.913 2.388 -8.359 1.00 0.00 38 CYS A C 15
ATOM 9742 O O . CYS A 1 38 ? -1.616 2.722 -9.507 1.00 0.00 38 CYS A O 15
ATOM 9749 N N . PRO A 1 39 ? -1.576 3.125 -7.291 1.00 0.00 39 PRO A N 15
ATOM 9750 C CA . PRO A 1 39 ? -0.831 4.383 -7.400 1.00 0.00 39 PRO A CA 15
ATOM 9751 C C . PRO A 1 39 ? 0.616 4.165 -7.827 1.00 0.00 39 PRO A C 15
ATOM 9752 O O . PRO A 1 39 ? 1.175 4.958 -8.584 1.00 0.00 39 PRO A O 15
ATOM 9763 N N . GLN A 1 40 ? 1.216 3.085 -7.337 1.00 0.00 40 GLN A N 15
ATOM 9764 C CA . GLN A 1 40 ? 2.599 2.763 -7.669 1.00 0.00 40 GLN A CA 15
ATOM 9765 C C . GLN A 1 40 ? 2.718 2.301 -9.118 1.00 0.00 40 GLN A C 15
ATOM 9766 O O . GLN A 1 40 ? 1.714 2.052 -9.785 1.00 0.00 40 GLN A O 15
ATOM 9780 N N . SER A 1 41 ? 3.952 2.189 -9.599 1.00 0.00 41 SER A N 15
ATOM 9781 C CA . SER A 1 41 ? 4.202 1.762 -10.970 1.00 0.00 41 SER A CA 15
ATOM 9782 C C . SER A 1 41 ? 4.572 0.282 -11.019 1.00 0.00 41 SER A C 15
ATOM 9783 O O . SER A 1 41 ? 5.207 -0.241 -10.103 1.00 0.00 41 SER A O 15
ATOM 9791 N N . HIS A 1 42 ? 4.168 -0.387 -12.094 1.00 0.00 42 HIS A N 15
ATOM 9792 C CA . HIS A 1 42 ? 4.457 -1.807 -12.264 1.00 0.00 42 HIS A CA 15
ATOM 9793 C C . HIS A 1 42 ? 5.393 -2.033 -13.447 1.00 0.00 42 HIS A C 15
ATOM 9794 O O . HIS A 1 42 ? 4.967 -2.478 -14.513 1.00 0.00 42 HIS A O 15
ATOM 9808 N N . ASP A 1 43 ? 6.670 -1.724 -13.252 1.00 0.00 43 ASP A N 15
ATOM 9809 C CA . ASP A 1 43 ? 7.667 -1.893 -14.303 1.00 0.00 43 ASP A CA 15
ATOM 9810 C C . ASP A 1 43 ? 8.481 -3.164 -14.080 1.00 0.00 43 ASP A C 15
ATOM 9811 O O . ASP A 1 43 ? 9.184 -3.295 -13.077 1.00 0.00 43 ASP A O 15
ATOM 9820 N N . ILE A 1 44 ? 8.380 -4.098 -15.019 1.00 0.00 44 ILE A N 15
ATOM 9821 C CA . ILE A 1 44 ? 9.106 -5.358 -14.925 1.00 0.00 44 ILE A CA 15
ATOM 9822 C C . ILE A 1 44 ? 10.546 -5.200 -15.402 1.00 0.00 44 ILE A C 15
ATOM 9823 O O . ILE A 1 44 ? 10.825 -5.265 -16.599 1.00 0.00 44 ILE A O 15
ATOM 9839 N N . SER A 1 45 ? 11.457 -4.994 -14.456 1.00 0.00 45 SER A N 15
ATOM 9840 C CA . SER A 1 45 ? 12.869 -4.824 -14.779 1.00 0.00 45 SER A CA 15
ATOM 9841 C C . SER A 1 45 ? 13.431 -6.082 -15.434 1.00 0.00 45 SER A C 15
ATOM 9842 O O . SER A 1 45 ? 14.080 -6.016 -16.477 1.00 0.00 45 SER A O 15
ATOM 9850 N N . GLY A 1 46 ? 13.177 -7.230 -14.812 1.00 0.00 46 GLY A N 15
ATOM 9851 C CA . GLY A 1 46 ? 13.664 -8.488 -15.347 1.00 0.00 46 GLY A CA 15
ATOM 9852 C C . GLY A 1 46 ? 15.122 -8.734 -15.012 1.00 0.00 46 GLY A C 15
ATOM 9853 O O . GLY A 1 46 ? 15.924 -7.806 -14.913 1.00 0.00 46 GLY A O 15
ATOM 9857 N N . PRO A 1 47 ? 15.483 -10.013 -14.829 1.00 0.00 47 PRO A N 15
ATOM 9858 C CA . PRO A 1 47 ? 16.855 -10.409 -14.499 1.00 0.00 47 PRO A CA 15
ATOM 9859 C C . PRO A 1 47 ? 17.814 -10.203 -15.666 1.00 0.00 47 PRO A C 15
ATOM 9860 O O . PRO A 1 47 ? 18.909 -9.666 -15.494 1.00 0.00 47 PRO A O 15
ATOM 9871 N N . SER A 1 48 ? 17.397 -10.633 -16.852 1.00 0.00 48 SER A N 15
ATOM 9872 C CA . SER A 1 48 ? 18.222 -10.498 -18.047 1.00 0.00 48 SER A CA 15
ATOM 9873 C C . SER A 1 48 ? 17.422 -9.884 -19.193 1.00 0.00 48 SER A C 15
ATOM 9874 O O . SER A 1 48 ? 17.646 -8.736 -19.575 1.00 0.00 48 SER A O 15
ATOM 9882 N N . SER A 1 49 ? 16.488 -10.659 -19.735 1.00 0.00 49 SER A N 15
ATOM 9883 C CA . SER A 1 49 ? 15.657 -10.194 -20.840 1.00 0.00 49 SER A CA 15
ATOM 9884 C C . SER A 1 49 ? 14.178 -10.414 -20.536 1.00 0.00 49 SER A C 15
ATOM 9885 O O . SER A 1 49 ? 13.414 -10.850 -21.396 1.00 0.00 49 SER A O 15
ATOM 9893 N N . GLY A 1 50 ? 13.781 -10.108 -19.305 1.00 0.00 50 GLY A N 15
ATOM 9894 C CA . GLY A 1 50 ? 12.396 -10.279 -18.908 1.00 0.00 50 GLY A CA 15
ATOM 9895 C C . GLY A 1 50 ? 11.434 -9.566 -19.838 1.00 0.00 50 GLY A C 15
ATOM 9896 O O . GLY A 1 50 ? 10.274 -9.383 -19.474 1.00 0.00 50 GLY A O 15
ATOM 9901 N N . GLY A 1 1 ? 5.302 20.218 -13.106 1.00 0.00 1 GLY A N 16
ATOM 9902 C CA . GLY A 1 1 ? 6.148 21.375 -13.337 1.00 0.00 1 GLY A CA 16
ATOM 9903 C C . GLY A 1 1 ? 5.347 22.636 -13.596 1.00 0.00 1 GLY A C 16
ATOM 9904 O O . GLY A 1 1 ? 4.122 22.591 -13.699 1.00 0.00 1 GLY A O 16
ATOM 9908 N N . SER A 1 2 ? 6.041 23.765 -13.699 1.00 0.00 2 SER A N 16
ATOM 9909 C CA . SER A 1 2 ? 5.386 25.045 -13.942 1.00 0.00 2 SER A CA 16
ATOM 9910 C C . SER A 1 2 ? 5.341 25.358 -15.435 1.00 0.00 2 SER A C 16
ATOM 9911 O O . SER A 1 2 ? 6.319 25.149 -16.154 1.00 0.00 2 SER A O 16
ATOM 9919 N N . SER A 1 3 ? 4.199 25.859 -15.894 1.00 0.00 3 SER A N 16
ATOM 9920 C CA . SER A 1 3 ? 4.024 26.198 -17.301 1.00 0.00 3 SER A CA 16
ATOM 9921 C C . SER A 1 3 ? 4.412 27.649 -17.564 1.00 0.00 3 SER A C 16
ATOM 9922 O O . SER A 1 3 ? 5.263 27.933 -18.406 1.00 0.00 3 SER A O 16
ATOM 9930 N N . GLY A 1 4 ? 3.782 28.565 -16.835 1.00 0.00 4 GLY A N 16
ATOM 9931 C CA . GLY A 1 4 ? 4.074 29.977 -17.003 1.00 0.00 4 GLY A CA 16
ATOM 9932 C C . GLY A 1 4 ? 4.924 30.531 -15.877 1.00 0.00 4 GLY A C 16
ATOM 9933 O O . GLY A 1 4 ? 5.975 29.977 -15.553 1.00 0.00 4 GLY A O 16
ATOM 9937 N N . SER A 1 5 ? 4.471 31.629 -15.280 1.00 0.00 5 SER A N 16
ATOM 9938 C CA . SER A 1 5 ? 5.201 32.261 -14.188 1.00 0.00 5 SER A CA 16
ATOM 9939 C C . SER A 1 5 ? 5.587 31.235 -13.126 1.00 0.00 5 SER A C 16
ATOM 9940 O O . SER A 1 5 ? 4.763 30.427 -12.700 1.00 0.00 5 SER A O 16
ATOM 9948 N N . SER A 1 6 ? 6.847 31.275 -12.704 1.00 0.00 6 SER A N 16
ATOM 9949 C CA . SER A 1 6 ? 7.345 30.347 -11.696 1.00 0.00 6 SER A CA 16
ATOM 9950 C C . SER A 1 6 ? 7.974 31.100 -10.528 1.00 0.00 6 SER A C 16
ATOM 9951 O O . SER A 1 6 ? 8.927 31.857 -10.704 1.00 0.00 6 SER A O 16
ATOM 9959 N N . GLY A 1 7 ? 7.431 30.886 -9.333 1.00 0.00 7 GLY A N 16
ATOM 9960 C CA . GLY A 1 7 ? 7.951 31.552 -8.152 1.00 0.00 7 GLY A CA 16
ATOM 9961 C C . GLY A 1 7 ? 8.778 30.626 -7.282 1.00 0.00 7 GLY A C 16
ATOM 9962 O O . GLY A 1 7 ? 10.007 30.709 -7.269 1.00 0.00 7 GLY A O 16
ATOM 9966 N N . CYS A 1 8 ? 8.104 29.744 -6.553 1.00 0.00 8 CYS A N 16
ATOM 9967 C CA . CYS A 1 8 ? 8.785 28.801 -5.673 1.00 0.00 8 CYS A CA 16
ATOM 9968 C C . CYS A 1 8 ? 9.892 28.063 -6.419 1.00 0.00 8 CYS A C 16
ATOM 9969 O O . CYS A 1 8 ? 9.755 27.750 -7.603 1.00 0.00 8 CYS A O 16
ATOM 9977 N N . CYS A 1 9 ? 10.988 27.789 -5.721 1.00 0.00 9 CYS A N 16
ATOM 9978 C CA . CYS A 1 9 ? 12.120 27.089 -6.318 1.00 0.00 9 CYS A CA 16
ATOM 9979 C C . CYS A 1 9 ? 11.712 25.698 -6.791 1.00 0.00 9 CYS A C 16
ATOM 9980 O O . CYS A 1 9 ? 10.597 25.244 -6.529 1.00 0.00 9 CYS A O 16
ATOM 9988 N N . LEU A 1 10 ? 12.620 25.026 -7.489 1.00 0.00 10 LEU A N 16
ATOM 9989 C CA . LEU A 1 10 ? 12.355 23.686 -8.001 1.00 0.00 10 LEU A CA 16
ATOM 9990 C C . LEU A 1 10 ? 12.954 22.624 -7.083 1.00 0.00 10 LEU A C 16
ATOM 9991 O O . LEU A 1 10 ? 14.041 22.789 -6.529 1.00 0.00 10 LEU A O 16
ATOM 10007 N N . PRO A 1 11 ? 12.230 21.507 -6.920 1.00 0.00 11 PRO A N 16
ATOM 10008 C CA . PRO A 1 11 ? 12.671 20.395 -6.072 1.00 0.00 11 PRO A CA 16
ATOM 10009 C C . PRO A 1 11 ? 13.864 19.653 -6.665 1.00 0.00 11 PRO A C 16
ATOM 10010 O O . PRO A 1 11 ? 14.140 19.727 -7.863 1.00 0.00 11 PRO A O 16
ATOM 10021 N N . PRO A 1 12 ? 14.591 18.919 -5.809 1.00 0.00 12 PRO A N 16
ATOM 10022 C CA . PRO A 1 12 ? 15.765 18.148 -6.226 1.00 0.00 12 PRO A CA 16
ATOM 10023 C C . PRO A 1 12 ? 15.395 16.949 -7.092 1.00 0.00 12 PRO A C 16
ATOM 10024 O O . PRO A 1 12 ? 14.453 16.218 -6.786 1.00 0.00 12 PRO A O 16
ATOM 10035 N N . ALA A 1 13 ? 16.141 16.753 -8.174 1.00 0.00 13 ALA A N 16
ATOM 10036 C CA . ALA A 1 13 ? 15.892 15.641 -9.082 1.00 0.00 13 ALA A CA 16
ATOM 10037 C C . ALA A 1 13 ? 15.838 14.317 -8.328 1.00 0.00 13 ALA A C 16
ATOM 10038 O O . ALA A 1 13 ? 16.280 14.224 -7.182 1.00 0.00 13 ALA A O 16
ATOM 10045 N N . THR A 1 14 ? 15.293 13.293 -8.977 1.00 0.00 14 THR A N 16
ATOM 10046 C CA . THR A 1 14 ? 15.180 11.974 -8.367 1.00 0.00 14 THR A CA 16
ATOM 10047 C C . THR A 1 14 ? 16.164 10.992 -8.992 1.00 0.00 14 THR A C 16
ATOM 10048 O O . THR A 1 14 ? 16.343 10.968 -10.210 1.00 0.00 14 THR A O 16
ATOM 10059 N N . HIS A 1 15 ? 16.801 10.183 -8.151 1.00 0.00 15 HIS A N 16
ATOM 10060 C CA . HIS A 1 15 ? 17.767 9.198 -8.622 1.00 0.00 15 HIS A CA 16
ATOM 10061 C C . HIS A 1 15 ? 17.087 8.140 -9.487 1.00 0.00 15 HIS A C 16
ATOM 10062 O O . HIS A 1 15 ? 17.457 7.938 -10.643 1.00 0.00 15 HIS A O 16
ATOM 10076 N N . ARG A 1 16 ? 16.092 7.468 -8.917 1.00 0.00 16 ARG A N 16
ATOM 10077 C CA . ARG A 1 16 ? 15.362 6.430 -9.635 1.00 0.00 16 ARG A CA 16
ATOM 10078 C C . ARG A 1 16 ? 15.234 6.780 -11.115 1.00 0.00 16 ARG A C 16
ATOM 10079 O O . ARG A 1 16 ? 15.124 7.946 -11.496 1.00 0.00 16 ARG A O 16
ATOM 10100 N N . PRO A 1 17 ? 15.250 5.747 -11.971 1.00 0.00 17 PRO A N 16
ATOM 10101 C CA . PRO A 1 17 ? 15.137 5.920 -13.422 1.00 0.00 17 PRO A CA 16
ATOM 10102 C C . PRO A 1 17 ? 13.745 6.376 -13.845 1.00 0.00 17 PRO A C 16
ATOM 10103 O O . PRO A 1 17 ? 13.600 7.295 -14.652 1.00 0.00 17 PRO A O 16
ATOM 10114 N N . HIS A 1 18 ? 12.722 5.730 -13.295 1.00 0.00 18 HIS A N 16
ATOM 10115 C CA . HIS A 1 18 ? 11.341 6.071 -13.615 1.00 0.00 18 HIS A CA 16
ATOM 10116 C C . HIS A 1 18 ? 10.865 7.253 -12.777 1.00 0.00 18 HIS A C 16
ATOM 10117 O O . HIS A 1 18 ? 11.174 7.369 -11.591 1.00 0.00 18 HIS A O 16
ATOM 10131 N N . PRO A 1 19 ? 10.095 8.153 -13.406 1.00 0.00 19 PRO A N 16
ATOM 10132 C CA . PRO A 1 19 ? 9.560 9.343 -12.737 1.00 0.00 19 PRO A CA 16
ATOM 10133 C C . PRO A 1 19 ? 8.487 8.998 -11.710 1.00 0.00 19 PRO A C 16
ATOM 10134 O O . PRO A 1 19 ? 8.012 9.866 -10.977 1.00 0.00 19 PRO A O 16
ATOM 10145 N N . THR A 1 20 ? 8.110 7.724 -11.660 1.00 0.00 20 THR A N 16
ATOM 10146 C CA . THR A 1 20 ? 7.093 7.264 -10.723 1.00 0.00 20 THR A CA 16
ATOM 10147 C C . THR A 1 20 ? 7.624 6.137 -9.845 1.00 0.00 20 THR A C 16
ATOM 10148 O O . THR A 1 20 ? 8.523 5.398 -10.244 1.00 0.00 20 THR A O 16
ATOM 10159 N N . SER A 1 21 ? 7.060 6.010 -8.648 1.00 0.00 21 SER A N 16
ATOM 10160 C CA . SER A 1 21 ? 7.480 4.974 -7.711 1.00 0.00 21 SER A CA 16
ATOM 10161 C C . SER A 1 21 ? 6.903 3.618 -8.107 1.00 0.00 21 SER A C 16
ATOM 10162 O O . SER A 1 21 ? 5.692 3.474 -8.280 1.00 0.00 21 SER A O 16
ATOM 10170 N N . ILE A 1 22 ? 7.778 2.629 -8.249 1.00 0.00 22 ILE A N 16
ATOM 10171 C CA . ILE A 1 22 ? 7.356 1.284 -8.623 1.00 0.00 22 ILE A CA 16
ATOM 10172 C C . ILE A 1 22 ? 6.680 0.575 -7.455 1.00 0.00 22 ILE A C 16
ATOM 10173 O O . ILE A 1 22 ? 7.022 0.802 -6.294 1.00 0.00 22 ILE A O 16
ATOM 10189 N N . CYS A 1 23 ? 5.718 -0.286 -7.770 1.00 0.00 23 CYS A N 16
ATOM 10190 C CA . CYS A 1 23 ? 4.993 -1.031 -6.748 1.00 0.00 23 CYS A CA 16
ATOM 10191 C C . CYS A 1 23 ? 5.927 -1.978 -6.000 1.00 0.00 23 CYS A C 16
ATOM 10192 O O . CYS A 1 23 ? 7.091 -2.138 -6.369 1.00 0.00 23 CYS A O 16
ATOM 10199 N N . ASP A 1 24 ? 5.409 -2.602 -4.948 1.00 0.00 24 ASP A N 16
ATOM 10200 C CA . ASP A 1 24 ? 6.195 -3.534 -4.148 1.00 0.00 24 ASP A CA 16
ATOM 10201 C C . ASP A 1 24 ? 5.804 -4.977 -4.454 1.00 0.00 24 ASP A C 16
ATOM 10202 O O . ASP A 1 24 ? 6.608 -5.895 -4.297 1.00 0.00 24 ASP A O 16
ATOM 10211 N N . ASN A 1 25 ? 4.564 -5.168 -4.891 1.00 0.00 25 ASN A N 16
ATOM 10212 C CA . ASN A 1 25 ? 4.065 -6.499 -5.217 1.00 0.00 25 ASN A CA 16
ATOM 10213 C C . ASN A 1 25 ? 4.383 -6.859 -6.665 1.00 0.00 25 ASN A C 16
ATOM 10214 O O . ASN A 1 25 ? 5.233 -7.710 -6.932 1.00 0.00 25 ASN A O 16
ATOM 10225 N N . PHE A 1 26 ? 3.696 -6.206 -7.597 1.00 0.00 26 PHE A N 16
ATOM 10226 C CA . PHE A 1 26 ? 3.905 -6.458 -9.018 1.00 0.00 26 PHE A CA 16
ATOM 10227 C C . PHE A 1 26 ? 5.382 -6.335 -9.380 1.00 0.00 26 PHE A C 16
ATOM 10228 O O . PHE A 1 26 ? 5.849 -6.946 -10.341 1.00 0.00 26 PHE A O 16
ATOM 10245 N N . SER A 1 27 ? 6.112 -5.540 -8.605 1.00 0.00 27 SER A N 16
ATOM 10246 C CA . SER A 1 27 ? 7.535 -5.332 -8.846 1.00 0.00 27 SER A CA 16
ATOM 10247 C C . SER A 1 27 ? 8.266 -6.666 -8.963 1.00 0.00 27 SER A C 16
ATOM 10248 O O . SER A 1 27 ? 8.800 -7.003 -10.019 1.00 0.00 27 SER A O 16
ATOM 10256 N N . ALA A 1 28 ? 8.285 -7.421 -7.869 1.00 0.00 28 ALA A N 16
ATOM 10257 C CA . ALA A 1 28 ? 8.948 -8.719 -7.848 1.00 0.00 28 ALA A CA 16
ATOM 10258 C C . ALA A 1 28 ? 7.950 -9.849 -8.077 1.00 0.00 28 ALA A C 16
ATOM 10259 O O . ALA A 1 28 ? 8.059 -10.600 -9.047 1.00 0.00 28 ALA A O 16
ATOM 10266 N N . TYR A 1 29 ? 6.978 -9.965 -7.179 1.00 0.00 29 TYR A N 16
ATOM 10267 C CA . TYR A 1 29 ? 5.963 -11.006 -7.281 1.00 0.00 29 TYR A CA 16
ATOM 10268 C C . TYR A 1 29 ? 5.426 -11.105 -8.706 1.00 0.00 29 TYR A C 16
ATOM 10269 O O . TYR A 1 29 ? 5.415 -12.180 -9.304 1.00 0.00 29 TYR A O 16
ATOM 10287 N N . GLY A 1 30 ? 4.981 -9.973 -9.244 1.00 0.00 30 GLY A N 16
ATOM 10288 C CA . GLY A 1 30 ? 4.449 -9.953 -10.594 1.00 0.00 30 GLY A CA 16
ATOM 10289 C C . GLY A 1 30 ? 2.946 -9.763 -10.622 1.00 0.00 30 GLY A C 16
ATOM 10290 O O . GLY A 1 30 ? 2.324 -9.834 -11.682 1.00 0.00 30 GLY A O 16
ATOM 10294 N N . TRP A 1 31 ? 2.360 -9.521 -9.455 1.00 0.00 31 TRP A N 16
ATOM 10295 C CA . TRP A 1 31 ? 0.919 -9.322 -9.350 1.00 0.00 31 TRP A CA 16
ATOM 10296 C C . TRP A 1 31 ? 0.588 -8.302 -8.267 1.00 0.00 31 TRP A C 16
ATOM 10297 O O . TRP A 1 31 ? 1.367 -8.095 -7.336 1.00 0.00 31 TRP A O 16
ATOM 10318 N N . CYS A 1 32 ? -0.572 -7.666 -8.393 1.00 0.00 32 CYS A N 16
ATOM 10319 C CA . CYS A 1 32 ? -1.006 -6.666 -7.425 1.00 0.00 32 CYS A CA 16
ATOM 10320 C C . CYS A 1 32 ? -2.523 -6.693 -7.259 1.00 0.00 32 CYS A C 16
ATOM 10321 O O . CYS A 1 32 ? -3.278 -6.745 -8.230 1.00 0.00 32 CYS A O 16
ATOM 10328 N N . PRO A 1 33 ? -2.981 -6.656 -5.999 1.00 0.00 33 PRO A N 16
ATOM 10329 C CA . PRO A 1 33 ? -4.410 -6.675 -5.675 1.00 0.00 33 PRO A CA 16
ATOM 10330 C C . PRO A 1 33 ? -5.111 -5.379 -6.071 1.00 0.00 33 PRO A C 16
ATOM 10331 O O . PRO A 1 33 ? -6.332 -5.263 -5.958 1.00 0.00 33 PRO A O 16
ATOM 10342 N N . LEU A 1 34 ? -4.332 -4.409 -6.534 1.00 0.00 34 LEU A N 16
ATOM 10343 C CA . LEU A 1 34 ? -4.878 -3.121 -6.947 1.00 0.00 34 LEU A CA 16
ATOM 10344 C C . LEU A 1 34 ? -5.052 -3.064 -8.462 1.00 0.00 34 LEU A C 16
ATOM 10345 O O . LEU A 1 34 ? -5.874 -2.305 -8.974 1.00 0.00 34 LEU A O 16
ATOM 10361 N N . GLY A 1 35 ? -4.274 -3.875 -9.173 1.00 0.00 35 GLY A N 16
ATOM 10362 C CA . GLY A 1 35 ? -4.360 -3.903 -10.621 1.00 0.00 35 GLY A CA 16
ATOM 10363 C C . GLY A 1 35 ? -3.914 -2.599 -11.254 1.00 0.00 35 GLY A C 16
ATOM 10364 O O . GLY A 1 35 ? -2.909 -2.006 -10.862 1.00 0.00 35 GLY A O 16
ATOM 10368 N N . PRO A 1 36 ? -4.672 -2.135 -12.258 1.00 0.00 36 PRO A N 16
ATOM 10369 C CA . PRO A 1 36 ? -4.368 -0.889 -12.968 1.00 0.00 36 PRO A CA 16
ATOM 10370 C C . PRO A 1 36 ? -4.593 0.344 -12.099 1.00 0.00 36 PRO A C 16
ATOM 10371 O O . PRO A 1 36 ? -3.815 1.296 -12.145 1.00 0.00 36 PRO A O 16
ATOM 10382 N N . GLN A 1 37 ? -5.660 0.317 -11.307 1.00 0.00 37 GLN A N 16
ATOM 10383 C CA . GLN A 1 37 ? -5.986 1.433 -10.428 1.00 0.00 37 GLN A CA 16
ATOM 10384 C C . GLN A 1 37 ? -4.825 1.743 -9.488 1.00 0.00 37 GLN A C 16
ATOM 10385 O O . GLN A 1 37 ? -4.682 2.869 -9.011 1.00 0.00 37 GLN A O 16
ATOM 10399 N N . CYS A 1 38 ? -3.998 0.737 -9.226 1.00 0.00 38 CYS A N 16
ATOM 10400 C CA . CYS A 1 38 ? -2.850 0.900 -8.343 1.00 0.00 38 CYS A CA 16
ATOM 10401 C C . CYS A 1 38 ? -2.141 2.225 -8.611 1.00 0.00 38 CYS A C 16
ATOM 10402 O O . CYS A 1 38 ? -1.903 2.609 -9.756 1.00 0.00 38 CYS A O 16
ATOM 10409 N N . PRO A 1 39 ? -1.796 2.941 -7.530 1.00 0.00 39 PRO A N 16
ATOM 10410 C CA . PRO A 1 39 ? -1.110 4.233 -7.623 1.00 0.00 39 PRO A CA 16
ATOM 10411 C C . PRO A 1 39 ? 0.328 4.091 -8.110 1.00 0.00 39 PRO A C 16
ATOM 10412 O O . PRO A 1 39 ? 0.852 4.975 -8.788 1.00 0.00 39 PRO A O 16
ATOM 10423 N N . GLN A 1 40 ? 0.960 2.976 -7.760 1.00 0.00 40 GLN A N 16
ATOM 10424 C CA . GLN A 1 40 ? 2.338 2.720 -8.162 1.00 0.00 40 GLN A CA 16
ATOM 10425 C C . GLN A 1 40 ? 2.387 1.947 -9.476 1.00 0.00 40 GLN A C 16
ATOM 10426 O O . GLN A 1 40 ? 1.490 1.161 -9.778 1.00 0.00 40 GLN A O 16
ATOM 10440 N N . SER A 1 41 ? 3.441 2.177 -10.253 1.00 0.00 41 SER A N 16
ATOM 10441 C CA . SER A 1 41 ? 3.605 1.505 -11.536 1.00 0.00 41 SER A CA 16
ATOM 10442 C C . SER A 1 41 ? 3.933 0.028 -11.338 1.00 0.00 41 SER A C 16
ATOM 10443 O O . SER A 1 41 ? 4.304 -0.397 -10.243 1.00 0.00 41 SER A O 16
ATOM 10451 N N . HIS A 1 42 ? 3.794 -0.751 -12.406 1.00 0.00 42 HIS A N 16
ATOM 10452 C CA . HIS A 1 42 ? 4.075 -2.181 -12.351 1.00 0.00 42 HIS A CA 16
ATOM 10453 C C . HIS A 1 42 ? 5.111 -2.572 -13.402 1.00 0.00 42 HIS A C 16
ATOM 10454 O O . HIS A 1 42 ? 4.765 -2.904 -14.535 1.00 0.00 42 HIS A O 16
ATOM 10468 N N . ASP A 1 43 ? 6.381 -2.529 -13.017 1.00 0.00 43 ASP A N 16
ATOM 10469 C CA . ASP A 1 43 ? 7.468 -2.878 -13.925 1.00 0.00 43 ASP A CA 16
ATOM 10470 C C . ASP A 1 43 ? 8.097 -4.211 -13.531 1.00 0.00 43 ASP A C 16
ATOM 10471 O O . ASP A 1 43 ? 8.216 -4.527 -12.347 1.00 0.00 43 ASP A O 16
ATOM 10480 N N . ILE A 1 44 ? 8.498 -4.988 -14.531 1.00 0.00 44 ILE A N 16
ATOM 10481 C CA . ILE A 1 44 ? 9.115 -6.286 -14.289 1.00 0.00 44 ILE A CA 16
ATOM 10482 C C . ILE A 1 44 ? 10.544 -6.324 -14.821 1.00 0.00 44 ILE A C 16
ATOM 10483 O O . ILE A 1 44 ? 10.765 -6.396 -16.030 1.00 0.00 44 ILE A O 16
ATOM 10499 N N . SER A 1 45 ? 11.510 -6.276 -13.910 1.00 0.00 45 SER A N 16
ATOM 10500 C CA . SER A 1 45 ? 12.919 -6.302 -14.288 1.00 0.00 45 SER A CA 16
ATOM 10501 C C . SER A 1 45 ? 13.157 -5.489 -15.556 1.00 0.00 45 SER A C 16
ATOM 10502 O O . SER A 1 45 ? 13.904 -5.902 -16.441 1.00 0.00 45 SER A O 16
ATOM 10510 N N . GLY A 1 46 ? 12.513 -4.328 -15.637 1.00 0.00 46 GLY A N 16
ATOM 10511 C CA . GLY A 1 46 ? 12.667 -3.474 -16.800 1.00 0.00 46 GLY A CA 16
ATOM 10512 C C . GLY A 1 46 ? 11.618 -3.744 -17.861 1.00 0.00 46 GLY A C 16
ATOM 10513 O O . GLY A 1 46 ? 10.631 -4.441 -17.624 1.00 0.00 46 GLY A O 16
ATOM 10517 N N . PRO A 1 47 ? 11.825 -3.183 -19.061 1.00 0.00 47 PRO A N 16
ATOM 10518 C CA . PRO A 1 47 ? 10.900 -3.353 -20.185 1.00 0.00 47 PRO A CA 16
ATOM 10519 C C . PRO A 1 47 ? 10.913 -4.773 -20.738 1.00 0.00 47 PRO A C 16
ATOM 10520 O O . PRO A 1 47 ? 11.640 -5.074 -21.685 1.00 0.00 47 PRO A O 16
ATOM 10531 N N . SER A 1 48 ? 10.105 -5.644 -20.141 1.00 0.00 48 SER A N 16
ATOM 10532 C CA . SER A 1 48 ? 10.027 -7.035 -20.572 1.00 0.00 48 SER A CA 16
ATOM 10533 C C . SER A 1 48 ? 8.583 -7.435 -20.855 1.00 0.00 48 SER A C 16
ATOM 10534 O O . SER A 1 48 ? 7.777 -7.585 -19.936 1.00 0.00 48 SER A O 16
ATOM 10542 N N . SER A 1 49 ? 8.262 -7.607 -22.134 1.00 0.00 49 SER A N 16
ATOM 10543 C CA . SER A 1 49 ? 6.914 -7.987 -22.539 1.00 0.00 49 SER A CA 16
ATOM 10544 C C . SER A 1 49 ? 6.691 -9.484 -22.350 1.00 0.00 49 SER A C 16
ATOM 10545 O O . SER A 1 49 ? 5.665 -9.908 -21.820 1.00 0.00 49 SER A O 16
ATOM 10553 N N . GLY A 1 50 ? 7.662 -10.281 -22.787 1.00 0.00 50 GLY A N 16
ATOM 10554 C CA . GLY A 1 50 ? 7.553 -11.722 -22.658 1.00 0.00 50 GLY A CA 16
ATOM 10555 C C . GLY A 1 50 ? 8.430 -12.461 -23.649 1.00 0.00 50 GLY A C 16
ATOM 10556 O O . GLY A 1 50 ? 8.693 -11.931 -24.728 1.00 0.00 50 GLY A O 16
ATOM 10561 N N . GLY A 1 1 ? 28.616 15.515 10.150 1.00 0.00 1 GLY A N 17
ATOM 10562 C CA . GLY A 1 1 ? 27.234 15.854 9.865 1.00 0.00 1 GLY A CA 17
ATOM 10563 C C . GLY A 1 1 ? 26.368 14.628 9.653 1.00 0.00 1 GLY A C 17
ATOM 10564 O O . GLY A 1 1 ? 26.798 13.656 9.032 1.00 0.00 1 GLY A O 17
ATOM 10568 N N . SER A 1 2 ? 25.144 14.673 10.170 1.00 0.00 2 SER A N 17
ATOM 10569 C CA . SER A 1 2 ? 24.218 13.555 10.039 1.00 0.00 2 SER A CA 17
ATOM 10570 C C . SER A 1 2 ? 23.910 13.274 8.571 1.00 0.00 2 SER A C 17
ATOM 10571 O O . SER A 1 2 ? 23.486 14.164 7.833 1.00 0.00 2 SER A O 17
ATOM 10579 N N . SER A 1 3 ? 24.125 12.030 8.155 1.00 0.00 3 SER A N 17
ATOM 10580 C CA . SER A 1 3 ? 23.875 11.631 6.775 1.00 0.00 3 SER A CA 17
ATOM 10581 C C . SER A 1 3 ? 23.300 10.219 6.713 1.00 0.00 3 SER A C 17
ATOM 10582 O O . SER A 1 3 ? 23.807 9.302 7.358 1.00 0.00 3 SER A O 17
ATOM 10590 N N . GLY A 1 4 ? 22.238 10.053 5.931 1.00 0.00 4 GLY A N 17
ATOM 10591 C CA . GLY A 1 4 ? 21.611 8.751 5.798 1.00 0.00 4 GLY A CA 17
ATOM 10592 C C . GLY A 1 4 ? 20.187 8.843 5.287 1.00 0.00 4 GLY A C 17
ATOM 10593 O O . GLY A 1 4 ? 19.960 8.993 4.086 1.00 0.00 4 GLY A O 17
ATOM 10597 N N . SER A 1 5 ? 19.225 8.750 6.200 1.00 0.00 5 SER A N 17
ATOM 10598 C CA . SER A 1 5 ? 17.815 8.818 5.834 1.00 0.00 5 SER A CA 17
ATOM 10599 C C . SER A 1 5 ? 17.073 9.818 6.714 1.00 0.00 5 SER A C 17
ATOM 10600 O O . SER A 1 5 ? 15.962 9.553 7.173 1.00 0.00 5 SER A O 17
ATOM 10608 N N . SER A 1 6 ? 17.696 10.970 6.946 1.00 0.00 6 SER A N 17
ATOM 10609 C CA . SER A 1 6 ? 17.097 12.010 7.774 1.00 0.00 6 SER A CA 17
ATOM 10610 C C . SER A 1 6 ? 15.632 12.222 7.406 1.00 0.00 6 SER A C 17
ATOM 10611 O O . SER A 1 6 ? 14.747 12.130 8.255 1.00 0.00 6 SER A O 17
ATOM 10619 N N . GLY A 1 7 ? 15.384 12.507 6.131 1.00 0.00 7 GLY A N 17
ATOM 10620 C CA . GLY A 1 7 ? 14.026 12.728 5.671 1.00 0.00 7 GLY A CA 17
ATOM 10621 C C . GLY A 1 7 ? 13.795 14.153 5.210 1.00 0.00 7 GLY A C 17
ATOM 10622 O O . GLY A 1 7 ? 13.205 14.958 5.933 1.00 0.00 7 GLY A O 17
ATOM 10626 N N . CYS A 1 8 ? 14.261 14.468 4.007 1.00 0.00 8 CYS A N 17
ATOM 10627 C CA . CYS A 1 8 ? 14.104 15.808 3.452 1.00 0.00 8 CYS A CA 17
ATOM 10628 C C . CYS A 1 8 ? 13.562 15.746 2.028 1.00 0.00 8 CYS A C 17
ATOM 10629 O O . CYS A 1 8 ? 12.724 16.559 1.636 1.00 0.00 8 CYS A O 17
ATOM 10637 N N . CYS A 1 9 ? 14.047 14.778 1.258 1.00 0.00 9 CYS A N 17
ATOM 10638 C CA . CYS A 1 9 ? 13.613 14.612 -0.125 1.00 0.00 9 CYS A CA 17
ATOM 10639 C C . CYS A 1 9 ? 12.107 14.816 -0.251 1.00 0.00 9 CYS A C 17
ATOM 10640 O O . CYS A 1 9 ? 11.317 14.045 0.298 1.00 0.00 9 CYS A O 17
ATOM 10648 N N . LEU A 1 10 ? 11.714 15.858 -0.975 1.00 0.00 10 LEU A N 17
ATOM 10649 C CA . LEU A 1 10 ? 10.302 16.165 -1.171 1.00 0.00 10 LEU A CA 17
ATOM 10650 C C . LEU A 1 10 ? 9.634 15.113 -2.051 1.00 0.00 10 LEU A C 17
ATOM 10651 O O . LEU A 1 10 ? 10.270 14.474 -2.889 1.00 0.00 10 LEU A O 17
ATOM 10667 N N . PRO A 1 11 ? 8.319 14.930 -1.860 1.00 0.00 11 PRO A N 17
ATOM 10668 C CA . PRO A 1 11 ? 7.535 13.959 -2.629 1.00 0.00 11 PRO A CA 17
ATOM 10669 C C . PRO A 1 11 ? 7.364 14.375 -4.086 1.00 0.00 11 PRO A C 17
ATOM 10670 O O . PRO A 1 11 ? 7.303 15.560 -4.415 1.00 0.00 11 PRO A O 17
ATOM 10681 N N . PRO A 1 12 ? 7.285 13.379 -4.982 1.00 0.00 12 PRO A N 17
ATOM 10682 C CA . PRO A 1 12 ? 7.120 13.618 -6.419 1.00 0.00 12 PRO A CA 17
ATOM 10683 C C . PRO A 1 12 ? 5.738 14.166 -6.760 1.00 0.00 12 PRO A C 17
ATOM 10684 O O . PRO A 1 12 ? 4.721 13.616 -6.340 1.00 0.00 12 PRO A O 17
ATOM 10695 N N . ALA A 1 13 ? 5.710 15.253 -7.524 1.00 0.00 13 ALA A N 17
ATOM 10696 C CA . ALA A 1 13 ? 4.453 15.874 -7.923 1.00 0.00 13 ALA A CA 17
ATOM 10697 C C . ALA A 1 13 ? 4.088 15.501 -9.356 1.00 0.00 13 ALA A C 17
ATOM 10698 O O . ALA A 1 13 ? 4.954 15.419 -10.227 1.00 0.00 13 ALA A O 17
ATOM 10705 N N . THR A 1 14 ? 2.799 15.276 -9.594 1.00 0.00 14 THR A N 17
ATOM 10706 C CA . THR A 1 14 ? 2.320 14.910 -10.921 1.00 0.00 14 THR A CA 17
ATOM 10707 C C . THR A 1 14 ? 3.038 15.707 -12.004 1.00 0.00 14 THR A C 17
ATOM 10708 O O . THR A 1 14 ? 3.523 15.142 -12.985 1.00 0.00 14 THR A O 17
ATOM 10719 N N . HIS A 1 15 ? 3.104 17.022 -11.820 1.00 0.00 15 HIS A N 17
ATOM 10720 C CA . HIS A 1 15 ? 3.765 17.896 -12.782 1.00 0.00 15 HIS A CA 17
ATOM 10721 C C . HIS A 1 15 ? 5.245 17.547 -12.906 1.00 0.00 15 HIS A C 17
ATOM 10722 O O . HIS A 1 15 ? 5.779 17.449 -14.011 1.00 0.00 15 HIS A O 17
ATOM 10736 N N . ARG A 1 16 ? 5.901 17.361 -11.766 1.00 0.00 16 ARG A N 17
ATOM 10737 C CA . ARG A 1 16 ? 7.320 17.025 -11.747 1.00 0.00 16 ARG A CA 17
ATOM 10738 C C . ARG A 1 16 ? 7.587 15.752 -12.545 1.00 0.00 16 ARG A C 17
ATOM 10739 O O . ARG A 1 16 ? 6.844 14.773 -12.467 1.00 0.00 16 ARG A O 17
ATOM 10760 N N . PRO A 1 17 ? 8.674 15.763 -13.332 1.00 0.00 17 PRO A N 17
ATOM 10761 C CA . PRO A 1 17 ? 9.065 14.618 -14.159 1.00 0.00 17 PRO A CA 17
ATOM 10762 C C . PRO A 1 17 ? 9.561 13.442 -13.324 1.00 0.00 17 PRO A C 17
ATOM 10763 O O . PRO A 1 17 ? 9.945 12.404 -13.863 1.00 0.00 17 PRO A O 17
ATOM 10774 N N . HIS A 1 18 ? 9.551 13.613 -12.006 1.00 0.00 18 HIS A N 17
ATOM 10775 C CA . HIS A 1 18 ? 9.999 12.564 -11.096 1.00 0.00 18 HIS A CA 17
ATOM 10776 C C . HIS A 1 18 ? 9.073 11.354 -11.163 1.00 0.00 18 HIS A C 17
ATOM 10777 O O . HIS A 1 18 ? 7.851 11.481 -11.254 1.00 0.00 18 HIS A O 17
ATOM 10791 N N . PRO A 1 19 ? 9.665 10.151 -11.117 1.00 0.00 19 PRO A N 17
ATOM 10792 C CA . PRO A 1 19 ? 8.911 8.895 -11.171 1.00 0.00 19 PRO A CA 17
ATOM 10793 C C . PRO A 1 19 ? 8.098 8.652 -9.904 1.00 0.00 19 PRO A C 17
ATOM 10794 O O . PRO A 1 19 ? 8.128 9.455 -8.970 1.00 0.00 19 PRO A O 17
ATOM 10805 N N . THR A 1 20 ? 7.371 7.540 -9.877 1.00 0.00 20 THR A N 17
ATOM 10806 C CA . THR A 1 20 ? 6.549 7.191 -8.725 1.00 0.00 20 THR A CA 17
ATOM 10807 C C . THR A 1 20 ? 7.039 5.906 -8.068 1.00 0.00 20 THR A C 17
ATOM 10808 O O . THR A 1 20 ? 7.487 4.982 -8.747 1.00 0.00 20 THR A O 17
ATOM 10819 N N . SER A 1 21 ? 6.952 5.854 -6.742 1.00 0.00 21 SER A N 17
ATOM 10820 C CA . SER A 1 21 ? 7.391 4.683 -5.993 1.00 0.00 21 SER A CA 17
ATOM 10821 C C . SER A 1 21 ? 6.839 3.403 -6.614 1.00 0.00 21 SER A C 17
ATOM 10822 O O . SER A 1 21 ? 5.634 3.277 -6.836 1.00 0.00 21 SER A O 17
ATOM 10830 N N . ILE A 1 22 ? 7.729 2.456 -6.892 1.00 0.00 22 ILE A N 17
ATOM 10831 C CA . ILE A 1 22 ? 7.332 1.186 -7.486 1.00 0.00 22 ILE A CA 17
ATOM 10832 C C . ILE A 1 22 ? 6.640 0.293 -6.462 1.00 0.00 22 ILE A C 17
ATOM 10833 O O . ILE A 1 22 ? 6.989 0.296 -5.282 1.00 0.00 22 ILE A O 17
ATOM 10849 N N . CYS A 1 23 ? 5.656 -0.473 -6.923 1.00 0.00 23 CYS A N 17
ATOM 10850 C CA . CYS A 1 23 ? 4.914 -1.374 -6.049 1.00 0.00 23 CYS A CA 17
ATOM 10851 C C . CYS A 1 23 ? 5.840 -2.419 -5.433 1.00 0.00 23 CYS A C 17
ATOM 10852 O O . CYS A 1 23 ? 7.015 -2.511 -5.790 1.00 0.00 23 CYS A O 17
ATOM 10859 N N . ASP A 1 24 ? 5.302 -3.204 -4.506 1.00 0.00 24 ASP A N 17
ATOM 10860 C CA . ASP A 1 24 ? 6.078 -4.244 -3.841 1.00 0.00 24 ASP A CA 17
ATOM 10861 C C . ASP A 1 24 ? 5.665 -5.629 -4.331 1.00 0.00 24 ASP A C 17
ATOM 10862 O O . ASP A 1 24 ? 6.437 -6.583 -4.249 1.00 0.00 24 ASP A O 17
ATOM 10871 N N . ASN A 1 25 ? 4.442 -5.729 -4.841 1.00 0.00 25 ASN A N 17
ATOM 10872 C CA . ASN A 1 25 ? 3.925 -6.997 -5.343 1.00 0.00 25 ASN A CA 17
ATOM 10873 C C . ASN A 1 25 ? 4.250 -7.169 -6.824 1.00 0.00 25 ASN A C 17
ATOM 10874 O O . ASN A 1 25 ? 5.065 -8.012 -7.199 1.00 0.00 25 ASN A O 17
ATOM 10885 N N . PHE A 1 26 ? 3.607 -6.362 -7.662 1.00 0.00 26 PHE A N 17
ATOM 10886 C CA . PHE A 1 26 ? 3.826 -6.424 -9.103 1.00 0.00 26 PHE A CA 17
ATOM 10887 C C . PHE A 1 26 ? 5.308 -6.273 -9.434 1.00 0.00 26 PHE A C 17
ATOM 10888 O O . PHE A 1 26 ? 5.776 -6.751 -10.467 1.00 0.00 26 PHE A O 17
ATOM 10905 N N . SER A 1 27 ? 6.040 -5.604 -8.550 1.00 0.00 27 SER A N 17
ATOM 10906 C CA . SER A 1 27 ? 7.468 -5.385 -8.750 1.00 0.00 27 SER A CA 17
ATOM 10907 C C . SER A 1 27 ? 8.183 -6.699 -9.045 1.00 0.00 27 SER A C 17
ATOM 10908 O O . SER A 1 27 ? 8.723 -6.894 -10.134 1.00 0.00 27 SER A O 17
ATOM 10916 N N . ALA A 1 28 ? 8.182 -7.599 -8.067 1.00 0.00 28 ALA A N 17
ATOM 10917 C CA . ALA A 1 28 ? 8.829 -8.896 -8.222 1.00 0.00 28 ALA A CA 17
ATOM 10918 C C . ALA A 1 28 ? 7.819 -9.969 -8.614 1.00 0.00 28 ALA A C 17
ATOM 10919 O O . ALA A 1 28 ? 7.956 -10.614 -9.654 1.00 0.00 28 ALA A O 17
ATOM 10926 N N . TYR A 1 29 ? 6.806 -10.157 -7.775 1.00 0.00 29 TYR A N 17
ATOM 10927 C CA . TYR A 1 29 ? 5.775 -11.155 -8.034 1.00 0.00 29 TYR A CA 17
ATOM 10928 C C . TYR A 1 29 ? 5.213 -11.006 -9.444 1.00 0.00 29 TYR A C 17
ATOM 10929 O O . TYR A 1 29 ? 5.184 -11.962 -10.217 1.00 0.00 29 TYR A O 17
ATOM 10947 N N . GLY A 1 30 ? 4.769 -9.796 -9.773 1.00 0.00 30 GLY A N 17
ATOM 10948 C CA . GLY A 1 30 ? 4.214 -9.542 -11.089 1.00 0.00 30 GLY A CA 17
ATOM 10949 C C . GLY A 1 30 ? 2.744 -9.179 -11.039 1.00 0.00 30 GLY A C 17
ATOM 10950 O O . GLY A 1 30 ? 2.244 -8.463 -11.908 1.00 0.00 30 GLY A O 17
ATOM 10954 N N . TRP A 1 31 ? 2.048 -9.674 -10.022 1.00 0.00 31 TRP A N 17
ATOM 10955 C CA . TRP A 1 31 ? 0.625 -9.398 -9.863 1.00 0.00 31 TRP A CA 17
ATOM 10956 C C . TRP A 1 31 ? 0.384 -8.422 -8.717 1.00 0.00 31 TRP A C 17
ATOM 10957 O O . TRP A 1 31 ? 1.226 -8.268 -7.832 1.00 0.00 31 TRP A O 17
ATOM 10978 N N . CYS A 1 32 ? -0.771 -7.765 -8.738 1.00 0.00 32 CYS A N 17
ATOM 10979 C CA . CYS A 1 32 ? -1.123 -6.803 -7.701 1.00 0.00 32 CYS A CA 17
ATOM 10980 C C . CYS A 1 32 ? -2.625 -6.815 -7.435 1.00 0.00 32 CYS A C 17
ATOM 10981 O O . CYS A 1 32 ? -3.444 -6.827 -8.355 1.00 0.00 32 CYS A O 17
ATOM 10988 N N . PRO A 1 33 ? -2.998 -6.813 -6.146 1.00 0.00 33 PRO A N 17
ATOM 10989 C CA . PRO A 1 33 ? -4.403 -6.823 -5.729 1.00 0.00 33 PRO A CA 17
ATOM 10990 C C . PRO A 1 33 ? -5.109 -5.507 -6.037 1.00 0.00 33 PRO A C 17
ATOM 10991 O O . PRO A 1 33 ? -6.299 -5.350 -5.760 1.00 0.00 33 PRO A O 17
ATOM 11002 N N . LEU A 1 34 ? -4.370 -4.565 -6.612 1.00 0.00 34 LEU A N 17
ATOM 11003 C CA . LEU A 1 34 ? -4.926 -3.262 -6.959 1.00 0.00 34 LEU A CA 17
ATOM 11004 C C . LEU A 1 34 ? -4.982 -3.079 -8.472 1.00 0.00 34 LEU A C 17
ATOM 11005 O O . LEU A 1 34 ? -5.714 -2.230 -8.979 1.00 0.00 34 LEU A O 17
ATOM 11021 N N . GLY A 1 35 ? -4.203 -3.883 -9.190 1.00 0.00 35 GLY A N 17
ATOM 11022 C CA . GLY A 1 35 ? -4.180 -3.796 -10.638 1.00 0.00 35 GLY A CA 17
ATOM 11023 C C . GLY A 1 35 ? -3.666 -2.458 -11.130 1.00 0.00 35 GLY A C 17
ATOM 11024 O O . GLY A 1 35 ? -2.696 -1.910 -10.606 1.00 0.00 35 GLY A O 17
ATOM 11028 N N . PRO A 1 36 ? -4.324 -1.910 -12.163 1.00 0.00 36 PRO A N 17
ATOM 11029 C CA . PRO A 1 36 ? -3.945 -0.621 -12.749 1.00 0.00 36 PRO A CA 17
ATOM 11030 C C . PRO A 1 36 ? -4.237 0.549 -11.816 1.00 0.00 36 PRO A C 17
ATOM 11031 O O . PRO A 1 36 ? -3.460 1.501 -11.738 1.00 0.00 36 PRO A O 17
ATOM 11042 N N . GLN A 1 37 ? -5.360 0.470 -11.110 1.00 0.00 37 GLN A N 17
ATOM 11043 C CA . GLN A 1 37 ? -5.753 1.524 -10.182 1.00 0.00 37 GLN A CA 17
ATOM 11044 C C . GLN A 1 37 ? -4.671 1.757 -9.132 1.00 0.00 37 GLN A C 17
ATOM 11045 O O . GLN A 1 37 ? -4.573 2.842 -8.558 1.00 0.00 37 GLN A O 17
ATOM 11059 N N . CYS A 1 38 ? -3.862 0.733 -8.887 1.00 0.00 38 CYS A N 17
ATOM 11060 C CA . CYS A 1 38 ? -2.787 0.825 -7.906 1.00 0.00 38 CYS A CA 17
ATOM 11061 C C . CYS A 1 38 ? -2.041 2.149 -8.040 1.00 0.00 38 CYS A C 17
ATOM 11062 O O . CYS A 1 38 ? -1.699 2.590 -9.138 1.00 0.00 38 CYS A O 17
ATOM 11069 N N . PRO A 1 39 ? -1.781 2.800 -6.896 1.00 0.00 39 PRO A N 17
ATOM 11070 C CA . PRO A 1 39 ? -1.072 4.083 -6.859 1.00 0.00 39 PRO A CA 17
ATOM 11071 C C . PRO A 1 39 ? 0.401 3.942 -7.228 1.00 0.00 39 PRO A C 17
ATOM 11072 O O . PRO A 1 39 ? 1.009 4.872 -7.757 1.00 0.00 39 PRO A O 17
ATOM 11083 N N . GLN A 1 40 ? 0.968 2.774 -6.945 1.00 0.00 40 GLN A N 17
ATOM 11084 C CA . GLN A 1 40 ? 2.370 2.512 -7.248 1.00 0.00 40 GLN A CA 17
ATOM 11085 C C . GLN A 1 40 ? 2.535 2.020 -8.682 1.00 0.00 40 GLN A C 17
ATOM 11086 O O . GLN A 1 40 ? 1.611 1.454 -9.264 1.00 0.00 40 GLN A O 17
ATOM 11100 N N . SER A 1 41 ? 3.719 2.241 -9.246 1.00 0.00 41 SER A N 17
ATOM 11101 C CA . SER A 1 41 ? 4.004 1.824 -10.614 1.00 0.00 41 SER A CA 17
ATOM 11102 C C . SER A 1 41 ? 4.336 0.336 -10.670 1.00 0.00 41 SER A C 17
ATOM 11103 O O . SER A 1 41 ? 4.697 -0.270 -9.660 1.00 0.00 41 SER A O 17
ATOM 11111 N N . HIS A 1 42 ? 4.211 -0.247 -11.857 1.00 0.00 42 HIS A N 17
ATOM 11112 C CA . HIS A 1 42 ? 4.499 -1.665 -12.047 1.00 0.00 42 HIS A CA 17
ATOM 11113 C C . HIS A 1 42 ? 5.496 -1.870 -13.183 1.00 0.00 42 HIS A C 17
ATOM 11114 O O . HIS A 1 42 ? 5.117 -2.233 -14.297 1.00 0.00 42 HIS A O 17
ATOM 11128 N N . ASP A 1 43 ? 6.771 -1.634 -12.894 1.00 0.00 43 ASP A N 17
ATOM 11129 C CA . ASP A 1 43 ? 7.823 -1.793 -13.892 1.00 0.00 43 ASP A CA 17
ATOM 11130 C C . ASP A 1 43 ? 8.702 -2.997 -13.568 1.00 0.00 43 ASP A C 17
ATOM 11131 O O . ASP A 1 43 ? 9.609 -2.910 -12.739 1.00 0.00 43 ASP A O 17
ATOM 11140 N N . ILE A 1 44 ? 8.426 -4.118 -14.224 1.00 0.00 44 ILE A N 17
ATOM 11141 C CA . ILE A 1 44 ? 9.192 -5.339 -14.006 1.00 0.00 44 ILE A CA 17
ATOM 11142 C C . ILE A 1 44 ? 10.357 -5.441 -14.985 1.00 0.00 44 ILE A C 17
ATOM 11143 O O . ILE A 1 44 ? 10.176 -5.815 -16.143 1.00 0.00 44 ILE A O 17
ATOM 11159 N N . SER A 1 45 ? 11.552 -5.106 -14.510 1.00 0.00 45 SER A N 17
ATOM 11160 C CA . SER A 1 45 ? 12.747 -5.157 -15.344 1.00 0.00 45 SER A CA 17
ATOM 11161 C C . SER A 1 45 ? 14.007 -5.206 -14.485 1.00 0.00 45 SER A C 17
ATOM 11162 O O . SER A 1 45 ? 14.159 -4.433 -13.540 1.00 0.00 45 SER A O 17
ATOM 11170 N N . GLY A 1 46 ? 14.909 -6.124 -14.821 1.00 0.00 46 GLY A N 17
ATOM 11171 C CA . GLY A 1 46 ? 16.144 -6.259 -14.071 1.00 0.00 46 GLY A CA 17
ATOM 11172 C C . GLY A 1 46 ? 15.903 -6.508 -12.595 1.00 0.00 46 GLY A C 17
ATOM 11173 O O . GLY A 1 46 ? 14.869 -7.043 -12.196 1.00 0.00 46 GLY A O 17
ATOM 11177 N N . PRO A 1 47 ? 16.875 -6.116 -11.758 1.00 0.00 47 PRO A N 17
ATOM 11178 C CA . PRO A 1 47 ? 16.787 -6.291 -10.306 1.00 0.00 47 PRO A CA 17
ATOM 11179 C C . PRO A 1 47 ? 15.741 -5.379 -9.674 1.00 0.00 47 PRO A C 17
ATOM 11180 O O . PRO A 1 47 ? 15.126 -4.559 -10.356 1.00 0.00 47 PRO A O 17
ATOM 11191 N N . SER A 1 48 ? 15.544 -5.527 -8.368 1.00 0.00 48 SER A N 17
ATOM 11192 C CA . SER A 1 48 ? 14.569 -4.718 -7.645 1.00 0.00 48 SER A CA 17
ATOM 11193 C C . SER A 1 48 ? 15.267 -3.686 -6.765 1.00 0.00 48 SER A C 17
ATOM 11194 O O . SER A 1 48 ? 15.067 -2.481 -6.924 1.00 0.00 48 SER A O 17
ATOM 11202 N N . SER A 1 49 ? 16.085 -4.167 -5.834 1.00 0.00 49 SER A N 17
ATOM 11203 C CA . SER A 1 49 ? 16.810 -3.287 -4.925 1.00 0.00 49 SER A CA 17
ATOM 11204 C C . SER A 1 49 ? 17.769 -2.383 -5.693 1.00 0.00 49 SER A C 17
ATOM 11205 O O . SER A 1 49 ? 18.216 -1.357 -5.182 1.00 0.00 49 SER A O 17
ATOM 11213 N N . GLY A 1 50 ? 18.080 -2.772 -6.926 1.00 0.00 50 GLY A N 17
ATOM 11214 C CA . GLY A 1 50 ? 18.985 -1.986 -7.745 1.00 0.00 50 GLY A CA 17
ATOM 11215 C C . GLY A 1 50 ? 19.874 -2.849 -8.618 1.00 0.00 50 GLY A C 17
ATOM 11216 O O . GLY A 1 50 ? 20.981 -2.427 -8.947 1.00 0.00 50 GLY A O 17
ATOM 11221 N N . GLY A 1 1 ? 8.710 26.919 -21.454 1.00 0.00 1 GLY A N 18
ATOM 11222 C CA . GLY A 1 1 ? 9.642 25.881 -21.855 1.00 0.00 1 GLY A CA 18
ATOM 11223 C C . GLY A 1 1 ? 11.007 26.050 -21.218 1.00 0.00 1 GLY A C 18
ATOM 11224 O O . GLY A 1 1 ? 11.130 26.640 -20.144 1.00 0.00 1 GLY A O 18
ATOM 11228 N N . SER A 1 2 ? 12.036 25.531 -21.880 1.00 0.00 2 SER A N 18
ATOM 11229 C CA . SER A 1 2 ? 13.399 25.622 -21.370 1.00 0.00 2 SER A CA 18
ATOM 11230 C C . SER A 1 2 ? 13.812 27.079 -21.183 1.00 0.00 2 SER A C 18
ATOM 11231 O O . SER A 1 2 ? 14.281 27.470 -20.114 1.00 0.00 2 SER A O 18
ATOM 11239 N N . SER A 1 3 ? 13.634 27.877 -22.231 1.00 0.00 3 SER A N 18
ATOM 11240 C CA . SER A 1 3 ? 13.991 29.290 -22.185 1.00 0.00 3 SER A CA 18
ATOM 11241 C C . SER A 1 3 ? 12.903 30.147 -22.824 1.00 0.00 3 SER A C 18
ATOM 11242 O O . SER A 1 3 ? 11.960 29.629 -23.421 1.00 0.00 3 SER A O 18
ATOM 11250 N N . GLY A 1 4 ? 13.042 31.463 -22.695 1.00 0.00 4 GLY A N 18
ATOM 11251 C CA . GLY A 1 4 ? 12.064 32.372 -23.264 1.00 0.00 4 GLY A CA 18
ATOM 11252 C C . GLY A 1 4 ? 11.462 33.299 -22.228 1.00 0.00 4 GLY A C 18
ATOM 11253 O O . GLY A 1 4 ? 10.261 33.246 -21.960 1.00 0.00 4 GLY A O 18
ATOM 11257 N N . SER A 1 5 ? 12.297 34.151 -21.641 1.00 0.00 5 SER A N 18
ATOM 11258 C CA . SER A 1 5 ? 11.841 35.090 -20.623 1.00 0.00 5 SER A CA 18
ATOM 11259 C C . SER A 1 5 ? 10.620 35.866 -21.109 1.00 0.00 5 SER A C 18
ATOM 11260 O O . SER A 1 5 ? 9.559 35.828 -20.487 1.00 0.00 5 SER A O 18
ATOM 11268 N N . SER A 1 6 ? 10.780 36.571 -22.224 1.00 0.00 6 SER A N 18
ATOM 11269 C CA . SER A 1 6 ? 9.694 37.360 -22.793 1.00 0.00 6 SER A CA 18
ATOM 11270 C C . SER A 1 6 ? 8.525 36.466 -23.194 1.00 0.00 6 SER A C 18
ATOM 11271 O O . SER A 1 6 ? 7.397 36.658 -22.742 1.00 0.00 6 SER A O 1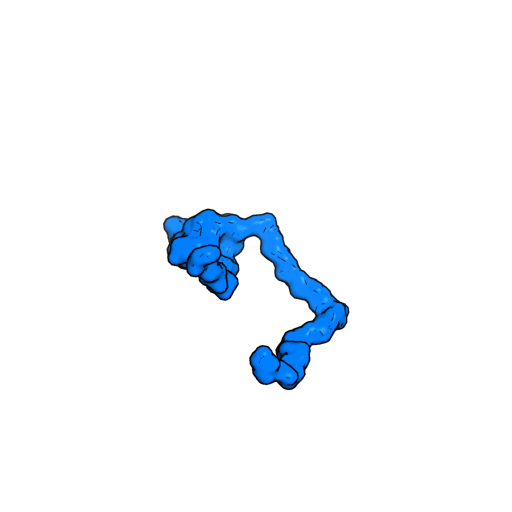8
ATOM 11279 N N . GLY A 1 7 ? 8.804 35.486 -24.048 1.00 0.00 7 GLY A N 18
ATOM 11280 C CA . GLY A 1 7 ? 7.767 34.575 -24.497 1.00 0.00 7 GLY A CA 18
ATOM 11281 C C . GLY A 1 7 ? 8.223 33.699 -25.647 1.00 0.00 7 GLY A C 18
ATOM 11282 O O . GLY A 1 7 ? 8.585 34.200 -26.712 1.00 0.00 7 GLY A O 18
ATOM 11286 N N . CYS A 1 8 ? 8.206 32.389 -25.433 1.00 0.00 8 CYS A N 18
ATOM 11287 C CA . CYS A 1 8 ? 8.624 31.440 -26.460 1.00 0.00 8 CYS A CA 18
ATOM 11288 C C . CYS A 1 8 ? 7.611 30.309 -26.598 1.00 0.00 8 CYS A C 18
ATOM 11289 O O . CYS A 1 8 ? 6.972 29.910 -25.623 1.00 0.00 8 CYS A O 18
ATOM 11297 N N . CYS A 1 9 ? 7.468 29.796 -27.815 1.00 0.00 9 CYS A N 18
ATOM 11298 C CA . CYS A 1 9 ? 6.530 28.711 -28.083 1.00 0.00 9 CYS A CA 18
ATOM 11299 C C . CYS A 1 9 ? 7.267 27.457 -28.543 1.00 0.00 9 CYS A C 18
ATOM 11300 O O . CYS A 1 9 ? 7.572 27.302 -29.726 1.00 0.00 9 CYS A O 18
ATOM 11308 N N . LEU A 1 10 ? 7.550 26.565 -27.600 1.00 0.00 10 LEU A N 18
ATOM 11309 C CA . LEU A 1 10 ? 8.253 25.324 -27.908 1.00 0.00 10 LEU A CA 18
ATOM 11310 C C . LEU A 1 10 ? 7.271 24.226 -28.303 1.00 0.00 10 LEU A C 18
ATOM 11311 O O . LEU A 1 10 ? 6.111 24.218 -27.890 1.00 0.00 10 LEU A O 18
ATOM 11327 N N . PRO A 1 11 ? 7.745 23.273 -29.120 1.00 0.00 11 PRO A N 18
ATOM 11328 C CA . PRO A 1 11 ? 6.926 22.150 -29.586 1.00 0.00 11 PRO A CA 18
ATOM 11329 C C . PRO A 1 11 ? 6.600 21.166 -28.468 1.00 0.00 11 PRO A C 18
ATOM 11330 O O . PRO A 1 11 ? 7.377 20.973 -27.532 1.00 0.00 11 PRO A O 18
ATOM 11341 N N . PRO A 1 12 ? 5.424 20.528 -28.564 1.00 0.00 12 PRO A N 18
ATOM 11342 C CA . PRO A 1 12 ? 4.970 19.552 -27.569 1.00 0.00 12 PRO A CA 18
ATOM 11343 C C . PRO A 1 12 ? 5.784 18.263 -27.607 1.00 0.00 12 PRO A C 18
ATOM 11344 O O . PRO A 1 12 ? 5.583 17.416 -28.476 1.00 0.00 12 PRO A O 18
ATOM 11355 N N . ALA A 1 13 ? 6.704 18.122 -26.658 1.00 0.00 13 ALA A N 18
ATOM 11356 C CA . ALA A 1 13 ? 7.547 16.935 -26.582 1.00 0.00 13 ALA A CA 18
ATOM 11357 C C . ALA A 1 13 ? 6.781 15.755 -25.994 1.00 0.00 13 ALA A C 18
ATOM 11358 O O . ALA A 1 13 ? 6.002 15.912 -25.053 1.00 0.00 13 ALA A O 18
ATOM 11365 N N . THR A 1 14 ? 7.007 14.571 -26.555 1.00 0.00 14 THR A N 18
ATOM 11366 C CA . THR A 1 14 ? 6.336 13.364 -26.088 1.00 0.00 14 THR A CA 18
ATOM 11367 C C . THR A 1 14 ? 7.288 12.481 -25.288 1.00 0.00 14 THR A C 18
ATOM 11368 O O . THR A 1 14 ? 8.318 12.040 -25.798 1.00 0.00 14 THR A O 18
ATOM 11379 N N . HIS A 1 15 ? 6.936 12.226 -24.031 1.00 0.00 15 HIS A N 18
ATOM 11380 C CA . HIS A 1 15 ? 7.759 11.394 -23.161 1.00 0.00 15 HIS A CA 18
ATOM 11381 C C . HIS A 1 15 ? 6.996 11.010 -21.897 1.00 0.00 15 HIS A C 18
ATOM 11382 O O . HIS A 1 15 ? 6.181 11.783 -21.393 1.00 0.00 15 HIS A O 18
ATOM 11396 N N . ARG A 1 16 ? 7.265 9.811 -21.391 1.00 0.00 16 ARG A N 18
ATOM 11397 C CA . ARG A 1 16 ? 6.602 9.323 -20.187 1.00 0.00 16 ARG A CA 18
ATOM 11398 C C . ARG A 1 16 ? 7.387 9.714 -18.938 1.00 0.00 16 ARG A C 18
ATOM 11399 O O . ARG A 1 16 ? 8.617 9.660 -18.905 1.00 0.00 16 ARG A O 18
ATOM 11420 N N . PRO A 1 17 ? 6.661 10.118 -17.885 1.00 0.00 17 PRO A N 18
ATOM 11421 C CA . PRO A 1 17 ? 7.268 10.527 -16.615 1.00 0.00 17 PRO A CA 18
ATOM 11422 C C . PRO A 1 17 ? 7.884 9.352 -15.863 1.00 0.00 17 PRO A C 18
ATOM 11423 O O . PRO A 1 17 ? 7.510 8.199 -16.079 1.00 0.00 17 PRO A O 18
ATOM 11434 N N . HIS A 1 18 ? 8.831 9.652 -14.979 1.00 0.00 18 HIS A N 18
ATOM 11435 C CA . HIS A 1 18 ? 9.499 8.619 -14.194 1.00 0.00 18 HIS A CA 18
ATOM 11436 C C . HIS A 1 18 ? 8.619 8.166 -13.033 1.00 0.00 18 HIS A C 18
ATOM 11437 O O . HIS A 1 18 ? 7.798 8.921 -12.513 1.00 0.00 18 HIS A O 18
ATOM 11451 N N . PRO A 1 19 ? 8.792 6.902 -12.617 1.00 0.00 19 PRO A N 18
ATOM 11452 C CA . PRO A 1 19 ? 8.023 6.320 -11.514 1.00 0.00 19 PRO A CA 18
ATOM 11453 C C . PRO A 1 19 ? 8.400 6.920 -10.164 1.00 0.00 19 PRO A C 18
ATOM 11454 O O . PRO A 1 19 ? 9.560 6.873 -9.754 1.00 0.00 19 PRO A O 18
ATOM 11465 N N . THR A 1 20 ? 7.412 7.484 -9.475 1.00 0.00 20 THR A N 18
ATOM 11466 C CA . THR A 1 20 ? 7.641 8.093 -8.171 1.00 0.00 20 THR A CA 18
ATOM 11467 C C . THR A 1 20 ? 7.915 7.035 -7.110 1.00 0.00 20 THR A C 18
ATOM 11468 O O . THR A 1 20 ? 8.652 7.276 -6.154 1.00 0.00 20 THR A O 18
ATOM 11479 N N . SER A 1 21 ? 7.317 5.860 -7.284 1.00 0.00 21 SER A N 18
ATOM 11480 C CA . SER A 1 21 ? 7.495 4.765 -6.338 1.00 0.00 21 SER A CA 18
ATOM 11481 C C . SER A 1 21 ? 6.917 3.467 -6.895 1.00 0.00 21 SER A C 18
ATOM 11482 O O . SER A 1 21 ? 5.706 3.343 -7.078 1.00 0.00 21 SER A O 18
ATOM 11490 N N . ILE A 1 22 ? 7.792 2.504 -7.163 1.00 0.00 22 ILE A N 18
ATOM 11491 C CA . ILE A 1 22 ? 7.370 1.216 -7.698 1.00 0.00 22 ILE A CA 18
ATOM 11492 C C . ILE A 1 22 ? 6.693 0.370 -6.624 1.00 0.00 22 ILE A C 18
ATOM 11493 O O . ILE A 1 22 ? 7.050 0.438 -5.448 1.00 0.00 22 ILE A O 18
ATOM 11509 N N . CYS A 1 23 ? 5.715 -0.429 -7.038 1.00 0.00 23 CYS A N 18
ATOM 11510 C CA . CYS A 1 23 ? 4.988 -1.290 -6.113 1.00 0.00 23 CYS A CA 18
ATOM 11511 C C . CYS A 1 23 ? 5.915 -2.336 -5.501 1.00 0.00 23 CYS A C 18
ATOM 11512 O O . CYS A 1 23 ? 7.098 -2.401 -5.832 1.00 0.00 23 CYS A O 18
ATOM 11519 N N . ASP A 1 24 ? 5.368 -3.152 -4.606 1.00 0.00 24 ASP A N 18
ATOM 11520 C CA . ASP A 1 24 ? 6.144 -4.196 -3.948 1.00 0.00 24 ASP A CA 18
ATOM 11521 C C . ASP A 1 24 ? 5.770 -5.573 -4.486 1.00 0.00 24 ASP A C 18
ATOM 11522 O O . ASP A 1 24 ? 6.624 -6.445 -4.635 1.00 0.00 24 ASP A O 18
ATOM 11531 N N . ASN A 1 25 ? 4.486 -5.760 -4.776 1.00 0.00 25 ASN A N 18
ATOM 11532 C CA . ASN A 1 25 ? 3.998 -7.032 -5.296 1.00 0.00 25 ASN A CA 18
ATOM 11533 C C . ASN A 1 25 ? 4.302 -7.163 -6.786 1.00 0.00 25 ASN A C 18
ATOM 11534 O O . ASN A 1 25 ? 5.094 -8.011 -7.196 1.00 0.00 25 ASN A O 18
ATOM 11545 N N . PHE A 1 26 ? 3.666 -6.317 -7.590 1.00 0.00 26 PHE A N 18
ATOM 11546 C CA . PHE A 1 26 ? 3.867 -6.338 -9.034 1.00 0.00 26 PHE A CA 18
ATOM 11547 C C . PHE A 1 26 ? 5.349 -6.220 -9.378 1.00 0.00 26 PHE A C 18
ATOM 11548 O O . PHE A 1 26 ? 5.828 -6.839 -10.329 1.00 0.00 26 PHE A O 18
ATOM 11565 N N . SER A 1 27 ? 6.070 -5.421 -8.598 1.00 0.00 27 SER A N 18
ATOM 11566 C CA . SER A 1 27 ? 7.497 -5.217 -8.823 1.00 0.00 27 SER A CA 18
ATOM 11567 C C . SER A 1 27 ? 8.186 -6.535 -9.164 1.00 0.00 27 SER A C 18
ATOM 11568 O O . SER A 1 27 ? 8.712 -6.706 -10.264 1.00 0.00 27 SER A O 18
ATOM 11576 N N . ALA A 1 28 ? 8.180 -7.463 -8.213 1.00 0.00 28 ALA A N 18
ATOM 11577 C CA . ALA A 1 28 ? 8.802 -8.766 -8.413 1.00 0.00 28 ALA A CA 18
ATOM 11578 C C . ALA A 1 28 ? 7.764 -9.818 -8.788 1.00 0.00 28 ALA A C 18
ATOM 11579 O O . ALA A 1 28 ? 7.818 -10.398 -9.872 1.00 0.00 28 ALA A O 18
ATOM 11586 N N . TYR A 1 29 ? 6.821 -10.061 -7.884 1.00 0.00 29 TYR A N 18
ATOM 11587 C CA . TYR A 1 29 ? 5.773 -11.046 -8.119 1.00 0.00 29 TYR A CA 18
ATOM 11588 C C . TYR A 1 29 ? 5.112 -10.825 -9.476 1.00 0.00 29 TYR A C 18
ATOM 11589 O O . TYR A 1 29 ? 4.776 -11.778 -10.178 1.00 0.00 29 TYR A O 18
ATOM 11607 N N . GLY A 1 30 ? 4.929 -9.559 -9.840 1.00 0.00 30 GLY A N 18
ATOM 11608 C CA . GLY A 1 30 ? 4.310 -9.234 -11.111 1.00 0.00 30 GLY A CA 18
ATOM 11609 C C . GLY A 1 30 ? 2.825 -8.961 -10.980 1.00 0.00 30 GLY A C 18
ATOM 11610 O O . GLY A 1 30 ? 2.230 -8.305 -11.835 1.00 0.00 30 GLY A O 18
ATOM 11614 N N . TRP A 1 31 ? 2.225 -9.465 -9.908 1.00 0.00 31 TRP A N 18
ATOM 11615 C CA . TRP A 1 31 ? 0.799 -9.273 -9.669 1.00 0.00 31 TRP A CA 18
ATOM 11616 C C . TRP A 1 31 ? 0.566 -8.275 -8.541 1.00 0.00 31 TRP A C 18
ATOM 11617 O O . TRP A 1 31 ? 1.429 -8.077 -7.685 1.00 0.00 31 TRP A O 18
ATOM 11638 N N . CYS A 1 32 ? -0.606 -7.648 -8.543 1.00 0.00 32 CYS A N 18
ATOM 11639 C CA . CYS A 1 32 ? -0.953 -6.670 -7.520 1.00 0.00 32 CYS A CA 18
ATOM 11640 C C . CYS A 1 32 ? -2.446 -6.714 -7.209 1.00 0.00 32 CYS A C 18
ATOM 11641 O O . CYS A 1 32 ? -3.290 -6.777 -8.103 1.00 0.00 32 CYS A O 18
ATOM 11648 N N . PRO A 1 33 ? -2.782 -6.680 -5.911 1.00 0.00 33 PRO A N 18
ATOM 11649 C CA . PRO A 1 33 ? -4.173 -6.715 -5.452 1.00 0.00 33 PRO A CA 18
ATOM 11650 C C . PRO A 1 33 ? -4.924 -5.429 -5.780 1.00 0.00 33 PRO A C 18
ATOM 11651 O O . PRO A 1 33 ? -6.103 -5.286 -5.454 1.00 0.00 33 PRO A O 18
ATOM 11662 N N . LEU A 1 34 ? -4.234 -4.495 -6.427 1.00 0.00 34 LEU A N 18
ATOM 11663 C CA . LEU A 1 34 ? -4.837 -3.220 -6.800 1.00 0.00 34 LEU A CA 18
ATOM 11664 C C . LEU A 1 34 ? -4.939 -3.090 -8.316 1.00 0.00 34 LEU A C 18
ATOM 11665 O O . LEU A 1 34 ? -5.682 -2.253 -8.829 1.00 0.00 34 LEU A O 18
ATOM 11681 N N . GLY A 1 35 ? -4.190 -3.925 -9.030 1.00 0.00 35 GLY A N 18
ATOM 11682 C CA . GLY A 1 35 ? -4.213 -3.888 -10.480 1.00 0.00 35 GLY A CA 18
ATOM 11683 C C . GLY A 1 35 ? -3.664 -2.589 -11.036 1.00 0.00 35 GLY A C 18
ATOM 11684 O O . GLY A 1 35 ? -2.694 -2.030 -10.522 1.00 0.00 35 GLY A O 18
ATOM 11688 N N . PRO A 1 36 ? -4.290 -2.090 -12.112 1.00 0.00 36 PRO A N 18
ATOM 11689 C CA . PRO A 1 36 ? -3.874 -0.843 -12.762 1.00 0.00 36 PRO A CA 18
ATOM 11690 C C . PRO A 1 36 ? -4.163 0.383 -11.903 1.00 0.00 36 PRO A C 18
ATOM 11691 O O . PRO A 1 36 ? -3.397 1.345 -11.902 1.00 0.00 36 PRO A O 18
ATOM 11702 N N . GLN A 1 37 ? -5.273 0.340 -11.173 1.00 0.00 37 GLN A N 18
ATOM 11703 C CA . GLN A 1 37 ? -5.662 1.448 -10.309 1.00 0.00 37 GLN A CA 18
ATOM 11704 C C . GLN A 1 37 ? -4.589 1.725 -9.262 1.00 0.00 37 GLN A C 18
ATOM 11705 O O . GLN A 1 37 ? -4.471 2.843 -8.759 1.00 0.00 37 GLN A O 18
ATOM 11719 N N . CYS A 1 38 ? -3.809 0.700 -8.936 1.00 0.00 38 CYS A N 18
ATOM 11720 C CA . CYS A 1 38 ? -2.745 0.832 -7.947 1.00 0.00 38 CYS A CA 18
ATOM 11721 C C . CYS A 1 38 ? -1.995 2.148 -8.128 1.00 0.00 38 CYS A C 18
ATOM 11722 O O . CYS A 1 38 ? -1.658 2.552 -9.242 1.00 0.00 38 CYS A O 18
ATOM 11729 N N . PRO A 1 39 ? -1.725 2.835 -7.008 1.00 0.00 39 PRO A N 18
ATOM 11730 C CA . PRO A 1 39 ? -1.011 4.115 -7.016 1.00 0.00 39 PRO A CA 18
ATOM 11731 C C . PRO A 1 39 ? 0.459 3.956 -7.389 1.00 0.00 39 PRO A C 18
ATOM 11732 O O . PRO A 1 39 ? 1.075 4.877 -7.924 1.00 0.00 39 PRO A O 18
ATOM 11743 N N . GLN A 1 40 ? 1.014 2.782 -7.104 1.00 0.00 40 GLN A N 18
ATOM 11744 C CA . GLN A 1 40 ? 2.412 2.504 -7.410 1.00 0.00 40 GLN A CA 18
ATOM 11745 C C . GLN A 1 40 ? 2.563 1.973 -8.831 1.00 0.00 40 GLN A C 18
ATOM 11746 O O . GLN A 1 40 ? 1.651 1.347 -9.370 1.00 0.00 40 GLN A O 18
ATOM 11760 N N . SER A 1 41 ? 3.721 2.227 -9.433 1.00 0.00 41 SER A N 18
ATOM 11761 C CA . SER A 1 41 ? 3.989 1.778 -10.794 1.00 0.00 41 SER A CA 18
ATOM 11762 C C . SER A 1 41 ? 4.327 0.290 -10.818 1.00 0.00 41 SER A C 18
ATOM 11763 O O . SER A 1 41 ? 4.668 -0.298 -9.791 1.00 0.00 41 SER A O 18
ATOM 11771 N N . HIS A 1 42 ? 4.230 -0.313 -11.999 1.00 0.00 42 HIS A N 18
ATOM 11772 C CA . HIS A 1 42 ? 4.526 -1.732 -12.159 1.00 0.00 42 HIS A CA 18
ATOM 11773 C C . HIS A 1 42 ? 5.512 -1.957 -13.301 1.00 0.00 42 HIS A C 18
ATOM 11774 O O . HIS A 1 42 ? 5.167 -2.547 -14.325 1.00 0.00 42 HIS A O 18
ATOM 11788 N N . ASP A 1 43 ? 6.739 -1.481 -13.119 1.00 0.00 43 ASP A N 18
ATOM 11789 C CA . ASP A 1 43 ? 7.775 -1.630 -14.134 1.00 0.00 43 ASP A CA 18
ATOM 11790 C C . ASP A 1 43 ? 8.653 -2.842 -13.840 1.00 0.00 43 ASP A C 18
ATOM 11791 O O . ASP A 1 43 ? 9.466 -2.823 -12.916 1.00 0.00 43 ASP A O 18
ATOM 11800 N N . ILE A 1 44 ? 8.482 -3.895 -14.633 1.00 0.00 44 ILE A N 18
ATOM 11801 C CA . ILE A 1 44 ? 9.259 -5.116 -14.458 1.00 0.00 44 ILE A CA 18
ATOM 11802 C C . ILE A 1 44 ? 10.420 -5.176 -15.444 1.00 0.00 44 ILE A C 18
ATOM 11803 O O . ILE A 1 44 ? 10.222 -5.396 -16.639 1.00 0.00 44 ILE A O 18
ATOM 11819 N N . SER A 1 45 ? 11.632 -4.979 -14.936 1.00 0.00 45 SER A N 18
ATOM 11820 C CA . SER A 1 45 ? 12.826 -5.008 -15.772 1.00 0.00 45 SER A CA 18
ATOM 11821 C C . SER A 1 45 ? 13.676 -6.238 -15.464 1.00 0.00 45 SER A C 18
ATOM 11822 O O . SER A 1 45 ? 14.013 -6.499 -14.310 1.00 0.00 45 SER A O 18
ATOM 11830 N N . GLY A 1 46 ? 14.018 -6.989 -16.506 1.00 0.00 46 GLY A N 18
ATOM 11831 C CA . GLY A 1 46 ? 14.825 -8.182 -16.327 1.00 0.00 46 GLY A CA 18
ATOM 11832 C C . GLY A 1 46 ? 14.148 -9.213 -15.446 1.00 0.00 46 GLY A C 18
ATOM 11833 O O . GLY A 1 46 ? 14.562 -9.462 -14.314 1.00 0.00 46 GLY A O 18
ATOM 11837 N N . PRO A 1 47 ? 13.079 -9.833 -15.969 1.00 0.00 47 PRO A N 18
ATOM 11838 C CA . PRO A 1 47 ? 12.319 -10.852 -15.238 1.00 0.00 47 PRO A CA 18
ATOM 11839 C C . PRO A 1 47 ? 13.106 -12.146 -15.063 1.00 0.00 47 PRO A C 18
ATOM 11840 O O . PRO A 1 47 ? 12.673 -13.056 -14.356 1.00 0.00 47 PRO A O 18
ATOM 11851 N N . SER A 1 48 ? 14.264 -12.222 -15.711 1.00 0.00 48 SER A N 18
ATOM 11852 C CA . SER A 1 48 ? 15.110 -13.407 -15.630 1.00 0.00 48 SER A CA 18
ATOM 11853 C C . SER A 1 48 ? 16.062 -13.314 -14.441 1.00 0.00 48 SER A C 18
ATOM 11854 O O . SER A 1 48 ? 16.237 -14.277 -13.695 1.00 0.00 48 SER A O 18
ATOM 11862 N N . SER A 1 49 ? 16.675 -12.147 -14.273 1.00 0.00 49 SER A N 18
ATOM 11863 C CA . SER A 1 49 ? 17.613 -11.927 -13.178 1.00 0.00 49 SER A CA 18
ATOM 11864 C C . SER A 1 49 ? 16.873 -11.581 -11.890 1.00 0.00 49 SER A C 18
ATOM 11865 O O . SER A 1 49 ? 16.088 -10.635 -11.846 1.00 0.00 49 SER A O 18
ATOM 11873 N N . GLY A 1 50 ? 17.130 -12.357 -10.840 1.00 0.00 50 GLY A N 18
ATOM 11874 C CA . GLY A 1 50 ? 16.481 -12.117 -9.564 1.00 0.00 50 GLY A CA 18
ATOM 11875 C C . GLY A 1 50 ? 14.977 -12.287 -9.639 1.00 0.00 50 GLY A C 18
ATOM 11876 O O . GLY A 1 50 ? 14.503 -13.421 -9.680 1.00 0.00 50 GLY A O 18
ATOM 11881 N N . GLY A 1 1 ? 40.752 17.495 -10.157 1.00 0.00 1 GLY A N 19
ATOM 11882 C CA . GLY A 1 1 ? 40.707 17.201 -11.577 1.00 0.00 1 GLY A CA 19
ATOM 11883 C C . GLY A 1 1 ? 39.293 17.204 -12.125 1.00 0.00 1 GLY A C 19
ATOM 11884 O O . GLY A 1 1 ? 38.413 16.526 -11.596 1.00 0.00 1 GLY A O 19
ATOM 11888 N N . SER A 1 2 ? 39.075 17.971 -13.189 1.00 0.00 2 SER A N 19
ATOM 11889 C CA . SER A 1 2 ? 37.757 18.065 -13.806 1.00 0.00 2 SER A CA 19
ATOM 11890 C C . SER A 1 2 ? 37.690 17.221 -15.075 1.00 0.00 2 SER A C 19
ATOM 11891 O O . SER A 1 2 ? 36.757 16.442 -15.267 1.00 0.00 2 SER A O 19
ATOM 11899 N N . SER A 1 3 ? 38.688 17.383 -15.939 1.00 0.00 3 SER A N 19
ATOM 11900 C CA . SER A 1 3 ? 38.742 16.639 -17.192 1.00 0.00 3 SER A CA 19
ATOM 11901 C C . SER A 1 3 ? 38.620 15.140 -16.940 1.00 0.00 3 SER A C 19
ATOM 11902 O O . SER A 1 3 ? 39.365 14.570 -16.143 1.00 0.00 3 SER A O 19
ATOM 11910 N N . GLY A 1 4 ? 37.675 14.505 -17.626 1.00 0.00 4 GLY A N 19
ATOM 11911 C CA . GLY A 1 4 ? 37.472 13.077 -17.463 1.00 0.00 4 GLY A CA 19
ATOM 11912 C C . GLY A 1 4 ? 36.465 12.755 -16.376 1.00 0.00 4 GLY A C 19
ATOM 11913 O O . GLY A 1 4 ? 36.778 12.042 -15.423 1.00 0.00 4 GLY A O 19
ATOM 11917 N N . SER A 1 5 ? 35.253 13.282 -16.519 1.00 0.00 5 SER A N 19
ATOM 11918 C CA . SER A 1 5 ? 34.199 13.051 -15.539 1.00 0.00 5 SER A CA 19
ATOM 11919 C C . SER A 1 5 ? 33.765 11.588 -15.542 1.00 0.00 5 SER A C 19
ATOM 11920 O O . SER A 1 5 ? 33.135 11.118 -16.490 1.00 0.00 5 SER A O 19
ATOM 11928 N N . SER A 1 6 ? 34.107 10.873 -14.475 1.00 0.00 6 SER A N 19
ATOM 11929 C CA . SER A 1 6 ? 33.757 9.463 -14.356 1.00 0.00 6 SER A CA 19
ATOM 11930 C C . SER A 1 6 ? 33.153 9.167 -12.986 1.00 0.00 6 SER A C 19
ATOM 11931 O O . SER A 1 6 ? 33.243 9.980 -12.067 1.00 0.00 6 SER A O 19
ATOM 11939 N N . GLY A 1 7 ? 32.537 7.996 -12.858 1.00 0.00 7 GLY A N 19
ATOM 11940 C CA . GLY A 1 7 ? 31.927 7.612 -11.598 1.00 0.00 7 GLY A CA 19
ATOM 11941 C C . GLY A 1 7 ? 32.771 6.619 -10.824 1.00 0.00 7 GLY A C 19
ATOM 11942 O O . GLY A 1 7 ? 33.191 5.595 -11.366 1.00 0.00 7 GLY A O 19
ATOM 11946 N N . CYS A 1 8 ? 33.022 6.920 -9.555 1.00 0.00 8 CYS A N 19
ATOM 11947 C CA . CYS A 1 8 ? 33.824 6.047 -8.706 1.00 0.00 8 CYS A CA 19
ATOM 11948 C C . CYS A 1 8 ? 32.961 4.956 -8.079 1.00 0.00 8 CYS A C 19
ATOM 11949 O O . CYS A 1 8 ? 32.779 4.919 -6.861 1.00 0.00 8 CYS A O 19
ATOM 11957 N N . CYS A 1 9 ? 32.431 4.073 -8.917 1.00 0.00 9 CYS A N 19
ATOM 11958 C CA . CYS A 1 9 ? 31.585 2.983 -8.446 1.00 0.00 9 CYS A CA 19
ATOM 11959 C C . CYS A 1 9 ? 30.504 3.502 -7.503 1.00 0.00 9 CYS A C 19
ATOM 11960 O O . CYS A 1 9 ? 30.207 2.884 -6.480 1.00 0.00 9 CYS A O 19
ATOM 11968 N N . LEU A 1 10 ? 29.919 4.643 -7.854 1.00 0.00 10 LEU A N 19
ATOM 11969 C CA . LEU A 1 10 ? 28.872 5.248 -7.038 1.00 0.00 10 LEU A CA 19
ATOM 11970 C C . LEU A 1 10 ? 27.597 4.411 -7.081 1.00 0.00 10 LEU A C 19
ATOM 11971 O O . LEU A 1 10 ? 27.297 3.742 -8.070 1.00 0.00 10 LEU A O 19
ATOM 11987 N N . PRO A 1 11 ? 26.827 4.449 -5.983 1.00 0.00 11 PRO A N 19
ATOM 11988 C CA . PRO A 1 11 ? 25.571 3.701 -5.872 1.00 0.00 11 PRO A CA 19
ATOM 11989 C C . PRO A 1 11 ? 24.479 4.264 -6.776 1.00 0.00 11 PRO A C 19
ATOM 11990 O O . PRO A 1 11 ? 24.545 5.406 -7.232 1.00 0.00 11 PRO A O 19
ATOM 12001 N N . PRO A 1 12 ? 23.450 3.446 -7.042 1.00 0.00 12 PRO A N 19
ATOM 12002 C CA . PRO A 1 12 ? 22.325 3.841 -7.894 1.00 0.00 12 PRO A CA 19
ATOM 12003 C C . PRO A 1 12 ? 21.442 4.896 -7.235 1.00 0.00 12 PRO A C 19
ATOM 12004 O O . PRO A 1 12 ? 20.564 5.473 -7.876 1.00 0.00 12 PRO A O 19
ATOM 12015 N N . ALA A 1 13 ? 21.682 5.144 -5.951 1.00 0.00 13 ALA A N 19
ATOM 12016 C CA . ALA A 1 13 ? 20.911 6.132 -5.207 1.00 0.00 13 ALA A CA 19
ATOM 12017 C C . ALA A 1 13 ? 21.664 7.454 -5.106 1.00 0.00 13 ALA A C 19
ATOM 12018 O O . ALA A 1 13 ? 22.720 7.533 -4.477 1.00 0.00 13 ALA A O 19
ATOM 12025 N N . THR A 1 14 ? 21.115 8.492 -5.729 1.00 0.00 14 THR A N 19
ATOM 12026 C CA . THR A 1 14 ? 21.736 9.810 -5.710 1.00 0.00 14 THR A CA 19
ATOM 12027 C C . THR A 1 14 ? 21.080 10.712 -4.671 1.00 0.00 14 THR A C 19
ATOM 12028 O O . THR A 1 14 ? 20.106 10.325 -4.025 1.00 0.00 14 THR A O 19
ATOM 12039 N N . HIS A 1 15 ? 21.619 11.917 -4.516 1.00 0.00 15 HIS A N 19
ATOM 12040 C CA . HIS A 1 15 ? 21.085 12.876 -3.555 1.00 0.00 15 HIS A CA 19
ATOM 12041 C C . HIS A 1 15 ? 19.891 13.624 -4.140 1.00 0.00 15 HIS A C 19
ATOM 12042 O O . HIS A 1 15 ? 19.747 14.831 -3.946 1.00 0.00 15 HIS A O 19
ATOM 12056 N N . ARG A 1 16 ? 19.039 12.899 -4.857 1.00 0.00 16 ARG A N 19
ATOM 12057 C CA . ARG A 1 16 ? 17.859 13.494 -5.473 1.00 0.00 16 ARG A CA 19
ATOM 12058 C C . ARG A 1 16 ? 16.664 12.549 -5.386 1.00 0.00 16 ARG A C 19
ATOM 12059 O O . ARG A 1 16 ? 16.811 11.328 -5.318 1.00 0.00 16 ARG A O 19
ATOM 12080 N N . PRO A 1 17 ? 15.453 13.124 -5.388 1.00 0.00 17 PRO A N 19
ATOM 12081 C CA . PRO A 1 17 ? 14.209 12.351 -5.310 1.00 0.00 17 PRO A CA 19
ATOM 12082 C C . PRO A 1 17 ? 13.942 11.554 -6.582 1.00 0.00 17 PRO A C 19
ATOM 12083 O O . PRO A 1 17 ? 14.683 11.659 -7.560 1.00 0.00 17 PRO A O 19
ATOM 12094 N N . HIS A 1 18 ? 12.877 10.759 -6.564 1.00 0.00 18 HIS A N 19
ATOM 12095 C CA . HIS A 1 18 ? 12.511 9.945 -7.718 1.00 0.00 18 HIS A CA 19
ATOM 12096 C C . HIS A 1 18 ? 11.218 10.451 -8.351 1.00 0.00 18 HIS A C 19
ATOM 12097 O O . HIS A 1 18 ? 10.288 10.877 -7.667 1.00 0.00 18 HIS A O 19
ATOM 12111 N N . PRO A 1 19 ? 11.158 10.405 -9.691 1.00 0.00 19 PRO A N 19
ATOM 12112 C CA . PRO A 1 19 ? 9.985 10.856 -10.446 1.00 0.00 19 PRO A CA 19
ATOM 12113 C C . PRO A 1 19 ? 8.787 9.930 -10.262 1.00 0.00 19 PRO A C 19
ATOM 12114 O O . PRO A 1 19 ? 7.660 10.386 -10.063 1.00 0.00 19 PRO A O 19
ATOM 12125 N N . THR A 1 20 ? 9.037 8.626 -10.330 1.00 0.00 20 THR A N 19
ATOM 12126 C CA . THR A 1 20 ? 7.979 7.636 -10.172 1.00 0.00 20 THR A CA 19
ATOM 12127 C C . THR A 1 20 ? 8.356 6.590 -9.130 1.00 0.00 20 THR A C 19
ATOM 12128 O O . THR A 1 20 ? 9.535 6.307 -8.919 1.00 0.00 20 THR A O 19
ATOM 12139 N N . SER A 1 21 ? 7.347 6.017 -8.481 1.00 0.00 21 SER A N 19
ATOM 12140 C CA . SER A 1 21 ? 7.574 5.003 -7.457 1.00 0.00 21 SER A CA 19
ATOM 12141 C C . SER A 1 21 ? 7.013 3.654 -7.895 1.00 0.00 21 SER A C 19
ATOM 12142 O O . SER A 1 21 ? 5.827 3.535 -8.208 1.00 0.00 21 SER A O 19
ATOM 12150 N N . ILE A 1 22 ? 7.872 2.641 -7.916 1.00 0.00 22 ILE A N 19
ATOM 12151 C CA . ILE A 1 22 ? 7.463 1.300 -8.314 1.00 0.00 22 ILE A CA 19
ATOM 12152 C C . ILE A 1 22 ? 6.810 0.557 -7.154 1.00 0.00 22 ILE A C 19
ATOM 12153 O O . ILE A 1 22 ? 7.206 0.716 -5.999 1.00 0.00 22 ILE A O 19
ATOM 12169 N N . CYS A 1 23 ? 5.807 -0.256 -7.468 1.00 0.00 23 CYS A N 19
ATOM 12170 C CA . CYS A 1 23 ? 5.099 -1.026 -6.453 1.00 0.00 23 CYS A CA 19
ATOM 12171 C C . CYS A 1 23 ? 6.022 -2.058 -5.811 1.00 0.00 23 CYS A C 19
ATOM 12172 O O . CYS A 1 23 ? 7.177 -2.206 -6.209 1.00 0.00 23 CYS A O 19
ATOM 12179 N N . ASP A 1 24 ? 5.503 -2.769 -4.816 1.00 0.00 24 ASP A N 19
ATOM 12180 C CA . ASP A 1 24 ? 6.279 -3.789 -4.119 1.00 0.00 24 ASP A CA 19
ATOM 12181 C C . ASP A 1 24 ? 5.811 -5.188 -4.507 1.00 0.00 24 ASP A C 19
ATOM 12182 O O . ASP A 1 24 ? 6.587 -6.142 -4.482 1.00 0.00 24 ASP A O 19
ATOM 12191 N N . ASN A 1 25 ? 4.535 -5.302 -4.864 1.00 0.00 25 ASN A N 19
ATOM 12192 C CA . ASN A 1 25 ? 3.963 -6.585 -5.256 1.00 0.00 25 ASN A CA 19
ATOM 12193 C C . ASN A 1 25 ? 4.259 -6.888 -6.721 1.00 0.00 25 ASN A C 19
ATOM 12194 O O . ASN A 1 25 ? 5.047 -7.781 -7.035 1.00 0.00 25 ASN A O 19
ATOM 12205 N N . PHE A 1 26 ? 3.623 -6.138 -7.615 1.00 0.00 26 PHE A N 19
ATOM 12206 C CA . PHE A 1 26 ? 3.817 -6.327 -9.048 1.00 0.00 26 PHE A CA 19
ATOM 12207 C C . PHE A 1 26 ? 5.296 -6.241 -9.412 1.00 0.00 26 PHE A C 19
ATOM 12208 O O . PHE A 1 26 ? 5.743 -6.846 -10.387 1.00 0.00 26 PHE A O 19
ATOM 12225 N N . SER A 1 27 ? 6.051 -5.484 -8.622 1.00 0.00 27 SER A N 19
ATOM 12226 C CA . SER A 1 27 ? 7.479 -5.315 -8.863 1.00 0.00 27 SER A CA 19
ATOM 12227 C C . SER A 1 27 ? 8.162 -6.666 -9.055 1.00 0.00 27 SER A C 19
ATOM 12228 O O . SER A 1 27 ? 8.689 -6.960 -10.127 1.00 0.00 27 SER A O 19
ATOM 12236 N N . ALA A 1 28 ? 8.146 -7.484 -8.008 1.00 0.00 28 ALA A N 19
ATOM 12237 C CA . ALA A 1 28 ? 8.761 -8.805 -8.061 1.00 0.00 28 ALA A CA 19
ATOM 12238 C C . ALA A 1 28 ? 7.721 -9.883 -8.345 1.00 0.00 28 ALA A C 19
ATOM 12239 O O . ALA A 1 28 ? 7.796 -10.581 -9.357 1.00 0.00 28 ALA A O 19
ATOM 12246 N N . TYR A 1 29 ? 6.752 -10.016 -7.446 1.00 0.00 29 TYR A N 19
ATOM 12247 C CA . TYR A 1 29 ? 5.699 -11.012 -7.599 1.00 0.00 29 TYR A CA 19
ATOM 12248 C C . TYR A 1 29 ? 5.078 -10.939 -8.991 1.00 0.00 29 TYR A C 19
ATOM 12249 O O . TYR A 1 29 ? 4.947 -11.951 -9.679 1.00 0.00 29 TYR A O 19
ATOM 12267 N N . GLY A 1 30 ? 4.697 -9.733 -9.400 1.00 0.00 30 GLY A N 19
ATOM 12268 C CA . GLY A 1 30 ? 4.094 -9.548 -10.707 1.00 0.00 30 GLY A CA 19
ATOM 12269 C C . GLY A 1 30 ? 2.634 -9.151 -10.622 1.00 0.00 30 GLY A C 19
ATOM 12270 O O . GLY A 1 30 ? 2.115 -8.478 -11.512 1.00 0.00 30 GLY A O 19
ATOM 12274 N N . TRP A 1 31 ? 1.971 -9.569 -9.550 1.00 0.00 31 TRP A N 19
ATOM 12275 C CA . TRP A 1 31 ? 0.560 -9.253 -9.354 1.00 0.00 31 TRP A CA 19
ATOM 12276 C C . TRP A 1 31 ? 0.386 -8.186 -8.278 1.00 0.00 31 TRP A C 19
ATOM 12277 O O . TRP A 1 31 ? 1.250 -8.010 -7.419 1.00 0.00 31 TRP A O 19
ATOM 12298 N N . CYS A 1 32 ? -0.736 -7.477 -8.331 1.00 0.00 32 CYS A N 19
ATOM 12299 C CA . CYS A 1 32 ? -1.024 -6.427 -7.362 1.00 0.00 32 CYS A CA 19
ATOM 12300 C C . CYS A 1 32 ? -2.512 -6.392 -7.023 1.00 0.00 32 CYS A C 19
ATOM 12301 O O . CYS A 1 32 ? -3.375 -6.466 -7.898 1.00 0.00 32 CYS A O 19
ATOM 12308 N N . PRO A 1 33 ? -2.820 -6.276 -5.723 1.00 0.00 33 PRO A N 19
ATOM 12309 C CA . PRO A 1 33 ? -4.202 -6.227 -5.238 1.00 0.00 33 PRO A CA 19
ATOM 12310 C C . PRO A 1 33 ? -4.906 -4.930 -5.622 1.00 0.00 33 PRO A C 19
ATOM 12311 O O . PRO A 1 33 ? -6.086 -4.741 -5.325 1.00 0.00 33 PRO A O 19
ATOM 12322 N N . LEU A 1 34 ? -4.175 -4.039 -6.282 1.00 0.00 34 LEU A N 19
ATOM 12323 C CA . LEU A 1 34 ? -4.730 -2.758 -6.707 1.00 0.00 34 LEU A CA 19
ATOM 12324 C C . LEU A 1 34 ? -4.866 -2.701 -8.225 1.00 0.00 34 LEU A C 19
ATOM 12325 O O . LEU A 1 34 ? -5.566 -1.844 -8.764 1.00 0.00 34 LEU A O 19
ATOM 12341 N N . GLY A 1 35 ? -4.193 -3.620 -8.910 1.00 0.00 35 GLY A N 19
ATOM 12342 C CA . GLY A 1 35 ? -4.254 -3.658 -10.360 1.00 0.00 35 GLY A CA 19
ATOM 12343 C C . GLY A 1 35 ? -3.711 -2.393 -10.996 1.00 0.00 35 GLY A C 19
ATOM 12344 O O . GLY A 1 35 ? -2.723 -1.818 -10.540 1.00 0.00 35 GLY A O 19
ATOM 12348 N N . PRO A 1 36 ? -4.365 -1.943 -12.077 1.00 0.00 36 PRO A N 19
ATOM 12349 C CA . PRO A 1 36 ? -3.959 -0.734 -12.800 1.00 0.00 36 PRO A CA 19
ATOM 12350 C C . PRO A 1 36 ? -4.213 0.536 -11.996 1.00 0.00 36 PRO A C 19
ATOM 12351 O O . PRO A 1 36 ? -3.463 1.506 -12.099 1.00 0.00 36 PRO A O 19
ATOM 12362 N N . GLN A 1 37 ? -5.274 0.522 -11.196 1.00 0.00 37 GLN A N 19
ATOM 12363 C CA . GLN A 1 37 ? -5.626 1.674 -10.374 1.00 0.00 37 GLN A CA 19
ATOM 12364 C C . GLN A 1 37 ? -4.513 1.996 -9.383 1.00 0.00 37 GLN A C 19
ATOM 12365 O O . GLN A 1 37 ? -4.392 3.129 -8.916 1.00 0.00 37 GLN A O 19
ATOM 12379 N N . CYS A 1 38 ? -3.703 0.992 -9.065 1.00 0.00 38 CYS A N 19
ATOM 12380 C CA . CYS A 1 38 ? -2.599 1.167 -8.128 1.00 0.00 38 CYS A CA 19
ATOM 12381 C C . CYS A 1 38 ? -1.849 2.466 -8.408 1.00 0.00 38 CYS A C 19
ATOM 12382 O O . CYS A 1 38 ? -1.549 2.804 -9.553 1.00 0.00 38 CYS A O 19
ATOM 12389 N N . PRO A 1 39 ? -1.536 3.211 -7.337 1.00 0.00 39 PRO A N 19
ATOM 12390 C CA . PRO A 1 39 ? -0.816 4.484 -7.442 1.00 0.00 39 PRO A CA 19
ATOM 12391 C C . PRO A 1 39 ? 0.639 4.294 -7.857 1.00 0.00 39 PRO A C 19
ATOM 12392 O O . PRO A 1 39 ? 1.247 5.186 -8.448 1.00 0.00 39 PRO A O 19
ATOM 12403 N N . GLN A 1 40 ? 1.192 3.126 -7.544 1.00 0.00 40 GLN A N 19
ATOM 12404 C CA . GLN A 1 40 ? 2.576 2.820 -7.884 1.00 0.00 40 GLN A CA 19
ATOM 12405 C C . GLN A 1 40 ? 2.670 2.202 -9.275 1.00 0.00 40 GLN A C 19
ATOM 12406 O O . GLN A 1 40 ? 1.713 1.603 -9.766 1.00 0.00 40 GLN A O 19
ATOM 12420 N N . SER A 1 41 ? 3.831 2.350 -9.906 1.00 0.00 41 SER A N 19
ATOM 12421 C CA . SER A 1 41 ? 4.049 1.810 -11.243 1.00 0.00 41 SER A CA 19
ATOM 12422 C C . SER A 1 41 ? 4.363 0.318 -11.181 1.00 0.00 41 SER A C 19
ATOM 12423 O O . SER A 1 41 ? 4.797 -0.194 -10.149 1.00 0.00 41 SER A O 19
ATOM 12431 N N . HIS A 1 42 ? 4.141 -0.373 -12.294 1.00 0.00 42 HIS A N 19
ATOM 12432 C CA . HIS A 1 42 ? 4.401 -1.807 -12.368 1.00 0.00 42 HIS A CA 19
ATOM 12433 C C . HIS A 1 42 ? 5.318 -2.133 -13.544 1.00 0.00 42 HIS A C 19
ATOM 12434 O O . HIS A 1 42 ? 4.876 -2.681 -14.554 1.00 0.00 42 HIS A O 19
ATOM 12448 N N . ASP A 1 43 ? 6.594 -1.792 -13.405 1.00 0.00 43 ASP A N 19
ATOM 12449 C CA . ASP A 1 43 ? 7.572 -2.049 -14.455 1.00 0.00 43 ASP A CA 19
ATOM 12450 C C . ASP A 1 43 ? 8.255 -3.397 -14.245 1.00 0.00 43 ASP A C 19
ATOM 12451 O O . ASP A 1 43 ? 8.882 -3.631 -13.211 1.00 0.00 43 ASP A O 19
ATOM 12460 N N . ILE A 1 44 ? 8.127 -4.279 -15.230 1.00 0.00 44 ILE A N 19
ATOM 12461 C CA . ILE A 1 44 ? 8.731 -5.604 -15.152 1.00 0.00 44 ILE A CA 19
ATOM 12462 C C . ILE A 1 44 ? 10.001 -5.679 -15.993 1.00 0.00 44 ILE A C 19
ATOM 12463 O O . ILE A 1 44 ? 9.945 -5.910 -17.201 1.00 0.00 44 ILE A O 19
ATOM 12479 N N . SER A 1 45 ? 11.145 -5.484 -15.345 1.00 0.00 45 SER A N 19
ATOM 12480 C CA . SER A 1 45 ? 12.430 -5.528 -16.034 1.00 0.00 45 SER A CA 19
ATOM 12481 C C . SER A 1 45 ? 13.149 -6.845 -15.759 1.00 0.00 45 SER A C 19
ATOM 12482 O O . SER A 1 45 ? 12.869 -7.523 -14.771 1.00 0.00 45 SER A O 19
ATOM 12490 N N . GLY A 1 46 ? 14.078 -7.200 -16.641 1.00 0.00 46 GLY A N 19
ATOM 12491 C CA . GLY A 1 46 ? 14.824 -8.434 -16.476 1.00 0.00 46 GLY A CA 19
ATOM 12492 C C . GLY A 1 46 ? 16.271 -8.191 -16.096 1.00 0.00 46 GLY A C 19
ATOM 12493 O O . GLY A 1 46 ? 16.605 -8.010 -14.925 1.00 0.00 46 GLY A O 19
ATOM 12497 N N . PRO A 1 47 ? 17.158 -8.188 -17.102 1.00 0.00 47 PRO A N 19
ATOM 12498 C CA . PRO A 1 47 ? 18.592 -7.967 -16.891 1.00 0.00 47 PRO A CA 19
ATOM 12499 C C . PRO A 1 47 ? 18.904 -6.533 -16.480 1.00 0.00 47 PRO A C 19
ATOM 12500 O O . PRO A 1 47 ? 18.320 -5.585 -17.006 1.00 0.00 47 PRO A O 19
ATOM 12511 N N . SER A 1 48 ? 19.829 -6.380 -15.537 1.00 0.00 48 SER A N 19
ATOM 12512 C CA . SER A 1 48 ? 20.216 -5.060 -15.053 1.00 0.00 48 SER A CA 19
ATOM 12513 C C . SER A 1 48 ? 20.934 -4.271 -16.144 1.00 0.00 48 SER A C 19
ATOM 12514 O O . SER A 1 48 ? 22.098 -4.531 -16.450 1.00 0.00 48 SER A O 19
ATOM 12522 N N . SER A 1 49 ? 20.232 -3.304 -16.726 1.00 0.00 49 SER A N 19
ATOM 12523 C CA . SER A 1 49 ? 20.800 -2.479 -17.786 1.00 0.00 49 SER A CA 19
ATOM 12524 C C . SER A 1 49 ? 21.303 -1.150 -17.228 1.00 0.00 49 SER A C 19
ATOM 12525 O O . SER A 1 49 ? 20.545 -0.189 -17.107 1.00 0.00 49 SER A O 19
ATOM 12533 N N . GLY A 1 50 ? 22.588 -1.106 -16.891 1.00 0.00 50 GLY A N 19
ATOM 12534 C CA . GLY A 1 50 ? 23.171 0.108 -16.350 1.00 0.00 50 GLY A CA 19
ATOM 12535 C C . GLY A 1 50 ? 22.525 0.531 -15.046 1.00 0.00 50 GLY A C 19
ATOM 12536 O O . GLY A 1 50 ? 22.880 -0.009 -13.999 1.00 0.00 50 GLY A O 19
ATOM 12541 N N . GLY A 1 1 ? -14.444 -7.812 -44.913 1.00 0.00 1 GLY A N 20
ATOM 12542 C CA . GLY A 1 1 ? -14.886 -6.519 -44.427 1.00 0.00 1 GLY A CA 20
ATOM 12543 C C . GLY A 1 1 ? -13.730 -5.581 -44.139 1.00 0.00 1 GLY A C 20
ATOM 12544 O O . GLY A 1 1 ? -13.609 -5.055 -43.032 1.00 0.00 1 GLY A O 20
ATOM 12548 N N . SER A 1 2 ? -12.878 -5.372 -45.137 1.00 0.00 2 SER A N 20
ATOM 12549 C CA . SER A 1 2 ? -11.722 -4.495 -44.984 1.00 0.00 2 SER A CA 20
ATOM 12550 C C . SER A 1 2 ? -12.037 -3.089 -45.486 1.00 0.00 2 SER A C 20
ATOM 12551 O O . SER A 1 2 ? -11.828 -2.776 -46.658 1.00 0.00 2 SER A O 20
ATOM 12559 N N . SER A 1 3 ? -12.540 -2.246 -44.590 1.00 0.00 3 SER A N 20
ATOM 12560 C CA . SER A 1 3 ? -12.888 -0.875 -44.942 1.00 0.00 3 SER A CA 20
ATOM 12561 C C . SER A 1 3 ? -12.303 0.109 -43.933 1.00 0.00 3 SER A C 20
ATOM 12562 O O . SER A 1 3 ? -12.718 0.149 -42.776 1.00 0.00 3 SER A O 20
ATOM 12570 N N . GLY A 1 4 ? -11.335 0.903 -44.383 1.00 0.00 4 GLY A N 20
ATOM 12571 C CA . GLY A 1 4 ? -10.708 1.876 -43.508 1.00 0.00 4 GLY A CA 20
ATOM 12572 C C . GLY A 1 4 ? -10.250 1.268 -42.197 1.00 0.00 4 GLY A C 20
ATOM 12573 O O . GLY A 1 4 ? -11.048 1.086 -41.278 1.00 0.00 4 GLY A O 20
ATOM 12577 N N . SER A 1 5 ? -8.962 0.951 -42.111 1.00 0.00 5 SER A N 20
ATOM 12578 C CA . SER A 1 5 ? -8.401 0.355 -40.905 1.00 0.00 5 SER A CA 20
ATOM 12579 C C . SER A 1 5 ? -7.476 1.337 -40.193 1.00 0.00 5 SER A C 20
ATOM 12580 O O . SER A 1 5 ? -6.853 2.190 -40.825 1.00 0.00 5 SER A O 20
ATOM 12588 N N . SER A 1 6 ? -7.393 1.211 -38.872 1.00 0.00 6 SER A N 20
ATOM 12589 C CA . SER A 1 6 ? -6.549 2.090 -38.072 1.00 0.00 6 SER A CA 20
ATOM 12590 C C . SER A 1 6 ? -5.806 1.299 -36.998 1.00 0.00 6 SER A C 20
ATOM 12591 O O . SER A 1 6 ? -6.419 0.722 -36.102 1.00 0.00 6 SER A O 20
ATOM 12599 N N . GLY A 1 7 ? -4.480 1.279 -37.097 1.00 0.00 7 GLY A N 20
ATOM 12600 C CA . GLY A 1 7 ? -3.675 0.558 -36.129 1.00 0.00 7 GLY A CA 20
ATOM 12601 C C . GLY A 1 7 ? -4.072 0.867 -34.699 1.00 0.00 7 GLY A C 20
ATOM 12602 O O . GLY A 1 7 ? -3.966 2.009 -34.252 1.00 0.00 7 GLY A O 20
ATOM 12606 N N . CYS A 1 8 ? -4.532 -0.152 -33.982 1.00 0.00 8 CYS A N 20
ATOM 12607 C CA . CYS A 1 8 ? -4.948 0.017 -32.594 1.00 0.00 8 CYS A CA 20
ATOM 12608 C C . CYS A 1 8 ? -3.792 0.522 -31.737 1.00 0.00 8 CYS A C 20
ATOM 12609 O O . CYS A 1 8 ? -3.898 1.561 -31.084 1.00 0.00 8 CYS A O 20
ATOM 12617 N N . CYS A 1 9 ? -2.690 -0.220 -31.742 1.00 0.00 9 CYS A N 20
ATOM 12618 C CA . CYS A 1 9 ? -1.515 0.151 -30.963 1.00 0.00 9 CYS A CA 20
ATOM 12619 C C . CYS A 1 9 ? -1.258 1.653 -31.047 1.00 0.00 9 CYS A C 20
ATOM 12620 O O . CYS A 1 9 ? -1.459 2.270 -32.094 1.00 0.00 9 CYS A O 20
ATOM 12628 N N . LEU A 1 10 ? -0.815 2.235 -29.939 1.00 0.00 10 LEU A N 20
ATOM 12629 C CA . LEU A 1 10 ? -0.533 3.665 -29.886 1.00 0.00 10 LEU A CA 20
ATOM 12630 C C . LEU A 1 10 ? 0.406 3.992 -28.729 1.00 0.00 10 LEU A C 20
ATOM 12631 O O . LEU A 1 10 ? 0.418 3.320 -27.698 1.00 0.00 10 LEU A O 20
ATOM 12647 N N . PRO A 1 11 ? 1.212 5.051 -28.902 1.00 0.00 11 PRO A N 20
ATOM 12648 C CA . PRO A 1 11 ? 2.167 5.493 -27.882 1.00 0.00 11 PRO A CA 20
ATOM 12649 C C . PRO A 1 11 ? 1.476 6.094 -26.662 1.00 0.00 11 PRO A C 20
ATOM 12650 O O . PRO A 1 11 ? 0.450 6.767 -26.769 1.00 0.00 11 PRO A O 20
ATOM 12661 N N . PRO A 1 12 ? 2.049 5.848 -25.475 1.00 0.00 12 PRO A N 20
ATOM 12662 C CA . PRO A 1 12 ? 1.506 6.357 -24.213 1.00 0.00 12 PRO A CA 20
ATOM 12663 C C . PRO A 1 12 ? 1.658 7.869 -24.083 1.00 0.00 12 PRO A C 20
ATOM 12664 O O . PRO A 1 12 ? 2.454 8.485 -24.792 1.00 0.00 12 PRO A O 20
ATOM 12675 N N . ALA A 1 13 ? 0.891 8.461 -23.174 1.00 0.00 13 ALA A N 20
ATOM 12676 C CA . ALA A 1 13 ? 0.943 9.900 -22.950 1.00 0.00 13 ALA A CA 20
ATOM 12677 C C . ALA A 1 13 ? 1.598 10.225 -21.612 1.00 0.00 13 ALA A C 20
ATOM 12678 O O . ALA A 1 13 ? 1.218 11.183 -20.938 1.00 0.00 13 ALA A O 20
ATOM 12685 N N . THR A 1 14 ? 2.585 9.419 -21.231 1.00 0.00 14 THR A N 20
ATOM 12686 C CA . THR A 1 14 ? 3.292 9.620 -19.972 1.00 0.00 14 THR A CA 20
ATOM 12687 C C . THR A 1 14 ? 4.111 10.904 -20.000 1.00 0.00 14 THR A C 20
ATOM 12688 O O . THR A 1 14 ? 4.711 11.248 -21.019 1.00 0.00 14 THR A O 20
ATOM 12699 N N . HIS A 1 15 ? 4.134 11.611 -18.874 1.00 0.00 15 HIS A N 20
ATOM 12700 C CA . HIS A 1 15 ? 4.882 12.859 -18.770 1.00 0.00 15 HIS A CA 20
ATOM 12701 C C . HIS A 1 15 ? 6.352 12.587 -18.462 1.00 0.00 15 HIS A C 20
ATOM 12702 O O . HIS A 1 15 ? 7.242 13.062 -19.168 1.00 0.00 15 HIS A O 20
ATOM 12716 N N . ARG A 1 16 ? 6.598 11.821 -17.404 1.00 0.00 16 ARG A N 20
ATOM 12717 C CA . ARG A 1 16 ? 7.959 11.488 -17.002 1.00 0.00 16 ARG A CA 20
ATOM 12718 C C . ARG A 1 16 ? 8.338 10.087 -17.474 1.00 0.00 16 ARG A C 20
ATOM 12719 O O . ARG A 1 16 ? 7.522 9.165 -17.479 1.00 0.00 16 ARG A O 20
ATOM 12740 N N . PRO A 1 17 ? 9.605 9.922 -17.881 1.00 0.00 17 PRO A N 20
ATOM 12741 C CA . PRO A 1 17 ? 10.122 8.638 -18.362 1.00 0.00 17 PRO A CA 20
ATOM 12742 C C . PRO A 1 17 ? 10.242 7.606 -17.245 1.00 0.00 17 PRO A C 20
ATOM 12743 O O . PRO A 1 17 ? 10.012 6.416 -17.458 1.00 0.00 17 PRO A O 20
ATOM 12754 N N . HIS A 1 18 ? 10.605 8.071 -16.053 1.00 0.00 18 HIS A N 20
ATOM 12755 C CA . HIS A 1 18 ? 10.756 7.188 -14.902 1.00 0.00 18 HIS A CA 20
ATOM 12756 C C . HIS A 1 18 ? 9.689 7.481 -13.851 1.00 0.00 18 HIS A C 20
ATOM 12757 O O . HIS A 1 18 ? 9.312 8.629 -13.616 1.00 0.00 18 HIS A O 20
ATOM 12771 N N . PRO A 1 19 ? 9.190 6.418 -13.202 1.00 0.00 19 PRO A N 20
ATOM 12772 C CA . PRO A 1 19 ? 8.161 6.535 -12.165 1.00 0.00 19 PRO A CA 20
ATOM 12773 C C . PRO A 1 19 ? 8.691 7.186 -10.893 1.00 0.00 19 PRO A C 20
ATOM 12774 O O . PRO A 1 19 ? 9.898 7.367 -10.731 1.00 0.00 19 PRO A O 20
ATOM 12785 N N . THR A 1 20 ? 7.780 7.537 -9.989 1.00 0.00 20 THR A N 20
ATOM 12786 C CA . THR A 1 20 ? 8.156 8.168 -8.731 1.00 0.00 20 THR A CA 20
ATOM 12787 C C . THR A 1 20 ? 8.214 7.148 -7.599 1.00 0.00 20 THR A C 20
ATOM 12788 O O . THR A 1 20 ? 8.779 7.415 -6.538 1.00 0.00 20 THR A O 20
ATOM 12799 N N . SER A 1 21 ? 7.627 5.979 -7.832 1.00 0.00 21 SER A N 20
ATOM 12800 C CA . SER A 1 21 ? 7.609 4.919 -6.831 1.00 0.00 21 SER A CA 20
ATOM 12801 C C . SER A 1 21 ? 7.067 3.621 -7.422 1.00 0.00 21 SER A C 20
ATOM 12802 O O . SER A 1 21 ? 5.958 3.586 -7.957 1.00 0.00 21 SER A O 20
ATOM 12810 N N . ILE A 1 22 ? 7.857 2.558 -7.323 1.00 0.00 22 ILE A N 20
ATOM 12811 C CA . ILE A 1 22 ? 7.457 1.258 -7.846 1.00 0.00 22 ILE A CA 20
ATOM 12812 C C . ILE A 1 22 ? 6.730 0.438 -6.786 1.00 0.00 22 ILE A C 20
ATOM 12813 O O . ILE A 1 22 ? 7.052 0.511 -5.599 1.00 0.00 22 ILE A O 20
ATOM 12829 N N . CYS A 1 23 ? 5.748 -0.344 -7.221 1.00 0.00 23 CYS A N 20
ATOM 12830 C CA . CYS A 1 23 ? 4.974 -1.180 -6.310 1.00 0.00 23 CYS A CA 20
ATOM 12831 C C . CYS A 1 23 ? 5.871 -2.199 -5.613 1.00 0.00 23 CYS A C 20
ATOM 12832 O O . CYS A 1 23 ? 7.067 -2.284 -5.894 1.00 0.00 23 CYS A O 20
ATOM 12839 N N . ASP A 1 24 ? 5.286 -2.969 -4.703 1.00 0.00 24 ASP A N 20
ATOM 12840 C CA . ASP A 1 24 ? 6.030 -3.983 -3.966 1.00 0.00 24 ASP A CA 20
ATOM 12841 C C . ASP A 1 24 ? 5.640 -5.385 -4.425 1.00 0.00 24 ASP A C 20
ATOM 12842 O O . ASP A 1 24 ? 6.452 -6.308 -4.391 1.00 0.00 24 ASP A O 20
ATOM 12851 N N . ASN A 1 25 ? 4.390 -5.535 -4.852 1.00 0.00 25 ASN A N 20
ATOM 12852 C CA . ASN A 1 25 ? 3.891 -6.825 -5.316 1.00 0.00 25 ASN A CA 20
ATOM 12853 C C . ASN A 1 25 ? 4.263 -7.058 -6.777 1.00 0.00 25 ASN A C 20
ATOM 12854 O O . ASN A 1 25 ? 5.117 -7.889 -7.087 1.00 0.00 25 ASN A O 20
ATOM 12865 N N . PHE A 1 26 ? 3.616 -6.318 -7.672 1.00 0.00 26 PHE A N 20
ATOM 12866 C CA . PHE A 1 26 ? 3.877 -6.444 -9.101 1.00 0.00 26 PHE A CA 20
ATOM 12867 C C . PHE A 1 26 ? 5.369 -6.311 -9.395 1.00 0.00 26 PHE A C 20
ATOM 12868 O O . PHE A 1 26 ? 5.889 -6.937 -10.318 1.00 0.00 26 PHE A O 20
ATOM 12885 N N . SER A 1 27 ? 6.051 -5.490 -8.602 1.00 0.00 27 SER A N 20
ATOM 12886 C CA . SER A 1 27 ? 7.482 -5.271 -8.779 1.00 0.00 27 SER A CA 20
ATOM 12887 C C . SER A 1 27 ? 8.212 -6.593 -8.994 1.00 0.00 27 SER A C 20
ATOM 12888 O O . SER A 1 27 ? 8.776 -6.836 -10.060 1.00 0.00 27 SER A O 20
ATOM 12896 N N . ALA A 1 28 ? 8.195 -7.444 -7.973 1.00 0.00 28 ALA A N 20
ATOM 12897 C CA . ALA A 1 28 ? 8.853 -8.742 -8.050 1.00 0.00 28 ALA A CA 20
ATOM 12898 C C . ALA A 1 28 ? 7.855 -9.844 -8.390 1.00 0.00 28 ALA A C 20
ATOM 12899 O O . ALA A 1 28 ? 8.037 -10.583 -9.358 1.00 0.00 28 ALA A O 20
ATOM 12906 N N . TYR A 1 29 ? 6.802 -9.950 -7.588 1.00 0.00 29 TYR A N 20
ATOM 12907 C CA . TYR A 1 29 ? 5.777 -10.964 -7.802 1.00 0.00 29 TYR A CA 20
ATOM 12908 C C . TYR A 1 29 ? 5.194 -10.861 -9.208 1.00 0.00 29 TYR A C 20
ATOM 12909 O O . TYR A 1 29 ? 4.981 -11.870 -9.879 1.00 0.00 29 TYR A O 20
ATOM 12927 N N . GLY A 1 30 ? 4.939 -9.633 -9.648 1.00 0.00 30 GLY A N 20
ATOM 12928 C CA . GLY A 1 30 ? 4.384 -9.419 -10.972 1.00 0.00 30 GLY A CA 20
ATOM 12929 C C . GLY A 1 30 ? 2.903 -9.101 -10.935 1.00 0.00 30 GLY A C 20
ATOM 12930 O O . GLY A 1 30 ? 2.391 -8.397 -11.806 1.00 0.00 30 GLY A O 20
ATOM 12934 N N . TRP A 1 31 ? 2.213 -9.622 -9.927 1.00 0.00 31 TRP A N 20
ATOM 12935 C CA . TRP A 1 31 ? 0.780 -9.391 -9.782 1.00 0.00 31 TRP A CA 20
ATOM 12936 C C . TRP A 1 31 ? 0.500 -8.391 -8.665 1.00 0.00 31 TRP A C 20
ATOM 12937 O O . TRP A 1 31 ? 1.316 -8.212 -7.760 1.00 0.00 31 TRP A O 20
ATOM 12958 N N . CYS A 1 32 ? -0.657 -7.742 -8.733 1.00 0.00 32 CYS A N 20
ATOM 12959 C CA . CYS A 1 32 ? -1.045 -6.760 -7.728 1.00 0.00 32 CYS A CA 20
ATOM 12960 C C . CYS A 1 32 ? -2.554 -6.777 -7.505 1.00 0.00 32 CYS A C 20
ATOM 12961 O O . CYS A 1 32 ? -3.346 -6.811 -8.447 1.00 0.00 32 CYS A O 20
ATOM 12968 N N . PRO A 1 33 ? -2.964 -6.752 -6.228 1.00 0.00 33 PRO A N 20
ATOM 12969 C CA . PRO A 1 33 ? -4.380 -6.763 -5.850 1.00 0.00 33 PRO A CA 20
ATOM 12970 C C . PRO A 1 33 ? -5.084 -5.457 -6.204 1.00 0.00 33 PRO A C 20
ATOM 12971 O O . PRO A 1 33 ? -6.312 -5.371 -6.161 1.00 0.00 33 PRO A O 20
ATOM 12982 N N . LEU A 1 34 ? -4.300 -4.444 -6.554 1.00 0.00 34 LEU A N 20
ATOM 12983 C CA . LEU A 1 34 ? -4.849 -3.141 -6.916 1.00 0.00 34 LEU A CA 20
ATOM 12984 C C . LEU A 1 34 ? -5.003 -3.017 -8.428 1.00 0.00 34 LEU A C 20
ATOM 12985 O O . LEU A 1 34 ? -5.728 -2.153 -8.920 1.00 0.00 34 LEU A O 20
ATOM 13001 N N . GLY A 1 35 ? -4.317 -3.889 -9.162 1.00 0.00 35 GLY A N 20
ATOM 13002 C CA . GLY A 1 35 ? -4.393 -3.861 -10.611 1.00 0.00 35 GLY A CA 20
ATOM 13003 C C . GLY A 1 35 ? -3.862 -2.567 -11.194 1.00 0.00 35 GLY A C 20
ATOM 13004 O O . GLY A 1 35 ? -2.883 -1.998 -10.710 1.00 0.00 35 GLY A O 20
ATOM 13008 N N . PRO A 1 36 ? -4.515 -2.082 -12.261 1.00 0.00 36 PRO A N 20
ATOM 13009 C CA . PRO A 1 36 ? -4.120 -0.842 -12.936 1.00 0.00 36 PRO A CA 20
ATOM 13010 C C . PRO A 1 36 ? -4.394 0.393 -12.085 1.00 0.00 36 PRO A C 20
ATOM 13011 O O . PRO A 1 36 ? -3.693 1.399 -12.191 1.00 0.00 36 PRO A O 20
ATOM 13022 N N . GLN A 1 37 ? -5.417 0.309 -11.240 1.00 0.00 37 GLN A N 20
ATOM 13023 C CA . GLN A 1 37 ? -5.783 1.422 -10.371 1.00 0.00 37 GLN A CA 20
ATOM 13024 C C . GLN A 1 37 ? -4.669 1.721 -9.373 1.00 0.00 37 GLN A C 20
ATOM 13025 O O . GLN A 1 37 ? -4.545 2.845 -8.885 1.00 0.00 37 GLN A O 20
ATOM 13039 N N . CYS A 1 38 ? -3.862 0.709 -9.073 1.00 0.00 38 CYS A N 20
ATOM 13040 C CA . CYS A 1 38 ? -2.759 0.863 -8.133 1.00 0.00 38 CYS A CA 20
ATOM 13041 C C . CYS A 1 38 ? -2.025 2.180 -8.366 1.00 0.00 38 CYS A C 20
ATOM 13042 O O . CYS A 1 38 ? -1.716 2.556 -9.497 1.00 0.00 38 CYS A O 20
ATOM 13049 N N . PRO A 1 39 ? -1.737 2.900 -7.271 1.00 0.00 39 PRO A N 20
ATOM 13050 C CA . PRO A 1 39 ? -1.036 4.185 -7.330 1.00 0.00 39 PRO A CA 20
ATOM 13051 C C . PRO A 1 39 ? 0.427 4.029 -7.730 1.00 0.00 39 PRO A C 20
ATOM 13052 O O . PRO A 1 39 ? 0.970 4.853 -8.466 1.00 0.00 39 PRO A O 20
ATOM 13063 N N . GLN A 1 40 ? 1.060 2.967 -7.242 1.00 0.00 40 GLN A N 20
ATOM 13064 C CA . GLN A 1 40 ? 2.461 2.704 -7.550 1.00 0.00 40 GLN A CA 20
ATOM 13065 C C . GLN A 1 40 ? 2.601 2.022 -8.906 1.00 0.00 40 GLN A C 20
ATOM 13066 O O . GLN A 1 40 ? 1.744 1.235 -9.308 1.00 0.00 40 GLN A O 20
ATOM 13080 N N . SER A 1 41 ? 3.687 2.329 -9.608 1.00 0.00 41 SER A N 20
ATOM 13081 C CA . SER A 1 41 ? 3.938 1.749 -10.922 1.00 0.00 41 SER A CA 20
ATOM 13082 C C . SER A 1 41 ? 4.237 0.257 -10.809 1.00 0.00 41 SER A C 20
ATOM 13083 O O . SER A 1 41 ? 4.460 -0.262 -9.715 1.00 0.00 41 SER A O 20
ATOM 13091 N N . HIS A 1 42 ? 4.238 -0.428 -11.948 1.00 0.00 42 HIS A N 20
ATOM 13092 C CA . HIS A 1 42 ? 4.510 -1.861 -11.979 1.00 0.00 42 HIS A CA 20
ATOM 13093 C C . HIS A 1 42 ? 5.648 -2.177 -12.944 1.00 0.00 42 HIS A C 20
ATOM 13094 O O . HIS A 1 42 ? 5.501 -3.007 -13.841 1.00 0.00 42 HIS A O 20
ATOM 13108 N N . ASP A 1 43 ? 6.782 -1.511 -12.753 1.00 0.00 43 ASP A N 20
ATOM 13109 C CA . ASP A 1 43 ? 7.945 -1.722 -13.607 1.00 0.00 43 ASP A CA 20
ATOM 13110 C C . ASP A 1 43 ? 8.839 -2.823 -13.045 1.00 0.00 43 ASP A C 20
ATOM 13111 O O . ASP A 1 43 ? 9.589 -2.602 -12.094 1.00 0.00 43 ASP A O 20
ATOM 13120 N N . ILE A 1 44 ? 8.752 -4.009 -13.638 1.00 0.00 44 ILE A N 20
ATOM 13121 C CA . ILE A 1 44 ? 9.553 -5.144 -13.197 1.00 0.00 44 ILE A CA 20
ATOM 13122 C C . ILE A 1 44 ? 10.985 -5.038 -13.708 1.00 0.00 44 ILE A C 20
ATOM 13123 O O . ILE A 1 44 ? 11.265 -5.338 -14.869 1.00 0.00 44 ILE A O 20
ATOM 13139 N N . SER A 1 45 ? 11.890 -4.611 -12.833 1.00 0.00 45 SER A N 20
ATOM 13140 C CA . SER A 1 45 ? 13.295 -4.464 -13.196 1.00 0.00 45 SER A CA 20
ATOM 13141 C C . SER A 1 45 ? 14.066 -5.750 -12.917 1.00 0.00 45 SER A C 20
ATOM 13142 O O . SER A 1 45 ? 14.332 -6.090 -11.766 1.00 0.00 45 SER A O 20
ATOM 13150 N N . GLY A 1 46 ? 14.421 -6.463 -13.982 1.00 0.00 46 GLY A N 20
ATOM 13151 C CA . GLY A 1 46 ? 15.158 -7.704 -13.832 1.00 0.00 46 GLY A CA 20
ATOM 13152 C C . GLY A 1 46 ? 15.485 -8.349 -15.165 1.00 0.00 46 GLY A C 20
ATOM 13153 O O . GLY A 1 46 ? 15.192 -7.806 -16.230 1.00 0.00 46 GLY A O 20
ATOM 13157 N N . PRO A 1 47 ? 16.110 -9.535 -15.115 1.00 0.00 47 PRO A N 20
ATOM 13158 C CA . PRO A 1 47 ? 16.492 -10.279 -16.319 1.00 0.00 47 PRO A CA 20
ATOM 13159 C C . PRO A 1 47 ? 15.283 -10.836 -17.064 1.00 0.00 47 PRO A C 20
ATOM 13160 O O . PRO A 1 47 ? 14.886 -11.982 -16.852 1.00 0.00 47 PRO A O 20
ATOM 13171 N N . SER A 1 48 ? 14.704 -10.019 -17.937 1.00 0.00 48 SER A N 20
ATOM 13172 C CA . SER A 1 48 ? 13.538 -10.429 -18.711 1.00 0.00 48 SER A CA 20
ATOM 13173 C C . SER A 1 48 ? 13.597 -9.858 -20.124 1.00 0.00 48 SER A C 20
ATOM 13174 O O . SER A 1 48 ? 13.598 -8.642 -20.315 1.00 0.00 48 SER A O 20
ATOM 13182 N N . SER A 1 49 ? 13.645 -10.745 -21.113 1.00 0.00 49 SER A N 20
ATOM 13183 C CA . SER A 1 49 ? 13.707 -10.330 -22.510 1.00 0.00 49 SER A CA 20
ATOM 13184 C C . SER A 1 49 ? 12.620 -9.306 -22.821 1.00 0.00 49 SER A C 20
ATOM 13185 O O . SER A 1 49 ? 11.429 -9.605 -22.743 1.00 0.00 49 SER A O 20
ATOM 13193 N N . GLY A 1 50 ? 13.040 -8.096 -23.176 1.00 0.00 50 GLY A N 20
ATOM 13194 C CA . GLY A 1 50 ? 12.092 -7.045 -23.494 1.00 0.00 50 GLY A CA 20
ATOM 13195 C C . GLY A 1 50 ? 11.292 -7.345 -24.746 1.00 0.00 50 GLY A C 20
ATOM 13196 O O . GLY A 1 50 ? 11.617 -8.300 -25.450 1.00 0.00 50 GLY A O 20
#

InterPro domains:
  IPR000571 Zinc finger, CCCH-type [PF00642] (297-320)
  IPR000571 Zinc finger, CCCH-type [PS50103] (294-322)
  IPR006941 Ribonuclease CAF1 [PF04857] (39-166)
  IPR006941 Ribonuclease CAF1 [PF04857] (169-451)
  IPR012337 Ribonuclease H-like superfamily [SSF53098] (33-316)
  IPR036397 Ribonuclease H superfamily [G3DSA:3.30.420.10] (37-280)
  IPR051181 CAF1 family poly(A)-specific ribonucleases [PTHR15092] (169-510)

GO terms:
  GO:0017069 snRNA binding (F, IDA)
  GO:0034472 snRNA 3'-end processing (P, IMP)
  GO:0004535 poly(A)-specific ribonuclease activity (F, IDA)
  GO:0000175 3'-5'-RNA exonuclease activity (F, IDA)
  GO:0005737 cytoplasm (C, IDA)
  GO:0015030 Cajal body (C, IDA)
  GO:0005515 protein binding (F, IPI)

Solvent-accessible surface area: 4723 Å² total; per-residue (Å²): 126,128,114,68,114,116,54,138,113,128,84,134,88,114,152,159,129,145,73,130,56,66,11,104,49,56,43,76,160,22,156,14,90,98,24,122,148,12,114,67,48,48,82,102,104,58,119,114,124,124

Organism: Homo sapiens (NCBI:txid9606)

CATH classification: 6.10.250.3220

Nearest PDB structures (foldseek):
  2fc6-assembly1_A  TM=5.623E-01  e=3.409E-08  Homo sapiens
  7qtt-assembly1_Z  TM=6.393E-01  e=1.358E-01  Homo sapiens
  5z58-assembly1_M  TM=6.592E-01  e=3.666E-01  Homo sapiens
  7dvq-assembly1_M  TM=5.928E-01  e=2.148E-01  Homo sapiens
  2cqe-assembly1_A  TM=4.963E-01  e=1.689E+00  Homo sapiens